Protein 9CSK (pdb70)

Secondary structure (DSSP, 8-state):
-HHHHHHHHHHHHTPPPTTHHHHT-SS--HHHHHHHHHHHHHHHHHHT--TTHHHHHHHHHHHHHTTS---GGGHHHHHHHHHHHHHHHH-SSPPPHHHHHHTTTTSS-HHHHHHHHHHHHHHTTT--S---HHHHHHHHHHHS---HHHHHHHHHHHHHHHHHHHHSTHHHHS-HHHHHHHHHHHHHHHHHHH-TTS-GGGTTHHHHHHHHHT--HHHHHHHHHHHHHHHH-/--PEEEEEEE---EEEEE-TTT--EEEEEEEEEE-BTTBS-HHHHHHHHHHHHGGGG--TTB--EEEEEEEEE-SSEEEEEEEEE--SEEHHHHHHHSPSS-S-HHHHHHHHHHHHHHHHHHHHTT---S---TTTEEE-TTS-EEE-S-S-HHHHH-----TT--HHHHHTS---TTHHHHHHHHHHHHHHHSS-S---SSHHHHHHHHHHHH-PPPTTTS-SS-SS-GGGS---PPPPHHHHSTT--HHHHHHHHHHS-SSTTTSPPHHHHHTSTT-/----S---SHHHHHHHHHHHHHTPPPTTHHHHT-SS--HHHHHHHHHHHHHHHHHTT--TTHHHHHHHHHHHHHHHS---GGGHHHHHHHHHHHHHHHH-SSPPPHHHHHHTTTTSS-HHHHHHHHHHHHHHTTT--S---HHHHHHHHHHHS---HHHHHHHHHHHHHHHHHHHTSTHHHHS-HHHHHHHHHHHHHHHHHHH-TTS-GGGTTHHHHHHHHHT--HHHHHHHHHHHHHHHHH-/---EEEEEEEESSS-EEEEEE-TTT-SEEEEEEEEEE-BTTBS-HHHHHHHHHHHGGGGGT-TTB--EEEEEEEEE-SSEEEEEEEEE--SEEHHHHHHHSPTT-S-HHHHHHHHHHHHHHHHHHHHTT---S---TTTEEE-TTS-EEE-S-S-HHHH-------TT--HHHHHTS---TTHHHHHHHHHHHHHHHSS-S---SSHHHHHHHHHHHH-PPPGGGS-SS-SS-GGGS----PPPHHHH-TTS-HHHHHHHHHHS-SSTTTSPPHHHHHTSTT-

Nearest PDB structures (foldseek):
  6p8h-assembly1_A  TM=9.706E-01  e=4.266E-29  Homo sapiens
  7sj3-assembly1_B  TM=9.692E-01  e=8.372E-20  Homo sapiens
  3g33-assembly1_D  TM=9.583E-01  e=4.468E-19  Homo sapiens
  3g33-assembly1_B  TM=9.575E-01  e=5.381E-19  Homo sapiens
  1g3n-assembly1_C  TM=9.254E-01  e=9.402E-11  Human gammaherpesvirus 8

Structure (mmCIF, N/CA/C/O backbone):
data_9CSK
#
_entry.id   9CSK
#
_cell.length_a   56.511
_cell.length_b   64.289
_cell.length_c   186.208
_cell.angle_alpha   90.00
_cell.angle_beta   91.67
_cell.angle_gamma   90.00
#
_symmetry.space_group_name_H-M   'P 1 21 1'
#
loop_
_entity.id
_entity.type
_entity.pdbx_description
1 polymer 'G1/S-specific cyclin-D1'
2 polymer 'Cyclin-dependent kinase 4'
3 non-polymer Atirmociclib
4 water water
#
loop_
_atom_site.group_PDB
_atom_site.id
_atom_site.type_symbol
_atom_site.label_atom_id
_atom_site.label_alt_id
_atom_site.label_comp_id
_atom_site.label_asym_id
_atom_site.label_entity_id
_atom_site.label_seq_id
_atom_site.pdbx_PDB_ins_code
_atom_site.Cartn_x
_atom_site.Cartn_y
_atom_site.Cartn_z
_atom_site.occupancy
_atom_site.B_iso_or_equiv
_atom_site.auth_seq_id
_atom_site.auth_comp_id
_atom_site.auth_asym_id
_atom_site.auth_atom_id
_atom_site.pdbx_PDB_model_num
ATOM 1 N N . ASP A 1 11 ? -6.550 16.497 10.221 1.00 67.61 25 ASP A N 1
ATOM 2 C CA . ASP A 1 11 ? -6.491 15.361 11.139 1.00 68.23 25 ASP A CA 1
ATOM 3 C C . ASP A 1 11 ? -5.537 15.631 12.305 1.00 68.06 25 ASP A C 1
ATOM 4 O O . ASP A 1 11 ? -4.646 16.470 12.198 1.00 68.34 25 ASP A O 1
ATOM 9 N N . ARG A 1 12 ? -5.738 14.925 13.426 1.00 67.32 26 ARG A N 1
ATOM 10 C CA . ARG A 1 12 ? -4.883 15.001 14.618 1.00 66.81 26 ARG A CA 1
ATOM 11 C C . ARG A 1 12 ? -3.635 14.089 14.448 1.00 64.75 26 ARG A C 1
ATOM 12 O O . ARG A 1 12 ? -2.622 14.307 15.114 1.00 64.64 26 ARG A O 1
ATOM 20 N N . VAL A 1 13 ? -3.710 13.052 13.584 1.00 63.13 27 VAL A N 1
ATOM 21 C CA . VAL A 1 13 ? -2.544 12.211 13.301 1.00 62.17 27 VAL A CA 1
ATOM 22 C C . VAL A 1 13 ? -1.560 13.020 12.440 1.00 61.12 27 VAL A C 1
ATOM 23 O O . VAL A 1 13 ? -0.362 12.967 12.683 1.00 61.29 27 VAL A O 1
ATOM 27 N N . LEU A 1 14 ? -2.069 13.832 11.499 1.00 60.11 28 LEU A N 1
ATOM 28 C CA . LEU A 1 14 ? -1.260 14.692 10.657 1.00 59.90 28 LEU A CA 1
ATOM 29 C C . LEU A 1 14 ? -0.449 15.706 11.480 1.00 59.45 28 LEU A C 1
ATOM 30 O O . LEU A 1 14 ? 0.722 15.929 11.174 1.00 59.35 28 LEU A O 1
ATOM 35 N N . ARG A 1 15 ? -1.033 16.270 12.550 1.00 58.99 29 ARG A N 1
ATOM 36 C CA . ARG A 1 15 ? -0.312 17.204 13.428 1.00 59.07 29 ARG A CA 1
ATOM 37 C C . ARG A 1 15 ? 0.748 16.495 14.281 1.00 57.99 29 ARG A C 1
ATOM 38 O O . ARG A 1 15 ? 1.765 17.105 14.628 1.00 58.22 29 ARG A O 1
ATOM 46 N N . ALA A 1 16 ? 0.550 15.192 14.559 1.00 56.33 30 ALA A N 1
ATOM 47 C CA . ALA A 1 16 ? 1.541 14.386 15.257 1.00 55.24 30 ALA A CA 1
ATOM 48 C C . ALA A 1 16 ? 2.673 13.991 14.299 1.00 52.88 30 ALA A C 1
ATOM 49 O O . ALA A 1 16 ? 3.813 13.913 14.721 1.00 52.80 30 ALA A O 1
ATOM 51 N N . MET A 1 17 ? 2.368 13.751 13.015 1.00 51.41 31 MET A N 1
ATOM 52 C CA . MET A 1 17 ? 3.369 13.446 11.985 1.00 50.44 31 MET A CA 1
ATOM 53 C C . MET A 1 17 ? 4.263 14.656 11.783 1.00 49.61 31 MET A C 1
ATOM 54 O O . MET A 1 17 ? 5.466 14.504 11.710 1.00 49.99 31 MET A O 1
ATOM 59 N N . LEU A 1 18 ? 3.686 15.858 11.718 1.00 49.26 32 LEU A N 1
ATOM 60 C CA . LEU A 1 18 ? 4.462 17.083 11.553 1.00 49.86 32 LEU A CA 1
ATOM 61 C C . LEU A 1 18 ? 5.362 17.375 12.773 1.00 51.61 32 LEU A C 1
ATOM 62 O O . LEU A 1 18 ? 6.434 17.942 12.616 1.00 52.20 32 LEU A O 1
ATOM 67 N N . LYS A 1 19 ? 4.954 16.933 13.963 1.00 52.79 33 LYS A N 1
ATOM 68 C CA . LYS A 1 19 ? 5.706 17.062 15.203 1.00 54.41 33 LYS A CA 1
ATOM 69 C C . LYS A 1 19 ? 6.880 16.070 15.197 1.00 54.91 33 LYS A C 1
ATOM 70 O O . LYS A 1 19 ? 8.016 16.459 15.469 1.00 55.05 33 LYS A O 1
ATOM 76 N N . ALA A 1 20 ? 6.596 14.801 14.835 1.00 54.71 34 ALA A N 1
ATOM 77 C CA . ALA A 1 20 ? 7.558 13.715 14.751 1.00 54.97 34 ALA A CA 1
ATOM 78 C C . ALA A 1 20 ? 8.681 14.012 13.764 1.00 55.92 34 ALA A C 1
ATOM 79 O O . ALA A 1 20 ? 9.829 13.624 14.018 1.00 56.32 34 ALA A O 1
ATOM 81 N N . GLU A 1 21 ? 8.361 14.658 12.624 1.00 55.82 35 GLU A N 1
ATOM 82 C CA . GLU A 1 21 ? 9.407 14.973 11.651 1.00 56.21 35 GLU A CA 1
ATOM 83 C C . GLU A 1 21 ? 10.316 16.121 12.115 1.00 56.75 35 GLU A C 1
ATOM 84 O O . GLU A 1 21 ? 11.461 16.215 11.656 1.00 56.74 35 GLU A O 1
ATOM 90 N N . GLU A 1 22 ? 9.818 16.982 13.019 1.00 56.87 36 GLU A N 1
ATOM 91 C CA . GLU A 1 22 ? 10.623 18.048 13.598 1.00 58.00 36 GLU A CA 1
ATOM 92 C C . GLU A 1 22 ? 11.640 17.462 14.601 1.00 58.54 36 GLU A C 1
ATOM 93 O O . GLU A 1 22 ? 12.691 18.062 14.817 1.00 59.14 36 GLU A O 1
ATOM 99 N N . THR A 1 23 ? 11.326 16.308 15.228 1.00 58.01 37 THR A N 1
ATOM 100 C CA . THR A 1 23 ? 12.245 15.662 16.167 1.00 58.04 37 THR A CA 1
ATOM 101 C C . THR A 1 23 ? 13.269 14.758 15.416 1.00 57.62 37 THR A C 1
ATOM 102 O O . THR A 1 23 ? 14.357 14.520 15.927 1.00 58.36 37 THR A O 1
ATOM 106 N N . CYS A 1 24 ? 12.936 14.285 14.213 1.00 56.29 38 CYS A N 1
ATOM 107 C CA . CYS A 1 24 ? 13.854 13.504 13.382 1.00 55.72 38 CYS A CA 1
ATOM 108 C C . CYS A 1 24 ? 14.529 14.404 12.323 1.00 53.92 38 CYS A C 1
ATOM 109 O O . CYS A 1 24 ? 14.848 13.918 11.247 1.00 53.71 38 CYS A O 1
ATOM 112 N N . ALA A 1 25 ? 14.689 15.695 12.585 1.00 52.83 39 ALA A N 1
ATOM 113 C CA . ALA A 1 25 ? 15.250 16.621 11.600 1.00 52.40 39 ALA A CA 1
ATOM 114 C C . ALA A 1 25 ? 16.778 16.660 11.531 1.00 51.91 39 ALA A C 1
ATOM 115 O O . ALA A 1 25 ? 17.434 16.966 12.524 1.00 52.33 39 ALA A O 1
ATOM 117 N N . PRO A 1 26 ? 17.355 16.443 10.338 1.00 50.68 40 PRO A N 1
ATOM 118 C CA . PRO A 1 26 ? 18.808 16.610 10.185 1.00 50.41 40 PRO A CA 1
ATOM 119 C C . PRO A 1 26 ? 19.210 18.097 10.160 1.00 50.80 40 PRO A C 1
ATOM 120 O O . PRO A 1 26 ? 18.392 18.993 9.966 1.00 51.15 40 PRO A O 1
ATOM 124 N N . SER A 1 27 ? 20.484 18.354 10.350 1.00 50.76 41 SER A N 1
ATOM 125 C CA . SER A 1 27 ? 21.054 19.688 10.356 1.00 51.19 41 SER A CA 1
ATOM 126 C C . SER A 1 27 ? 21.409 20.078 8.924 1.00 51.33 41 SER A C 1
ATOM 127 O O . SER A 1 27 ? 22.101 19.324 8.257 1.00 51.82 41 SER A O 1
ATOM 130 N N . VAL A 1 28 ? 20.966 21.240 8.446 1.00 50.93 42 VAL A N 1
ATOM 131 C CA . VAL A 1 28 ? 21.306 21.686 7.083 1.00 51.00 42 VAL A CA 1
ATOM 132 C C . VAL A 1 28 ? 22.812 22.086 6.905 1.00 50.55 42 VAL A C 1
ATOM 133 O O . VAL A 1 28 ? 23.295 22.245 5.785 1.00 51.04 42 VAL A O 1
ATOM 137 N N . SER A 1 29 ? 23.547 22.206 8.007 1.00 49.15 43 SER A N 1
ATOM 138 C CA . SER A 1 29 ? 24.928 22.619 7.995 1.00 48.25 43 SER A CA 1
ATOM 139 C C . SER A 1 29 ? 25.886 21.526 8.453 1.00 46.43 43 SER A C 1
ATOM 140 O O . SER A 1 29 ? 26.997 21.858 8.871 1.00 46.62 43 SER A O 1
ATOM 143 N N . TYR A 1 30 ? 25.489 20.237 8.389 1.00 44.40 44 TYR A N 1
ATOM 144 C CA . TYR A 1 30 ? 26.367 19.169 8.870 1.00 42.47 44 TYR A CA 1
ATOM 145 C C . TYR A 1 30 ? 27.619 18.987 8.014 1.00 42.03 44 TYR A C 1
ATOM 146 O O . TYR A 1 30 ? 28.636 18.548 8.554 1.00 42.25 44 TYR A O 1
ATOM 155 N N . PHE A 1 31 ? 27.574 19.312 6.704 1.00 40.95 45 PHE A N 1
ATOM 156 C CA . PHE A 1 31 ? 28.786 19.156 5.874 1.00 40.20 45 PHE A CA 1
ATOM 157 C C . PHE A 1 31 ? 29.880 20.135 6.322 1.00 40.58 45 PHE A C 1
ATOM 158 O O . PHE A 1 31 ? 31.046 19.798 6.283 1.00 40.64 45 PHE A O 1
ATOM 166 N N . LYS A 1 32 ? 29.492 21.316 6.811 1.00 41.01 46 LYS A N 1
ATOM 167 C CA . LYS A 1 32 ? 30.398 22.342 7.279 1.00 42.04 46 LYS A CA 1
ATOM 168 C C . LYS A 1 32 ? 30.773 22.187 8.757 1.00 42.75 46 LYS A C 1
ATOM 169 O O . LYS A 1 32 ? 31.940 22.369 9.136 1.00 41.71 46 LYS A O 1
ATOM 175 N N . CYS A 1 33 ? 29.772 21.877 9.600 1.00 43.94 47 CYS A N 1
ATOM 176 C CA . CYS A 1 33 ? 29.954 21.851 11.041 1.00 45.17 47 CYS A CA 1
ATOM 177 C C . CYS A 1 33 ? 30.345 20.530 11.620 1.00 46.05 47 CYS A C 1
ATOM 178 O O . CYS A 1 33 ? 30.995 20.531 12.663 1.00 47.07 47 CYS A O 1
ATOM 181 N N . VAL A 1 34 ? 29.906 19.411 11.031 1.00 45.59 48 VAL A N 1
ATOM 182 C CA . VAL A 1 34 ? 30.172 18.097 11.619 1.00 45.45 48 VAL A CA 1
ATOM 183 C C . VAL A 1 34 ? 31.166 17.292 10.813 1.00 45.91 48 VAL A C 1
ATOM 184 O O . VAL A 1 34 ? 32.151 16.811 11.356 1.00 46.62 48 VAL A O 1
ATOM 188 N N . GLN A 1 35 ? 30.924 17.144 9.518 1.00 46.02 49 GLN A N 1
ATOM 189 C CA . GLN A 1 35 ? 31.773 16.333 8.649 1.00 46.07 49 GLN A CA 1
ATOM 190 C C . GLN A 1 35 ? 33.036 17.015 8.174 1.00 47.52 49 GLN A C 1
ATOM 191 O O . GLN A 1 35 ? 32.975 18.107 7.627 1.00 48.05 49 GLN A O 1
ATOM 197 N N . LYS A 1 36 ? 34.183 16.343 8.347 1.00 48.39 50 LYS A N 1
ATOM 198 C CA . LYS A 1 36 ? 35.496 16.834 7.904 1.00 49.33 50 LYS A CA 1
ATOM 199 C C . LYS A 1 36 ? 35.938 16.178 6.580 1.00 48.82 50 LYS A C 1
ATOM 200 O O . LYS A 1 36 ? 36.782 16.746 5.885 1.00 49.45 50 LYS A O 1
ATOM 206 N N . GLU A 1 37 ? 35.455 14.981 6.276 1.00 47.35 51 GLU A N 1
ATOM 207 C CA . GLU A 1 37 ? 35.902 14.351 5.015 1.00 46.38 51 GLU A CA 1
ATOM 208 C C . GLU A 1 37 ? 34.753 14.097 4.064 1.00 44.81 51 GLU A C 1
ATOM 209 O O . GLU A 1 37 ? 35.004 14.060 2.905 1.00 45.15 51 GLU A O 1
ATOM 215 N N . VAL A 1 38 ? 33.552 13.920 4.580 1.00 43.62 52 VAL A N 1
ATOM 216 C CA . VAL A 1 38 ? 32.381 13.533 3.745 1.00 42.73 52 VAL A CA 1
ATOM 217 C C . VAL A 1 38 ? 31.825 14.742 3.005 1.00 42.41 52 VAL A C 1
ATOM 218 O O . VAL A 1 38 ? 31.550 15.720 3.617 1.00 43.18 52 VAL A O 1
ATOM 222 N N . LEU A 1 39 ? 31.643 14.619 1.711 1.00 41.87 53 LEU A N 1
ATOM 223 C CA . LEU A 1 39 ? 31.137 15.750 0.917 1.00 42.35 53 LEU A CA 1
ATOM 224 C C . LEU A 1 39 ? 29.851 15.342 0.213 1.00 41.45 53 LEU A C 1
ATOM 225 O O . LEU A 1 39 ? 29.615 14.185 0.081 1.00 41.32 53 LEU A O 1
ATOM 230 N N . PRO A 1 40 ? 29.060 16.291 -0.297 1.00 40.79 54 PRO A N 1
ATOM 231 C CA . PRO A 1 40 ? 27.800 15.985 -0.949 1.00 40.88 54 PRO A CA 1
ATOM 232 C C . PRO A 1 40 ? 27.889 15.007 -2.121 1.00 41.57 54 PRO A C 1
ATOM 233 O O . PRO A 1 40 ? 27.014 14.271 -2.291 1.00 41.83 54 PRO A O 1
ATOM 237 N N . SER A 1 41 ? 28.965 15.070 -2.888 1.00 42.09 55 SER A N 1
ATOM 238 C CA . SER A 1 41 ? 29.226 14.203 -4.054 1.00 42.54 55 SER A CA 1
ATOM 239 C C . SER A 1 41 ? 29.320 12.751 -3.614 1.00 43.45 55 SER A C 1
ATOM 240 O O . SER A 1 41 ? 29.044 11.916 -4.418 1.00 44.06 55 SER A O 1
ATOM 243 N N . MET A 1 42 ? 29.928 12.523 -2.458 1.00 42.96 56 MET A N 1
ATOM 244 C CA . MET A 1 42 ? 30.066 11.211 -1.799 1.00 42.57 56 MET A CA 1
ATOM 245 C C . MET A 1 42 ? 28.698 10.693 -1.333 1.00 42.62 56 MET A C 1
ATOM 246 O O . MET A 1 42 ? 28.441 9.533 -1.515 1.00 43.98 56 MET A O 1
ATOM 251 N N . ARG A 1 43 ? 27.875 11.555 -0.751 1.00 40.80 57 ARG A N 1
ATOM 252 C CA . ARG A 1 43 ? 26.501 11.239 -0.308 1.00 40.27 57 ARG A CA 1
ATOM 253 C C . ARG A 1 43 ? 25.673 10.897 -1.543 1.00 41.42 57 ARG A C 1
ATOM 254 O O . ARG A 1 43 ? 24.867 10.009 -1.467 1.00 42.25 57 ARG A O 1
ATOM 262 N N . LYS A 1 44 ? 25.905 11.600 -2.642 1.00 40.78 58 LYS A N 1
ATOM 263 C CA . LYS A 1 44 ? 25.156 11.318 -3.860 1.00 40.08 58 LYS A CA 1
ATOM 264 C C . LYS A 1 44 ? 25.489 9.943 -4.393 1.00 38.14 58 LYS A C 1
ATOM 265 O O . LYS A 1 44 ? 24.599 9.256 -4.864 1.00 37.80 58 LYS A O 1
ATOM 271 N N . ILE A 1 45 ? 26.767 9.559 -4.342 1.00 37.30 59 ILE A N 1
ATOM 272 C CA . ILE A 1 45 ? 27.267 8.269 -4.810 1.00 37.31 59 ILE A CA 1
ATOM 273 C C . ILE A 1 45 ? 26.737 7.159 -3.897 1.00 37.71 59 ILE A C 1
ATOM 274 O O . ILE A 1 45 ? 26.196 6.181 -4.400 1.00 37.81 59 ILE A O 1
ATOM 279 N N . VAL A 1 46 ? 26.817 7.337 -2.575 1.00 37.79 60 VAL A N 1
ATOM 280 C CA . VAL A 1 46 ? 26.265 6.348 -1.650 1.00 38.80 60 VAL A CA 1
ATOM 281 C C . VAL A 1 46 ? 24.721 6.301 -1.746 1.00 38.59 60 VAL A C 1
ATOM 282 O O . VAL A 1 46 ? 24.141 5.220 -1.708 1.00 38.21 60 VAL A O 1
ATOM 286 N N . ALA A 1 47 ? 24.068 7.439 -1.965 1.00 38.79 61 ALA A N 1
ATOM 287 C CA . ALA A 1 47 ? 22.613 7.489 -2.142 1.00 39.83 61 ALA A CA 1
ATOM 288 C C . ALA A 1 47 ? 22.170 6.776 -3.410 1.00 40.66 61 ALA A C 1
ATOM 289 O O . ALA A 1 47 ? 21.164 6.089 -3.396 1.00 40.88 61 ALA A O 1
ATOM 291 N N . THR A 1 48 ? 22.925 6.981 -4.489 1.00 41.05 62 THR A N 1
ATOM 292 C CA . THR A 1 48 ? 22.669 6.329 -5.797 1.00 41.45 62 THR A CA 1
ATOM 293 C C . THR A 1 48 ? 22.852 4.817 -5.643 1.00 40.79 62 THR A C 1
ATOM 294 O O . THR A 1 48 ? 22.031 4.066 -6.187 1.00 40.69 62 THR A O 1
ATOM 298 N N . TRP A 1 49 ? 23.890 4.406 -4.910 1.00 39.78 63 TRP A N 1
ATOM 299 C CA . TRP A 1 49 ? 24.184 2.969 -4.667 1.00 39.21 63 TRP A CA 1
ATOM 300 C C . TRP A 1 49 ? 23.042 2.333 -3.869 1.00 39.52 63 TRP A C 1
ATOM 301 O O . TRP A 1 49 ? 22.631 1.221 -4.221 1.00 39.36 63 TRP A O 1
ATOM 312 N N . MET A 1 50 ? 22.544 3.040 -2.852 1.00 39.82 64 MET A N 1
ATOM 313 C CA . MET A 1 50 ? 21.434 2.537 -2.002 1.00 40.47 64 MET A CA 1
ATOM 314 C C . MET A 1 50 ? 20.176 2.366 -2.859 1.00 40.51 64 MET A C 1
ATOM 315 O O . MET A 1 50 ? 19.505 1.337 -2.721 1.00 39.49 64 MET A O 1
ATOM 320 N N . LEU A 1 51 ? 19.911 3.325 -3.745 1.00 41.75 65 LEU A N 1
ATOM 321 C CA . LEU A 1 51 ? 18.716 3.249 -4.622 1.00 43.41 65 LEU A CA 1
ATOM 322 C C . LEU A 1 51 ? 18.846 2.024 -5.532 1.00 44.90 65 LEU A C 1
ATOM 323 O O . LEU A 1 51 ? 17.850 1.307 -5.689 1.00 45.66 65 LEU A O 1
ATOM 328 N N . GLU A 1 52 ? 20.048 1.784 -6.063 1.00 45.18 66 GLU A N 1
ATOM 329 C CA . GLU A 1 52 ? 20.315 0.627 -6.959 1.00 45.45 66 GLU A CA 1
ATOM 330 C C . GLU A 1 52 ? 20.101 -0.683 -6.192 1.00 45.24 66 GLU A C 1
ATOM 331 O O . GLU A 1 52 ? 19.511 -1.606 -6.767 1.00 45.74 66 GLU A O 1
ATOM 337 N N . VAL A 1 53 ? 20.563 -0.754 -4.943 1.00 44.18 67 VAL A N 1
ATOM 338 C CA . VAL A 1 53 ? 20.384 -1.985 -4.117 1.00 43.76 67 VAL A CA 1
ATOM 339 C C . VAL A 1 53 ? 18.889 -2.216 -3.865 1.00 44.76 67 VAL A C 1
ATOM 340 O O . VAL A 1 53 ? 18.444 -3.364 -3.984 1.00 44.92 67 VAL A O 1
ATOM 344 N N . CYS A 1 54 ? 18.146 -1.154 -3.544 1.00 45.17 68 CYS A N 1
ATOM 345 C CA . CYS A 1 54 ? 16.686 -1.270 -3.282 1.00 46.24 68 CYS A CA 1
ATOM 346 C C . CYS A 1 54 ? 15.949 -1.721 -4.547 1.00 46.99 68 CYS A C 1
ATOM 347 O O . CYS A 1 54 ? 15.095 -2.610 -4.443 1.00 46.84 68 CYS A O 1
ATOM 350 N N . GLU A 1 55 ? 16.286 -1.133 -5.696 1.00 47.99 69 GLU A N 1
ATOM 351 C CA . GLU A 1 55 ? 15.619 -1.478 -6.980 1.00 49.67 69 GLU A CA 1
ATOM 352 C C . GLU A 1 55 ? 15.922 -2.931 -7.361 1.00 50.60 69 GLU A C 1
ATOM 353 O O . GLU A 1 55 ? 14.988 -3.643 -7.763 1.00 51.27 69 GLU A O 1
ATOM 359 N N . GLU A 1 56 ? 17.185 -3.347 -7.237 1.00 50.31 70 GLU A N 1
ATOM 360 C CA . GLU A 1 56 ? 17.615 -4.736 -7.551 1.00 49.82 70 GLU A CA 1
ATOM 361 C C . GLU A 1 56 ? 16.954 -5.739 -6.597 1.00 48.11 70 GLU A C 1
ATOM 362 O O . GLU A 1 56 ? 16.513 -6.793 -7.076 1.00 48.34 70 GLU A O 1
ATOM 368 N N . GLN A 1 57 ? 16.871 -5.398 -5.308 1.00 46.18 71 GLN A N 1
ATOM 369 C CA . GLN A 1 57 ? 16.325 -6.310 -4.266 1.00 44.88 71 GLN A CA 1
ATOM 370 C C . GLN A 1 57 ? 14.797 -6.253 -4.210 1.00 44.56 71 GLN A C 1
ATOM 371 O O . GLN A 1 57 ? 14.215 -7.002 -3.421 1.00 45.24 71 GLN A O 1
ATOM 377 N N . LYS A 1 58 ? 14.186 -5.381 -5.007 1.00 44.14 72 LYS A N 1
ATOM 378 C CA . LYS A 1 58 ? 12.749 -5.224 -5.035 1.00 44.57 72 LYS A CA 1
ATOM 379 C C . LYS A 1 58 ? 12.209 -4.892 -3.649 1.00 44.12 72 LYS A C 1
ATOM 380 O O . LYS A 1 58 ? 11.244 -5.479 -3.172 1.00 45.48 72 LYS A O 1
ATOM 386 N N . CYS A 1 59 ? 12.876 -3.942 -3.008 1.00 42.24 73 CYS A N 1
ATOM 387 C CA . CYS A 1 59 ? 12.565 -3.441 -1.680 1.00 40.66 73 CYS A CA 1
ATOM 388 C C . CYS A 1 59 ? 11.263 -2.669 -1.686 1.00 39.82 73 CYS A C 1
ATOM 389 O O . CYS A 1 59 ? 10.890 -2.102 -2.705 1.00 39.81 73 CYS A O 1
ATOM 392 N N . GLU A 1 60 ? 10.651 -2.510 -0.490 1.00 39.06 74 GLU A N 1
ATOM 393 C CA . GLU A 1 60 ? 9.492 -1.645 -0.246 1.00 38.51 74 GLU A CA 1
ATOM 394 C C . GLU A 1 60 ? 9.968 -0.248 -0.527 1.00 38.51 74 GLU A C 1
ATOM 395 O O . GLU A 1 60 ? 11.067 0.120 -0.073 1.00 38.62 74 GLU A O 1
ATOM 401 N N . GLU A 1 61 ? 9.187 0.497 -1.319 1.00 37.83 75 GLU A N 1
ATOM 402 C CA . GLU A 1 61 ? 9.502 1.839 -1.794 1.00 38.26 75 GLU A CA 1
ATOM 403 C C . GLU A 1 61 ? 9.952 2.811 -0.711 1.00 36.50 75 GLU A C 1
ATOM 404 O O . GLU A 1 61 ? 10.732 3.700 -1.005 1.00 36.66 75 GLU A O 1
ATOM 410 N N . GLU A 1 62 ? 9.515 2.617 0.518 1.00 35.24 76 GLU A N 1
ATOM 411 C CA . GLU A 1 62 ? 9.869 3.503 1.615 1.00 35.89 76 GLU A CA 1
ATOM 412 C C . GLU A 1 62 ? 11.266 3.261 2.201 1.00 35.41 76 GLU A C 1
ATOM 413 O O . GLU A 1 62 ? 11.743 4.120 2.935 1.00 35.66 76 GLU A O 1
ATOM 419 N N . VAL A 1 63 ? 11.880 2.091 1.944 1.00 34.26 77 VAL A N 1
ATOM 420 C CA . VAL A 1 63 ? 13.199 1.741 2.482 1.00 34.16 77 VAL A CA 1
ATOM 421 C C . VAL A 1 63 ? 14.282 2.765 2.130 1.00 33.98 77 VAL A C 1
ATOM 422 O O . VAL A 1 63 ? 15.006 3.211 3.020 1.00 33.88 77 VAL A O 1
ATOM 426 N N . PHE A 1 64 ? 14.385 3.141 0.846 1.00 33.68 78 PHE A N 1
ATOM 427 C CA . PHE A 1 64 ? 15.398 4.098 0.391 1.00 33.48 78 PHE A CA 1
ATOM 428 C C . PHE A 1 64 ? 15.226 5.522 1.032 1.00 33.53 78 PHE A C 1
ATOM 429 O O . PHE A 1 64 ? 16.192 5.977 1.626 1.00 34.08 78 PHE A O 1
ATOM 437 N N . PRO A 1 65 ? 14.063 6.217 0.998 1.00 33.06 79 PRO A N 1
ATOM 438 C CA . PRO A 1 65 ? 13.985 7.526 1.686 1.00 33.64 79 PRO A CA 1
ATOM 439 C C . PRO A 1 65 ? 14.184 7.419 3.210 1.00 34.43 79 PRO A C 1
ATOM 440 O O . PRO A 1 65 ? 14.724 8.345 3.808 1.00 34.72 79 PRO A O 1
ATOM 444 N N . LEU A 1 66 ? 13.783 6.299 3.838 1.00 34.12 80 LEU A N 1
ATOM 445 C CA . LEU A 1 66 ? 13.968 6.128 5.274 1.00 34.69 80 LEU A CA 1
ATOM 446 C C . LEU A 1 66 ? 15.456 5.975 5.587 1.00 35.82 80 LEU A C 1
ATOM 447 O O . LEU A 1 66 ? 15.965 6.656 6.471 1.00 36.65 80 LEU A O 1
ATOM 452 N N . ALA A 1 67 ? 16.150 5.164 4.786 1.00 35.46 81 ALA A N 1
ATOM 453 C CA . ALA A 1 67 ? 17.600 4.927 4.957 1.00 35.57 81 ALA A CA 1
ATOM 454 C C . ALA A 1 67 ? 18.365 6.244 4.776 1.00 35.77 81 ALA A C 1
ATOM 455 O O . ALA A 1 67 ? 19.286 6.490 5.561 1.00 36.63 81 ALA A O 1
ATOM 457 N N . MET A 1 68 ? 17.986 7.057 3.787 1.00 34.98 82 MET A N 1
ATOM 458 C CA . MET A 1 68 ? 18.640 8.375 3.559 1.00 34.84 82 MET A CA 1
ATOM 459 C C . MET A 1 68 ? 18.375 9.284 4.765 1.00 34.96 82 MET A C 1
ATOM 460 O O . MET A 1 68 ? 19.292 10.009 5.173 1.00 34.83 82 MET A O 1
ATOM 465 N N . ASN A 1 69 ? 17.162 9.212 5.317 1.00 34.91 83 ASN A N 1
ATOM 466 C CA . ASN A 1 69 ? 16.753 10.021 6.495 1.00 35.54 83 ASN A CA 1
ATOM 467 C C . ASN A 1 69 ? 17.665 9.659 7.673 1.00 35.68 83 ASN A C 1
ATOM 468 O O . ASN A 1 69 ? 18.133 10.580 8.353 1.00 36.57 83 ASN A O 1
ATOM 473 N N . TYR A 1 70 ? 17.938 8.367 7.869 1.00 34.26 84 TYR A N 1
ATOM 474 C CA . TYR A 1 70 ? 18.833 7.906 8.961 1.00 34.15 84 TYR A CA 1
ATOM 475 C C . TYR A 1 70 ? 20.256 8.423 8.729 1.00 34.80 84 TYR A C 1
ATOM 476 O O . TYR A 1 70 ? 20.901 8.861 9.690 1.00 35.05 84 TYR A O 1
ATOM 485 N N . LEU A 1 71 ? 20.717 8.366 7.477 1.00 34.78 85 LEU A N 1
ATOM 486 C CA . LEU A 1 71 ? 22.097 8.771 7.095 1.00 34.47 85 LEU A CA 1
ATOM 487 C C . LEU A 1 71 ? 22.329 10.261 7.363 1.00 33.97 85 LEU A C 1
ATOM 488 O O . LEU A 1 71 ? 23.357 10.590 7.974 1.00 33.65 85 LEU A O 1
ATOM 493 N N . ASP A 1 72 ? 21.383 11.113 6.966 1.00 34.40 86 ASP A N 1
ATOM 494 C CA . ASP A 1 72 ? 21.518 12.580 7.171 1.00 34.91 86 ASP A CA 1
ATOM 495 C C . ASP A 1 72 ? 21.536 12.888 8.671 1.00 36.71 86 ASP A C 1
ATOM 496 O O . ASP A 1 72 ? 22.373 13.696 9.088 1.00 37.29 86 ASP A O 1
ATOM 501 N N . ARG A 1 73 ? 20.659 12.237 9.439 1.00 36.88 87 ARG A N 1
ATOM 502 C CA . ARG A 1 73 ? 20.574 12.447 10.908 1.00 37.33 87 ARG A CA 1
ATOM 503 C C . ARG A 1 73 ? 21.866 11.993 11.591 1.00 38.22 87 ARG A C 1
ATOM 504 O O . ARG A 1 73 ? 22.335 12.714 12.482 1.00 39.47 87 ARG A O 1
ATOM 512 N N . PHE A 1 74 ? 22.408 10.839 11.195 1.00 37.74 88 PHE A N 1
ATOM 513 C CA . PHE A 1 74 ? 23.678 10.344 11.791 1.00 38.10 88 PHE A CA 1
ATOM 514 C C . PHE A 1 74 ? 24.823 11.300 11.433 1.00 38.34 88 PHE A C 1
ATOM 515 O O . PHE A 1 74 ? 25.632 11.626 12.311 1.00 39.01 88 PHE A O 1
ATOM 523 N N . LEU A 1 75 ? 24.854 11.760 10.181 1.00 37.61 89 LEU A N 1
ATOM 524 C CA . LEU A 1 75 ? 25.906 12.697 9.707 1.00 38.26 89 LEU A CA 1
ATOM 525 C C . LEU A 1 75 ? 25.778 14.029 10.455 1.00 39.12 89 LEU A C 1
ATOM 526 O O . LEU A 1 75 ? 26.763 14.780 10.485 1.00 39.53 89 LEU A O 1
ATOM 531 N N . SER A 1 76 ? 24.583 14.334 10.967 1.00 38.42 90 SER A N 1
ATOM 532 C CA . SER A 1 76 ? 24.363 15.576 11.692 1.00 38.22 90 SER A CA 1
ATOM 533 C C . SER A 1 76 ? 24.884 15.480 13.122 1.00 39.54 90 SER A C 1
ATOM 534 O O . SER A 1 76 ? 24.927 16.493 13.797 1.00 39.91 90 SER A O 1
ATOM 537 N N . LEU A 1 77 ? 25.202 14.279 13.622 1.00 40.56 91 LEU A N 1
ATOM 538 C CA . LEU A 1 77 ? 25.620 14.080 14.999 1.00 42.25 91 LEU A CA 1
ATOM 539 C C . LEU A 1 77 ? 26.993 13.486 15.135 1.00 43.78 91 LEU A C 1
ATOM 540 O O . LEU A 1 77 ? 27.610 13.655 16.180 1.00 44.48 91 LEU A O 1
ATOM 545 N N . GLU A 1 78 ? 27.457 12.732 14.129 1.00 44.60 92 GLU A N 1
ATOM 546 C CA . GLU A 1 78 ? 28.739 12.052 14.199 1.00 45.89 92 GLU A CA 1
ATOM 547 C C . GLU A 1 78 ? 29.609 12.242 12.986 1.00 46.71 92 GLU A C 1
ATOM 548 O O . GLU A 1 78 ? 29.183 11.897 11.874 1.00 45.75 92 GLU A O 1
ATOM 554 N N . PRO A 1 79 ? 30.884 12.651 13.205 1.00 47.72 93 PRO A N 1
ATOM 555 C CA . PRO A 1 79 ? 31.836 12.706 12.082 1.00 48.48 93 PRO A CA 1
ATOM 556 C C . PRO A 1 79 ? 32.134 11.285 11.607 1.00 49.76 93 PRO A C 1
ATOM 557 O O . PRO A 1 79 ? 32.224 10.358 12.410 1.00 50.04 93 PRO A O 1
ATOM 561 N N . VAL A 1 80 ? 32.205 11.105 10.288 1.00 50.54 94 VAL A N 1
ATOM 562 C CA . VAL A 1 80 ? 32.417 9.811 9.645 1.00 51.65 94 VAL A CA 1
ATOM 563 C C . VAL A 1 80 ? 33.552 9.960 8.630 1.00 52.83 94 VAL A C 1
ATOM 564 O O . VAL A 1 80 ? 33.578 10.940 7.881 1.00 53.64 94 VAL A O 1
ATOM 568 N N . LYS A 1 81 ? 34.500 9.016 8.622 1.00 53.01 95 LYS A N 1
ATOM 569 C CA . LYS A 1 81 ? 35.594 8.999 7.651 1.00 53.35 95 LYS A CA 1
ATOM 570 C C . LYS A 1 81 ? 34.974 8.683 6.283 1.00 53.08 95 LYS A C 1
ATOM 571 O O . LYS A 1 81 ? 34.071 7.845 6.222 1.00 53.34 95 LYS A O 1
ATOM 577 N N . LYS A 1 82 ? 35.436 9.319 5.190 1.00 52.43 96 LYS A N 1
ATOM 578 C CA . LYS A 1 82 ? 34.864 9.045 3.872 1.00 52.32 96 LYS A CA 1
ATOM 579 C C . LYS A 1 82 ? 34.972 7.549 3.476 1.00 51.45 96 LYS A C 1
ATOM 580 O O . LYS A 1 82 ? 34.128 7.053 2.726 1.00 51.45 96 LYS A O 1
ATOM 586 N N . SER A 1 83 ? 35.952 6.817 4.042 1.00 50.22 97 SER A N 1
ATOM 587 C CA . SER A 1 83 ? 36.104 5.385 3.808 1.00 49.66 97 SER A CA 1
ATOM 588 C C . SER A 1 83 ? 34.992 4.554 4.479 1.00 48.90 97 SER A C 1
ATOM 589 O O . SER A 1 83 ? 34.728 3.431 4.065 1.00 49.36 97 SER A O 1
ATOM 592 N N . ARG A 1 84 ? 34.316 5.147 5.464 1.00 47.68 98 ARG A N 1
ATOM 593 C CA . ARG A 1 84 ? 33.234 4.441 6.201 1.00 46.41 98 ARG A CA 1
ATOM 594 C C . ARG A 1 84 ? 31.838 4.943 5.806 1.00 43.74 98 ARG A C 1
ATOM 595 O O . ARG A 1 84 ? 30.881 4.559 6.489 1.00 43.42 98 ARG A O 1
ATOM 603 N N . LEU A 1 85 ? 31.720 5.750 4.749 1.00 41.75 99 LEU A N 1
ATOM 604 C CA . LEU A 1 85 ? 30.422 6.277 4.342 1.00 41.34 99 LEU A CA 1
ATOM 605 C C . LEU A 1 85 ? 29.555 5.181 3.725 1.00 41.45 99 LEU A C 1
ATOM 606 O O . LEU A 1 85 ? 28.358 5.107 4.026 1.00 40.90 99 LEU A O 1
ATOM 611 N N . GLN A 1 86 ? 30.176 4.289 2.906 1.00 41.51 100 GLN A N 1
ATOM 612 C CA . GLN A 1 86 ? 29.448 3.174 2.290 1.00 40.77 100 GLN A CA 1
ATOM 613 C C . GLN A 1 86 ? 28.910 2.231 3.351 1.00 39.27 100 GLN A C 1
ATOM 614 O O . GLN A 1 86 ? 27.770 1.811 3.256 1.00 39.23 100 GLN A O 1
ATOM 620 N N . LEU A 1 87 ? 29.707 1.965 4.392 1.00 38.70 101 LEU A N 1
ATOM 621 C CA . LEU A 1 87 ? 29.339 1.136 5.541 1.00 38.63 101 LEU A CA 1
ATOM 622 C C . LEU A 1 87 ? 28.113 1.745 6.233 1.00 37.32 101 LEU A C 1
ATOM 623 O O . LEU A 1 87 ? 27.157 1.019 6.521 1.00 38.49 101 LEU A O 1
ATOM 628 N N . LEU A 1 88 ? 28.105 3.078 6.424 1.00 35.23 102 LEU A N 1
ATOM 629 C CA . LEU A 1 88 ? 26.965 3.815 6.989 1.00 34.39 102 LEU A CA 1
ATOM 630 C C . LEU A 1 88 ? 25.691 3.721 6.106 1.00 34.18 102 LEU A C 1
ATOM 631 O O . LEU A 1 88 ? 24.593 3.575 6.643 1.00 34.28 102 LEU A O 1
ATOM 636 N N . GLY A 1 89 ? 25.845 3.835 4.784 1.00 33.88 103 GLY A N 1
ATOM 637 C CA . GLY A 1 89 ? 24.726 3.719 3.860 1.00 34.35 103 GLY A CA 1
ATOM 638 C C . GLY A 1 89 ? 24.134 2.321 3.914 1.00 35.01 103 GLY A C 1
ATOM 639 O O . GLY A 1 89 ? 22.925 2.156 4.004 1.00 34.98 103 GLY A O 1
ATOM 640 N N . ALA A 1 90 ? 24.999 1.298 3.968 1.00 35.51 104 ALA A N 1
ATOM 641 C CA . ALA A 1 90 ? 24.565 -0.104 4.032 1.00 35.12 104 ALA A CA 1
ATOM 642 C C . ALA A 1 90 ? 23.875 -0.404 5.361 1.00 34.88 104 ALA A C 1
ATOM 643 O O . ALA A 1 90 ? 22.925 -1.166 5.398 1.00 35.12 104 ALA A O 1
ATOM 645 N N . THR A 1 91 ? 24.328 0.212 6.438 1.00 34.87 105 THR A N 1
ATOM 646 C CA . THR A 1 91 ? 23.744 0.046 7.759 1.00 35.47 105 THR A CA 1
ATOM 647 C C . THR A 1 91 ? 22.370 0.732 7.862 1.00 36.35 105 THR A C 1
ATOM 648 O O . THR A 1 91 ? 21.447 0.193 8.486 1.00 36.46 105 THR A O 1
ATOM 652 N N . CYS A 1 92 ? 22.237 1.910 7.223 1.00 35.97 106 CYS A N 1
ATOM 653 C CA . CYS A 1 92 ? 20.993 2.668 7.174 1.00 35.45 106 CYS A CA 1
ATOM 654 C C . CYS A 1 92 ? 19.931 1.871 6.405 1.00 35.67 106 CYS A C 1
ATOM 655 O O . CYS A 1 92 ? 18.770 1.882 6.778 1.00 35.51 106 CYS A O 1
ATOM 658 N N . MET A 1 93 ? 20.324 1.200 5.326 1.00 36.21 107 MET A N 1
ATOM 659 C CA . MET A 1 93 ? 19.412 0.369 4.552 1.00 37.56 107 MET A CA 1
ATOM 660 C C . MET A 1 93 ? 18.984 -0.866 5.334 1.00 37.44 107 MET A C 1
ATOM 661 O O . MET A 1 93 ? 17.844 -1.270 5.245 1.00 37.65 107 MET A O 1
ATOM 666 N N . PHE A 1 94 ? 19.901 -1.438 6.115 1.00 36.80 108 PHE A N 1
ATOM 667 C CA . PHE A 1 94 ? 19.704 -2.592 6.963 1.00 37.02 108 PHE A CA 1
ATOM 668 C C . PHE A 1 94 ? 18.653 -2.301 8.042 1.00 37.76 108 PHE A C 1
ATOM 669 O O . PHE A 1 94 ? 17.737 -3.094 8.211 1.00 38.75 108 PHE A O 1
ATOM 677 N N . VAL A 1 95 ? 18.807 -1.198 8.778 1.00 37.32 109 VAL A N 1
ATOM 678 C CA . VAL A 1 95 ? 17.813 -0.806 9.824 1.00 36.81 109 VAL A CA 1
ATOM 679 C C . VAL A 1 95 ? 16.470 -0.444 9.169 1.00 35.02 109 VAL A C 1
ATOM 680 O O . VAL A 1 95 ? 15.427 -0.821 9.718 1.00 34.70 109 VAL A O 1
ATOM 684 N N . ALA A 1 96 ? 16.509 0.263 8.037 1.00 34.45 110 ALA A N 1
ATOM 685 C CA . ALA A 1 96 ? 15.289 0.681 7.305 1.00 34.67 110 ALA A CA 1
ATOM 686 C C . ALA A 1 96 ? 14.530 -0.553 6.807 1.00 34.47 110 ALA A C 1
ATOM 687 O O . ALA A 1 96 ? 13.296 -0.554 6.870 1.00 33.75 110 ALA A O 1
ATOM 689 N N . SER A 1 97 ? 15.265 -1.557 6.327 1.00 35.38 111 SER A N 1
ATOM 690 C CA . SER A 1 97 ? 14.663 -2.818 5.828 1.00 35.31 111 SER A CA 1
ATOM 691 C C . SER A 1 97 ? 13.939 -3.531 6.975 1.00 35.34 111 SER A C 1
ATOM 692 O O . SER A 1 97 ? 12.827 -4.017 6.754 1.00 36.85 111 SER A O 1
ATOM 695 N N . LYS A 1 98 ? 14.545 -3.561 8.163 1.00 33.92 112 LYS A N 1
ATOM 696 C CA . LYS A 1 98 ? 13.917 -4.228 9.333 1.00 32.92 112 LYS A CA 1
ATOM 697 C C . LYS A 1 98 ? 12.613 -3.513 9.696 1.00 33.12 112 LYS A C 1
ATOM 698 O O . LYS A 1 98 ? 11.625 -4.199 9.979 1.00 32.82 112 LYS A O 1
ATOM 704 N N . MET A 1 99 ? 12.642 -2.180 9.692 1.00 33.78 113 MET A N 1
ATOM 705 C CA . MET A 1 99 ? 11.479 -1.322 10.043 1.00 35.12 113 MET A CA 1
ATOM 706 C C . MET A 1 99 ? 10.335 -1.424 9.027 1.00 35.00 113 MET A C 1
ATOM 707 O O . MET A 1 99 ? 9.181 -1.460 9.472 1.00 35.31 113 MET A O 1
ATOM 712 N N . LYS A 1 100 ? 10.642 -1.466 7.726 1.00 34.14 114 LYS A N 1
ATOM 713 C CA . LYS A 1 100 ? 9.579 -1.432 6.685 1.00 33.80 114 LYS A CA 1
ATOM 714 C C . LYS A 1 100 ? 9.383 -2.740 5.905 1.00 35.16 114 LYS A C 1
ATOM 715 O O . LYS A 1 100 ? 8.520 -2.721 5.021 1.00 35.96 114 LYS A O 1
ATOM 721 N N . GLU A 1 101 ? 10.081 -3.837 6.202 1.00 35.61 115 GLU A N 1
ATOM 722 C CA . GLU A 1 101 ? 9.864 -5.023 5.322 1.00 36.42 115 GLU A CA 1
ATOM 723 C C . GLU A 1 101 ? 9.525 -6.303 6.091 1.00 38.19 115 GLU A C 1
ATOM 724 O O . GLU A 1 101 ? 9.990 -6.455 7.228 1.00 38.50 115 GLU A O 1
ATOM 730 N N . THR A 1 102 ? 8.679 -7.144 5.483 1.00 39.16 116 THR A N 1
ATOM 731 C CA . THR A 1 102 ? 8.294 -8.466 6.043 1.00 40.62 116 THR A CA 1
ATOM 732 C C . THR A 1 102 ? 9.551 -9.337 6.094 1.00 41.28 116 THR A C 1
ATOM 733 O O . THR A 1 102 ? 9.770 -10.005 7.118 1.00 42.03 116 THR A O 1
ATOM 737 N N . ILE A 1 103 ? 10.345 -9.302 5.020 1.00 40.80 117 ILE A N 1
ATOM 738 C CA . ILE A 1 103 ? 11.643 -10.032 4.977 1.00 39.96 117 ILE A CA 1
ATOM 739 C C . ILE A 1 103 ? 12.731 -8.964 4.861 1.00 39.79 117 ILE A C 1
ATOM 740 O O . ILE A 1 103 ? 12.936 -8.449 3.753 1.00 40.89 117 ILE A O 1
ATOM 745 N N . PRO A 1 104 ? 13.422 -8.601 5.958 1.00 38.34 118 PRO A N 1
ATOM 746 C CA . PRO A 1 104 ? 14.471 -7.589 5.910 1.00 37.66 118 PRO A CA 1
ATOM 747 C C . PRO A 1 104 ? 15.717 -8.078 5.158 1.00 37.66 118 PRO A C 1
ATOM 748 O O . PRO A 1 104 ? 15.975 -9.261 5.153 1.00 37.11 118 PRO A O 1
ATOM 752 N N . LEU A 1 105 ? 16.436 -7.149 4.527 1.00 37.77 119 LEU A N 1
ATOM 753 C CA . LEU A 1 105 ? 17.685 -7.492 3.801 1.00 38.61 119 LEU A CA 1
ATOM 754 C C . LEU A 1 105 ? 18.695 -8.022 4.820 1.00 38.58 119 LEU A C 1
ATOM 755 O O . LEU A 1 105 ? 18.803 -7.432 5.903 1.00 38.62 119 LEU A O 1
ATOM 760 N N . THR A 1 106 ? 19.412 -9.089 4.471 1.00 37.85 120 THR A N 1
ATOM 761 C CA . THR A 1 106 ? 20.409 -9.628 5.358 1.00 38.21 120 THR A CA 1
ATOM 762 C C . THR A 1 106 ? 21.694 -8.803 5.242 1.00 38.74 120 THR A C 1
ATOM 763 O O . THR A 1 106 ? 21.939 -8.112 4.238 1.00 38.67 120 THR A O 1
ATOM 767 N N . ALA A 1 107 ? 22.522 -8.872 6.278 1.00 38.51 121 ALA A N 1
ATOM 768 C CA . ALA A 1 107 ? 23.782 -8.161 6.306 1.00 38.43 121 ALA A CA 1
ATOM 769 C C . ALA A 1 107 ? 24.683 -8.593 5.151 1.00 39.03 121 ALA A C 1
ATOM 770 O O . ALA A 1 107 ? 25.314 -7.761 4.507 1.00 38.50 121 ALA A O 1
ATOM 772 N N . GLU A 1 108 ? 24.689 -9.898 4.850 1.00 39.89 122 GLU A N 1
ATOM 773 C CA . GLU A 1 108 ? 25.528 -10.415 3.781 1.00 40.05 122 GLU A CA 1
ATOM 774 C C . GLU A 1 108 ? 24.999 -10.024 2.397 1.00 40.32 122 GLU A C 1
ATOM 775 O O . GLU A 1 108 ? 25.796 -9.745 1.508 1.00 40.13 122 GLU A O 1
ATOM 781 N N . LYS A 1 109 ? 23.674 -9.905 2.235 1.00 40.71 123 LYS A N 1
ATOM 782 C CA . LYS A 1 109 ? 23.106 -9.443 0.975 1.00 40.80 123 LYS A CA 1
ATOM 783 C C . LYS A 1 109 ? 23.534 -7.983 0.723 1.00 40.37 123 LYS A C 1
ATOM 784 O O . LYS A 1 109 ? 23.826 -7.633 -0.408 1.00 41.87 123 LYS A O 1
ATOM 790 N N . LEU A 1 110 ? 23.655 -7.166 1.767 1.00 38.78 124 LEU A N 1
ATOM 791 C CA . LEU A 1 110 ? 24.136 -5.787 1.615 1.00 38.22 124 LEU A CA 1
ATOM 792 C C . LEU A 1 110 ? 25.650 -5.744 1.330 1.00 39.35 124 LEU A C 1
ATOM 793 O O . LEU A 1 110 ? 26.086 -4.940 0.525 1.00 39.51 124 LEU A O 1
ATOM 798 N N . CYS A 1 111 ? 26.439 -6.613 1.968 1.00 40.26 125 CYS A N 1
ATOM 799 C CA . CYS A 1 111 ? 27.887 -6.691 1.744 1.00 41.63 125 CYS A CA 1
ATOM 800 C C . CYS A 1 111 ? 28.217 -7.173 0.340 1.00 42.17 125 CYS A C 1
ATOM 801 O O . CYS A 1 111 ? 29.245 -6.774 -0.200 1.00 43.08 125 CYS A O 1
ATOM 804 N N . ILE A 1 112 ? 27.348 -7.998 -0.266 1.00 41.73 126 ILE A N 1
ATOM 805 C CA . ILE A 1 112 ? 27.495 -8.486 -1.641 1.00 42.14 126 ILE A CA 1
ATOM 806 C C . ILE A 1 112 ? 27.506 -7.289 -2.588 1.00 43.16 126 ILE A C 1
ATOM 807 O O . ILE A 1 112 ? 28.355 -7.216 -3.457 1.00 44.12 126 ILE A O 1
ATOM 812 N N . TYR A 1 113 ? 26.631 -6.315 -2.367 1.00 43.48 127 TYR A N 1
ATOM 813 C CA . TYR A 1 113 ? 26.550 -5.105 -3.170 1.00 44.36 127 TYR A CA 1
ATOM 814 C C . TYR A 1 113 ? 27.757 -4.138 -2.989 1.00 45.12 127 TYR A C 1
ATOM 815 O O . TYR A 1 113 ? 27.943 -3.228 -3.798 1.00 45.54 127 TYR A O 1
ATOM 824 N N . THR A 1 114 ? 28.599 -4.365 -1.982 1.00 45.02 128 THR A N 1
ATOM 825 C CA . THR A 1 114 ? 29.847 -3.617 -1.821 1.00 45.43 128 THR A CA 1
ATOM 826 C C . THR A 1 114 ? 31.038 -4.443 -2.382 1.00 46.36 128 THR A C 1
ATOM 827 O O . THR A 1 114 ? 32.179 -4.109 -2.078 1.00 47.14 128 THR A O 1
ATOM 831 N N . ASP A 1 115 ? 30.774 -5.536 -3.155 1.00 46.19 129 ASP A N 1
ATOM 832 C CA . ASP A 1 115 ? 31.741 -6.515 -3.640 1.00 46.26 129 ASP A CA 1
ATOM 833 C C . ASP A 1 115 ? 32.525 -7.119 -2.477 1.00 46.49 129 ASP A C 1
ATOM 834 O O . ASP A 1 115 ? 33.720 -7.345 -2.578 1.00 46.81 129 ASP A O 1
ATOM 839 N N . ASN A 1 116 ? 31.832 -7.362 -1.362 1.00 46.25 130 ASN A N 1
ATOM 840 C CA . ASN A 1 116 ? 32.374 -7.904 -0.127 1.00 45.83 130 ASN A CA 1
ATOM 841 C C . ASN A 1 116 ? 33.563 -7.117 0.416 1.00 45.37 130 ASN A C 1
ATOM 842 O O . ASN A 1 116 ? 34.385 -7.686 1.110 1.00 45.59 130 ASN A O 1
ATOM 847 N N . SER A 1 117 ? 33.596 -5.795 0.195 1.00 45.23 131 SER A N 1
ATOM 848 C CA . SER A 1 117 ? 34.618 -4.949 0.814 1.00 45.55 131 SER A CA 1
ATOM 849 C C . SER A 1 117 ? 34.274 -4.708 2.283 1.00 46.26 131 SER A C 1
ATOM 850 O O . SER A 1 117 ? 35.180 -4.588 3.109 1.00 47.12 131 SER A O 1
ATOM 853 N N . ILE A 1 118 ? 32.976 -4.683 2.633 1.00 46.31 132 ILE A N 1
ATOM 854 C CA . ILE A 1 118 ? 32.575 -4.620 4.032 1.00 47.01 132 ILE A CA 1
ATOM 855 C C . ILE A 1 118 ? 32.093 -6.031 4.452 1.00 47.02 132 ILE A C 1
ATOM 856 O O . ILE A 1 118 ? 31.642 -6.802 3.596 1.00 46.60 132 ILE A O 1
ATOM 861 N N . ARG A 1 119 ? 32.261 -6.408 5.734 1.00 47.47 133 ARG A N 1
ATOM 862 C CA . ARG A 1 119 ? 31.783 -7.718 6.188 1.00 48.44 133 ARG A CA 1
ATOM 863 C C . ARG A 1 119 ? 30.600 -7.585 7.153 1.00 48.19 133 ARG A C 1
ATOM 864 O O . ARG A 1 119 ? 30.453 -6.535 7.781 1.00 47.82 133 ARG A O 1
ATOM 872 N N . PRO A 1 120 ? 29.726 -8.620 7.269 1.00 48.24 134 PRO A N 1
ATOM 873 C CA . PRO A 1 120 ? 28.563 -8.507 8.174 1.00 48.04 134 PRO A CA 1
ATOM 874 C C . PRO A 1 120 ? 28.860 -8.001 9.577 1.00 48.54 134 PRO A C 1
ATOM 875 O O . PRO A 1 120 ? 28.122 -7.160 10.062 1.00 49.76 134 PRO A O 1
ATOM 879 N N . GLU A 1 121 ? 29.958 -8.438 10.195 1.00 47.72 135 GLU A N 1
ATOM 880 C CA . GLU A 1 121 ? 30.377 -8.019 11.529 1.00 47.50 135 GLU A CA 1
ATOM 881 C C . GLU A 1 121 ? 30.463 -6.495 11.640 1.00 45.72 135 GLU A C 1
ATOM 882 O O . GLU A 1 121 ? 29.930 -5.930 12.589 1.00 45.01 135 GLU A O 1
ATOM 888 N N . GLU A 1 122 ? 31.070 -5.835 10.635 1.00 44.78 136 GLU A N 1
ATOM 889 C CA . GLU A 1 122 ? 31.207 -4.376 10.589 1.00 44.50 136 GLU A CA 1
ATOM 890 C C . GLU A 1 122 ? 29.854 -3.676 10.490 1.00 44.21 136 GLU A C 1
ATOM 891 O O . GLU A 1 122 ? 29.655 -2.581 11.039 1.00 44.40 136 GLU A O 1
ATOM 897 N N . LEU A 1 123 ? 28.941 -4.284 9.739 1.00 43.46 137 LEU A N 1
ATOM 898 C CA . LEU A 1 123 ? 27.606 -3.761 9.577 1.00 43.04 137 LEU A CA 1
ATOM 899 C C . LEU A 1 123 ? 26.821 -3.904 10.903 1.00 42.54 137 LEU A C 1
ATOM 900 O O . LEU A 1 123 ? 26.065 -3.004 11.251 1.00 42.98 137 LEU A O 1
ATOM 905 N N . LEU A 1 124 ? 27.023 -4.993 11.656 1.00 41.81 138 LEU A N 1
ATOM 906 C CA . LEU A 1 124 ? 26.329 -5.175 12.925 1.00 42.38 138 LEU A CA 1
ATOM 907 C C . LEU A 1 124 ? 26.833 -4.208 14.003 1.00 43.56 138 LEU A C 1
ATOM 908 O O . LEU A 1 124 ? 26.033 -3.745 14.830 1.00 44.32 138 LEU A O 1
ATOM 913 N N . GLN A 1 125 ? 28.131 -3.838 13.948 1.00 43.33 139 GLN A N 1
ATOM 914 C CA . GLN A 1 125 ? 28.710 -2.870 14.876 1.00 43.72 139 GLN A CA 1
ATOM 915 C C . GLN A 1 125 ? 28.181 -1.477 14.557 1.00 43.46 139 GLN A C 1
ATOM 916 O O . GLN A 1 125 ? 27.864 -0.724 15.470 1.00 44.32 139 GLN A O 1
ATOM 922 N N . MET A 1 126 ? 28.058 -1.177 13.266 1.00 42.71 140 MET A N 1
ATOM 923 C CA . MET A 1 126 ? 27.505 0.126 12.824 1.00 42.81 140 MET A CA 1
ATOM 924 C C . MET A 1 126 ? 26.047 0.220 13.292 1.00 43.62 140 MET A C 1
ATOM 925 O O . MET A 1 126 ? 25.635 1.319 13.706 1.00 43.89 140 MET A O 1
ATOM 930 N N . GLU A 1 127 ? 25.316 -0.901 13.261 1.00 43.65 141 GLU A N 1
ATOM 931 C CA . GLU A 1 127 ? 23.894 -0.902 13.613 1.00 44.33 141 GLU A CA 1
ATOM 932 C C . GLU A 1 127 ? 23.674 -0.374 15.018 1.00 45.24 141 GLU A C 1
ATOM 933 O O . GLU A 1 127 ? 22.749 0.407 15.234 1.00 45.46 141 GLU A O 1
ATOM 939 N N . LEU A 1 128 ? 24.526 -0.786 15.973 1.00 45.49 142 LEU A N 1
ATOM 940 C CA . LEU A 1 128 ? 24.414 -0.296 17.343 1.00 45.89 142 LEU A CA 1
ATOM 941 C C . LEU A 1 128 ? 24.702 1.185 17.412 1.00 44.76 142 LEU A C 1
ATOM 942 O O . LEU A 1 128 ? 23.962 1.910 18.059 1.00 44.48 142 LEU A O 1
ATOM 947 N N . LEU A 1 129 ? 25.720 1.639 16.689 1.00 43.91 143 LEU A N 1
ATOM 948 C CA . LEU A 1 129 ? 26.103 3.038 16.648 1.00 43.78 143 LEU A CA 1
ATOM 949 C C . LEU A 1 129 ? 24.987 3.905 16.101 1.00 42.60 143 LEU A C 1
ATOM 950 O O . LEU A 1 129 ? 24.604 4.896 16.747 1.00 42.56 143 LEU A O 1
ATOM 955 N N . LEU A 1 130 ? 24.459 3.526 14.911 1.00 41.17 144 LEU A N 1
ATOM 956 C CA . LEU A 1 130 ? 23.368 4.223 14.235 1.00 40.23 144 LEU A CA 1
ATOM 957 C C . LEU A 1 130 ? 22.104 4.279 15.115 1.00 39.06 144 LEU A C 1
ATOM 958 O O . LEU A 1 130 ? 21.638 5.369 15.423 1.00 38.07 144 LEU A O 1
ATOM 963 N N . VAL A 1 131 ? 21.585 3.113 15.547 1.00 38.86 145 VAL A N 1
ATOM 964 C CA . VAL A 1 131 ? 20.377 3.039 16.364 1.00 39.20 145 VAL A CA 1
ATOM 965 C C . VAL A 1 131 ? 20.517 3.873 17.661 1.00 39.45 145 VAL A C 1
ATOM 966 O O . VAL A 1 131 ? 19.601 4.602 18.010 1.00 38.75 145 VAL A O 1
ATOM 970 N N . ASN A 1 132 ? 21.689 3.827 18.323 1.00 40.00 146 ASN A N 1
ATOM 971 C CA . ASN A 1 132 ? 21.939 4.627 19.530 1.00 40.21 146 ASN A CA 1
ATOM 972 C C . ASN A 1 132 ? 22.006 6.125 19.252 1.00 41.20 146 ASN A C 1
ATOM 973 O O . ASN A 1 132 ? 21.339 6.873 19.949 1.00 42.00 146 ASN A O 1
ATOM 978 N N . LYS A 1 133 ? 22.747 6.574 18.223 1.00 41.26 147 LYS A N 1
ATOM 979 C CA . LYS A 1 133 ? 22.801 8.001 17.889 1.00 41.74 147 LYS A CA 1
ATOM 980 C C . LYS A 1 133 ? 21.431 8.542 17.523 1.00 41.33 147 LYS A C 1
ATOM 981 O O . LYS A 1 133 ? 21.151 9.702 17.799 1.00 42.40 147 LYS A O 1
ATOM 987 N N . LEU A 1 134 ? 20.581 7.731 16.890 1.00 40.08 148 LEU A N 1
ATOM 988 C CA . LEU A 1 134 ? 19.225 8.159 16.554 1.00 39.91 148 LEU A CA 1
ATOM 989 C C . LEU A 1 134 ? 18.235 8.019 17.720 1.00 39.30 148 LEU A C 1
ATOM 990 O O . LEU A 1 134 ? 17.060 8.328 17.548 1.00 38.85 148 LEU A O 1
ATOM 995 N N . LYS A 1 135 ? 18.704 7.553 18.888 1.00 39.51 149 LYS A N 1
ATOM 996 C CA . LYS A 1 135 ? 17.951 7.302 20.115 1.00 40.62 149 LYS A CA 1
ATOM 997 C C . LYS A 1 135 ? 16.725 6.420 19.864 1.00 40.61 149 LYS A C 1
ATOM 998 O O . LYS A 1 135 ? 15.670 6.612 20.478 1.00 40.97 149 LYS A O 1
ATOM 1004 N N . TRP A 1 136 ? 16.905 5.427 18.967 1.00 39.62 150 TRP A N 1
ATOM 1005 C CA . TRP A 1 136 ? 15.919 4.459 18.496 1.00 39.06 150 TRP A CA 1
ATOM 1006 C C . TRP A 1 136 ? 14.670 5.122 17.927 1.00 41.20 150 TRP A C 1
ATOM 1007 O O . TRP A 1 136 ? 13.585 4.554 18.030 1.00 42.77 150 TRP A O 1
ATOM 1018 N N . ASN A 1 137 ? 14.810 6.310 17.319 1.00 41.76 151 ASN A N 1
ATOM 1019 C CA . ASN A 1 137 ? 13.695 6.981 16.654 1.00 43.91 151 ASN A CA 1
ATOM 1020 C C . ASN A 1 137 ? 13.761 6.478 15.216 1.00 43.92 151 ASN A C 1
ATOM 1021 O O . ASN A 1 137 ? 14.275 7.158 14.328 1.00 44.06 151 ASN A O 1
ATOM 1026 N N . LEU A 1 138 ? 13.328 5.238 15.009 1.00 43.26 152 LEU A N 1
ATOM 1027 C CA . LEU A 1 138 ? 13.464 4.575 13.724 1.00 42.78 152 LEU A CA 1
ATOM 1028 C C . LEU A 1 138 ? 12.195 4.601 12.885 1.00 43.60 152 LEU A C 1
ATOM 1029 O O . LEU A 1 138 ? 12.269 4.522 11.657 1.00 43.24 152 LEU A O 1
ATOM 1034 N N . ALA A 1 139 ? 11.054 4.728 13.562 1.00 44.65 153 ALA A N 1
ATOM 1035 C CA . ALA A 1 139 ? 9.747 4.836 12.879 1.00 46.32 153 ALA A CA 1
ATOM 1036 C C . ALA A 1 139 ? 9.576 6.298 12.461 1.00 48.19 153 ALA A C 1
ATOM 1037 O O . ALA A 1 139 ? 8.568 6.914 12.842 1.00 48.74 153 ALA A O 1
ATOM 1039 N N . ALA A 1 140 ? 10.561 6.826 11.729 1.00 48.75 154 ALA A N 1
ATOM 1040 C CA . ALA A 1 140 ? 10.553 8.237 11.283 1.00 49.33 154 ALA A CA 1
ATOM 1041 C C . ALA A 1 140 ? 9.571 8.410 10.122 1.00 50.95 154 ALA A C 1
ATOM 1042 O O . ALA A 1 140 ? 9.403 7.456 9.341 1.00 51.08 154 ALA A O 1
ATOM 1044 N N . MET A 1 141 ? 8.944 9.584 10.032 1.00 51.95 155 MET A N 1
ATOM 1045 C CA . MET A 1 141 ? 8.004 9.883 8.921 1.00 52.56 155 MET A CA 1
ATOM 1046 C C . MET A 1 141 ? 8.808 9.978 7.620 1.00 52.96 155 MET A C 1
ATOM 1047 O O . MET A 1 141 ? 9.933 10.508 7.659 1.00 52.87 155 MET A O 1
ATOM 1052 N N . THR A 1 142 ? 8.241 9.486 6.517 1.00 53.02 156 THR A N 1
ATOM 1053 C CA . THR A 1 142 ? 8.913 9.528 5.191 1.00 53.48 156 THR A CA 1
ATOM 1054 C C . THR A 1 142 ? 7.972 10.237 4.216 1.00 52.44 156 THR A C 1
ATOM 1055 O O . THR A 1 142 ? 6.753 10.208 4.463 1.00 52.20 156 THR A O 1
ATOM 1059 N N . PRO A 1 143 ? 8.455 10.876 3.130 1.00 51.66 157 PRO A N 1
ATOM 1060 C CA . PRO A 1 143 ? 7.558 11.577 2.207 1.00 51.12 157 PRO A CA 1
ATOM 1061 C C . PRO A 1 143 ? 6.377 10.711 1.744 1.00 50.68 157 PRO A C 1
ATOM 1062 O O . PRO A 1 143 ? 5.295 11.238 1.559 1.00 50.87 157 PRO A O 1
ATOM 1066 N N . HIS A 1 144 ? 6.555 9.381 1.690 1.00 50.04 158 HIS A N 1
ATOM 1067 C CA . HIS A 1 144 ? 5.521 8.409 1.316 1.00 49.80 158 HIS A CA 1
ATOM 1068 C C . HIS A 1 144 ? 4.334 8.446 2.257 1.00 49.65 158 HIS A C 1
ATOM 1069 O O . HIS A 1 144 ? 3.209 8.244 1.815 1.00 49.91 158 HIS A O 1
ATOM 1076 N N . ASP A 1 145 ? 4.573 8.691 3.546 1.00 49.43 159 ASP A N 1
ATOM 1077 C CA . ASP A 1 145 ? 3.492 8.795 4.545 1.00 49.97 159 ASP A CA 1
ATOM 1078 C C . ASP A 1 145 ? 2.636 10.043 4.282 1.00 48.70 159 ASP A C 1
ATOM 1079 O O . ASP A 1 145 ? 1.426 10.020 4.471 1.00 49.05 159 ASP A O 1
ATOM 1084 N N . PHE A 1 146 ? 3.283 11.132 3.858 1.00 46.97 160 PHE A N 1
ATOM 1085 C CA . PHE A 1 146 ? 2.638 12.388 3.535 1.00 45.07 160 PHE A CA 1
ATOM 1086 C C . PHE A 1 146 ? 1.922 12.337 2.202 1.00 45.12 160 PHE A C 1
ATOM 1087 O O . PHE A 1 146 ? 0.792 12.781 2.143 1.00 46.18 160 PHE A O 1
ATOM 1095 N N . ILE A 1 147 ? 2.507 11.662 1.212 1.00 44.24 161 ILE A N 1
ATOM 1096 C CA . ILE A 1 147 ? 1.862 11.582 -0.132 1.00 44.12 161 ILE A CA 1
ATOM 1097 C C . ILE A 1 147 ? 0.487 10.925 0.034 1.00 45.52 161 ILE A C 1
ATOM 1098 O O . ILE A 1 147 ? -0.475 11.417 -0.580 1.00 46.31 161 ILE A O 1
ATOM 1103 N N . GLU A 1 148 ? 0.397 9.882 0.864 1.00 45.66 162 GLU A N 1
ATOM 1104 C CA . GLU A 1 148 ? -0.891 9.173 1.093 1.00 46.07 162 GLU A CA 1
ATOM 1105 C C . GLU A 1 148 ? -1.914 10.116 1.738 1.00 45.97 162 GLU A C 1
ATOM 1106 O O . GLU A 1 148 ? -3.075 10.112 1.291 1.00 46.84 162 GLU A O 1
ATOM 1112 N N . HIS A 1 149 ? -1.495 10.909 2.728 1.00 45.21 163 HIS A N 1
ATOM 1113 C CA . HIS A 1 149 ? -2.429 11.854 3.399 1.00 46.05 163 HIS A CA 1
ATOM 1114 C C . HIS A 1 149 ? -2.927 12.908 2.403 1.00 45.10 163 HIS A C 1
ATOM 1115 O O . HIS A 1 149 ? -4.127 13.235 2.443 1.00 45.75 163 HIS A O 1
ATOM 1122 N N . PHE A 1 150 ? -2.027 13.426 1.562 1.00 43.38 164 PHE A N 1
ATOM 1123 C CA . PHE A 1 150 ? -2.378 14.456 0.550 1.00 42.18 164 PHE A CA 1
ATOM 1124 C C . PHE A 1 150 ? -3.348 13.885 -0.492 1.00 42.37 164 PHE A C 1
ATOM 1125 O O . PHE A 1 150 ? -4.314 14.580 -0.853 1.00 42.54 164 PHE A O 1
ATOM 1133 N N . LEU A 1 151 ? -3.110 12.642 -0.922 1.00 42.30 165 LEU A N 1
ATOM 1134 C CA . LEU A 1 151 ? -3.926 11.982 -1.979 1.00 42.91 165 LEU A CA 1
ATOM 1135 C C . LEU A 1 151 ? -5.386 11.815 -1.540 1.00 43.05 165 LEU A C 1
ATOM 1136 O O . LEU A 1 151 ? -6.275 12.075 -2.370 1.00 42.80 165 LEU A O 1
ATOM 1141 N N . SER A 1 152 ? -5.630 11.433 -0.283 1.00 43.45 166 SER A N 1
ATOM 1142 C CA . SER A 1 152 ? -7.030 11.244 0.180 1.00 43.92 166 SER A CA 1
ATOM 1143 C C . SER A 1 152 ? -7.780 12.577 0.082 1.00 44.96 166 SER A C 1
ATOM 1144 O O . SER A 1 152 ? -8.933 12.578 -0.388 1.00 46.19 166 SER A O 1
ATOM 1147 N N . LYS A 1 153 ? -7.122 13.662 0.492 1.00 44.73 167 LYS A N 1
ATOM 1148 C CA . LYS A 1 153 ? -7.680 15.041 0.452 1.00 45.07 167 LYS A CA 1
ATOM 1149 C C . LYS A 1 153 ? -7.892 15.521 -0.991 1.00 45.45 167 LYS A C 1
ATOM 1150 O O . LYS A 1 153 ? -8.829 16.307 -1.213 1.00 44.33 167 LYS A O 1
ATOM 1156 N N . MET A 1 154 ? -7.002 15.130 -1.909 1.00 46.75 168 MET A N 1
ATOM 1157 C CA . MET A 1 154 ? -7.029 15.622 -3.314 1.00 47.61 168 MET A CA 1
ATOM 1158 C C . MET A 1 154 ? -8.270 15.099 -4.045 1.00 48.54 168 MET A C 1
ATOM 1159 O O . MET A 1 154 ? -8.663 13.945 -3.796 1.00 48.85 168 MET A O 1
ATOM 1164 N N . PRO A 1 155 ? -8.896 15.898 -4.937 1.00 48.86 169 PRO A N 1
ATOM 1165 C CA . PRO A 1 155 ? -10.074 15.460 -5.684 1.00 48.96 169 PRO A CA 1
ATOM 1166 C C . PRO A 1 155 ? -9.666 14.736 -6.974 1.00 49.93 169 PRO A C 1
ATOM 1167 O O . PRO A 1 155 ? -9.686 15.356 -8.020 1.00 50.08 169 PRO A O 1
ATOM 1171 N N . GLU A 1 156 ? -9.295 13.457 -6.863 1.00 50.29 170 GLU A N 1
ATOM 1172 C CA . GLU A 1 156 ? -8.885 12.660 -8.050 1.00 50.67 170 GLU A CA 1
ATOM 1173 C C . GLU A 1 156 ? -9.491 11.256 -7.959 1.00 51.65 170 GLU A C 1
ATOM 1174 O O . GLU A 1 156 ? -9.669 10.762 -6.832 1.00 51.74 170 GLU A O 1
ATOM 1180 N N . ALA A 1 157 ? -9.804 10.655 -9.111 1.00 51.82 171 ALA A N 1
ATOM 1181 C CA . ALA A 1 157 ? -10.346 9.278 -9.158 1.00 52.38 171 ALA A CA 1
ATOM 1182 C C . ALA A 1 157 ? -9.221 8.302 -8.796 1.00 53.24 171 ALA A C 1
ATOM 1183 O O . ALA A 1 157 ? -8.057 8.612 -9.108 1.00 53.45 171 ALA A O 1
ATOM 1185 N N . GLU A 1 158 ? -9.554 7.173 -8.163 1.00 53.53 172 GLU A N 1
ATOM 1186 C CA . GLU A 1 158 ? -8.529 6.205 -7.771 1.00 54.33 172 GLU A CA 1
ATOM 1187 C C . GLU A 1 158 ? -7.513 5.923 -8.862 1.00 54.23 172 GLU A C 1
ATOM 1188 O O . GLU A 1 158 ? -6.341 5.767 -8.551 1.00 54.80 172 GLU A O 1
ATOM 1194 N N . GLU A 1 159 ? -7.943 5.909 -10.129 1.00 53.68 173 GLU A N 1
ATOM 1195 C CA . GLU A 1 159 ? -7.062 5.675 -11.269 1.00 54.06 173 GLU A CA 1
ATOM 1196 C C . GLU A 1 159 ? -5.956 6.733 -11.330 1.00 53.73 173 GLU A C 1
ATOM 1197 O O . GLU A 1 159 ? -4.790 6.400 -11.573 1.00 53.86 173 GLU A O 1
ATOM 1203 N N . ASN A 1 160 ? -6.325 8.009 -11.098 1.00 52.92 174 ASN A N 1
ATOM 1204 C CA . ASN A 1 160 ? -5.374 9.105 -11.128 1.00 52.26 174 ASN A CA 1
ATOM 1205 C C . ASN A 1 160 ? -4.484 9.113 -9.921 1.00 51.77 174 ASN A C 1
ATOM 1206 O O . ASN A 1 160 ? -3.320 9.447 -10.051 1.00 52.63 174 ASN A O 1
ATOM 1211 N N . LYS A 1 161 ? -5.001 8.736 -8.757 1.00 50.71 175 LYS A N 1
ATOM 1212 C CA . LYS A 1 161 ? -4.191 8.680 -7.548 1.00 50.47 175 LYS A CA 1
ATOM 1213 C C . LYS A 1 161 ? -3.056 7.671 -7.682 1.00 50.52 175 LYS A C 1
ATOM 1214 O O . LYS A 1 161 ? -1.986 7.916 -7.134 1.00 50.49 175 LYS A O 1
ATOM 1220 N N . GLN A 1 162 ? -3.267 6.552 -8.401 1.00 50.67 176 GLN A N 1
ATOM 1221 C CA . GLN A 1 162 ? -2.213 5.542 -8.550 1.00 51.46 176 GLN A CA 1
ATOM 1222 C C . GLN A 1 162 ? -1.051 6.072 -9.396 1.00 51.01 176 GLN A C 1
ATOM 1223 O O . GLN A 1 162 ? 0.105 5.852 -9.049 1.00 51.24 176 GLN A O 1
ATOM 1229 N N . ILE A 1 163 ? -1.359 6.807 -10.476 1.00 50.23 177 ILE A N 1
ATOM 1230 C CA . ILE A 1 163 ? -0.351 7.418 -11.342 1.00 49.94 177 ILE A CA 1
ATOM 1231 C C . ILE A 1 163 ? 0.368 8.574 -10.605 1.00 49.42 177 ILE A C 1
ATOM 1232 O O . ILE A 1 163 ? 1.592 8.718 -10.725 1.00 49.77 177 ILE A O 1
ATOM 1237 N N . ILE A 1 164 ? -0.384 9.373 -9.812 1.00 48.25 178 ILE A N 1
ATOM 1238 C CA . ILE A 1 164 ? 0.205 10.455 -9.018 1.00 48.07 178 ILE A CA 1
ATOM 1239 C C . ILE A 1 164 ? 1.162 9.850 -7.986 1.00 49.40 178 ILE A C 1
ATOM 1240 O O . ILE A 1 164 ? 2.266 10.341 -7.838 1.00 49.22 178 ILE A O 1
ATOM 1245 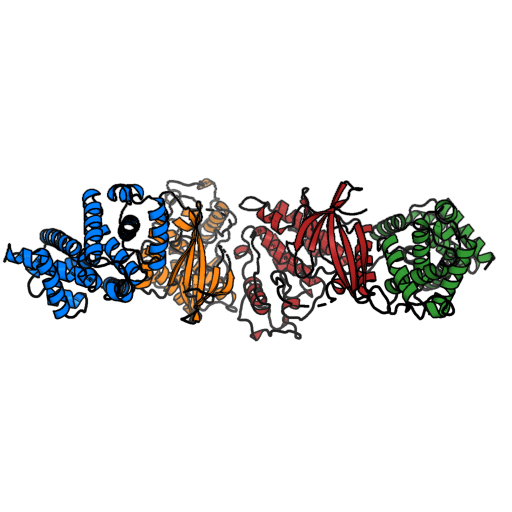N N . ARG A 1 165 ? 0.748 8.753 -7.330 1.00 50.54 179 ARG A N 1
ATOM 1246 C CA . ARG A 1 165 ? 1.547 8.032 -6.338 1.00 51.71 179 ARG A CA 1
ATOM 1247 C C . ARG A 1 165 ? 2.858 7.567 -6.953 1.00 51.29 179 ARG A C 1
ATOM 1248 O O . ARG A 1 165 ? 3.907 7.794 -6.358 1.00 51.64 179 ARG A O 1
ATOM 1256 N N . LYS A 1 166 ? 2.804 6.967 -8.159 1.00 50.57 180 LYS A N 1
ATOM 1257 C CA . LYS A 1 166 ? 3.988 6.484 -8.867 1.00 50.49 180 LYS A CA 1
ATOM 1258 C C . LYS A 1 166 ? 4.989 7.604 -9.157 1.00 49.53 180 LYS A C 1
ATOM 1259 O O . LYS A 1 166 ? 6.122 7.538 -8.686 1.00 50.12 180 LYS A O 1
ATOM 1265 N N . HIS A 1 167 ? 4.536 8.666 -9.838 1.00 48.29 181 HIS A N 1
ATOM 1266 C CA . HIS A 1 167 ? 5.414 9.812 -10.213 1.00 47.58 181 HIS A CA 1
ATOM 1267 C C . HIS A 1 167 ? 5.981 10.533 -8.980 1.00 46.74 181 HIS A C 1
ATOM 1268 O O . HIS A 1 167 ? 7.195 10.802 -8.974 1.00 46.92 181 HIS A O 1
ATOM 1275 N N . ALA A 1 168 ? 5.143 10.821 -7.977 1.00 45.86 182 ALA A N 1
ATOM 1276 C CA . ALA A 1 168 ? 5.586 11.469 -6.742 1.00 45.41 182 ALA A CA 1
ATOM 1277 C C . ALA A 1 168 ? 6.688 10.673 -6.039 1.00 44.66 182 ALA A C 1
ATOM 1278 O O . ALA A 1 168 ? 7.672 11.257 -5.606 1.00 44.32 182 ALA A O 1
ATOM 1280 N N . GLN A 1 169 ? 6.557 9.343 -5.981 1.00 44.35 183 GLN A N 1
ATOM 1281 C CA . GLN A 1 169 ? 7.556 8.491 -5.346 1.00 44.43 183 GLN A CA 1
ATOM 1282 C C . GLN A 1 169 ? 8.877 8.472 -6.094 1.00 44.43 183 GLN A C 1
ATOM 1283 O O . GLN A 1 169 ? 9.934 8.391 -5.459 1.00 44.63 183 GLN A O 1
ATOM 1289 N N . THR A 1 170 ? 8.802 8.564 -7.422 1.00 43.58 184 THR A N 1
ATOM 1290 C CA . THR A 1 170 ? 10.020 8.663 -8.265 1.00 43.27 184 THR A CA 1
ATOM 1291 C C . THR A 1 170 ? 10.725 9.983 -7.937 1.00 43.14 184 THR A C 1
ATOM 1292 O O . THR A 1 170 ? 11.954 9.971 -7.775 1.00 44.44 184 THR A O 1
ATOM 1296 N N . PHE A 1 171 ? 9.948 11.062 -7.798 1.00 41.83 185 PHE A N 1
ATOM 1297 C CA . PHE A 1 171 ? 10.476 12.410 -7.462 1.00 40.79 185 PHE A CA 1
ATOM 1298 C C . PHE A 1 171 ? 11.116 12.388 -6.073 1.00 40.06 185 PHE A C 1
ATOM 1299 O O . PHE A 1 171 ? 12.172 13.008 -5.895 1.00 39.99 185 PHE A O 1
ATOM 1307 N N . VAL A 1 172 ? 10.481 11.694 -5.125 1.00 39.35 186 VAL A N 1
ATOM 1308 C CA . VAL A 1 172 ? 11.006 11.602 -3.731 1.00 39.16 186 VAL A CA 1
ATOM 1309 C C . VAL A 1 172 ? 12.366 10.898 -3.765 1.00 39.87 186 VAL A C 1
ATOM 1310 O O . VAL A 1 172 ? 13.286 11.369 -3.081 1.00 39.77 186 VAL A O 1
ATOM 1314 N N . ALA A 1 173 ? 12.477 9.823 -4.551 1.00 39.99 187 ALA A N 1
ATOM 1315 C CA . ALA A 1 173 ? 13.741 9.062 -4.671 1.00 40.29 187 ALA A CA 1
ATOM 1316 C C . ALA A 1 173 ? 14.817 9.950 -5.297 1.00 41.48 187 ALA A C 1
ATOM 1317 O O . ALA A 1 173 ? 15.949 9.942 -4.800 1.00 41.34 187 ALA A O 1
ATOM 1319 N N . LEU A 1 174 ? 14.449 10.709 -6.330 1.00 42.37 188 LEU A N 1
ATOM 1320 C CA . LEU A 1 174 ? 15.402 11.610 -7.028 1.00 44.16 188 LEU A CA 1
ATOM 1321 C C . LEU A 1 174 ? 15.888 12.689 -6.055 1.00 45.22 188 LEU A C 1
ATOM 1322 O O . LEU A 1 174 ? 17.100 12.934 -5.996 1.00 46.06 188 LEU A O 1
ATOM 1327 N N . CYS A 1 175 ? 14.957 13.247 -5.283 1.00 45.13 189 CYS A N 1
ATOM 1328 C CA . CYS A 1 175 ? 15.212 14.324 -4.292 1.00 45.45 189 CYS A CA 1
ATOM 1329 C C . CYS A 1 175 ? 16.142 13.829 -3.179 1.00 44.00 189 CYS A C 1
ATOM 1330 O O . CYS A 1 175 ? 16.997 14.611 -2.739 1.00 43.78 189 CYS A O 1
ATOM 1333 N N . ALA A 1 176 ? 15.987 12.567 -2.768 1.00 42.64 190 ALA A N 1
ATOM 1334 C CA . ALA A 1 176 ? 16.777 11.964 -1.669 1.00 41.88 190 ALA A CA 1
ATOM 1335 C C . ALA A 1 176 ? 18.275 11.962 -1.997 1.00 42.00 190 ALA A C 1
ATOM 1336 O O . ALA A 1 176 ? 19.079 12.066 -1.061 1.00 41.78 190 ALA A O 1
ATOM 1338 N N . THR A 1 177 ? 18.628 11.742 -3.262 1.00 42.48 191 THR A N 1
ATOM 1339 C CA . THR A 1 177 ? 20.049 11.733 -3.699 1.00 43.07 191 THR A CA 1
ATOM 1340 C C . THR A 1 177 ? 20.683 13.117 -3.495 1.00 44.35 191 THR A C 1
ATOM 1341 O O . THR A 1 177 ? 21.893 13.172 -3.235 1.00 44.61 191 THR A O 1
ATOM 1345 N N . ASP A 1 178 ? 19.911 14.182 -3.716 1.00 44.65 192 ASP A N 1
ATOM 1346 C CA . ASP A 1 178 ? 20.390 15.586 -3.594 1.00 45.73 192 ASP A CA 1
ATOM 1347 C C . ASP A 1 178 ? 20.325 16.106 -2.149 1.00 46.79 192 ASP A C 1
ATOM 1348 O O . ASP A 1 178 ? 19.548 15.560 -1.352 1.00 46.90 192 ASP A O 1
ATOM 1353 N N . VAL A 1 179 ? 21.153 17.115 -1.848 1.00 47.25 193 VAL A N 1
ATOM 1354 C CA . VAL A 1 179 ? 21.220 17.835 -0.573 1.00 48.50 193 VAL A CA 1
ATOM 1355 C C . VAL A 1 179 ? 19.929 18.543 -0.161 1.00 50.15 193 VAL A C 1
ATOM 1356 O O . VAL A 1 179 ? 19.793 18.895 1.008 1.00 51.13 193 VAL A O 1
ATOM 1360 N N . LYS A 1 180 ? 18.974 18.724 -1.086 1.00 50.19 194 LYS A N 1
ATOM 1361 C CA . LYS A 1 180 ? 17.693 19.343 -0.764 1.00 50.50 194 LYS A CA 1
ATOM 1362 C C . LYS A 1 180 ? 16.775 18.430 0.105 1.00 49.86 194 LYS A C 1
ATOM 1363 O O . LYS A 1 180 ? 15.800 18.892 0.693 1.00 50.05 194 LYS A O 1
ATOM 1369 N N . PHE A 1 181 ? 17.095 17.145 0.193 1.00 48.86 195 PHE A N 1
ATOM 1370 C CA . PHE A 1 181 ? 16.403 16.213 1.078 1.00 47.81 195 PHE A CA 1
ATOM 1371 C C . PHE A 1 181 ? 16.763 16.532 2.555 1.00 47.55 195 PHE A C 1
ATOM 1372 O O . PHE A 1 181 ? 15.987 16.214 3.448 1.00 48.54 195 PHE A O 1
ATOM 1380 N N . ILE A 1 182 ? 17.938 17.143 2.809 1.00 46.06 196 ILE A N 1
ATOM 1381 C CA . ILE A 1 182 ? 18.400 17.474 4.152 1.00 45.26 196 ILE A CA 1
ATOM 1382 C C . ILE A 1 182 ? 17.654 18.695 4.705 1.00 44.74 196 ILE A C 1
ATOM 1383 O O . ILE A 1 182 ? 17.206 18.694 5.839 1.00 44.19 196 ILE A O 1
ATOM 1388 N N . SER A 1 183 ? 17.536 19.741 3.907 1.00 45.00 197 SER A N 1
ATOM 1389 C CA . SER A 1 183 ? 16.909 20.993 4.329 1.00 45.36 197 SER A CA 1
ATOM 1390 C C . SER A 1 183 ? 15.381 20.926 4.432 1.00 45.49 197 SER A C 1
ATOM 1391 O O . SER A 1 183 ? 14.806 21.522 5.347 1.00 46.76 197 SER A O 1
ATOM 1394 N N . ASN A 1 184 ? 14.728 20.243 3.488 1.00 43.73 198 ASN A N 1
ATOM 1395 C CA . ASN A 1 184 ? 13.285 20.157 3.495 1.00 42.94 198 ASN A CA 1
ATOM 1396 C C . ASN A 1 184 ? 12.819 18.947 4.268 1.00 42.20 198 ASN A C 1
ATOM 1397 O O . ASN A 1 184 ? 13.219 17.815 3.968 1.00 41.52 198 ASN A O 1
ATOM 1402 N N . PRO A 1 185 ? 11.874 19.165 5.212 1.00 41.65 199 PRO A N 1
ATOM 1403 C CA . PRO A 1 185 ? 11.305 18.031 5.943 1.00 41.40 199 PRO A CA 1
ATOM 1404 C C . PRO A 1 185 ? 10.548 17.073 5.011 1.00 41.77 199 PRO A C 1
ATOM 1405 O O . PRO A 1 185 ? 10.126 17.490 3.926 1.00 42.41 199 PRO A O 1
ATOM 1409 N N . PRO A 1 186 ? 10.347 15.788 5.390 1.00 40.56 200 PRO A N 1
ATOM 1410 C CA . PRO A 1 186 ? 9.639 14.859 4.488 1.00 40.07 200 PRO A CA 1
ATOM 1411 C C . PRO A 1 186 ? 8.262 15.326 3.992 1.00 40.47 200 PRO A C 1
ATOM 1412 O O . PRO A 1 186 ? 7.901 15.018 2.864 1.00 40.91 200 PRO A O 1
ATOM 1416 N N . SER A 1 187 ? 7.507 16.080 4.801 1.00 40.18 201 SER A N 1
ATOM 1417 C CA . SER A 1 187 ? 6.205 16.620 4.381 1.00 40.75 201 SER A CA 1
ATOM 1418 C C . SER A 1 187 ? 6.397 17.568 3.181 1.00 41.69 201 SER A C 1
ATOM 1419 O O . SER A 1 187 ? 5.629 17.523 2.222 1.00 41.43 201 SER A O 1
ATOM 1422 N N . MET A 1 188 ? 7.456 18.392 3.231 1.00 42.41 202 MET A N 1
ATOM 1423 C CA . MET A 1 188 ? 7.810 19.339 2.181 1.00 43.49 202 MET A CA 1
ATOM 1424 C C . MET A 1 188 ? 8.235 18.603 0.917 1.00 42.74 202 MET A C 1
ATOM 1425 O O . MET A 1 188 ? 7.750 18.910 -0.161 1.00 43.23 202 MET A O 1
ATOM 1430 N N . VAL A 1 189 ? 9.117 17.603 1.041 1.00 41.71 203 VAL A N 1
ATOM 1431 C CA . VAL A 1 189 ? 9.579 16.807 -0.104 1.00 40.54 203 VAL A CA 1
ATOM 1432 C C . VAL A 1 189 ? 8.381 16.111 -0.781 1.00 39.81 203 VAL A C 1
ATOM 1433 O O . VAL A 1 189 ? 8.304 16.087 -2.013 1.00 40.02 203 VAL A O 1
ATOM 1437 N N . ALA A 1 190 ? 7.431 15.609 0.030 1.00 38.30 204 ALA A N 1
ATOM 1438 C CA . ALA A 1 190 ? 6.218 14.941 -0.424 1.00 37.31 204 ALA A CA 1
ATOM 1439 C C . ALA A 1 190 ? 5.289 15.903 -1.151 1.00 37.62 204 ALA A C 1
ATOM 1440 O O . ALA A 1 190 ? 4.819 15.569 -2.231 1.00 37.60 204 ALA A O 1
ATOM 1442 N N . ALA A 1 191 ? 5.064 17.118 -0.603 1.00 37.83 205 ALA A N 1
ATOM 1443 C CA . ALA A 1 191 ? 4.184 18.108 -1.228 1.00 37.91 205 ALA A CA 1
ATOM 1444 C C . ALA A 1 191 ? 4.805 18.641 -2.525 1.00 37.93 205 ALA A C 1
ATOM 1445 O O . ALA A 1 191 ? 4.102 18.783 -3.524 1.00 38.35 205 ALA A O 1
ATOM 1447 N N . GLY A 1 192 ? 6.112 18.867 -2.519 1.00 37.01 206 GLY A N 1
ATOM 1448 C CA . GLY A 1 192 ? 6.815 19.323 -3.703 1.00 37.46 206 GLY A CA 1
ATOM 1449 C C . GLY A 1 192 ? 6.780 18.279 -4.805 1.00 38.10 206 GLY A C 1
ATOM 1450 O O . GLY A 1 192 ? 6.613 18.628 -5.971 1.00 39.26 206 GLY A O 1
ATOM 1451 N N . SER A 1 193 ? 6.883 16.986 -4.442 1.00 37.23 207 SER A N 1
ATOM 1452 C CA . SER A 1 193 ? 6.854 15.855 -5.368 1.00 37.54 207 SER A CA 1
ATOM 1453 C C . SER A 1 193 ? 5.436 15.604 -5.912 1.00 37.96 207 SER A C 1
ATOM 1454 O O . SER A 1 193 ? 5.282 15.290 -7.093 1.00 38.19 207 SER A O 1
ATOM 1457 N N . VAL A 1 194 ? 4.407 15.764 -5.078 1.00 37.65 208 VAL A N 1
ATOM 1458 C CA . VAL A 1 194 ? 3.032 15.607 -5.533 1.00 38.53 208 VAL A CA 1
ATOM 1459 C C . VAL A 1 194 ? 2.703 16.728 -6.503 1.00 40.28 208 VAL A C 1
ATOM 1460 O O . VAL A 1 194 ? 2.155 16.449 -7.564 1.00 40.63 208 VAL A O 1
ATOM 1464 N N . VAL A 1 195 ? 3.102 17.981 -6.183 1.00 41.06 209 VAL A N 1
ATOM 1465 C CA . VAL A 1 195 ? 2.866 19.123 -7.069 1.00 41.74 209 VAL A CA 1
ATOM 1466 C C . VAL A 1 195 ? 3.626 18.932 -8.388 1.00 42.54 209 VAL A C 1
ATOM 1467 O O . VAL A 1 195 ? 3.011 19.010 -9.447 1.00 43.20 209 VAL A O 1
ATOM 1471 N N . ALA A 1 196 ? 4.918 18.576 -8.336 1.00 42.27 210 ALA A N 1
ATOM 1472 C CA . ALA A 1 196 ? 5.694 18.317 -9.549 1.00 43.19 210 ALA A CA 1
ATOM 1473 C C . ALA A 1 196 ? 5.048 17.221 -10.412 1.00 44.08 210 ALA A C 1
ATOM 1474 O O . ALA A 1 196 ? 4.964 17.399 -11.630 1.00 45.08 210 ALA A O 1
ATOM 1476 N N . ALA A 1 197 ? 4.558 16.122 -9.778 1.00 43.38 211 ALA A N 1
ATOM 1477 C CA . ALA A 1 197 ? 3.867 15.020 -10.459 1.00 43.79 211 ALA A CA 1
ATOM 1478 C C . ALA A 1 197 ? 2.540 15.437 -11.107 1.00 44.46 211 ALA A C 1
ATOM 1479 O O . ALA A 1 197 ? 2.337 15.130 -12.272 1.00 44.70 211 ALA A O 1
ATOM 1481 N N . VAL A 1 198 ? 1.653 16.147 -10.382 1.00 44.70 212 VAL A N 1
ATOM 1482 C CA . VAL A 1 198 ? 0.375 16.596 -10.912 1.00 45.35 212 VAL A CA 1
ATOM 1483 C C . VAL A 1 198 ? 0.565 17.648 -11.997 1.00 45.92 212 VAL A C 1
ATOM 1484 O O . VAL A 1 198 ? -0.135 17.607 -13.008 1.00 45.71 212 VAL A O 1
ATOM 1488 N N . GLN A 1 199 ? 1.569 18.530 -11.856 1.00 46.60 213 GLN A N 1
ATOM 1489 C CA . GLN A 1 199 ? 1.848 19.516 -12.898 1.00 48.51 213 GLN A CA 1
ATOM 1490 C C . GLN A 1 199 ? 2.232 18.825 -14.210 1.00 49.57 213 GLN A C 1
ATOM 1491 O O . GLN A 1 199 ? 1.670 19.141 -15.255 1.00 49.54 213 GLN A O 1
ATOM 1497 N N . GLY A 1 200 ? 3.101 17.812 -14.116 1.00 50.10 214 GLY A N 1
ATOM 1498 C CA . GLY A 1 200 ? 3.528 17.020 -15.258 1.00 50.63 214 GLY A CA 1
ATOM 1499 C C . GLY A 1 200 ? 2.390 16.252 -15.898 1.00 51.22 214 GLY A C 1
ATOM 1500 O O . GLY A 1 200 ? 2.262 16.237 -17.122 1.00 51.55 214 GLY A O 1
ATOM 1501 N N . LEU A 1 201 ? 1.535 15.637 -15.078 1.00 51.40 215 LEU A N 1
ATOM 1502 C CA . LEU A 1 201 ? 0.403 14.863 -15.572 1.00 51.83 215 LEU A CA 1
ATOM 1503 C C . LEU A 1 201 ? -0.650 15.753 -16.220 1.00 53.02 215 LEU A C 1
ATOM 1504 O O . LEU A 1 201 ? -1.202 15.383 -17.251 1.00 53.38 215 LEU A O 1
ATOM 1509 N N . ASN A 1 202 ? -0.857 16.956 -15.680 1.00 53.55 216 ASN A N 1
ATOM 1510 C CA . ASN A 1 202 ? -1.794 17.903 -16.258 1.00 54.59 216 ASN A CA 1
ATOM 1511 C C . ASN A 1 202 ? -1.246 18.478 -17.573 1.00 56.37 216 ASN A C 1
ATOM 1512 O O . ASN A 1 202 ? -2.025 18.733 -18.488 1.00 57.02 216 ASN A O 1
ATOM 1517 N N . LEU A 1 203 ? 0.078 18.658 -17.696 1.00 56.89 217 LEU A N 1
ATOM 1518 C CA . LEU A 1 203 ? 0.669 19.143 -18.946 1.00 57.86 217 LEU A CA 1
ATOM 1519 C C . LEU A 1 203 ? 0.416 18.115 -20.061 1.00 58.72 217 LEU A C 1
ATOM 1520 O O . LEU A 1 203 ? 0.039 18.500 -21.161 1.00 58.73 217 LEU A O 1
ATOM 1525 N N . ARG A 1 204 ? 0.541 16.812 -19.746 1.00 59.33 218 ARG A N 1
ATOM 1526 C CA . ARG A 1 204 ? 0.298 15.731 -20.703 1.00 60.80 218 ARG A CA 1
ATOM 1527 C C . ARG A 1 204 ? -1.192 15.551 -21.035 1.00 61.42 218 ARG A C 1
ATOM 1528 O O . ARG A 1 204 ? -1.533 15.187 -22.154 1.00 61.07 218 ARG A O 1
ATOM 1536 N N . SER A 1 205 ? -2.072 15.783 -20.055 1.00 62.07 219 SER A N 1
ATOM 1537 C CA . SER A 1 205 ? -3.524 15.673 -20.215 1.00 62.90 219 SER A CA 1
ATOM 1538 C C . SER A 1 205 ? -4.209 16.873 -19.540 1.00 62.59 219 SER A C 1
ATOM 1539 O O . SER A 1 205 ? -4.568 16.784 -18.365 1.00 62.76 219 SER A O 1
ATOM 1542 N N . PRO A 1 206 ? -4.379 18.005 -20.252 1.00 61.82 220 PRO A N 1
ATOM 1543 C CA . PRO A 1 206 ? -4.958 19.208 -19.618 1.00 61.51 220 PRO A CA 1
ATOM 1544 C C . PRO A 1 206 ? -6.363 19.048 -19.013 1.00 61.31 220 PRO A C 1
ATOM 1545 O O . PRO A 1 206 ? -6.698 19.740 -18.052 1.00 61.54 220 PRO A O 1
ATOM 1549 N N . ASN A 1 207 ? -7.166 18.126 -19.544 1.00 60.47 221 ASN A N 1
ATOM 1550 C CA . ASN A 1 207 ? -8.505 17.869 -19.014 1.00 60.15 221 ASN A CA 1
ATOM 1551 C C . ASN A 1 207 ? -8.570 16.874 -17.864 1.00 58.75 221 ASN A C 1
ATOM 1552 O O . ASN A 1 207 ? -9.657 16.573 -17.368 1.00 59.15 221 ASN A O 1
ATOM 1557 N N . ASN A 1 208 ? -7.432 16.324 -17.470 1.00 56.89 222 ASN A N 1
ATOM 1558 C CA . ASN A 1 208 ? -7.375 15.387 -16.369 1.00 55.19 222 ASN A CA 1
ATOM 1559 C C . ASN A 1 208 ? -6.416 15.936 -15.310 1.00 52.74 222 ASN A C 1
ATOM 1560 O O . ASN A 1 208 ? -5.764 16.960 -15.544 1.00 52.56 222 ASN A O 1
ATOM 1565 N N . PHE A 1 209 ? -6.365 15.309 -14.119 1.00 50.69 223 PHE A N 1
ATOM 1566 C CA . PHE A 1 209 ? -5.473 15.747 -13.035 1.00 48.99 223 PHE A CA 1
ATOM 1567 C C . PHE A 1 209 ? -5.745 17.210 -12.670 1.00 49.05 223 PHE A C 1
ATOM 1568 O O . PHE A 1 209 ? -4.812 18.006 -12.558 1.00 49.88 223 PHE A O 1
ATOM 1576 N N . LEU A 1 210 ? -7.044 17.562 -12.544 1.00 47.58 224 LEU A N 1
ATOM 1577 C CA . LEU A 1 210 ? -7.465 18.931 -12.270 1.00 46.60 224 LEU A CA 1
ATOM 1578 C C . LEU A 1 210 ? -7.113 19.427 -10.852 1.00 45.11 224 LEU A C 1
ATOM 1579 O O . LEU A 1 210 ? -7.364 20.592 -10.555 1.00 44.78 224 LEU A O 1
ATOM 1584 N N . SER A 1 211 ? -6.458 18.583 -10.024 1.00 44.18 225 SER A N 1
ATOM 1585 C CA . SER A 1 211 ? -5.928 19.001 -8.727 1.00 44.25 225 SER A CA 1
ATOM 1586 C C . SER A 1 211 ? -4.760 19.980 -8.875 1.00 43.30 225 SER A C 1
ATOM 1587 O O . SER A 1 211 ? -4.343 20.542 -7.872 1.00 43.10 225 SER A O 1
ATOM 1590 N N . TYR A 1 212 ? -4.183 20.131 -10.092 1.00 42.41 226 TYR A N 1
ATOM 1591 C CA . TYR A 1 212 ? -3.051 21.009 -10.373 1.00 41.93 226 TYR A CA 1
ATOM 1592 C C . TYR A 1 212 ? -3.331 22.426 -9.919 1.00 42.02 226 TYR A C 1
ATOM 1593 O O . TYR A 1 212 ? -2.440 23.090 -9.390 1.00 42.98 226 TYR A O 1
ATOM 1602 N N . TYR A 1 213 ? -4.574 22.890 -10.150 1.00 40.54 227 TYR A N 1
ATOM 1603 C CA . TYR A 1 213 ? -4.995 24.248 -9.943 1.00 39.86 227 TYR A CA 1
ATOM 1604 C C . TYR A 1 213 ? -4.736 24.715 -8.542 1.00 40.13 227 TYR A C 1
ATOM 1605 O O . TYR A 1 213 ? -5.404 24.249 -7.640 1.00 40.36 227 TYR A O 1
ATOM 1614 N N . ARG A 1 214 ? -3.714 25.548 -8.355 1.00 39.85 228 ARG A N 1
ATOM 1615 C CA . ARG A 1 214 ? -3.368 26.101 -7.019 1.00 40.52 228 ARG A CA 1
ATOM 1616 C C . ARG A 1 214 ? -3.125 24.973 -6.008 1.00 40.83 228 ARG A C 1
ATOM 1617 O O . ARG A 1 214 ? -3.477 25.157 -4.836 1.00 42.49 228 ARG A O 1
ATOM 1625 N N . LEU A 1 215 ? -2.551 23.854 -6.453 1.00 39.66 229 LEU A N 1
ATOM 1626 C CA . LEU A 1 215 ? -2.218 22.749 -5.560 1.00 39.55 229 LEU A CA 1
ATOM 1627 C C . LEU A 1 215 ? -1.123 23.108 -4.564 1.00 41.18 229 LEU A C 1
ATOM 1628 O O . LEU A 1 215 ? -1.097 22.541 -3.474 1.00 41.53 229 LEU A O 1
ATOM 1633 N N . THR A 1 216 ? -0.230 24.044 -4.911 1.00 41.91 230 THR A N 1
ATOM 1634 C CA . THR A 1 216 ? 0.815 24.471 -3.982 1.00 43.99 230 THR A CA 1
ATOM 1635 C C . THR A 1 216 ? 0.195 25.137 -2.758 1.00 45.11 230 THR A C 1
ATOM 1636 O O . THR A 1 216 ? 0.526 24.779 -1.628 1.00 45.16 230 THR A O 1
ATOM 1640 N N . ARG A 1 217 ? -0.749 26.055 -2.988 1.00 45.30 231 ARG A N 1
ATOM 1641 C CA . ARG A 1 217 ? -1.456 26.743 -1.923 1.00 46.21 231 ARG A CA 1
ATOM 1642 C C . ARG A 1 217 ? -2.302 25.723 -1.150 1.00 46.52 231 ARG A C 1
ATOM 1643 O O . ARG A 1 217 ? -2.269 25.722 0.071 1.00 46.83 231 ARG A O 1
ATOM 1651 N N . PHE A 1 218 ? -2.994 24.817 -1.852 1.00 46.35 232 PHE A N 1
ATOM 1652 C CA . PHE A 1 218 ? -3.785 23.772 -1.204 1.00 47.20 232 PHE A CA 1
ATOM 1653 C C . PHE A 1 218 ? -2.949 22.910 -0.233 1.00 48.44 232 PHE A C 1
ATOM 1654 O O . PHE A 1 218 ? -3.333 22.774 0.920 1.00 49.11 232 PHE A O 1
ATOM 1662 N N . LEU A 1 219 ? -1.827 22.331 -0.695 1.00 48.73 233 LEU A N 1
ATOM 1663 C CA . LEU A 1 219 ? -0.971 21.481 0.128 1.00 49.79 233 LEU A CA 1
ATOM 1664 C C . LEU A 1 219 ? -0.220 22.248 1.232 1.00 51.92 233 LEU A C 1
ATOM 1665 O O . LEU A 1 219 ? 0.131 21.649 2.252 1.00 52.17 233 LEU A O 1
ATOM 1670 N N . SER A 1 220 ? -0.003 23.569 1.046 1.00 52.94 234 SER A N 1
ATOM 1671 C CA . SER A 1 220 ? 0.606 24.438 2.065 1.00 53.89 234 SER A CA 1
ATOM 1672 C C . SER A 1 220 ? -0.369 24.687 3.209 1.00 55.37 234 SER A C 1
ATOM 1673 O O . SER A 1 220 ? 0.071 24.986 4.304 1.00 56.27 234 SER A O 1
ATOM 1676 N N . ARG A 1 221 ? -1.678 24.622 2.966 1.00 55.66 235 ARG A N 1
ATOM 1677 C CA . ARG A 1 221 ? -2.668 24.765 4.026 1.00 56.77 235 ARG A CA 1
ATOM 1678 C C . ARG A 1 221 ? -2.696 23.501 4.892 1.00 57.75 235 ARG A C 1
ATOM 1679 O O . ARG A 1 221 ? -2.891 23.606 6.100 1.00 57.81 235 ARG A O 1
ATOM 1687 N N . VAL A 1 222 ? -2.457 22.309 4.285 1.00 58.40 236 VAL A N 1
ATOM 1688 C CA . VAL A 1 222 ? -2.420 21.008 4.970 1.00 59.47 236 VAL A CA 1
ATOM 1689 C C . VAL A 1 222 ? -1.176 20.919 5.891 1.00 60.99 236 VAL A C 1
ATOM 1690 O O . VAL A 1 222 ? -1.274 20.483 7.032 1.00 61.21 236 VAL A O 1
ATOM 1694 N N . ILE A 1 223 ? -0.021 21.354 5.398 1.00 61.98 237 ILE A N 1
ATOM 1695 C CA . ILE A 1 223 ? 1.234 21.347 6.150 1.00 63.62 237 ILE A CA 1
ATOM 1696 C C . ILE A 1 223 ? 1.394 22.602 7.052 1.00 65.00 237 ILE A C 1
ATOM 1697 O O . ILE A 1 223 ? 2.238 22.609 7.949 1.00 65.91 237 ILE A O 1
ATOM 1702 N N . LYS A 1 224 ? 0.635 23.664 6.778 1.00 65.07 238 LYS A N 1
ATOM 1703 C CA . LYS A 1 224 ? 0.736 24.946 7.462 1.00 65.94 238 LYS A CA 1
ATOM 1704 C C . LYS A 1 224 ? 2.112 25.576 7.197 1.00 67.14 238 LYS A C 1
ATOM 1705 O O . LYS A 1 224 ? 2.732 26.130 8.099 1.00 67.74 238 LYS A O 1
ATOM 1711 N N . CYS A 1 225 ? 2.582 25.485 5.933 1.00 67.33 239 CYS A N 1
ATOM 1712 C CA . CYS A 1 225 ? 3.862 26.054 5.505 1.00 67.73 239 CYS A CA 1
ATOM 1713 C C . CYS A 1 225 ? 3.667 27.291 4.597 1.00 68.87 239 CYS A C 1
ATOM 1714 O O . CYS A 1 225 ? 2.534 27.634 4.250 1.00 69.48 239 CYS A O 1
ATOM 1717 N N . ASP A 1 22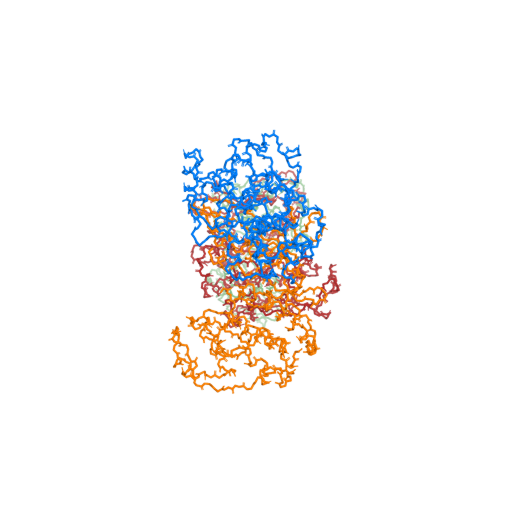6 ? 4.766 27.954 4.207 1.00 68.84 240 ASP A N 1
ATOM 1718 C CA . ASP A 1 226 ? 4.701 29.111 3.328 1.00 69.54 240 ASP A CA 1
ATOM 1719 C C . ASP A 1 226 ? 4.579 28.601 1.901 1.00 69.52 240 ASP A C 1
ATOM 1720 O O . ASP A 1 226 ? 5.424 27.814 1.480 1.00 70.04 240 ASP A O 1
ATOM 1725 N N . PRO A 1 227 ? 3.578 29.057 1.118 1.00 68.85 241 PRO A N 1
ATOM 1726 C CA . PRO A 1 227 ? 3.470 28.598 -0.278 1.00 68.47 241 PRO A CA 1
ATOM 1727 C C . PRO A 1 227 ? 4.705 28.886 -1.120 1.00 68.46 241 PRO A C 1
ATOM 1728 O O . PRO A 1 227 ? 4.990 28.147 -2.064 1.00 68.46 241 PRO A O 1
ATOM 1732 N N . ASP A 1 228 ? 5.455 29.936 -0.761 1.00 68.35 242 ASP A N 1
ATOM 1733 C CA . ASP A 1 228 ? 6.683 30.286 -1.463 1.00 68.74 242 ASP A CA 1
ATOM 1734 C C . ASP A 1 228 ? 7.739 29.209 -1.272 1.00 68.16 242 ASP A C 1
ATOM 1735 O O . ASP A 1 228 ? 8.462 28.881 -2.212 1.00 68.17 242 ASP A O 1
ATOM 1740 N N . CYS A 1 229 ? 7.823 28.640 -0.061 1.00 67.45 243 CYS A N 1
ATOM 1741 C CA . CYS A 1 229 ? 8.796 27.587 0.220 1.00 67.40 243 CYS A CA 1
ATOM 1742 C C . CYS A 1 229 ? 8.446 26.299 -0.502 1.00 64.94 243 CYS A C 1
ATOM 1743 O O . CYS A 1 229 ? 9.337 25.641 -1.051 1.00 64.74 243 CYS A O 1
ATOM 1746 N N . LEU A 1 230 ? 7.149 25.966 -0.552 1.00 63.04 244 LEU A N 1
ATOM 1747 C CA . LEU A 1 230 ? 6.710 24.796 -1.296 1.00 61.65 244 LEU A CA 1
ATOM 1748 C C . LEU A 1 230 ? 6.964 24.988 -2.798 1.00 60.44 244 LEU A C 1
ATOM 1749 O O . LEU A 1 230 ? 7.415 24.056 -3.456 1.00 60.39 244 LEU A O 1
ATOM 1754 N N . ARG A 1 231 ? 6.751 26.207 -3.317 1.00 59.46 245 ARG A N 1
ATOM 1755 C CA . ARG A 1 231 ? 7.012 26.533 -4.719 1.00 59.57 245 ARG A CA 1
ATOM 1756 C C . ARG A 1 231 ? 8.505 26.387 -5.026 1.00 58.16 245 ARG A C 1
ATOM 1757 O O . ARG A 1 231 ? 8.861 25.721 -5.996 1.00 58.11 245 ARG A O 1
ATOM 1765 N N . ALA A 1 232 ? 9.383 26.945 -4.161 1.00 56.84 246 ALA A N 1
ATOM 1766 C CA . ALA A 1 232 ? 10.833 26.812 -4.299 1.00 56.10 246 ALA A CA 1
ATOM 1767 C C . ALA A 1 232 ? 11.230 25.330 -4.277 1.00 55.89 246 ALA A C 1
ATOM 1768 O O . ALA A 1 232 ? 12.037 24.896 -5.099 1.00 55.78 246 ALA A O 1
ATOM 1770 N N . CYS A 1 233 ? 10.615 24.548 -3.375 1.00 55.56 247 CYS A N 1
ATOM 1771 C CA . CYS A 1 233 ? 10.865 23.110 -3.276 1.00 55.62 247 CYS A CA 1
ATOM 1772 C C . CYS A 1 233 ? 10.488 22.412 -4.587 1.00 55.72 247 CYS A C 1
ATOM 1773 O O . CYS A 1 233 ? 11.314 21.710 -5.157 1.00 55.18 247 CYS A O 1
ATOM 1776 N N . GLN A 1 234 ? 9.274 22.671 -5.101 1.00 56.41 248 GLN A N 1
ATOM 1777 C CA . GLN A 1 234 ? 8.777 22.107 -6.354 1.00 57.73 248 GLN A CA 1
ATOM 1778 C C . GLN A 1 234 ? 9.723 22.422 -7.514 1.00 58.46 248 GLN A C 1
ATOM 1779 O O . GLN A 1 234 ? 10.078 21.527 -8.273 1.00 58.42 248 GLN A O 1
ATOM 1785 N N . GLU A 1 235 ? 10.167 23.678 -7.619 1.00 59.26 249 GLU A N 1
ATOM 1786 C CA . GLU A 1 235 ? 11.103 24.091 -8.662 1.00 60.40 249 GLU A CA 1
ATOM 1787 C C . GLU A 1 235 ? 12.439 23.355 -8.540 1.00 60.94 249 GLU A C 1
ATOM 1788 O O . GLU A 1 235 ? 12.949 22.886 -9.557 1.00 61.67 249 GLU A O 1
ATOM 1794 N N . GLN A 1 236 ? 12.962 23.174 -7.303 1.00 60.48 250 GLN A N 1
ATOM 1795 C CA . GLN A 1 236 ? 14.204 22.433 -7.053 1.00 60.71 250 GLN A CA 1
ATOM 1796 C C . GLN A 1 236 ? 14.082 20.987 -7.531 1.00 61.13 250 GLN A C 1
ATOM 1797 O O . GLN A 1 236 ? 15.011 20.455 -8.134 1.00 61.08 250 GLN A O 1
ATOM 1803 N N . ILE A 1 237 ? 12.933 20.354 -7.264 1.00 61.75 251 ILE A N 1
ATOM 1804 C CA . ILE A 1 237 ? 12.658 18.966 -7.644 1.00 62.59 251 ILE A CA 1
ATOM 1805 C C . ILE A 1 237 ? 12.552 18.820 -9.161 1.00 64.11 251 ILE A C 1
ATOM 1806 O O . ILE A 1 237 ? 13.041 17.846 -9.723 1.00 63.80 251 ILE A O 1
ATOM 1811 N N . GLU A 1 238 ? 11.932 19.796 -9.825 1.00 65.84 252 GLU A N 1
ATOM 1812 C CA . GLU A 1 238 ? 11.771 19.778 -11.281 1.00 67.87 252 GLU A CA 1
ATOM 1813 C C . GLU A 1 238 ? 13.102 20.041 -12.006 1.00 69.06 252 GLU A C 1
ATOM 1814 O O . GLU A 1 238 ? 13.375 19.423 -13.033 1.00 69.00 252 GLU A O 1
ATOM 1820 N N . ALA A 1 239 ? 13.947 20.910 -11.443 1.00 69.87 253 ALA A N 1
ATOM 1821 C CA . ALA A 1 239 ? 15.274 21.176 -11.999 1.00 71.26 253 ALA A CA 1
ATOM 1822 C C . ALA A 1 239 ? 16.166 19.930 -11.912 1.00 72.90 253 ALA A C 1
ATOM 1823 O O . ALA A 1 239 ? 17.018 19.717 -12.775 1.00 73.28 253 ALA A O 1
ATOM 1825 N N . LEU A 1 240 ? 15.975 19.117 -10.861 1.00 73.80 254 LEU A N 1
ATOM 1826 C CA . LEU A 1 240 ? 16.707 17.877 -10.625 1.00 75.15 254 LEU A CA 1
ATOM 1827 C C . LEU A 1 240 ? 16.321 16.816 -11.669 1.00 77.13 254 LEU A C 1
ATOM 1828 O O . LEU A 1 240 ? 17.172 16.052 -12.119 1.00 77.55 254 LEU A O 1
ATOM 1833 N N . LEU A 1 241 ? 15.036 16.770 -12.042 1.00 78.25 255 LEU A N 1
ATOM 1834 C CA . LEU A 1 241 ? 14.492 15.832 -13.017 1.00 79.64 255 LEU A CA 1
ATOM 1835 C C . LEU A 1 241 ? 15.124 16.042 -14.393 1.00 81.56 255 LEU A C 1
ATOM 1836 O O . LEU A 1 241 ? 15.387 15.067 -15.101 1.00 82.02 255 LEU A O 1
ATOM 1841 N N . GLU A 1 242 ? 15.394 17.309 -14.758 1.00 82.58 256 GLU A N 1
ATOM 1842 C CA . GLU A 1 242 ? 15.993 17.669 -16.048 1.00 84.22 256 GLU A CA 1
ATOM 1843 C C . GLU A 1 242 ? 17.383 17.070 -16.255 1.00 85.14 256 GLU A C 1
ATOM 1844 O O . GLU A 1 242 ? 17.707 16.631 -17.362 1.00 85.43 256 GLU A O 1
ATOM 1850 N N . SER A 1 243 ? 18.185 17.021 -15.181 1.00 85.33 257 SER A N 1
ATOM 1851 C CA . SER A 1 243 ? 19.531 16.451 -15.213 1.00 85.73 257 SER A CA 1
ATOM 1852 C C . SER A 1 243 ? 19.478 14.916 -15.335 1.00 85.91 257 SER A C 1
ATOM 1853 O O . SER A 1 243 ? 18.551 14.264 -14.841 1.00 85.85 257 SER A O 1
ATOM 1856 N N . SER B 2 4 ? 21.367 11.542 27.237 1.00 87.70 4 SER B N 1
ATOM 1857 C CA . SER B 2 4 ? 22.006 12.023 28.470 1.00 88.28 4 SER B CA 1
ATOM 1858 C C . SER B 2 4 ? 22.687 10.865 29.246 1.00 88.67 4 SER B C 1
ATOM 1859 O O . SER B 2 4 ? 22.496 9.701 28.884 1.00 89.24 4 SER B O 1
ATOM 1862 N N . ARG B 2 5 ? 23.515 11.172 30.276 1.00 88.16 5 ARG B N 1
ATOM 1863 C CA . ARG B 2 5 ? 24.158 10.129 31.092 1.00 87.94 5 ARG B CA 1
ATOM 1864 C C . ARG B 2 5 ? 23.644 10.232 32.519 1.00 87.58 5 ARG B C 1
ATOM 1865 O O . ARG B 2 5 ? 24.344 10.691 33.428 1.00 88.04 5 ARG B O 1
ATOM 1873 N N . TYR B 2 6 ? 22.389 9.821 32.676 1.00 86.61 6 TYR B N 1
ATOM 1874 C CA . TYR B 2 6 ? 21.584 9.830 33.894 1.00 86.32 6 TYR B CA 1
ATOM 1875 C C . TYR B 2 6 ? 22.315 9.152 35.029 1.00 87.06 6 TYR B C 1
ATOM 1876 O O . TYR B 2 6 ? 22.774 8.018 34.881 1.00 87.18 6 TYR B O 1
ATOM 1885 N N . GLU B 2 7 ? 22.459 9.869 36.150 1.00 87.30 7 GLU B N 1
ATOM 1886 C CA . GLU B 2 7 ? 23.131 9.362 37.343 1.00 87.73 7 GLU B CA 1
ATOM 1887 C C . GLU B 2 7 ? 22.066 8.778 38.255 1.00 87.35 7 GLU B C 1
ATOM 1888 O O . GLU B 2 7 ? 21.048 9.418 38.481 1.00 87.23 7 GLU B O 1
ATOM 1894 N N . PRO B 2 8 ? 22.255 7.542 38.741 1.00 87.12 8 PRO B N 1
ATOM 1895 C CA . PRO B 2 8 ? 21.220 6.919 39.575 1.00 86.93 8 PRO B CA 1
ATOM 1896 C C . PRO B 2 8 ? 21.079 7.574 40.938 1.00 86.53 8 PRO B C 1
ATOM 1897 O O . PRO B 2 8 ? 22.036 8.131 41.472 1.00 86.80 8 PRO B O 1
ATOM 1901 N N . VAL B 2 9 ? 19.873 7.523 41.483 1.00 85.84 9 VAL B N 1
ATOM 1902 C CA . VAL B 2 9 ? 19.554 8.110 42.774 1.00 85.70 9 VAL B CA 1
ATOM 1903 C C . VAL B 2 9 ? 19.130 6.992 43.726 1.00 85.58 9 VAL B C 1
ATOM 1904 O O . VAL B 2 9 ? 19.686 6.860 44.815 1.00 85.64 9 VAL B O 1
ATOM 1908 N N . ALA B 2 10 ? 18.157 6.185 43.301 1.00 85.19 10 ALA B N 1
ATOM 1909 C CA . ALA B 2 10 ? 17.665 5.072 44.143 1.00 85.32 10 ALA B CA 1
ATOM 1910 C C . ALA B 2 10 ? 17.179 3.929 43.251 1.00 85.56 10 ALA B C 1
ATOM 1911 O O . ALA B 2 10 ? 17.333 4.028 42.025 1.00 85.51 10 ALA B O 1
ATOM 1913 N N . GLU B 2 11 ? 16.612 2.888 43.863 1.00 85.87 11 GLU B N 1
ATOM 1914 C CA . GLU B 2 11 ? 16.071 1.724 43.117 1.00 86.54 11 GLU B CA 1
ATOM 1915 C C . GLU B 2 11 ? 14.543 1.755 43.233 1.00 87.24 11 GLU B C 1
ATOM 1916 O O . GLU B 2 11 ? 14.046 1.693 44.366 1.00 87.09 11 GLU B O 1
ATOM 1922 N N . ILE B 2 12 ? 13.834 1.875 42.107 1.00 88.05 12 ILE B N 1
ATOM 1923 C CA . ILE B 2 12 ? 12.341 1.924 42.135 1.00 89.26 12 ILE B CA 1
ATOM 1924 C C . ILE B 2 12 ? 11.771 0.589 42.622 1.00 90.59 12 ILE B C 1
ATOM 1925 O O . ILE B 2 12 ? 10.850 0.617 43.455 1.00 91.19 12 ILE B O 1
ATOM 1930 N N . GLY B 2 13 ? 12.325 -0.531 42.150 1.00 90.99 13 GLY B N 1
ATOM 1931 C CA . GLY B 2 13 ? 11.829 -1.854 42.571 1.00 91.89 13 GLY B CA 1
ATOM 1932 C C . GLY B 2 13 ? 11.880 -2.875 41.448 1.00 92.39 13 GLY B C 1
ATOM 1933 O O . GLY B 2 13 ? 12.304 -2.513 40.337 1.00 92.10 13 GLY B O 1
ATOM 1934 N N . VAL B 2 14 ? 11.456 -4.109 41.739 1.00 92.73 14 VAL B N 1
ATOM 1935 C CA . VAL B 2 14 ? 11.462 -5.224 40.747 1.00 93.27 14 VAL B CA 1
ATOM 1936 C C . VAL B 2 14 ? 10.027 -5.735 40.583 1.00 93.46 14 VAL B C 1
ATOM 1937 O O . VAL B 2 14 ? 9.472 -6.194 41.598 1.00 93.50 14 VAL B O 1
ATOM 1939 N N . GLY B 2 18 ? 13.147 -6.188 34.735 1.00 77.89 18 GLY B N 1
ATOM 1940 C CA . GLY B 2 18 ? 13.325 -6.859 36.038 1.00 78.32 18 GLY B CA 1
ATOM 1941 C C . GLY B 2 18 ? 13.577 -5.859 37.152 1.00 78.33 18 GLY B C 1
ATOM 1942 O O . GLY B 2 18 ? 12.739 -5.775 38.063 1.00 78.90 18 GLY B O 1
ATOM 1943 N N . THR B 2 19 ? 14.688 -5.121 37.075 1.00 77.17 19 THR B N 1
ATOM 1944 C CA . THR B 2 19 ? 15.030 -4.104 38.105 1.00 76.25 19 THR B CA 1
ATOM 1945 C C . THR B 2 19 ? 14.931 -2.707 37.486 1.00 74.19 19 THR B C 1
ATOM 1946 O O . THR B 2 19 ? 15.567 -2.476 36.446 1.00 74.59 19 THR B O 1
ATOM 1950 N N . VAL B 2 20 ? 14.182 -1.811 38.133 1.00 72.13 20 VAL B N 1
ATOM 1951 C CA . VAL B 2 20 ? 13.980 -0.416 37.644 1.00 70.82 20 VAL B CA 1
ATOM 1952 C C . VAL B 2 20 ? 14.668 0.537 38.625 1.00 69.90 20 VAL B C 1
ATOM 1953 O O . VAL B 2 20 ? 14.437 0.397 39.833 1.00 69.65 20 VAL B O 1
ATOM 1957 N N . TYR B 2 21 ? 15.472 1.473 38.115 1.00 69.26 21 TYR B N 1
ATOM 1958 C CA . TYR B 2 21 ? 16.187 2.432 38.994 1.00 69.19 21 TYR B CA 1
ATOM 1959 C C . TYR B 2 21 ? 15.689 3.857 38.744 1.00 68.15 21 TYR B C 1
ATOM 1960 O O . TYR B 2 21 ? 15.144 4.124 37.668 1.00 68.05 21 TYR B O 1
ATOM 1969 N N . LYS B 2 22 ? 15.842 4.724 39.746 1.00 67.51 22 LYS B N 1
ATOM 1970 C CA . LYS B 2 22 ? 15.469 6.155 39.629 1.00 67.63 22 LYS B CA 1
ATOM 1971 C C . LYS B 2 22 ? 16.757 6.943 39.389 1.00 68.79 22 LYS B C 1
ATOM 1972 O O . LYS B 2 22 ? 17.748 6.682 40.086 1.00 68.77 22 LYS B O 1
ATOM 1978 N N . ALA B 2 23 ? 16.740 7.896 38.465 1.00 69.62 23 ALA B N 1
ATOM 1979 C CA . ALA B 2 23 ? 17.946 8.681 38.154 1.00 70.78 23 ALA B CA 1
ATOM 1980 C C . ALA B 2 23 ? 17.561 10.121 37.853 1.00 72.41 23 ALA B C 1
ATOM 1981 O O . ALA B 2 23 ? 16.442 10.351 37.491 1.00 72.19 23 ALA B O 1
ATOM 1983 N N . ARG B 2 24 ? 18.496 11.047 37.994 1.00 74.11 24 ARG B N 1
ATOM 1984 C CA . ARG B 2 24 ? 18.198 12.469 37.724 1.00 76.47 24 ARG B CA 1
ATOM 1985 C C . ARG B 2 24 ? 18.767 12.813 36.357 1.00 78.55 24 ARG B C 1
ATOM 1986 O O . ARG B 2 24 ? 19.910 12.455 36.130 1.00 78.77 24 ARG B O 1
ATOM 1994 N N . ASP B 2 25 ? 17.979 13.458 35.489 1.00 79.98 25 ASP B N 1
ATOM 1995 C CA . ASP B 2 25 ? 18.476 13.842 34.142 1.00 81.81 25 ASP B CA 1
ATOM 1996 C C . ASP B 2 25 ? 19.491 14.957 34.364 1.00 83.68 25 ASP B C 1
ATOM 1997 O O . ASP B 2 25 ? 19.086 16.026 34.788 1.00 83.67 25 ASP B O 1
ATOM 2002 N N . PRO B 2 26 ? 20.753 14.785 33.934 1.00 85.14 26 PRO B N 1
ATOM 2003 C CA . PRO B 2 26 ? 21.822 15.721 34.246 1.00 86.32 26 PRO B CA 1
ATOM 2004 C C . PRO B 2 26 ? 21.530 17.117 33.705 1.00 87.92 26 PRO B C 1
ATOM 2005 O O . PRO B 2 26 ? 21.929 18.058 34.337 1.00 88.28 26 PRO B O 1
ATOM 2009 N N . HIS B 2 27 ? 20.911 17.225 32.535 1.00 88.42 27 HIS B N 1
ATOM 2010 C CA . HIS B 2 27 ? 20.620 18.607 32.088 1.00 89.17 27 HIS B CA 1
ATOM 2011 C C . HIS B 2 27 ? 19.255 19.095 32.585 1.00 88.50 27 HIS B C 1
ATOM 2012 O O . HIS B 2 27 ? 19.224 20.087 33.319 1.00 88.71 27 HIS B O 1
ATOM 2019 N N . SER B 2 28 ? 18.183 18.383 32.265 1.00 87.55 28 SER B N 1
ATOM 2020 C CA . SER B 2 28 ? 16.827 18.808 32.692 1.00 87.17 28 SER B CA 1
ATOM 2021 C C . SER B 2 28 ? 16.698 18.839 34.222 1.00 86.60 28 SER B C 1
ATOM 2022 O O . SER B 2 28 ? 16.028 19.729 34.739 1.00 86.83 28 SER B O 1
ATOM 2025 N N . GLY B 2 29 ? 17.277 17.863 34.921 1.00 85.47 29 GLY B N 1
ATOM 2026 C CA . GLY B 2 29 ? 17.185 17.786 36.390 1.00 84.58 29 GLY B CA 1
ATOM 2027 C C . GLY B 2 29 ? 15.972 17.002 36.850 1.00 83.57 29 GLY B C 1
ATOM 2028 O O . GLY B 2 29 ? 15.842 16.804 38.053 1.00 83.80 29 GLY B O 1
ATOM 2029 N N . HIS B 2 30 ? 15.126 16.580 35.908 1.00 82.15 30 HIS B N 1
ATOM 2030 C CA . HIS B 2 30 ? 13.899 15.780 36.126 1.00 81.09 30 HIS B CA 1
ATOM 2031 C C . HIS B 2 30 ? 14.306 14.352 36.459 1.00 78.13 30 HIS B C 1
ATOM 2032 O O . HIS B 2 30 ? 15.317 13.925 35.935 1.00 78.15 30 HIS B O 1
ATOM 2039 N N . PHE B 2 31 ? 13.538 13.657 37.293 1.00 75.42 31 PHE B N 1
ATOM 2040 C CA . PHE B 2 31 ? 13.847 12.238 37.592 1.00 73.19 31 PHE B CA 1
ATOM 2041 C C . PHE B 2 31 ? 13.335 11.367 36.450 1.00 70.38 31 PHE B C 1
ATOM 2042 O O . PHE B 2 31 ? 12.419 11.783 35.751 1.00 69.96 31 PHE B O 1
ATOM 2050 N N . VAL B 2 32 ? 13.972 10.210 36.256 1.00 68.00 32 VAL B N 1
ATOM 2051 C CA . VAL B 2 32 ? 13.582 9.252 35.181 1.00 65.85 32 VAL B CA 1
ATOM 2052 C C . VAL B 2 32 ? 13.629 7.833 35.754 1.00 63.79 32 VAL B C 1
ATOM 2053 O O . VAL B 2 32 ? 14.221 7.648 36.829 1.00 63.21 32 VAL B O 1
ATOM 2057 N N . ALA B 2 33 ? 13.004 6.880 35.060 1.00 62.24 33 ALA B N 1
ATOM 2058 C CA . ALA B 2 33 ? 13.011 5.464 35.487 1.00 60.87 33 ALA B CA 1
ATOM 2059 C C . ALA B 2 33 ? 13.772 4.658 34.432 1.00 59.70 33 ALA B C 1
ATOM 2060 O O . ALA B 2 33 ? 13.410 4.753 33.250 1.00 59.39 33 ALA B O 1
ATOM 2062 N N . LEU B 2 34 ? 14.772 3.879 34.853 1.00 58.89 34 LEU B N 1
ATOM 2063 C CA . LEU B 2 34 ? 15.589 3.095 33.891 1.00 58.81 34 LEU B CA 1
ATOM 2064 C C . LEU B 2 34 ? 15.205 1.618 33.974 1.00 59.44 34 LEU B C 1
ATOM 2065 O O . LEU B 2 34 ? 15.261 1.051 35.073 1.00 59.02 34 LEU B O 1
ATOM 2070 N N . LYS B 2 35 ? 14.835 1.036 32.834 1.00 60.13 35 LYS B N 1
ATOM 2071 C CA . LYS B 2 35 ? 14.491 -0.404 32.746 1.00 60.57 35 LYS B CA 1
ATOM 2072 C C . LYS B 2 35 ? 15.476 -1.037 31.761 1.00 61.13 35 LYS B C 1
ATOM 2073 O O . LYS B 2 35 ? 15.605 -0.517 30.642 1.00 61.08 35 LYS B O 1
ATOM 2075 N N . SER B 2 36 ? 16.134 -2.122 32.164 1.00 61.37 36 SER B N 1
ATOM 2076 C CA . SER B 2 36 ? 17.119 -2.777 31.268 1.00 61.85 36 SER B CA 1
ATOM 2077 C C . SER B 2 36 ? 16.597 -4.148 30.838 1.00 61.50 36 SER B C 1
ATOM 2078 O O . SER B 2 36 ? 16.157 -4.918 31.706 1.00 61.73 36 SER B O 1
ATOM 2081 N N . VAL B 2 37 ? 16.653 -4.425 29.537 1.00 60.94 37 VAL B N 1
ATOM 2082 C CA . VAL B 2 37 ? 16.185 -5.734 29.001 1.00 60.97 37 VAL B CA 1
ATOM 2083 C C . VAL B 2 37 ? 17.350 -6.386 28.256 1.00 60.82 37 VAL B C 1
ATOM 2084 O O . VAL B 2 37 ? 18.227 -5.654 27.766 1.00 60.58 37 VAL B O 1
ATOM 2088 N N . ARG B 2 38 ? 17.379 -7.718 28.242 1.00 60.46 38 ARG B N 1
ATOM 2089 C CA . ARG B 2 38 ? 18.454 -8.458 27.540 1.00 60.00 38 ARG B CA 1
ATOM 2090 C C . ARG B 2 38 ? 17.843 -9.140 26.317 1.00 59.43 38 ARG B C 1
ATOM 2091 O O . ARG B 2 38 ? 16.856 -9.874 26.478 1.00 59.46 38 ARG B O 1
ATOM 2099 N N . VAL B 2 39 ? 18.431 -8.900 25.146 1.00 58.90 39 VAL B N 1
ATOM 2100 C CA . VAL B 2 39 ? 17.941 -9.511 23.879 1.00 58.77 39 VAL B CA 1
ATOM 2101 C C . VAL B 2 39 ? 19.111 -10.271 23.254 1.00 59.50 39 VAL B C 1
ATOM 2102 O O . VAL B 2 39 ? 20.265 -9.916 23.543 1.00 58.87 39 VAL B O 1
ATOM 2106 N N . PRO B 2 40 ? 18.862 -11.349 22.483 1.00 60.23 40 PRO B N 1
ATOM 2107 C CA . PRO B 2 40 ? 19.937 -12.123 21.871 1.00 60.42 40 PRO B CA 1
ATOM 2108 C C . PRO B 2 40 ? 20.660 -11.353 20.758 1.00 60.70 40 PRO B C 1
ATOM 2109 O O . PRO B 2 40 ? 20.035 -10.564 20.081 1.00 60.78 40 PRO B O 1
ATOM 2113 N N . ASN B 2 41 ? 21.963 -11.600 20.626 1.00 60.57 41 ASN B N 1
ATOM 2114 C CA . ASN B 2 41 ? 22.812 -10.988 19.571 1.00 60.85 41 ASN B CA 1
ATOM 2115 C C . ASN B 2 41 ? 23.026 -12.050 18.490 1.00 61.12 41 ASN B C 1
ATOM 2116 O O . ASN B 2 41 ? 23.912 -12.898 18.665 1.00 62.46 41 ASN B O 1
ATOM 2121 N N . GLY B 2 42 ? 22.190 -12.034 17.453 1.00 59.94 42 GLY B N 1
ATOM 2122 C CA . GLY B 2 42 ? 22.248 -13.026 16.364 1.00 59.39 42 GLY B CA 1
ATOM 2123 C C . GLY B 2 42 ? 23.171 -12.628 15.228 1.00 58.54 42 GLY B C 1
ATOM 2124 O O . GLY B 2 42 ? 23.862 -11.604 15.346 1.00 58.25 42 GLY B O 1
ATOM 2125 N N . GLU B 2 43 ? 23.173 -13.440 14.164 1.00 58.00 43 GLU B N 1
ATOM 2126 C CA . GLU B 2 43 ? 23.960 -13.203 12.924 1.00 57.69 43 GLU B CA 1
ATOM 2127 C C . GLU B 2 43 ? 23.466 -11.915 12.255 1.00 56.50 43 GLU B C 1
ATOM 2128 O O . GLU B 2 43 ? 24.278 -11.246 11.598 1.00 56.34 43 GLU B O 1
ATOM 2134 N N . GLU B 2 44 ? 22.180 -11.597 12.430 1.00 30.00 44 GLU B N 1
ATOM 2135 C CA . GLU B 2 44 ? 21.561 -10.394 11.814 1.00 30.00 44 GLU B CA 1
ATOM 2136 C C . GLU B 2 44 ? 21.562 -9.228 12.807 1.00 30.00 44 GLU B C 1
ATOM 2137 O O . GLU B 2 44 ? 20.773 -8.296 12.599 1.00 30.00 44 GLU B O 1
ATOM 2143 N N . GLY B 2 45 ? 22.481 -9.261 13.778 1.00 30.00 48 GLY B N 1
ATOM 2144 C CA . GLY B 2 45 ? 22.657 -8.217 14.808 1.00 30.00 48 GLY B CA 1
ATOM 2145 C C . GLY B 2 45 ? 21.457 -8.053 15.722 1.00 30.00 48 GLY B C 1
ATOM 2146 O O . GLY B 2 45 ? 21.000 -9.062 16.279 1.00 30.00 48 GLY B O 1
ATOM 2147 N N . LEU B 2 46 ? 20.967 -6.819 15.866 1.00 54.07 49 LEU B N 1
ATOM 2148 C CA . LEU B 2 46 ? 19.809 -6.546 16.754 1.00 54.25 49 LEU B CA 1
ATOM 2149 C C . LEU B 2 46 ? 18.622 -7.367 16.255 1.00 54.07 49 LEU B C 1
ATOM 2150 O O . LEU B 2 46 ? 18.386 -7.373 15.039 1.00 54.24 49 LEU B O 1
ATOM 2155 N N . PRO B 2 47 ? 17.841 -8.016 17.144 1.00 52.99 50 PRO B N 1
ATOM 2156 C CA . PRO B 2 47 ? 16.692 -8.804 16.716 1.00 52.27 50 PRO B CA 1
ATOM 2157 C C . PRO B 2 47 ? 15.708 -7.855 16.022 1.00 51.66 50 PRO B C 1
ATOM 2158 O O . PRO B 2 47 ? 15.474 -6.781 16.528 1.00 52.24 50 PRO B O 1
ATOM 2162 N N . ILE B 2 48 ? 15.106 -8.312 14.922 1.00 50.42 51 ILE B N 1
ATOM 2163 C CA . ILE B 2 48 ? 14.175 -7.461 14.124 1.00 49.37 51 ILE B CA 1
ATOM 2164 C C . ILE B 2 48 ? 12.988 -7.040 14.996 1.00 48.39 51 ILE B C 1
ATOM 2165 O O . ILE B 2 48 ? 12.598 -5.869 14.915 1.00 48.18 51 ILE B O 1
ATOM 2170 N N . SER B 2 49 ? 12.474 -7.944 15.831 1.00 47.86 52 SER B N 1
ATOM 2171 C CA . SER B 2 49 ? 11.341 -7.619 16.732 1.00 47.75 52 SER B CA 1
ATOM 2172 C C . SER B 2 49 ? 11.752 -6.513 17.711 1.00 47.32 52 SER B C 1
ATOM 2173 O O . SER B 2 49 ? 10.926 -5.625 17.958 1.00 46.73 52 SER B O 1
ATOM 2176 N N . THR B 2 50 ? 12.979 -6.572 18.241 1.00 47.38 53 THR B N 1
ATOM 2177 C CA . THR B 2 50 ? 13.472 -5.539 19.194 1.00 47.98 53 THR B CA 1
ATOM 2178 C C . THR B 2 50 ? 13.569 -4.173 18.503 1.00 47.22 53 THR B C 1
ATOM 2179 O O . THR B 2 50 ? 13.055 -3.197 19.071 1.00 47.45 53 THR B O 1
ATOM 2183 N N . VAL B 2 51 ? 14.150 -4.123 17.301 1.00 45.80 54 VAL B N 1
ATOM 2184 C CA . VAL B 2 51 ? 14.233 -2.887 16.549 1.00 45.65 54 VAL B CA 1
ATOM 2185 C C . VAL B 2 51 ? 12.838 -2.290 16.276 1.00 46.03 54 VAL B C 1
ATOM 2186 O O . VAL B 2 51 ? 12.639 -1.135 16.631 1.00 46.63 54 VAL B O 1
ATOM 2190 N N . ARG B 2 52 ? 11.910 -3.096 15.743 1.00 45.58 55 ARG B N 1
ATOM 2191 C CA . ARG B 2 52 ? 10.518 -2.670 15.412 1.00 45.14 55 ARG B CA 1
ATOM 2192 C C . ARG B 2 52 ? 9.691 -2.291 16.648 1.00 45.76 55 ARG B C 1
ATOM 2193 O O . ARG B 2 52 ? 9.060 -1.226 16.617 1.00 46.07 55 ARG B O 1
ATOM 2201 N N . GLU B 2 53 ? 9.734 -3.107 17.706 1.00 45.97 56 GLU B N 1
ATOM 2202 C CA . GLU B 2 53 ? 8.933 -2.888 18.912 1.00 46.45 56 GLU B CA 1
ATOM 2203 C C . GLU B 2 53 ? 9.329 -1.627 19.668 1.00 45.93 56 GLU B C 1
ATOM 2204 O O . GLU B 2 53 ? 8.440 -0.877 20.086 1.00 46.03 56 GLU B O 1
ATOM 2210 N N . VAL B 2 54 ? 10.628 -1.439 19.913 1.00 44.97 57 VAL B N 1
ATOM 2211 C CA . VAL B 2 54 ? 11.112 -0.224 20.637 1.00 44.61 57 VAL B CA 1
ATOM 2212 C C . VAL B 2 54 ? 10.848 1.028 19.792 1.00 44.03 57 VAL B C 1
ATOM 2213 O O . VAL B 2 54 ? 10.418 2.037 20.361 1.00 44.09 57 VAL B O 1
ATOM 2217 N N . ALA B 2 55 ? 11.097 0.952 18.484 1.00 43.54 58 ALA B N 1
ATOM 2218 C CA . ALA B 2 55 ? 10.879 2.100 17.573 1.00 43.57 58 ALA B CA 1
ATOM 2219 C C . ALA B 2 55 ? 9.398 2.495 17.587 1.00 42.86 58 ALA B C 1
ATOM 2220 O O . ALA B 2 55 ? 9.110 3.696 17.650 1.00 42.60 58 ALA B O 1
ATOM 2222 N N . LEU B 2 56 ? 8.503 1.507 17.549 1.00 42.46 59 LEU B N 1
ATOM 2223 C CA . LEU B 2 56 ? 7.037 1.763 17.570 1.00 42.80 59 LEU B CA 1
ATOM 2224 C C . LEU B 2 56 ? 6.633 2.429 18.892 1.00 41.82 59 LEU B C 1
ATOM 2225 O O . LEU B 2 56 ? 5.671 3.209 18.874 1.00 41.05 59 LEU B O 1
ATOM 2230 N N . LEU B 2 57 ? 7.275 2.049 20.002 1.00 41.73 60 LEU B N 1
ATOM 2231 C CA . LEU B 2 57 ? 7.014 2.680 21.324 1.00 42.47 60 LEU B CA 1
ATOM 2232 C C . LEU B 2 57 ? 7.410 4.159 21.248 1.00 43.01 60 LEU B C 1
ATOM 2233 O O . LEU B 2 57 ? 6.671 4.998 21.782 1.00 43.21 60 LEU B O 1
ATOM 2238 N N . ARG B 2 58 ? 8.540 4.444 20.594 1.00 43.63 61 ARG B N 1
ATOM 2239 C CA . ARG B 2 58 ? 9.074 5.820 20.392 1.00 44.15 61 ARG B CA 1
ATOM 2240 C C . ARG B 2 58 ? 8.095 6.620 19.527 1.00 46.02 61 ARG B C 1
ATOM 2241 O O . ARG B 2 58 ? 7.900 7.812 19.802 1.00 46.86 61 ARG B O 1
ATOM 2249 N N . ARG B 2 59 ? 7.471 5.955 18.551 1.00 46.58 62 ARG B N 1
ATOM 2250 C CA . ARG B 2 59 ? 6.482 6.556 17.616 1.00 47.34 62 ARG B CA 1
ATOM 2251 C C . ARG B 2 59 ? 5.279 7.100 18.400 1.00 48.32 62 ARG B C 1
ATOM 2252 O O . ARG B 2 59 ? 4.793 8.180 18.036 1.00 48.90 62 ARG B O 1
ATOM 2260 N N . LEU B 2 60 ? 4.869 6.408 19.471 1.00 48.71 63 LEU B N 1
ATOM 2261 C CA . LEU B 2 60 ? 3.710 6.775 20.336 1.00 49.97 63 LEU B CA 1
ATOM 2262 C C . LEU B 2 60 ? 3.895 8.135 21.024 1.00 52.12 63 LEU B C 1
ATOM 2263 O O . LEU B 2 60 ? 2.874 8.760 21.333 1.00 52.64 63 LEU B O 1
ATOM 2268 N N . GLU B 2 61 ? 5.137 8.567 21.277 1.00 53.51 64 GLU B N 1
ATOM 2269 C CA . GLU B 2 61 ? 5.446 9.857 21.962 1.00 55.50 64 GLU B CA 1
ATOM 2270 C C . GLU B 2 61 ? 4.927 11.074 21.177 1.00 55.37 64 GLU B C 1
ATOM 2271 O O . GLU B 2 61 ? 4.692 12.108 21.814 1.00 55.62 64 GLU B O 1
ATOM 2277 N N . ALA B 2 62 ? 4.839 10.987 19.848 1.00 55.01 65 ALA B N 1
ATOM 2278 C CA . ALA B 2 62 ? 4.345 12.094 18.998 1.00 55.09 65 ALA B CA 1
ATOM 2279 C C . ALA B 2 62 ? 2.901 12.451 19.378 1.00 55.17 65 ALA B C 1
ATOM 2280 O O . ALA B 2 62 ? 2.582 13.649 19.393 1.00 55.62 65 ALA B O 1
ATOM 2282 N N . PHE B 2 63 ? 2.086 11.440 19.684 1.00 54.49 66 PHE B N 1
ATOM 2283 C CA . PHE B 2 63 ? 0.660 11.636 20.055 1.00 54.35 66 PHE B CA 1
ATOM 2284 C C . PHE B 2 63 ? 0.554 12.438 21.355 1.00 54.94 66 PHE B C 1
ATOM 2285 O O . PHE B 2 63 ? -0.490 13.076 21.565 1.00 56.03 66 PHE B O 1
ATOM 2293 N N . GLU B 2 64 ? 1.568 12.328 22.219 1.00 53.91 67 GLU B N 1
ATOM 2294 C CA . GLU B 2 64 ? 1.626 13.043 23.524 1.00 53.47 67 GLU B CA 1
ATOM 2295 C C . GLU B 2 64 ? 0.405 12.688 24.378 1.00 53.12 67 GLU B C 1
ATOM 2296 O O . GLU B 2 64 ? -0.158 13.599 25.004 1.00 53.68 67 GLU B O 1
ATOM 2302 N N . HIS B 2 65 ? 0.009 11.413 24.387 1.00 52.43 68 HIS B N 1
ATOM 2303 C CA . HIS B 2 65 ? -1.169 10.988 25.186 1.00 52.12 68 HIS B CA 1
ATOM 2304 C C . HIS B 2 65 ? -0.873 11.201 26.675 1.00 51.78 68 HIS B C 1
ATOM 2305 O O . HIS B 2 65 ? 0.210 10.798 27.130 1.00 51.91 68 HIS B O 1
ATOM 2312 N N . PRO B 2 66 ? -1.799 11.815 27.442 1.00 51.00 69 PRO B N 1
ATOM 2313 C CA . PRO B 2 66 ? -1.603 12.078 28.871 1.00 50.85 69 PRO B CA 1
ATOM 2314 C C . PRO B 2 66 ? -1.666 10.850 29.792 1.00 51.06 69 PRO B C 1
ATOM 2315 O O . PRO B 2 66 ? -1.140 10.917 30.879 1.00 51.12 69 PRO B O 1
ATOM 2319 N N . ASN B 2 67 ? -2.327 9.782 29.343 1.00 51.03 70 ASN B N 1
ATOM 2320 C CA . ASN B 2 67 ? -2.547 8.572 30.182 1.00 51.50 70 ASN B CA 1
ATOM 2321 C C . ASN B 2 67 ? -1.466 7.502 29.976 1.00 52.01 70 ASN B C 1
ATOM 2322 O O . ASN B 2 67 ? -1.606 6.425 30.573 1.00 52.37 70 ASN B O 1
ATOM 2327 N N . VAL B 2 68 ? -0.435 7.774 29.173 1.00 52.19 71 VAL B N 1
ATOM 2328 C CA . VAL B 2 68 ? 0.646 6.761 28.972 1.00 52.39 71 VAL B CA 1
ATOM 2329 C C . VAL B 2 68 ? 1.987 7.332 29.449 1.00 52.72 71 VAL B C 1
ATOM 2330 O O . VAL B 2 68 ? 2.154 8.562 29.418 1.00 52.90 71 VAL B O 1
ATOM 2334 N N . VAL B 2 69 ? 2.870 6.455 29.933 1.00 52.50 72 VAL B N 1
ATOM 2335 C CA . VAL B 2 69 ? 4.238 6.836 30.392 1.00 52.65 72 VAL B CA 1
ATOM 2336 C C . VAL B 2 69 ? 5.046 7.203 29.144 1.00 52.67 72 VAL B C 1
ATOM 2337 O O . VAL B 2 69 ? 4.853 6.540 28.114 1.00 52.32 72 VAL B O 1
ATOM 2341 N N . ARG B 2 70 ? 5.942 8.187 29.249 1.00 53.16 73 ARG B N 1
ATOM 2342 C CA . ARG B 2 70 ? 6.740 8.641 28.078 1.00 53.89 73 ARG B CA 1
ATOM 2343 C C . ARG B 2 70 ? 8.159 8.049 28.090 1.00 53.41 73 ARG B C 1
ATOM 2344 O O . ARG B 2 70 ? 8.872 8.232 29.089 1.00 53.61 73 ARG B O 1
ATOM 2352 N N . LEU B 2 71 ? 8.529 7.377 26.993 1.00 52.33 74 LEU B N 1
ATOM 2353 C CA . LEU B 2 71 ? 9.837 6.799 26.740 1.00 52.18 74 LEU B CA 1
ATOM 2354 C C . LEU B 2 71 ? 10.660 7.893 26.100 1.00 52.53 74 LEU B C 1
ATOM 2355 O O . LEU B 2 71 ? 10.472 8.190 24.924 1.00 52.99 74 LEU B O 1
ATOM 2360 N N . MET B 2 72 ? 11.543 8.514 26.883 1.00 52.33 75 MET B N 1
ATOM 2361 C CA . MET B 2 72 ? 12.318 9.679 26.382 1.00 52.69 75 MET B CA 1
ATOM 2362 C C . MET B 2 72 ? 13.699 9.286 25.846 1.00 52.64 75 MET B C 1
ATOM 2363 O O . MET B 2 72 ? 14.258 10.082 25.081 1.00 53.34 75 MET B O 1
ATOM 2368 N N . ASP B 2 73 ? 14.260 8.156 26.278 1.00 51.65 76 ASP B N 1
ATOM 2369 C CA . ASP B 2 73 ? 15.597 7.779 25.751 1.00 51.79 76 ASP B CA 1
ATOM 2370 C C . ASP B 2 73 ? 15.752 6.256 25.710 1.00 51.08 76 ASP B C 1
ATOM 2371 O O . ASP B 2 73 ? 15.155 5.581 26.557 1.00 50.69 76 ASP B O 1
ATOM 2376 N N . VAL B 2 74 ? 16.472 5.747 24.707 1.00 50.61 77 VAL B N 1
ATOM 2377 C CA . VAL B 2 74 ? 16.768 4.288 24.580 1.00 50.94 77 VAL B CA 1
ATOM 2378 C C . VAL B 2 74 ? 18.250 4.144 24.219 1.00 52.24 77 VAL B C 1
ATOM 2379 O O . VAL B 2 74 ? 18.708 4.886 23.337 1.00 52.38 77 VAL B O 1
ATOM 2383 N N . CYS B 2 75 ? 18.974 3.234 24.872 1.00 53.31 78 CYS B N 1
ATOM 2384 C CA . CYS B 2 75 ? 20.399 3.034 24.505 1.00 55.67 78 CYS B CA 1
ATOM 2385 C C . CYS B 2 75 ? 20.793 1.558 24.623 1.00 57.48 78 CYS B C 1
ATOM 2386 O O . CYS B 2 75 ? 20.432 0.928 25.628 1.00 57.57 78 CYS B O 1
ATOM 2389 N N . ALA B 2 76 ? 21.528 1.046 23.633 1.00 58.82 79 ALA B N 1
ATOM 2390 C CA . ALA B 2 76 ? 22.077 -0.327 23.690 1.00 61.11 79 ALA B CA 1
ATOM 2391 C C . ALA B 2 76 ? 23.423 -0.203 24.409 1.00 64.57 79 ALA B C 1
ATOM 2392 O O . ALA B 2 76 ? 24.465 -0.245 23.738 1.00 64.72 79 ALA B O 1
ATOM 2394 N N . THR B 2 77 ? 23.369 -0.074 25.737 1.00 67.15 80 THR B N 1
ATOM 2395 C CA . THR B 2 77 ? 24.542 0.170 26.617 1.00 69.66 80 THR B CA 1
ATOM 2396 C C . THR B 2 77 ? 25.562 -0.971 26.555 1.00 71.65 80 THR B C 1
ATOM 2397 O O . THR B 2 77 ? 26.762 -0.665 26.495 1.00 71.75 80 THR B O 1
ATOM 2401 N N . SER B 2 78 ? 25.113 -2.226 26.540 1.00 73.41 81 SER B N 1
ATOM 2402 C CA . SER B 2 78 ? 26.088 -3.348 26.524 1.00 75.60 81 SER B CA 1
ATOM 2403 C C . SER B 2 78 ? 25.924 -4.217 25.274 1.00 77.49 81 SER B C 1
ATOM 2404 O O . SER B 2 78 ? 24.848 -4.177 24.655 1.00 77.38 81 SER B O 1
ATOM 2407 N N . ARG B 2 79 ? 26.990 -4.942 24.923 1.00 78.81 82 ARG B N 1
ATOM 2408 C CA . ARG B 2 79 ? 27.021 -5.853 23.797 1.00 80.53 82 ARG B CA 1
ATOM 2409 C C . ARG B 2 79 ? 28.110 -6.899 24.026 1.00 81.76 82 ARG B C 1
ATOM 2410 O O . ARG B 2 79 ? 29.250 -6.566 24.360 1.00 82.26 82 ARG B O 1
ATOM 2418 N N . THR B 2 80 ? 27.720 -8.168 23.902 1.00 81.80 83 THR B N 1
ATOM 2419 C CA . THR B 2 80 ? 28.569 -9.361 23.932 1.00 82.09 83 THR B CA 1
ATOM 2420 C C . THR B 2 80 ? 28.198 -10.191 22.659 1.00 82.50 83 THR B C 1
ATOM 2421 O O . THR B 2 80 ? 27.323 -9.762 21.892 1.00 82.79 83 THR B O 1
ATOM 2425 N N . ASP B 2 81 ? 28.842 -11.354 22.420 1.00 82.10 84 ASP B N 1
ATOM 2426 C CA . ASP B 2 81 ? 28.512 -12.166 21.247 1.00 82.11 84 ASP B CA 1
ATOM 2427 C C . ASP B 2 81 ? 27.135 -12.849 21.360 1.00 81.06 84 ASP B C 1
ATOM 2428 O O . ASP B 2 81 ? 26.491 -13.108 20.343 1.00 81.04 84 ASP B O 1
ATOM 2433 N N . ARG B 2 82 ? 26.688 -13.074 22.601 1.00 80.05 85 ARG B N 1
ATOM 2434 C CA . ARG B 2 82 ? 25.412 -13.789 22.886 1.00 79.34 85 ARG B CA 1
ATOM 2435 C C . ARG B 2 82 ? 24.286 -12.856 23.362 1.00 76.89 85 ARG B C 1
ATOM 2436 O O . ARG B 2 82 ? 23.131 -13.317 23.383 1.00 77.10 85 ARG B O 1
ATOM 2444 N N . GLU B 2 83 ? 24.591 -11.606 23.724 1.00 74.31 86 GLU B N 1
ATOM 2445 C CA . GLU B 2 83 ? 23.575 -10.701 24.253 1.00 72.38 86 GLU B CA 1
ATOM 2446 C C . GLU B 2 83 ? 23.809 -9.210 24.067 1.00 70.20 86 GLU B C 1
ATOM 2447 O O . GLU B 2 83 ? 24.942 -8.747 24.091 1.00 70.38 86 GLU B O 1
ATOM 2453 N N . ILE B 2 84 ? 22.704 -8.477 23.915 1.00 67.97 87 ILE B N 1
ATOM 2454 C CA . ILE B 2 84 ? 22.730 -6.991 23.792 1.00 65.87 87 ILE B CA 1
ATOM 2455 C C . ILE B 2 84 ? 21.847 -6.438 24.913 1.00 63.60 87 ILE B C 1
ATOM 2456 O O . ILE B 2 84 ? 20.698 -6.894 25.028 1.00 63.15 87 ILE B O 1
ATOM 2461 N N . LYS B 2 85 ? 22.368 -5.499 25.703 1.00 61.87 88 LYS B N 1
ATOM 2462 C CA . LYS B 2 85 ? 21.570 -4.916 26.810 1.00 60.67 88 LYS B CA 1
ATOM 2463 C C . LYS B 2 85 ? 20.993 -3.582 26.339 1.00 58.93 88 LYS B C 1
ATOM 2464 O O . LYS B 2 85 ? 21.778 -2.707 25.942 1.00 59.25 88 LYS B O 1
ATOM 2470 N N . VAL B 2 86 ? 19.668 -3.442 26.410 1.00 56.94 89 VAL B N 1
ATOM 2471 C CA . VAL B 2 86 ? 18.977 -2.195 25.972 1.00 55.26 89 VAL B CA 1
ATOM 2472 C C . VAL B 2 86 ? 18.431 -1.493 27.217 1.00 53.79 89 VAL B C 1
ATOM 2473 O O . VAL B 2 86 ? 17.707 -2.139 27.988 1.00 53.68 89 VAL B O 1
ATOM 2477 N N . THR B 2 87 ? 18.760 -0.211 27.378 1.00 52.18 90 THR B N 1
ATOM 2478 C CA . THR B 2 87 ? 18.282 0.578 28.540 1.00 51.54 90 THR B CA 1
ATOM 2479 C C . THR B 2 87 ? 17.188 1.532 28.061 1.00 50.16 90 THR B C 1
ATOM 2480 O O . THR B 2 87 ? 17.451 2.303 27.127 1.00 49.70 90 THR B O 1
ATOM 2484 N N . LEU B 2 88 ? 16.020 1.482 28.704 1.00 49.13 91 LEU B N 1
ATOM 2485 C CA . LEU B 2 88 ? 14.877 2.349 28.322 1.00 48.42 91 LEU B CA 1
ATOM 2486 C C . LEU B 2 88 ? 14.727 3.439 29.383 1.00 47.52 91 LEU B C 1
ATOM 2487 O O . LEU B 2 88 ? 14.649 3.096 30.567 1.00 47.52 91 LEU B O 1
ATOM 2492 N N . VAL B 2 89 ? 14.687 4.704 28.957 1.00 47.15 92 VAL B N 1
ATOM 2493 C CA . VAL B 2 89 ? 14.544 5.848 29.905 1.00 47.41 92 VAL B CA 1
ATOM 2494 C C . VAL B 2 89 ? 13.117 6.393 29.805 1.00 47.50 92 VAL B C 1
ATOM 2495 O O . VAL B 2 89 ? 12.727 6.826 28.711 1.00 47.53 92 VAL B O 1
ATOM 2499 N N . PHE B 2 90 ? 12.393 6.387 30.926 1.00 47.25 93 PHE B N 1
ATOM 2500 C CA . PHE B 2 90 ? 10.986 6.857 30.985 1.00 47.15 93 PHE B CA 1
ATOM 2501 C C . PHE B 2 90 ? 10.875 7.979 32.017 1.00 49.72 93 PHE B C 1
ATOM 2502 O O . PHE B 2 90 ? 11.592 7.928 33.026 1.00 50.06 93 PHE B O 1
ATOM 2510 N N . GLU B 2 91 ? 9.976 8.940 31.784 1.00 51.23 94 GLU B N 1
ATOM 2511 C CA . GLU B 2 91 ? 9.763 10.029 32.772 1.00 52.92 94 GLU B CA 1
ATOM 2512 C C . GLU B 2 91 ? 9.270 9.368 34.061 1.00 53.97 94 GLU B C 1
ATOM 2513 O O . GLU B 2 91 ? 8.379 8.507 33.975 1.00 53.81 94 GLU B O 1
ATOM 2519 N N . HIS B 2 92 ? 9.811 9.783 35.209 1.00 54.65 95 HIS B N 1
ATOM 2520 C CA . HIS B 2 92 ? 9.456 9.160 36.511 1.00 55.27 95 HIS B CA 1
ATOM 2521 C C . HIS B 2 92 ? 8.039 9.513 36.975 1.00 56.27 95 HIS B C 1
ATOM 2522 O O . HIS B 2 92 ? 7.627 10.677 36.824 1.00 56.25 95 HIS B O 1
ATOM 2529 N N . VAL B 2 93 ? 7.343 8.515 37.527 1.00 57.09 96 VAL B N 1
ATOM 2530 C CA . VAL B 2 93 ? 5.989 8.670 38.136 1.00 58.39 96 VAL B CA 1
ATOM 2531 C C . VAL B 2 93 ? 6.168 8.287 39.608 1.00 60.09 96 VAL B C 1
ATOM 2532 O O . VAL B 2 93 ? 6.623 7.169 39.866 1.00 59.67 96 VAL B O 1
ATOM 2536 N N . ASP B 2 94 ? 5.770 9.162 40.531 1.00 61.82 97 ASP B N 1
ATOM 2537 C CA . ASP B 2 94 ? 6.051 8.947 41.978 1.00 64.14 97 ASP B CA 1
ATOM 2538 C C . ASP B 2 94 ? 5.406 7.690 42.576 1.00 65.15 97 ASP B C 1
ATOM 2539 O O . ASP B 2 94 ? 6.043 7.098 43.464 1.00 65.41 97 ASP B O 1
ATOM 2544 N N . GLN B 2 95 ? 4.189 7.320 42.178 1.00 65.33 98 GLN B N 1
ATOM 2545 C CA . GLN B 2 95 ? 3.573 6.136 42.837 1.00 65.92 98 GLN B CA 1
ATOM 2546 C C . GLN B 2 95 ? 2.811 5.252 41.846 1.00 65.46 98 GLN B C 1
ATOM 2547 O O . GLN B 2 95 ? 2.599 5.677 40.706 1.00 65.90 98 GLN B O 1
ATOM 2553 N N . ASP B 2 96 ? 2.492 4.029 42.275 1.00 64.80 99 ASP B N 1
ATOM 2554 C CA . ASP B 2 96 ? 1.702 3.060 41.471 1.00 64.90 99 ASP B CA 1
ATOM 2555 C C . ASP B 2 96 ? 0.297 2.963 42.078 1.00 64.23 99 ASP B C 1
ATOM 2556 O O . ASP B 2 96 ? 0.123 3.385 43.234 1.00 64.27 99 ASP B O 1
ATOM 2561 N N . LEU B 2 97 ? -0.675 2.474 41.306 1.00 63.51 100 LEU B N 1
ATOM 2562 C CA . LEU B 2 97 ? -2.083 2.375 41.776 1.00 63.67 100 LEU B CA 1
ATOM 2563 C C . LEU B 2 97 ? -2.172 1.635 43.117 1.00 63.68 100 LEU B C 1
ATOM 2564 O O . LEU B 2 97 ? -2.883 2.140 44.002 1.00 63.40 100 LEU B O 1
ATOM 2569 N N . ARG B 2 98 ? -1.470 0.506 43.268 1.00 63.94 101 ARG B N 1
ATOM 2570 C CA . ARG B 2 98 ? -1.554 -0.265 44.505 1.00 64.36 101 ARG B CA 1
ATOM 2571 C C . ARG B 2 98 ? -1.206 0.610 45.701 1.00 64.48 101 ARG B C 1
ATOM 2572 O O . ARG B 2 98 ? -1.942 0.598 46.678 1.00 64.55 101 ARG B O 1
ATOM 2580 N N . THR B 2 99 ? -0.095 1.345 45.605 1.00 64.47 102 THR B N 1
ATOM 2581 C CA . THR B 2 99 ? 0.341 2.256 46.696 1.00 64.79 102 THR B CA 1
ATOM 2582 C C . THR B 2 99 ? -0.758 3.296 46.933 1.00 65.43 102 THR B C 1
ATOM 2583 O O . THR B 2 99 ? -1.089 3.553 48.106 1.00 65.74 102 THR B O 1
ATOM 2587 N N . TYR B 2 100 ? -1.323 3.834 45.849 1.00 65.75 103 TYR B N 1
ATOM 2588 C CA . TYR B 2 100 ? -2.387 4.869 45.929 1.00 66.93 103 TYR B CA 1
ATOM 2589 C C . TYR B 2 100 ? -3.619 4.296 46.641 1.00 67.33 103 TYR B C 1
ATOM 2590 O O . TYR B 2 100 ? -4.176 4.985 47.517 1.00 67.63 103 TYR B O 1
ATOM 2599 N N . LEU B 2 101 ? -4.016 3.069 46.290 1.00 66.99 104 LEU B N 1
ATOM 2600 C CA . LEU B 2 101 ? -5.196 2.420 46.925 1.00 67.23 104 LEU B CA 1
ATOM 2601 C C . LEU B 2 101 ? -4.926 2.146 48.411 1.00 68.40 104 LEU B C 1
ATOM 2602 O O . LEU B 2 101 ? -5.810 2.445 49.236 1.00 68.89 104 LEU B O 1
ATOM 2607 N N . ASP B 2 102 ? -3.734 1.631 48.728 1.00 68.92 105 ASP B N 1
ATOM 2608 C CA . ASP B 2 102 ? -3.348 1.274 50.122 1.00 69.52 105 ASP B CA 1
ATOM 2609 C C . ASP B 2 102 ? -3.289 2.518 51.017 1.00 70.20 105 ASP B C 1
ATOM 2610 O O . ASP B 2 102 ? -3.789 2.447 52.155 1.00 70.32 105 ASP B O 1
ATOM 2615 N N . LYS B 2 103 ? -2.730 3.615 50.508 1.00 71.12 106 LYS B N 1
ATOM 2616 C CA . LYS B 2 103 ? -2.563 4.861 51.303 1.00 73.10 106 LYS B CA 1
ATOM 2617 C C . LYS B 2 103 ? -3.917 5.442 51.728 1.00 74.77 106 LYS B C 1
ATOM 2618 O O . LYS B 2 103 ? -4.008 5.904 52.878 1.00 74.97 106 LYS B O 1
ATOM 2624 N N . ALA B 2 104 ? -4.933 5.371 50.864 1.00 75.88 107 ALA B N 1
ATOM 2625 C CA . ALA B 2 104 ? -6.239 6.003 51.165 1.00 77.64 107 ALA B CA 1
ATOM 2626 C C . ALA B 2 104 ? -6.829 5.464 52.474 1.00 79.43 107 ALA B C 1
ATOM 2627 O O . ALA B 2 104 ? -6.955 4.235 52.625 1.00 79.64 107 ALA B O 1
ATOM 2629 N N . PRO B 2 105 ? -7.255 6.356 53.395 1.00 80.25 108 PRO B N 1
ATOM 2630 C CA . PRO B 2 105 ? -7.845 5.960 54.675 1.00 80.96 108 PRO B CA 1
ATOM 2631 C C . PRO B 2 105 ? -9.297 5.491 54.512 1.00 81.84 108 PRO B C 1
ATOM 2632 O O . PRO B 2 105 ? -9.903 5.816 53.513 1.00 81.96 108 PRO B O 1
ATOM 2636 N N . PRO B 2 106 ? -9.863 4.747 55.489 1.00 82.35 109 PRO B N 1
ATOM 2637 C CA . PRO B 2 106 ? -11.244 4.256 55.410 1.00 82.79 109 PRO B CA 1
ATOM 2638 C C . PRO B 2 106 ? -12.278 5.396 55.401 1.00 83.34 109 PRO B C 1
ATOM 2639 O O . PRO B 2 106 ? -11.991 6.414 56.004 1.00 83.48 109 PRO B O 1
ATOM 2643 N N . PRO B 2 107 ? -13.475 5.285 54.767 1.00 83.34 110 PRO B N 1
ATOM 2644 C CA . PRO B 2 107 ? -14.014 4.046 54.159 1.00 83.48 110 PRO B CA 1
ATOM 2645 C C . PRO B 2 107 ? -13.340 3.519 52.882 1.00 83.63 110 PRO B C 1
ATOM 2646 O O . PRO B 2 107 ? -13.179 2.321 52.750 1.00 84.31 110 PRO B O 1
ATOM 2650 N N . GLY B 2 108 ? -12.969 4.433 51.986 1.00 82.67 111 GLY B N 1
ATOM 2651 C CA . GLY B 2 108 ? -12.306 4.057 50.726 1.00 82.31 111 GLY B CA 1
ATOM 2652 C C . GLY B 2 108 ? -12.237 5.239 49.783 1.00 81.43 111 GLY B C 1
ATOM 2653 O O . GLY B 2 108 ? -12.616 6.347 50.203 1.00 81.66 111 GLY B O 1
ATOM 2654 N N . LEU B 2 109 ? -11.781 5.005 48.551 1.00 80.07 112 LEU B N 1
ATOM 2655 C CA . LEU B 2 109 ? -11.701 6.091 47.543 1.00 79.05 112 LEU B CA 1
ATOM 2656 C C . LEU B 2 109 ? -13.121 6.552 47.214 1.00 77.85 112 LEU B C 1
ATOM 2657 O O . LEU B 2 109 ? -14.005 5.689 47.076 1.00 77.95 112 LEU B O 1
ATOM 2662 N N . PRO B 2 110 ? -13.368 7.867 47.047 1.00 76.51 113 PRO B N 1
ATOM 2663 C CA . PRO B 2 110 ? -14.695 8.366 46.670 1.00 75.75 113 PRO B CA 1
ATOM 2664 C C . PRO B 2 110 ? -15.122 7.809 45.303 1.00 75.72 113 PRO B C 1
ATOM 2665 O O . PRO B 2 110 ? -14.264 7.557 44.476 1.00 75.94 113 PRO B O 1
ATOM 2669 N N . ALA B 2 111 ? -16.433 7.661 45.091 1.00 75.05 114 ALA B N 1
ATOM 2670 C CA . ALA B 2 111 ? -16.967 7.097 43.829 1.00 74.80 114 ALA B CA 1
ATOM 2671 C C . ALA B 2 111 ? -16.540 7.974 42.646 1.00 74.03 114 ALA B C 1
ATOM 2672 O O . ALA B 2 111 ? -16.155 7.408 41.605 1.00 74.08 114 ALA B O 1
ATOM 2674 N N . GLU B 2 112 ? -16.580 9.299 42.813 1.00 73.32 115 GLU B N 1
ATOM 2675 C CA . GLU B 2 112 ? -16.167 10.231 41.729 1.00 73.20 115 GLU B CA 1
ATOM 2676 C C . GLU B 2 112 ? -14.701 9.976 41.347 1.00 72.33 115 GLU B C 1
ATOM 2677 O O . GLU B 2 112 ? -14.404 9.933 40.138 1.00 72.43 115 GLU B O 1
ATOM 2683 N N . THR B 2 113 ? -13.838 9.775 42.350 1.00 71.33 116 THR B N 1
ATOM 2684 C CA . THR B 2 113 ? -12.411 9.529 42.169 1.00 70.85 116 THR B CA 1
ATOM 2685 C C . THR B 2 113 ? -12.211 8.244 41.368 1.00 70.14 116 THR B C 1
ATOM 2686 O O . THR B 2 113 ? -11.417 8.222 40.427 1.00 70.04 116 THR B O 1
ATOM 2690 N N . ILE B 2 114 ? -12.963 7.191 41.721 1.00 69.42 117 ILE B N 1
ATOM 2691 C CA . ILE B 2 114 ? -12.922 5.905 41.037 1.00 69.43 117 ILE B CA 1
ATOM 2692 C C . ILE B 2 114 ? -13.325 6.061 39.569 1.00 69.51 117 ILE B C 1
ATOM 2693 O O . ILE B 2 114 ? -12.629 5.552 38.698 1.00 69.96 117 ILE B O 1
ATOM 2698 N N . LYS B 2 115 ? -14.420 6.789 39.287 1.00 68.78 118 LYS B N 1
ATOM 2699 C CA . LYS B 2 115 ? -14.880 6.999 37.915 1.00 68.54 118 LYS B CA 1
ATOM 2700 C C . LYS B 2 115 ? -13.854 7.770 37.070 1.00 68.01 118 LYS B C 1
ATOM 2701 O O . LYS B 2 115 ? -13.671 7.459 35.890 1.00 68.40 118 LYS B O 1
ATOM 2707 N N . ASP B 2 116 ? -13.201 8.779 37.670 1.00 66.71 119 ASP B N 1
ATOM 2708 C CA . ASP B 2 116 ? -12.187 9.587 36.994 1.00 66.03 119 ASP B CA 1
ATOM 2709 C C . ASP B 2 116 ? -10.946 8.724 36.708 1.00 64.14 119 ASP B C 1
ATOM 2710 O O . ASP B 2 116 ? -10.382 8.799 35.621 1.00 64.38 119 ASP B O 1
ATOM 2715 N N . LEU B 2 117 ? -10.547 7.900 37.682 1.00 62.35 120 LEU B N 1
ATOM 2716 C CA . LEU B 2 117 ? -9.386 6.988 37.491 1.00 61.66 120 LEU B CA 1
ATOM 2717 C C . LEU B 2 117 ? -9.716 5.987 36.377 1.00 60.99 120 LEU B C 1
ATOM 2718 O O . LEU B 2 117 ? -8.844 5.751 35.521 1.00 61.03 120 LEU B O 1
ATOM 2723 N N . MET B 2 118 ? -10.943 5.455 36.374 1.00 60.29 121 MET B N 1
ATOM 2724 C CA . MET B 2 118 ? -11.389 4.513 35.358 1.00 60.15 121 MET B CA 1
ATOM 2725 C C . MET B 2 118 ? -11.447 5.147 33.970 1.00 60.07 121 MET B C 1
ATOM 2726 O O . MET B 2 118 ? -11.062 4.511 32.990 1.00 60.38 121 MET B O 1
ATOM 2731 N N . ARG B 2 119 ? -11.900 6.400 33.880 1.00 59.36 122 ARG B N 1
ATOM 2732 C CA . ARG B 2 119 ? -11.958 7.111 32.605 1.00 58.98 122 ARG B CA 1
ATOM 2733 C C . ARG B 2 119 ? -10.559 7.299 32.043 1.00 58.36 122 ARG B C 1
ATOM 2734 O O . ARG B 2 119 ? -10.349 7.052 30.860 1.00 58.50 122 ARG B O 1
ATOM 2742 N N . GLN B 2 120 ? -9.594 7.710 32.892 1.00 57.85 123 GLN B N 1
ATOM 2743 C CA . GLN B 2 120 ? -8.200 7.903 32.485 1.00 57.78 123 GLN B CA 1
ATOM 2744 C C . GLN B 2 120 ? -7.545 6.579 32.097 1.00 57.88 123 GLN B C 1
ATOM 2745 O O . GLN B 2 120 ? -6.860 6.501 31.080 1.00 58.27 123 GLN B O 1
ATOM 2751 N N . PHE B 2 121 ? -7.788 5.524 32.876 1.00 57.62 124 PHE B N 1
ATOM 2752 C CA . PHE B 2 121 ? -7.280 4.178 32.603 1.00 58.01 124 PHE B CA 1
ATOM 2753 C C . PHE B 2 121 ? -7.782 3.711 31.227 1.00 57.39 124 PHE B C 1
ATOM 2754 O O . PHE B 2 121 ? -6.985 3.303 30.395 1.00 57.59 124 PHE B O 1
ATOM 2762 N N . LEU B 2 122 ? -9.078 3.865 30.968 1.00 56.87 125 LEU B N 1
ATOM 2763 C CA . LEU B 2 122 ? -9.690 3.472 29.709 1.00 57.21 125 LEU B CA 1
ATOM 2764 C C . LEU B 2 122 ? -9.271 4.358 28.529 1.00 56.92 125 LEU B C 1
ATOM 2765 O O . LEU B 2 122 ? -9.171 3.858 27.408 1.00 57.46 125 LEU B O 1
ATOM 2770 N N . ARG B 2 123 ? -8.993 5.653 28.768 1.00 55.64 126 ARG B N 1
ATOM 2771 C CA . ARG B 2 123 ? -8.501 6.531 27.710 1.00 54.68 126 ARG B CA 1
ATOM 2772 C C . ARG B 2 123 ? -7.107 6.083 27.272 1.00 53.78 126 ARG B C 1
ATOM 2773 O O . ARG B 2 123 ? -6.829 6.031 26.073 1.00 54.39 126 ARG B O 1
ATOM 2781 N N . GLY B 2 124 ? -6.257 5.737 28.240 1.00 52.33 127 GLY B N 1
ATOM 2782 C CA . GLY B 2 124 ? -4.918 5.247 27.964 1.00 51.74 127 GLY B CA 1
ATOM 2783 C C . GLY B 2 124 ? -4.931 3.874 27.332 1.00 51.34 127 GLY B C 1
ATOM 2784 O O . GLY B 2 124 ? -4.176 3.631 26.394 1.00 51.18 127 GLY B O 1
ATOM 2785 N N . LEU B 2 125 ? -5.794 3.001 27.821 1.00 51.43 128 LEU B N 1
ATOM 2786 C CA . LEU B 2 125 ? -5.891 1.639 27.254 1.00 52.53 128 LEU B CA 1
ATOM 2787 C C . LEU B 2 125 ? -6.426 1.663 25.824 1.00 53.35 128 LEU B C 1
ATOM 2788 O O . LEU B 2 125 ? -6.067 0.796 25.068 1.00 53.82 128 LEU B O 1
ATOM 2793 N N . ASP B 2 126 ? -7.374 2.538 25.522 1.00 53.24 129 ASP B N 1
ATOM 2794 C CA . ASP B 2 126 ? -7.923 2.613 24.147 1.00 53.71 129 ASP B CA 1
ATOM 2795 C C . ASP B 2 126 ? -6.847 3.081 23.173 1.00 53.91 129 ASP B C 1
ATOM 2796 O O . ASP B 2 126 ? -6.777 2.534 22.100 1.00 54.24 129 ASP B O 1
ATOM 2801 N N . PHE B 2 127 ? -6.030 4.042 23.580 1.00 53.80 130 PHE B N 1
ATOM 2802 C CA . PHE B 2 127 ? -4.935 4.565 22.733 1.00 53.50 130 PHE B CA 1
ATOM 2803 C C . PHE B 2 127 ? -3.967 3.434 22.399 1.00 53.36 130 PHE B C 1
ATOM 2804 O O . PHE B 2 127 ? -3.572 3.322 21.265 1.00 53.06 130 PHE B O 1
ATOM 2812 N N . LEU B 2 128 ? -3.626 2.603 23.373 1.00 53.58 131 LEU B N 1
ATOM 2813 C CA . LEU B 2 128 ? -2.730 1.457 23.110 1.00 54.34 131 LEU B CA 1
ATOM 2814 C C . LEU B 2 128 ? -3.429 0.503 22.160 1.00 55.46 131 LEU B C 1
ATOM 2815 O O . LEU B 2 128 ? -2.786 0.008 21.270 1.00 55.67 131 LEU B O 1
ATOM 2820 N N . HIS B 2 129 ? -4.716 0.273 22.381 1.00 56.03 132 HIS B N 1
ATOM 2821 C CA . HIS B 2 129 ? -5.535 -0.659 21.568 1.00 56.90 132 HIS B CA 1
ATOM 2822 C C . HIS B 2 129 ? -5.592 -0.160 20.130 1.00 57.45 132 HIS B C 1
ATOM 2823 O O . HIS B 2 129 ? -5.542 -0.977 19.237 1.00 57.86 132 HIS B O 1
ATOM 2830 N N . ALA B 2 130 ? -5.724 1.147 19.957 1.00 57.55 133 ALA B N 1
ATOM 2831 C CA . ALA B 2 130 ? -5.760 1.814 18.639 1.00 58.09 133 ALA B CA 1
ATOM 2832 C C . ALA B 2 130 ? -4.423 1.700 17.909 1.00 58.51 133 ALA B C 1
ATOM 2833 O O . ALA B 2 130 ? -4.423 1.767 16.709 1.00 59.16 133 ALA B O 1
ATOM 2835 N N . ASN B 2 131 ? -3.319 1.643 18.638 1.00 58.24 134 ASN B N 1
ATOM 2836 C CA . ASN B 2 131 ? -1.961 1.618 18.024 1.00 58.23 134 ASN B CA 1
ATOM 2837 C C . ASN B 2 131 ? -1.410 0.188 17.985 1.00 59.25 134 ASN B C 1
ATOM 2838 O O . ASN B 2 131 ? -0.186 0.020 18.075 1.00 59.61 134 ASN B O 1
ATOM 2843 N N . CYS B 2 132 ? -2.313 -0.788 17.908 1.00 59.93 135 CYS B N 1
ATOM 2844 C CA . CYS B 2 132 ? -2.042 -2.224 17.799 1.00 61.01 135 CYS B CA 1
ATOM 2845 C C . CYS B 2 132 ? -1.246 -2.816 18.954 1.00 61.21 135 CYS B C 1
ATOM 2846 O O . CYS B 2 132 ? -0.633 -3.876 18.810 1.00 61.25 135 CYS B O 1
ATOM 2849 N N . ILE B 2 133 ? -1.344 -2.190 20.125 1.00 61.20 136 ILE B N 1
ATOM 2850 C CA . ILE B 2 133 ? -0.685 -2.690 21.317 1.00 61.56 136 ILE B CA 1
ATOM 2851 C C . ILE B 2 133 ? -1.705 -3.248 22.298 1.00 61.44 136 ILE B C 1
ATOM 2852 O O . ILE B 2 133 ? -2.731 -2.631 22.570 1.00 61.66 136 ILE B O 1
ATOM 2857 N N . VAL B 2 134 ? -1.373 -4.426 22.830 1.00 61.02 137 VAL B N 1
ATOM 2858 C CA . VAL B 2 134 ? -2.153 -5.129 23.890 1.00 60.55 137 VAL B CA 1
ATOM 2859 C C . VAL B 2 134 ? -1.182 -5.241 25.066 1.00 59.69 137 VAL B C 1
ATOM 2860 O O . VAL B 2 134 ? -0.106 -5.827 24.865 1.00 59.41 137 VAL B O 1
ATOM 2864 N N . HIS B 2 135 ? -1.528 -4.676 26.226 1.00 58.78 138 HIS B N 1
ATOM 2865 C CA . HIS B 2 135 ? -0.585 -4.684 27.376 1.00 58.03 138 HIS B CA 1
ATOM 2866 C C . HIS B 2 135 ? -0.268 -6.128 27.780 1.00 58.93 138 HIS B C 1
ATOM 2867 O O . HIS B 2 135 ? 0.926 -6.422 27.995 1.00 58.83 138 HIS B O 1
ATOM 2874 N N . ARG B 2 136 ? -1.317 -6.914 28.031 1.00 59.96 139 ARG B N 1
ATOM 2875 C CA . ARG B 2 136 ? -1.267 -8.374 28.318 1.00 61.63 139 ARG B CA 1
ATOM 2876 C C . ARG B 2 136 ? -0.898 -8.657 29.776 1.00 61.95 139 ARG B C 1
ATOM 2877 O O . ARG B 2 136 ? -0.990 -9.826 30.181 1.00 62.32 139 ARG B O 1
ATOM 2885 N N . ASP B 2 137 ? -0.492 -7.633 30.528 1.00 61.48 140 ASP B N 1
ATOM 2886 C CA . ASP B 2 137 ? -0.124 -7.836 31.953 1.00 61.21 140 ASP B CA 1
ATOM 2887 C C . ASP B 2 137 ? -0.608 -6.640 32.772 1.00 60.08 140 ASP B C 1
ATOM 2888 O O . ASP B 2 137 ? 0.156 -6.175 33.628 1.00 60.66 140 ASP B O 1
ATOM 2893 N N . LEU B 2 138 ? -1.816 -6.152 32.492 1.00 58.35 141 LEU B N 1
ATOM 2894 C CA . LEU B 2 138 ? -2.338 -4.971 33.223 1.00 57.65 141 LEU B CA 1
ATOM 2895 C C . LEU B 2 138 ? -2.448 -5.333 34.707 1.00 56.69 141 LEU B C 1
ATOM 2896 O O . LEU B 2 138 ? -3.045 -6.375 35.016 1.00 56.67 141 LEU B O 1
ATOM 2901 N N . LYS B 2 139 ? -1.922 -4.467 35.577 1.00 55.89 142 LYS B N 1
ATOM 2902 C CA . LYS B 2 139 ? -1.934 -4.679 37.047 1.00 55.57 142 LYS B CA 1
ATOM 2903 C C . LYS B 2 139 ? -1.849 -3.320 37.743 1.00 55.38 142 LYS B C 1
ATOM 2904 O O . LYS B 2 139 ? -1.479 -2.347 37.083 1.00 54.94 142 LYS B O 1
ATOM 2910 N N . PRO B 2 140 ? -2.184 -3.215 39.046 1.00 56.08 143 PRO B N 1
ATOM 2911 C CA . PRO B 2 140 ? -2.074 -1.953 39.782 1.00 56.57 143 PRO B CA 1
ATOM 2912 C C . PRO B 2 140 ? -0.617 -1.465 39.825 1.00 57.39 143 PRO B C 1
ATOM 2913 O O . PRO B 2 140 ? -0.410 -0.276 39.789 1.00 58.03 143 PRO B O 1
ATOM 2917 N N . GLU B 2 141 ? 0.340 -2.391 39.942 1.00 57.36 144 GLU B N 1
ATOM 2918 C CA . GLU B 2 141 ? 1.785 -2.046 39.983 1.00 57.88 144 GLU B CA 1
ATOM 2919 C C . GLU B 2 141 ? 2.195 -1.352 38.679 1.00 57.98 144 GLU B C 1
ATOM 2920 O O . GLU B 2 141 ? 2.945 -0.365 38.761 1.00 58.29 144 GLU B O 1
ATOM 2926 N N . ASN B 2 142 ? 1.713 -1.833 37.527 1.00 56.91 145 ASN B N 1
ATOM 2927 C CA . ASN B 2 142 ? 2.082 -1.205 36.227 1.00 55.95 145 ASN B CA 1
ATOM 2928 C C . ASN B 2 142 ? 1.164 -0.019 35.902 1.00 55.00 145 ASN B C 1
ATOM 2929 O O . ASN B 2 142 ? 1.447 0.674 34.916 1.00 55.53 145 ASN B O 1
ATOM 2934 N N . ILE B 2 143 ? 0.099 0.199 36.677 1.00 53.59 146 ILE B N 1
ATOM 2935 C CA . ILE B 2 143 ? -0.750 1.400 36.423 1.00 53.53 146 ILE B CA 1
ATOM 2936 C C . ILE B 2 143 ? -0.207 2.501 37.335 1.00 54.82 146 ILE B C 1
ATOM 2937 O O . ILE B 2 143 ? -0.528 2.487 38.529 1.00 55.85 146 ILE B O 1
ATOM 2942 N N . LEU B 2 144 ? 0.598 3.404 36.778 1.00 54.83 147 LEU B N 1
ATOM 2943 C CA . LEU B 2 144 ? 1.253 4.470 37.580 1.00 55.77 147 LEU B CA 1
ATOM 2944 C C . LEU B 2 144 ? 0.314 5.654 37.814 1.00 56.46 147 LEU B C 1
ATOM 2945 O O . LEU B 2 144 ? -0.571 5.885 36.980 1.00 56.62 147 LEU B O 1
ATOM 2950 N N . VAL B 2 145 ? 0.482 6.323 38.956 1.00 57.40 148 VAL B N 1
ATOM 2951 C CA . VAL B 2 145 ? -0.334 7.519 39.312 1.00 59.10 148 VAL B CA 1
ATOM 2952 C C . VAL B 2 145 ? 0.624 8.667 39.640 1.00 61.08 148 VAL B C 1
ATOM 2953 O O . VAL B 2 145 ? 1.507 8.479 40.491 1.00 61.07 148 VAL B O 1
ATOM 2957 N N . THR B 2 146 ? 0.420 9.812 38.993 1.00 62.32 149 THR B N 1
ATOM 2958 C CA . THR B 2 146 ? 1.238 11.039 39.205 1.00 63.78 149 THR B CA 1
ATOM 2959 C C . THR B 2 146 ? 0.806 11.761 40.487 1.00 65.65 149 THR B C 1
ATOM 2960 O O . THR B 2 146 ? -0.230 11.384 41.066 1.00 66.47 149 THR B O 1
ATOM 2964 N N . SER B 2 147 ? 1.579 12.774 40.897 1.00 66.39 150 SER B N 1
ATOM 2965 C CA . SER B 2 147 ? 1.291 13.588 42.109 1.00 67.10 150 SER B CA 1
ATOM 2966 C C . SER B 2 147 ? -0.061 14.296 41.946 1.00 67.79 150 SER B C 1
ATOM 2967 O O . SER B 2 147 ? -0.827 14.339 42.926 1.00 68.44 150 SER B O 1
ATOM 2970 N N . GLY B 2 148 ? -0.355 14.774 40.729 1.00 67.47 151 GLY B N 1
ATOM 2971 C CA . GLY B 2 148 ? -1.612 15.466 40.371 1.00 67.73 151 GLY B CA 1
ATOM 2972 C C . GLY B 2 148 ? -2.823 14.543 40.289 1.00 67.64 151 GLY B C 1
ATOM 2973 O O . GLY B 2 148 ? -3.948 15.070 40.197 1.00 67.91 151 GLY B O 1
ATOM 2974 N N . GLY B 2 149 ? -2.613 13.221 40.287 1.00 66.94 152 GLY B N 1
ATOM 2975 C CA . GLY B 2 149 ? -3.706 12.233 40.208 1.00 66.47 152 GLY B CA 1
ATOM 2976 C C . GLY B 2 149 ? -3.891 11.690 38.804 1.00 65.50 152 GLY B C 1
ATOM 2977 O O . GLY B 2 149 ? -4.782 10.841 38.616 1.00 65.59 152 GLY B O 1
ATOM 2978 N N . THR B 2 150 ? -3.084 12.163 37.850 1.00 64.16 153 THR B N 1
ATOM 2979 C CA . THR B 2 150 ? -3.159 11.653 36.455 1.00 63.11 153 THR B CA 1
ATOM 2980 C C . THR B 2 150 ? -2.710 10.188 36.456 1.00 61.58 153 THR B C 1
ATOM 2981 O O . THR B 2 150 ? -1.699 9.888 37.119 1.00 61.89 153 THR B O 1
ATOM 2985 N N . VAL B 2 151 ? -3.402 9.328 35.704 1.00 59.82 154 VAL B N 1
ATOM 2986 C CA . VAL B 2 151 ? -3.038 7.880 35.642 1.00 58.65 154 VAL B CA 1
ATOM 2987 C C . VAL B 2 151 ? -2.287 7.641 34.329 1.00 58.19 154 VAL B C 1
ATOM 2988 O O . VAL B 2 151 ? -2.813 8.029 33.270 1.00 58.63 154 VAL B O 1
ATOM 2992 N N . LYS B 2 152 ? -1.097 7.033 34.400 1.00 56.78 155 LYS B N 1
ATOM 2993 C CA . LYS B 2 152 ? -0.290 6.752 33.181 1.00 55.62 155 LYS B CA 1
ATOM 2994 C C . LYS B 2 152 ? 0.063 5.260 33.112 1.00 55.54 155 LYS B C 1
ATOM 2995 O O . LYS B 2 152 ? 0.641 4.748 34.086 1.00 56.37 155 LYS B O 1
ATOM 3001 N N . LEU B 2 153 ? -0.267 4.598 32.001 1.00 54.94 156 LEU B N 1
ATOM 3002 C CA . LEU B 2 153 ? 0.027 3.148 31.838 1.00 54.90 156 LEU B CA 1
ATOM 3003 C C . LEU B 2 153 ? 1.514 2.965 31.515 1.00 54.14 156 LEU B C 1
ATOM 3004 O O . LEU B 2 153 ? 2.057 3.787 30.765 1.00 52.85 156 LEU B O 1
ATOM 3009 N N . ALA B 2 154 ? 2.120 1.890 32.029 1.00 54.82 157 ALA B N 1
ATOM 3010 C CA . ALA B 2 154 ? 3.562 1.618 31.829 1.00 55.74 157 ALA B CA 1
ATOM 3011 C C . ALA B 2 154 ? 3.811 0.122 31.602 1.00 57.01 157 ALA B C 1
ATOM 3012 O O . ALA B 2 154 ? 2.882 -0.672 31.817 1.00 57.75 157 ALA B O 1
ATOM 3014 N N . ASP B 2 155 ? 5.031 -0.220 31.172 1.00 57.20 158 ASP B N 1
ATOM 3015 C CA . ASP B 2 155 ? 5.480 -1.619 30.934 1.00 58.48 158 ASP B CA 1
ATOM 3016 C C . ASP B 2 155 ? 4.626 -2.353 29.892 1.00 58.56 158 ASP B C 1
ATOM 3017 O O . ASP B 2 155 ? 4.148 -3.455 30.206 1.00 59.04 158 ASP B O 1
ATOM 3022 N N . PHE B 2 156 ? 4.430 -1.757 28.712 1.00 58.12 159 PHE B N 1
ATOM 3023 C CA . PHE B 2 156 ? 3.646 -2.404 27.627 1.00 58.14 159 PHE B CA 1
ATOM 3024 C C . PHE B 2 156 ? 4.417 -2.351 26.300 1.00 60.26 159 PHE B C 1
ATOM 3025 O O . PHE B 2 156 ? 5.335 -1.529 26.174 1.00 60.65 159 PHE B O 1
ATOM 3033 N N . GLY B 2 157 ? 4.071 -3.243 25.364 1.00 61.57 160 GLY B N 1
ATOM 3034 C CA . GLY B 2 157 ? 4.656 -3.284 24.007 1.00 64.00 160 GLY B CA 1
ATOM 3035 C C . GLY B 2 157 ? 6.042 -3.906 23.932 1.00 66.47 160 GLY B C 1
ATOM 3036 O O . GLY B 2 157 ? 6.655 -3.824 22.852 1.00 66.68 160 GLY B O 1
ATOM 3037 N N . LEU B 2 158 ? 6.518 -4.518 25.019 1.00 68.36 161 LEU B N 1
ATOM 3038 C CA . LEU B 2 158 ? 7.878 -5.128 25.051 1.00 70.67 161 LEU B CA 1
ATOM 3039 C C . LEU B 2 158 ? 7.789 -6.657 25.152 1.00 72.74 161 LEU B C 1
ATOM 3040 O O . LEU B 2 158 ? 8.804 -7.276 25.525 1.00 72.97 161 LEU B O 1
ATOM 3045 N N . ALA B 2 159 ? 6.650 -7.245 24.777 1.00 73.89 162 ALA B N 1
ATOM 3046 C CA . ALA B 2 159 ? 6.442 -8.706 24.932 1.00 75.31 162 ALA B CA 1
ATOM 3047 C C . ALA B 2 159 ? 7.481 -9.521 24.149 1.00 77.03 162 ALA B C 1
ATOM 3048 O O . ALA B 2 159 ? 8.019 -10.480 24.732 1.00 77.40 162 ALA B O 1
ATOM 3050 N N . ARG B 2 160 ? 7.751 -9.160 22.893 1.00 78.04 163 ARG B N 1
ATOM 3051 C CA . ARG B 2 160 ? 8.730 -9.927 22.073 1.00 79.64 163 ARG B CA 1
ATOM 3052 C C . ARG B 2 160 ? 10.106 -9.926 22.751 1.00 81.87 163 ARG B C 1
ATOM 3053 O O . ARG B 2 160 ? 10.633 -11.024 23.006 1.00 82.40 163 ARG B O 1
ATOM 3061 N N . ILE B 2 161 ? 10.632 -8.743 23.081 1.00 82.97 164 ILE B N 1
ATOM 3062 C CA . ILE B 2 161 ? 11.976 -8.639 23.726 1.00 84.26 164 ILE B CA 1
ATOM 3063 C C . ILE B 2 161 ? 11.939 -9.217 25.148 1.00 85.41 164 ILE B C 1
ATOM 3064 O O . ILE B 2 161 ? 12.900 -9.917 25.512 1.00 85.66 164 ILE B O 1
ATOM 3069 N N . TYR B 2 162 ? 10.864 -8.975 25.904 1.00 85.97 165 TYR B N 1
ATOM 3070 C CA . TYR B 2 162 ? 10.779 -9.487 27.298 1.00 87.08 165 TYR B CA 1
ATOM 3071 C C . TYR B 2 162 ? 10.769 -11.019 27.313 1.00 88.20 165 TYR B C 1
ATOM 3072 O O . TYR B 2 162 ? 11.315 -11.610 28.259 1.00 88.54 165 TYR B O 1
ATOM 3081 N N . SER B 2 163 ? 10.108 -11.631 26.330 1.00 88.74 166 SER B N 1
ATOM 3082 C CA . SER B 2 163 ? 10.051 -13.113 26.253 1.00 89.83 166 SER B CA 1
ATOM 3083 C C . SER B 2 163 ? 11.472 -13.685 26.241 1.00 90.81 166 SER B C 1
ATOM 3084 O O . SER B 2 163 ? 11.804 -14.466 27.152 1.00 91.09 166 SER B O 1
ATOM 3087 N N . TYR B 2 164 ? 12.284 -13.288 25.257 1.00 91.02 167 TYR B N 1
ATOM 3088 C CA . TYR B 2 164 ? 13.662 -13.832 25.139 1.00 91.83 167 TYR B CA 1
ATOM 3089 C C . TYR B 2 164 ? 14.655 -12.859 25.783 1.00 92.25 167 TYR B C 1
ATOM 3090 O O . TYR B 2 164 ? 15.239 -13.250 26.812 1.00 92.36 167 TYR B O 1
ATOM 3099 N N . VAL B 2 172 ? 6.185 -17.140 39.825 1.00 80.64 175 VAL B N 1
ATOM 3100 C CA . VAL B 2 172 ? 7.045 -16.025 39.413 1.00 81.02 175 VAL B CA 1
ATOM 3101 C C . VAL B 2 172 ? 6.255 -14.702 39.353 1.00 80.90 175 VAL B C 1
ATOM 3102 O O . VAL B 2 172 ? 6.717 -13.680 39.876 1.00 81.01 175 VAL B O 1
ATOM 3106 N N . VAL B 2 173 ? 5.056 -14.734 38.735 1.00 80.20 176 VAL B N 1
ATOM 3107 C CA . VAL B 2 173 ? 4.188 -13.566 38.559 1.00 79.83 176 VAL B CA 1
ATOM 3108 C C . VAL B 2 173 ? 2.738 -13.904 38.918 1.00 78.85 176 VAL B C 1
ATOM 3109 O O . VAL B 2 173 ? 2.333 -15.067 38.810 1.00 79.05 176 VAL B O 1
ATOM 3113 N N . THR B 2 174 ? 1.946 -12.890 39.332 1.00 77.59 177 THR B N 1
ATOM 3114 C CA . THR B 2 174 ? 0.550 -13.120 39.718 1.00 76.67 177 THR B CA 1
ATOM 3115 C C . THR B 2 174 ? -0.397 -13.349 38.548 1.00 75.13 177 THR B C 1
ATOM 3116 O O . THR B 2 174 ? -0.359 -12.611 37.565 1.00 75.12 177 THR B O 1
ATOM 3120 N N . LEU B 2 175 ? -1.275 -14.356 38.682 1.00 73.59 178 LEU B N 1
ATOM 3121 C CA . LEU B 2 175 ? -2.327 -14.669 37.707 1.00 72.31 178 LEU B CA 1
ATOM 3122 C C . LEU B 2 175 ? -3.660 -14.002 38.076 1.00 70.87 178 LEU B C 1
ATOM 3123 O O . LEU B 2 175 ? -4.672 -14.391 37.521 1.00 70.63 178 LEU B O 1
ATOM 3128 N N . TRP B 2 176 ? -3.673 -13.026 39.000 1.00 69.93 179 TRP B N 1
ATOM 3129 C CA . TRP B 2 176 ? -4.888 -12.395 39.516 1.00 69.57 179 TRP B CA 1
ATOM 3130 C C . TRP B 2 176 ? -5.688 -11.595 38.511 1.00 69.20 179 TRP B C 1
ATOM 3131 O O . TRP B 2 176 ? -6.885 -11.412 38.705 1.00 69.27 179 TRP B O 1
ATOM 3142 N N . TYR B 2 177 ? -5.034 -11.111 37.446 1.00 68.72 180 TYR B N 1
ATOM 3143 C CA . TYR B 2 177 ? -5.652 -10.246 36.429 1.00 68.47 180 TYR B CA 1
ATOM 3144 C C . TYR B 2 177 ? -5.715 -10.864 35.031 1.00 68.85 180 TYR B C 1
ATOM 3145 O O . TYR B 2 177 ? -6.193 -10.212 34.108 1.00 68.67 180 TYR B O 1
ATOM 3154 N N . ARG B 2 178 ? -5.247 -12.113 34.880 1.00 69.60 181 ARG B N 1
ATOM 3155 C CA . ARG B 2 178 ? -5.222 -12.840 33.617 1.00 71.03 181 ARG B CA 1
ATOM 3156 C C . ARG B 2 178 ? -6.622 -13.227 33.152 1.00 72.45 181 ARG B C 1
ATOM 3157 O O . ARG B 2 178 ? -7.432 -13.710 33.941 1.00 72.50 181 ARG B O 1
ATOM 3165 N N . ALA B 2 179 ? -6.906 -12.991 31.874 1.00 73.60 182 ALA B N 1
ATOM 3166 C CA . ALA B 2 179 ? -8.191 -13.310 31.265 1.00 75.40 182 ALA B CA 1
ATOM 3167 C C . ALA B 2 179 ? -8.365 -14.827 31.174 1.00 77.13 182 ALA B C 1
ATOM 3168 O O . ALA B 2 179 ? -7.387 -15.548 30.983 1.00 77.21 182 ALA B O 1
ATOM 3170 N N . PRO B 2 180 ? -9.599 -15.336 31.294 1.00 78.38 183 PRO B N 1
ATOM 3171 C CA . PRO B 2 180 ? -9.797 -16.793 31.237 1.00 79.69 183 PRO B CA 1
ATOM 3172 C C . PRO B 2 180 ? -9.219 -17.499 30.011 1.00 81.21 183 PRO B C 1
ATOM 3173 O O . PRO B 2 180 ? -8.858 -18.662 30.122 1.00 81.44 183 PRO B O 1
ATOM 3177 N N . GLU B 2 181 ? -9.118 -16.811 28.860 1.00 82.12 184 GLU B N 1
ATOM 3178 C CA . GLU B 2 181 ? -8.567 -17.399 27.631 1.00 83.33 184 GLU B CA 1
ATOM 3179 C C . GLU B 2 181 ? -7.088 -17.694 27.777 1.00 84.52 184 GLU B C 1
ATOM 3180 O O . GLU B 2 181 ? -6.639 -18.714 27.272 1.00 84.80 184 GLU B O 1
ATOM 3186 N N . VAL B 2 182 ? -6.321 -16.798 28.423 1.00 85.06 185 VAL B N 1
ATOM 3187 C CA . VAL B 2 182 ? -4.879 -17.030 28.600 1.00 86.04 185 VAL B CA 1
ATOM 3188 C C . VAL B 2 182 ? -4.632 -18.141 29.653 1.00 87.31 185 VAL B C 1
ATOM 3189 O O . VAL B 2 182 ? -3.673 -18.907 29.529 1.00 87.40 185 VAL B O 1
ATOM 3193 N N . LEU B 2 183 ? -5.535 -18.267 30.643 1.00 88.03 186 LEU B N 1
ATOM 3194 C CA . LEU B 2 183 ? -5.469 -19.313 31.659 1.00 89.20 186 LEU B CA 1
ATOM 3195 C C . LEU B 2 183 ? -5.828 -20.666 31.021 1.00 90.79 186 LEU B C 1
ATOM 3196 O O . LEU B 2 183 ? -5.207 -21.686 31.313 1.00 90.97 186 LEU B O 1
ATOM 3201 N N . LEU B 2 184 ? -6.823 -20.669 30.136 1.00 91.66 187 LEU B N 1
ATOM 3202 C CA . LEU B 2 184 ? -7.228 -21.868 29.417 1.00 93.07 187 LEU B CA 1
ATOM 3203 C C . LEU B 2 184 ? -6.276 -22.183 28.222 1.00 94.02 187 LEU B C 1
ATOM 3204 O O . LEU B 2 184 ? -6.357 -23.278 27.661 1.00 94.17 187 LEU B O 1
ATOM 3209 N N . GLN B 2 185 ? -5.356 -21.243 27.873 1.00 94.40 188 GLN B N 1
ATOM 3210 C CA . GLN B 2 185 ? -4.399 -21.320 26.764 1.00 95.22 188 GLN B CA 1
ATOM 3211 C C . GLN B 2 185 ? -5.130 -21.463 25.431 1.00 95.76 188 GLN B C 1
ATOM 3212 O O . GLN B 2 185 ? -4.718 -22.239 24.571 1.00 95.99 188 GLN B O 1
ATOM 3218 N N . SER B 2 186 ? -6.237 -20.725 25.282 1.00 95.84 189 SER B N 1
ATOM 3219 C CA . SER B 2 186 ? -7.077 -20.771 24.099 1.00 96.29 189 SER B CA 1
ATOM 3220 C C . SER B 2 186 ? -6.683 -19.698 23.050 1.00 96.47 189 SER B C 1
ATOM 3221 O O . SER B 2 186 ? -5.997 -20.040 22.086 1.00 96.82 189 SER B O 1
ATOM 3224 N N . THR B 2 187 ? -7.087 -18.421 23.222 1.00 96.09 190 THR B N 1
ATOM 3225 C CA . THR B 2 187 ? -6.761 -17.386 22.242 1.00 96.30 190 THR B CA 1
ATOM 3226 C C . THR B 2 187 ? -6.276 -16.100 22.892 1.00 95.91 190 THR B C 1
ATOM 3227 O O . THR B 2 187 ? -7.034 -15.462 23.624 1.00 96.18 190 THR B O 1
ATOM 3231 N N . TYR B 2 188 ? -5.014 -15.732 22.653 1.00 95.00 191 TYR B N 1
ATOM 3232 C CA . TYR B 2 188 ? -4.530 -14.420 23.154 1.00 94.67 191 TYR B CA 1
ATOM 3233 C C . TYR B 2 188 ? -5.288 -13.370 22.338 1.00 93.30 191 TYR B C 1
ATOM 3234 O O . TYR B 2 188 ? -5.435 -13.583 21.120 1.00 93.62 191 TYR B O 1
ATOM 3243 N N . ALA B 2 189 ? -5.733 -12.275 22.960 1.00 91.32 192 ALA B N 1
ATOM 3244 C CA . ALA B 2 189 ? -6.517 -11.274 22.198 1.00 89.34 192 ALA B CA 1
ATOM 3245 C C . ALA B 2 189 ? -6.465 -9.895 22.861 1.00 86.57 192 ALA B C 1
ATOM 3246 O O . ALA B 2 189 ? -5.953 -9.785 23.979 1.00 86.65 192 ALA B O 1
ATOM 3248 N N . THR B 2 190 ? -6.989 -8.886 22.158 1.00 84.06 193 THR B N 1
ATOM 3249 C CA . THR B 2 190 ? -7.067 -7.481 22.641 1.00 81.89 193 THR B CA 1
ATOM 3250 C C . THR B 2 190 ? -7.961 -7.402 23.883 1.00 79.18 193 THR B C 1
ATOM 3251 O O . THR B 2 190 ? -7.595 -6.669 24.813 1.00 78.78 193 THR B O 1
ATOM 3255 N N . PRO B 2 191 ? -9.085 -8.152 23.968 1.00 77.47 194 PRO B N 1
ATOM 3256 C CA . PRO B 2 191 ? -9.983 -8.131 25.139 1.00 76.11 194 PRO B CA 1
ATOM 3257 C C . PRO B 2 191 ? -9.407 -8.598 26.488 1.00 74.07 194 PRO B C 1
ATOM 3258 O O . PRO B 2 191 ? -10.027 -8.311 27.490 1.00 74.52 194 PRO B O 1
ATOM 3262 N N . VAL B 2 192 ? -8.249 -9.272 26.503 1.00 71.74 195 VAL B N 1
ATOM 3263 C CA . VAL B 2 192 ? -7.630 -9.751 27.779 1.00 69.95 195 VAL B CA 1
ATOM 3264 C C . VAL B 2 192 ? -7.363 -8.556 28.714 1.00 68.54 195 VAL B C 1
ATOM 3265 O O . VAL B 2 192 ? -7.598 -8.715 29.921 1.00 68.62 195 VAL B O 1
ATOM 3269 N N . ASP B 2 193 ? -6.936 -7.402 28.185 1.00 66.96 196 ASP B N 1
ATOM 3270 C CA . ASP B 2 193 ? -6.689 -6.184 29.001 1.00 65.38 196 ASP B CA 1
ATOM 3271 C C . ASP B 2 193 ? -8.003 -5.742 29.652 1.00 64.11 196 ASP B C 1
ATOM 3272 O O . ASP B 2 193 ? -7.966 -5.354 30.828 1.00 64.00 196 ASP B O 1
ATOM 3277 N N . MET B 2 194 ? -9.115 -5.830 28.915 1.00 63.20 197 MET B N 1
ATOM 3278 C CA . MET B 2 194 ? -10.447 -5.411 29.431 1.00 63.44 197 MET B CA 1
ATOM 3279 C C . MET B 2 194 ? -10.823 -6.266 30.646 1.00 63.49 197 MET B C 1
ATOM 3280 O O . MET B 2 194 ? -11.370 -5.703 31.612 1.00 63.66 197 MET B O 1
ATOM 3285 N N . TRP B 2 195 ? -10.516 -7.566 30.611 1.00 62.85 198 TRP B N 1
ATOM 3286 C CA . TRP B 2 195 ? -10.810 -8.449 31.770 1.00 62.87 198 TRP B CA 1
ATOM 3287 C C . TRP B 2 195 ? -10.017 -7.951 32.983 1.00 62.26 198 TRP B C 1
ATOM 3288 O O . TRP B 2 195 ? -10.602 -7.863 34.072 1.00 63.02 198 TRP B O 1
ATOM 3299 N N . SER B 2 196 ? -8.751 -7.576 32.768 1.00 60.96 199 SER B N 1
ATOM 3300 C CA . SER B 2 196 ? -7.862 -7.038 33.831 1.00 60.86 199 SER B CA 1
ATOM 3301 C C . SER B 2 196 ? -8.445 -5.727 34.369 1.00 60.25 199 SER B C 1
ATOM 3302 O O . SER B 2 196 ? -8.346 -5.496 35.582 1.00 59.79 199 SER B O 1
ATOM 3305 N N . VAL B 2 197 ? -9.027 -4.908 33.488 1.00 60.01 200 VAL B N 1
ATOM 3306 C CA . VAL B 2 197 ? -9.665 -3.621 33.893 1.00 60.31 200 VAL B CA 1
ATOM 3307 C C . VAL B 2 197 ? -10.815 -3.937 34.857 1.00 60.76 200 VAL B C 1
ATOM 3308 O O . VAL B 2 197 ? -10.941 -3.226 35.869 1.00 61.21 200 VAL B O 1
ATOM 3312 N N . GLY B 2 198 ? -11.597 -4.984 34.570 1.00 60.11 201 GLY B N 1
ATOM 3313 C CA . GLY B 2 198 ? -12.701 -5.372 35.468 1.00 59.64 201 GLY B CA 1
ATOM 3314 C C . GLY B 2 198 ? -12.158 -5.762 36.830 1.00 59.01 201 GLY B C 1
ATOM 3315 O O . GLY B 2 198 ? -12.704 -5.289 37.838 1.00 59.09 201 GLY B O 1
ATOM 3316 N N . CYS B 2 199 ? -11.079 -6.549 36.851 1.00 58.22 202 CYS B N 1
ATOM 3317 C CA . CYS B 2 199 ? -10.421 -6.924 38.102 1.00 58.11 202 CYS B CA 1
ATOM 3318 C C . CYS B 2 199 ? -9.933 -5.686 38.872 1.00 57.78 202 CYS B C 1
ATOM 3319 O O . CYS B 2 199 ? -10.096 -5.637 40.088 1.00 58.16 202 CYS B O 1
ATOM 3322 N N . ILE B 2 200 ? -9.329 -4.700 38.178 1.00 57.11 203 ILE B N 1
ATOM 3323 C CA . ILE B 2 200 ? -8.818 -3.457 38.785 1.00 56.76 203 ILE B CA 1
ATOM 3324 C C . ILE B 2 200 ? -9.978 -2.592 39.277 1.00 56.46 203 ILE B C 1
ATOM 3325 O O . ILE B 2 200 ? -9.901 -2.048 40.376 1.00 56.69 203 ILE B O 1
ATOM 3330 N N . PHE B 2 201 ? -11.033 -2.462 38.461 1.00 55.54 204 PHE B N 1
ATOM 3331 C CA . PHE B 2 201 ? -12.231 -1.689 38.763 1.00 56.04 204 PHE B CA 1
ATOM 3332 C C . PHE B 2 201 ? -12.856 -2.151 40.091 1.00 56.53 204 PHE B C 1
ATOM 3333 O O . PHE B 2 201 ? -13.047 -1.332 40.994 1.00 56.85 204 PHE B O 1
ATOM 3341 N N . ALA B 2 202 ? -13.116 -3.470 40.230 1.00 56.19 205 ALA B N 1
ATOM 3342 C CA . ALA B 2 202 ? -13.685 -4.061 41.437 1.00 56.29 205 ALA B CA 1
ATOM 3343 C C . ALA B 2 202 ? -12.751 -3.830 42.631 1.00 56.49 205 ALA B C 1
ATOM 3344 O O . ALA B 2 202 ? -13.217 -3.455 43.702 1.00 56.75 205 ALA B O 1
ATOM 3346 N N . GLU B 2 203 ? -11.438 -3.993 42.424 1.00 56.10 206 GLU B N 1
ATOM 3347 C CA . GLU B 2 203 ? -10.402 -3.796 43.441 1.00 56.17 206 GLU B CA 1
ATOM 3348 C C . GLU B 2 203 ? -10.365 -2.371 43.992 1.00 56.53 206 GLU B C 1
ATOM 3349 O O . GLU B 2 203 ? -9.877 -2.169 45.098 1.00 56.29 206 GLU B O 1
ATOM 3355 N N . MET B 2 204 ? -10.880 -1.389 43.238 1.00 57.19 207 MET B N 1
ATOM 3356 C CA . MET B 2 204 ? -10.922 -0.011 43.721 1.00 58.87 207 MET B CA 1
ATOM 3357 C C . MET B 2 204 ? -11.980 0.152 44.815 1.00 60.56 207 MET B C 1
ATOM 3358 O O . MET B 2 204 ? -11.823 1.011 45.678 1.00 60.75 207 MET B O 1
ATOM 3363 N N . PHE B 2 205 ? -13.107 -0.545 44.651 1.00 61.58 208 PHE B N 1
ATOM 3364 C CA . PHE B 2 205 ? -14.215 -0.532 45.644 1.00 62.92 208 PHE B CA 1
ATOM 3365 C C . PHE B 2 205 ? -13.874 -1.313 46.921 1.00 63.40 208 PHE B C 1
ATOM 3366 O O . PHE B 2 205 ? -14.106 -0.785 48.020 1.00 63.69 208 PHE B O 1
ATOM 3374 N N . ARG B 2 206 ? -13.403 -2.556 46.774 1.00 63.53 209 ARG B N 1
ATOM 3375 C CA . ARG B 2 206 ? -13.112 -3.434 47.942 1.00 63.99 209 ARG B CA 1
ATOM 3376 C C . ARG B 2 206 ? -11.688 -3.260 48.489 1.00 65.43 209 ARG B C 1
ATOM 3377 O O . ARG B 2 206 ? -11.410 -3.837 49.554 1.00 66.02 209 ARG B O 1
ATOM 3385 N N . ARG B 2 207 ? -10.807 -2.573 47.760 1.00 66.17 210 ARG B N 1
ATOM 3386 C CA . ARG B 2 207 ? -9.404 -2.355 48.211 1.00 67.32 210 ARG B CA 1
ATOM 3387 C C . ARG B 2 207 ? -8.693 -3.693 48.467 1.00 67.17 210 ARG B C 1
ATOM 3388 O O . ARG B 2 207 ? -7.942 -3.782 49.454 1.00 67.14 210 ARG B O 1
ATOM 3396 N N . LYS B 2 208 ? -8.932 -4.691 47.611 1.00 66.78 211 LYS B N 1
ATOM 3397 C CA . LYS B 2 208 ? -8.300 -6.029 47.726 1.00 66.61 211 LYS B CA 1
ATOM 3398 C C . LYS B 2 208 ? -8.419 -6.686 46.352 1.00 65.49 211 LYS B C 1
ATOM 3399 O O . LYS B 2 208 ? -9.430 -6.432 45.686 1.00 65.32 211 LYS B O 1
ATOM 3405 N N . PRO B 2 209 ? -7.498 -7.570 45.921 1.00 65.00 212 PRO B N 1
ATOM 3406 C CA . PRO B 2 209 ? -7.633 -8.201 44.610 1.00 65.06 212 PRO B CA 1
ATOM 3407 C C . PRO B 2 209 ? -8.935 -9.016 44.591 1.00 65.82 212 PRO B C 1
ATOM 3408 O O . PRO B 2 209 ? -9.201 -9.706 45.550 1.00 66.08 212 PRO B O 1
ATOM 3412 N N . LEU B 2 210 ? -9.714 -8.891 43.514 1.00 66.24 213 LEU B N 1
ATOM 3413 C CA . LEU B 2 210 ? -11.003 -9.620 43.389 1.00 67.82 213 LEU B CA 1
ATOM 3414 C C . LEU B 2 210 ? -10.760 -11.131 43.332 1.00 70.19 213 LEU B C 1
ATOM 3415 O O . LEU B 2 210 ? -11.448 -11.862 44.060 1.00 70.59 213 LEU B O 1
ATOM 3420 N N . PHE B 2 211 ? -9.786 -11.574 42.535 1.00 71.96 214 PHE B N 1
ATOM 3421 C CA . PHE B 2 211 ? -9.512 -13.030 42.417 1.00 74.00 214 PHE B CA 1
ATOM 3422 C C . PHE B 2 211 ? -8.049 -13.318 42.756 1.00 75.58 214 PHE B C 1
ATOM 3423 O O . PHE B 2 211 ? -7.162 -12.751 42.099 1.00 75.83 214 PHE B O 1
ATOM 3431 N N . CYS B 2 212 ? -7.813 -14.195 43.732 1.00 76.71 215 CYS B N 1
ATOM 3432 C CA . CYS B 2 212 ? -6.422 -14.583 44.074 1.00 78.43 215 CYS B CA 1
ATOM 3433 C C . CYS B 2 212 ? -6.280 -16.085 43.822 1.00 80.41 215 CYS B C 1
ATOM 3434 O O . CYS B 2 212 ? -6.896 -16.866 44.563 1.00 80.59 215 CYS B O 1
ATOM 3437 N N . GLY B 2 213 ? -5.486 -16.456 42.818 1.00 81.92 216 GLY B N 1
ATOM 3438 C CA . GLY B 2 213 ? -5.291 -17.873 42.461 1.00 83.97 216 GLY B CA 1
ATOM 3439 C C . GLY B 2 213 ? -3.820 -18.232 42.423 1.00 86.16 216 GLY B C 1
ATOM 3440 O O . GLY B 2 213 ? -3.049 -17.481 41.801 1.00 86.34 216 GLY B O 1
ATOM 3441 N N . ASN B 2 214 ? -3.446 -19.347 43.052 1.00 87.61 217 ASN B N 1
ATOM 3442 C CA . ASN B 2 214 ? -2.043 -19.761 43.047 1.00 89.31 217 ASN B CA 1
ATOM 3443 C C . ASN B 2 214 ? -1.690 -20.568 41.782 1.00 90.71 217 ASN B C 1
ATOM 3444 O O . ASN B 2 214 ? -0.555 -20.504 41.301 1.00 90.97 217 ASN B O 1
ATOM 3449 N N . SER B 2 215 ? -2.663 -21.325 41.251 1.00 91.30 218 SER B N 1
ATOM 3450 C CA . SER B 2 215 ? -2.485 -22.120 40.040 1.00 92.40 218 SER B CA 1
ATOM 3451 C C . SER B 2 215 ? -3.324 -21.542 38.885 1.00 93.05 218 SER B C 1
ATOM 3452 O O . SER B 2 215 ? -4.262 -20.776 39.118 1.00 93.38 218 SER B O 1
ATOM 3455 N N . GLU B 2 216 ? -3.008 -21.937 37.644 1.00 92.93 219 GLU B N 1
ATOM 3456 C CA . GLU B 2 216 ? -3.754 -21.534 36.456 1.00 93.15 219 GLU B CA 1
ATOM 3457 C C . GLU B 2 216 ? -5.194 -22.108 36.475 1.00 93.33 219 GLU B C 1
ATOM 3458 O O . GLU B 2 216 ? -6.095 -21.496 35.915 1.00 93.55 219 GLU B O 1
ATOM 3464 N N . ALA B 2 217 ? -5.405 -23.267 37.126 1.00 93.12 220 ALA B N 1
ATOM 3465 C CA . ALA B 2 217 ? -6.708 -23.920 37.302 1.00 93.62 220 ALA B CA 1
ATOM 3466 C C . ALA B 2 217 ? -7.421 -23.384 38.561 1.00 93.53 220 ALA B C 1
ATOM 3467 O O . ALA B 2 217 ? -8.650 -23.324 38.598 1.00 93.61 220 ALA B O 1
ATOM 3469 N N . ASP B 2 218 ? -6.653 -23.008 39.591 1.00 93.16 221 ASP B N 1
ATOM 3470 C CA . ASP B 2 218 ? -7.211 -22.438 40.812 1.00 93.26 221 ASP B CA 1
ATOM 3471 C C . ASP B 2 218 ? -7.759 -21.036 40.528 1.00 92.86 221 ASP B C 1
ATOM 3472 O O . ASP B 2 218 ? -8.804 -20.674 41.074 1.00 92.98 221 ASP B O 1
ATOM 3477 N N . GLN B 2 219 ? -7.066 -20.260 39.662 1.00 92.16 222 GLN B N 1
ATOM 3478 C CA . GLN B 2 219 ? -7.498 -18.930 39.251 1.00 92.09 222 GLN B CA 1
ATOM 3479 C C . GLN B 2 219 ? -8.830 -19.029 38.496 1.00 91.97 222 GLN B C 1
ATOM 3480 O O . GLN B 2 219 ? -9.743 -18.243 38.751 1.00 92.01 222 GLN B O 1
ATOM 3486 N N . LEU B 2 220 ? -8.954 -20.025 37.609 1.00 91.60 223 LEU B N 1
ATOM 3487 C CA . LEU B 2 220 ? -10.181 -20.232 36.855 1.00 91.79 223 LEU B CA 1
ATOM 3488 C C . LEU B 2 220 ? -11.323 -20.598 37.778 1.00 91.97 223 LEU B C 1
ATOM 3489 O O . LEU B 2 220 ? -12.380 -19.991 37.681 1.00 92.10 223 LEU B O 1
ATOM 3494 N N . GLY B 2 221 ? -11.072 -21.495 38.731 1.00 91.85 224 GLY B N 1
ATOM 3495 C CA . GLY B 2 221 ? -12.060 -21.897 39.727 1.00 92.16 224 GLY B CA 1
ATOM 3496 C C . GLY B 2 221 ? -12.568 -20.723 40.544 1.00 92.23 224 GLY B C 1
ATOM 3497 O O . GLY B 2 221 ? -13.767 -20.626 40.811 1.00 92.25 224 GLY B O 1
ATOM 3498 N N . LYS B 2 222 ? -11.646 -19.793 40.892 1.00 92.12 225 LYS B N 1
ATOM 3499 C CA . LYS B 2 222 ? -11.912 -18.551 41.627 1.00 92.50 225 LYS B CA 1
ATOM 3500 C C . LYS B 2 222 ? -12.810 -17.614 40.805 1.00 93.03 225 LYS B C 1
ATOM 3501 O O . LYS B 2 222 ? -13.691 -16.961 41.360 1.00 93.09 225 LYS B O 1
ATOM 3507 N N . ILE B 2 223 ? -12.568 -17.548 39.487 1.00 93.27 226 ILE B N 1
ATOM 3508 C CA . ILE B 2 223 ? -13.328 -16.742 38.539 1.00 94.02 226 ILE B CA 1
ATOM 3509 C C . ILE B 2 223 ? -14.762 -17.291 38.435 1.00 95.14 226 ILE B C 1
ATOM 3510 O O . ILE B 2 223 ? -15.721 -16.527 38.517 1.00 95.12 226 ILE B O 1
ATOM 3515 N N . PHE B 2 224 ? -14.906 -18.620 38.312 1.00 96.03 227 PHE B N 1
ATOM 3516 C CA . PHE B 2 224 ? -16.224 -19.247 38.202 1.00 97.38 227 PHE B CA 1
ATOM 3517 C C . PHE B 2 224 ? -17.044 -19.185 39.483 1.00 98.25 227 PHE B C 1
ATOM 3518 O O . PHE B 2 224 ? -18.251 -19.383 39.420 1.00 98.39 227 PHE B O 1
ATOM 3526 N N . ASP B 2 225 ? -16.420 -18.903 40.631 1.00 98.75 228 ASP B N 1
ATOM 3527 C CA . ASP B 2 225 ? -17.156 -18.756 41.886 1.00 99.85 228 ASP B CA 1
ATOM 3528 C C . ASP B 2 225 ? -18.032 -17.484 41.859 1.00 100.75 228 ASP B C 1
ATOM 3529 O O . ASP B 2 225 ? -19.106 -17.473 42.462 1.00 100.84 228 ASP B O 1
ATOM 3534 N N . LEU B 2 226 ? -17.589 -16.426 41.145 1.00 101.28 229 LEU B N 1
ATOM 3535 C CA . LEU B 2 226 ? -18.308 -15.152 41.011 1.00 102.20 229 LEU B CA 1
ATOM 3536 C C . LEU B 2 226 ? -19.137 -15.146 39.716 1.00 102.91 229 LEU B C 1
ATOM 3537 O O . LEU B 2 226 ? -20.323 -14.826 39.731 1.00 102.73 229 LEU B O 1
ATOM 3542 N N . ILE B 2 227 ? -18.497 -15.465 38.594 1.00 103.70 230 ILE B N 1
ATOM 3543 C CA . ILE B 2 227 ? -19.099 -15.359 37.278 1.00 105.07 230 ILE B CA 1
ATOM 3544 C C . ILE B 2 227 ? -19.962 -16.568 36.861 1.00 106.27 230 ILE B C 1
ATOM 3545 O O . ILE B 2 227 ? -20.759 -16.453 35.929 1.00 106.38 230 ILE B O 1
ATOM 3550 N N . GLY B 2 228 ? -19.849 -17.652 37.633 1.00 106.98 231 GLY B N 1
ATOM 3551 C CA . GLY B 2 228 ? -20.585 -18.903 37.377 1.00 108.05 231 GLY B CA 1
ATOM 3552 C C . GLY B 2 228 ? -19.808 -19.800 36.435 1.00 109.05 231 GLY B C 1
ATOM 3553 O O . GLY B 2 228 ? -18.702 -19.404 36.026 1.00 109.03 231 GLY B O 1
ATOM 3554 N N . LEU B 2 229 ? -20.364 -20.965 36.098 1.00 109.78 232 LEU B N 1
ATOM 3555 C CA . LEU B 2 229 ? -19.666 -21.898 35.176 1.00 111.09 232 LEU B CA 1
ATOM 3556 C C . LEU B 2 229 ? -20.200 -21.659 33.761 1.00 112.35 232 LEU B C 1
ATOM 3557 O O . LEU B 2 229 ? -21.422 -21.774 33.562 1.00 112.41 232 LEU B O 1
ATOM 3562 N N . PRO B 2 230 ? -19.335 -21.340 32.775 1.00 113.14 233 PRO B N 1
ATOM 3563 C CA . PRO B 2 230 ? -19.780 -21.071 31.409 1.00 113.97 233 PRO B CA 1
ATOM 3564 C C . PRO B 2 230 ? -20.409 -22.296 30.733 1.00 115.37 233 PRO B C 1
ATOM 3565 O O . PRO B 2 230 ? -19.984 -23.404 31.001 1.00 115.58 233 PRO B O 1
ATOM 3569 N N . PRO B 2 231 ? -21.420 -22.103 29.858 1.00 116.12 234 PRO B N 1
ATOM 3570 C CA . PRO B 2 231 ? -22.064 -23.202 29.132 1.00 116.82 234 PRO B CA 1
ATOM 3571 C C . PRO B 2 231 ? -21.138 -23.767 28.044 1.00 117.93 234 PRO B C 1
ATOM 3572 O O . PRO B 2 231 ? -20.221 -23.085 27.627 1.00 118.04 234 PRO B O 1
ATOM 3576 N N . GLU B 2 232 ? -21.451 -24.969 27.555 1.00 118.59 235 GLU B N 1
ATOM 3577 C CA . GLU B 2 232 ? -20.606 -25.677 26.555 1.00 119.66 235 GLU B CA 1
ATOM 3578 C C . GLU B 2 232 ? -20.446 -24.826 25.287 1.00 120.25 235 GLU B C 1
ATOM 3579 O O . GLU B 2 232 ? -19.322 -24.789 24.752 1.00 120.21 235 GLU B O 1
ATOM 3581 N N . ASP B 2 233 ? -21.506 -24.143 24.846 1.00 120.54 236 ASP B N 1
ATOM 3582 C CA . ASP B 2 233 ? -21.417 -23.280 23.638 1.00 121.32 236 ASP B CA 1
ATOM 3583 C C . ASP B 2 233 ? -20.383 -22.175 23.886 1.00 121.68 236 ASP B C 1
ATOM 3584 O O . ASP B 2 233 ? -19.574 -21.911 22.978 1.00 121.73 236 ASP B O 1
ATOM 3589 N N . ASP B 2 234 ? -20.394 -21.587 25.087 1.00 121.78 237 ASP B N 1
ATOM 3590 C CA . ASP B 2 234 ? -19.454 -20.501 25.482 1.00 122.31 237 ASP B CA 1
ATOM 3591 C C . ASP B 2 234 ? -18.004 -21.003 25.531 1.00 122.67 237 ASP B C 1
ATOM 3592 O O . ASP B 2 234 ? -17.094 -20.180 25.331 1.00 122.54 237 ASP B O 1
ATOM 3597 N N . TRP B 2 235 ? -17.817 -22.302 25.772 1.00 122.98 238 TRP B N 1
ATOM 3598 C CA . TRP B 2 235 ? -16.459 -22.896 25.895 1.00 123.77 238 TRP B CA 1
ATOM 3599 C C . TRP B 2 235 ? -15.692 -22.760 24.574 1.00 124.06 238 TRP B C 1
ATOM 3600 O O . TRP B 2 235 ? -16.289 -23.011 23.510 1.00 124.08 238 TRP B O 1
ATOM 3611 N N . PRO B 2 236 ? -14.382 -22.428 24.611 1.00 124.14 239 PRO B N 1
ATOM 3612 C CA . PRO B 2 236 ? -13.571 -22.253 23.400 1.00 124.37 239 PRO B CA 1
ATOM 3613 C C . PRO B 2 236 ? -13.287 -23.571 22.665 1.00 124.87 239 PRO B C 1
ATOM 3614 O O . PRO B 2 236 ? -13.356 -24.611 23.283 1.00 124.96 239 PRO B O 1
ATOM 3618 N N . ARG B 2 237 ? -12.984 -23.481 21.366 1.00 125.11 240 ARG B N 1
ATOM 3619 C CA . ARG B 2 237 ? -12.726 -24.679 20.522 1.00 125.76 240 ARG B CA 1
ATOM 3620 C C . ARG B 2 237 ? -11.516 -25.459 21.049 1.00 125.70 240 ARG B C 1
ATOM 3621 O O . ARG B 2 237 ? -11.621 -26.694 21.150 1.00 125.83 240 ARG B O 1
ATOM 3623 N N . ASP B 2 238 ? -10.428 -24.773 21.413 1.00 125.33 241 ASP B N 1
ATOM 3624 C CA . ASP B 2 238 ? -9.234 -25.487 21.941 1.00 125.56 241 ASP B CA 1
ATOM 3625 C C . ASP B 2 238 ? -9.070 -25.136 23.421 1.00 125.80 241 ASP B C 1
ATOM 3626 O O . ASP B 2 238 ? -8.886 -23.944 23.724 1.00 125.87 241 ASP B O 1
ATOM 3631 N N . VAL B 2 239 ? -9.131 -26.138 24.303 1.00 125.77 242 VAL B N 1
ATOM 3632 C CA . VAL B 2 239 ? -9.005 -25.877 25.768 1.00 126.12 242 VAL B CA 1
ATOM 3633 C C . VAL B 2 239 ? -7.921 -26.773 26.375 1.00 126.13 242 VAL B C 1
ATOM 3634 O O . VAL B 2 239 ? -7.991 -28.004 26.194 1.00 126.23 242 VAL B O 1
ATOM 3638 N N . SER B 2 240 ? -6.976 -26.159 27.089 1.00 125.75 243 SER B N 1
ATOM 3639 C CA . SER B 2 240 ? -5.914 -26.903 27.809 1.00 125.79 243 SER B CA 1
ATOM 3640 C C . SER B 2 240 ? -6.575 -27.742 28.909 1.00 125.63 243 SER B C 1
ATOM 3641 O O . SER B 2 240 ? -6.178 -28.911 29.091 1.00 125.64 243 SER B O 1
ATOM 3644 N N . LEU B 2 241 ? -7.573 -27.159 29.582 1.00 125.29 244 LEU B N 1
ATOM 3645 C CA . LEU B 2 241 ? -8.309 -27.828 30.689 1.00 125.39 244 LEU B CA 1
ATOM 3646 C C . LEU B 2 241 ? -9.783 -27.992 30.298 1.00 125.07 244 LEU B C 1
ATOM 3647 O O . LEU B 2 241 ? -10.393 -26.999 29.866 1.00 125.15 244 LEU B O 1
ATOM 3652 N N . PRO B 2 242 ? -10.379 -29.198 30.439 1.00 124.62 245 PRO B N 1
ATOM 3653 C CA . PRO B 2 242 ? -11.787 -29.441 30.090 1.00 124.26 245 PRO B CA 1
ATOM 3654 C C . PRO B 2 242 ? -12.790 -28.806 31.068 1.00 123.69 245 PRO B C 1
ATOM 3655 O O . PRO B 2 242 ? -12.425 -28.555 32.199 1.00 123.82 245 PRO B O 1
ATOM 3659 N N . ARG B 2 243 ? -14.015 -28.553 30.596 1.00 122.89 246 ARG B N 1
ATOM 3660 C CA . ARG B 2 243 ? -15.096 -27.952 31.427 1.00 122.61 246 ARG B CA 1
ATOM 3661 C C . ARG B 2 243 ? -15.444 -28.895 32.586 1.00 122.34 246 ARG B C 1
ATOM 3662 O O . ARG B 2 243 ? -15.632 -28.398 33.712 1.00 122.46 246 ARG B O 1
ATOM 3670 N N . GLY B 2 244 ? -15.509 -30.202 32.316 1.00 121.77 247 GLY B N 1
ATOM 3671 C CA . GLY B 2 244 ? -15.817 -31.203 33.331 1.00 121.56 247 GLY B CA 1
ATOM 3672 C C . GLY B 2 244 ? -14.890 -31.183 34.533 1.00 121.07 247 GLY B C 1
ATOM 3673 O O . GLY B 2 244 ? -15.240 -31.715 35.589 1.00 121.11 247 GLY B O 1
ATOM 3674 N N . ALA B 2 245 ? -13.701 -30.560 34.391 1.00 120.44 248 ALA B N 1
ATOM 3675 C CA . ALA B 2 245 ? -12.729 -30.425 35.480 1.00 120.32 248 ALA B CA 1
ATOM 3676 C C . ALA B 2 245 ? -13.184 -29.432 36.566 1.00 119.97 248 ALA B C 1
ATOM 3677 O O . ALA B 2 245 ? -12.678 -29.478 37.685 1.00 120.15 248 ALA B O 1
ATOM 3679 N N . PHE B 2 246 ? -14.134 -28.544 36.240 1.00 119.31 249 PHE B N 1
ATOM 3680 C CA . PHE B 2 246 ? -14.653 -27.540 37.161 1.00 119.11 249 PHE B CA 1
ATOM 3681 C C . PHE B 2 246 ? -16.064 -27.909 37.650 1.00 118.47 249 PHE B C 1
ATOM 3682 O O . PHE B 2 246 ? -16.881 -28.429 36.884 1.00 118.46 249 PHE B O 1
ATOM 3690 N N . PRO B 2 247 ? -16.353 -27.686 38.943 1.00 117.72 250 PRO B N 1
ATOM 3691 C CA . PRO B 2 247 ? -17.680 -28.050 39.469 1.00 117.13 250 PRO B CA 1
ATOM 3692 C C . PRO B 2 247 ? -18.792 -27.113 38.995 1.00 116.45 250 PRO B C 1
ATOM 3693 O O . PRO B 2 247 ? -18.521 -25.966 38.634 1.00 116.55 250 PRO B O 1
ATOM 3697 N N . PRO B 2 248 ? -20.050 -27.597 38.934 1.00 115.53 251 PRO B N 1
ATOM 3698 C CA . PRO B 2 248 ? -21.141 -26.728 38.457 1.00 114.80 251 PRO B CA 1
ATOM 3699 C C . PRO B 2 248 ? -21.464 -25.580 39.414 1.00 113.73 251 PRO B C 1
ATOM 3700 O O . PRO B 2 248 ? -22.212 -25.755 40.379 1.00 113.96 251 PRO B O 1
ATOM 3704 N N . ARG B 2 249 ? -20.889 -24.397 39.135 1.00 112.27 252 ARG B N 1
ATOM 3705 C CA . ARG B 2 249 ? -21.081 -23.208 39.953 1.00 111.31 252 ARG B CA 1
ATOM 3706 C C . ARG B 2 249 ? -22.021 -22.204 39.293 1.00 109.84 252 ARG B C 1
ATOM 3707 O O . ARG B 2 249 ? -21.945 -21.988 38.089 1.00 109.99 252 ARG B O 1
ATOM 3715 N N . GLY B 2 250 ? -22.917 -21.622 40.078 1.00 108.25 253 GLY B N 1
ATOM 3716 C CA . GLY B 2 250 ? -23.873 -20.646 39.570 1.00 107.16 253 GLY B CA 1
ATOM 3717 C C . GLY B 2 250 ? -23.358 -19.224 39.653 1.00 105.59 253 GLY B C 1
ATOM 3718 O O . GLY B 2 250 ? -22.414 -18.947 40.399 1.00 105.81 253 GLY B O 1
ATOM 3719 N N . PRO B 2 251 ? -23.958 -18.287 38.896 1.00 103.90 254 PRO B N 1
ATOM 3720 C CA . PRO B 2 251 ? -23.489 -16.895 38.957 1.00 102.53 254 PRO B CA 1
ATOM 3721 C C . PRO B 2 251 ? -23.817 -16.247 40.300 1.00 100.48 254 PRO B C 1
ATOM 3722 O O . PRO B 2 251 ? -24.950 -16.325 40.784 1.00 100.53 254 PRO B O 1
ATOM 3726 N N . ARG B 2 252 ? -22.821 -15.565 40.862 1.00 98.35 255 ARG B N 1
ATOM 3727 C CA . ARG B 2 252 ? -22.976 -14.876 42.166 1.00 96.80 255 ARG B CA 1
ATOM 3728 C C . ARG B 2 252 ? -23.117 -13.376 41.904 1.00 95.08 255 ARG B C 1
ATOM 3729 O O . ARG B 2 252 ? -22.381 -12.856 41.047 1.00 95.24 255 ARG B O 1
ATOM 3737 N N . PRO B 2 253 ? -24.021 -12.660 42.605 1.00 93.42 256 PRO B N 1
ATOM 3738 C CA . PRO B 2 253 ? -24.200 -11.228 42.382 1.00 92.27 256 PRO B CA 1
ATOM 3739 C C . PRO B 2 253 ? -22.897 -10.473 42.682 1.00 91.01 256 PRO B C 1
ATOM 3740 O O . PRO B 2 253 ? -22.242 -10.786 43.654 1.00 90.97 256 PRO B O 1
ATOM 3744 N N . VAL B 2 254 ? -22.585 -9.484 41.842 1.00 89.78 257 VAL B N 1
ATOM 3745 C CA . VAL B 2 254 ? -21.344 -8.661 41.945 1.00 88.97 257 VAL B CA 1
ATOM 3746 C C . VAL B 2 254 ? -21.342 -7.899 43.273 1.00 87.71 257 VAL B C 1
ATOM 3747 O O . VAL B 2 254 ? -20.277 -7.836 43.912 1.00 88.02 257 VAL B O 1
ATOM 3751 N N . GLN B 2 255 ? -22.510 -7.416 43.703 1.00 86.20 258 GLN B N 1
ATOM 3752 C CA . GLN B 2 255 ? -22.651 -6.621 44.955 1.00 85.24 258 GLN B CA 1
ATOM 3753 C C . GLN B 2 255 ? -22.205 -7.429 46.183 1.00 83.68 258 GLN B C 1
ATOM 3754 O O . GLN B 2 255 ? -21.715 -6.807 47.138 1.00 83.85 258 GLN B O 1
ATOM 3760 N N . SER B 2 256 ? -22.444 -8.742 46.199 1.00 82.24 259 SER B N 1
ATOM 3761 C CA . SER B 2 256 ? -22.054 -9.573 47.367 1.00 81.78 259 SER B CA 1
ATOM 3762 C C . SER B 2 256 ? -20.538 -9.509 47.584 1.00 80.51 259 SER B C 1
ATOM 3763 O O . SER B 2 256 ? -20.119 -9.361 48.744 1.00 80.45 259 SER B O 1
ATOM 3766 N N . VAL B 2 257 ? -19.749 -9.594 46.509 1.00 79.39 260 VAL B N 1
ATOM 3767 C CA . VAL B 2 257 ? -18.262 -9.565 46.649 1.00 78.79 260 VAL B CA 1
ATOM 3768 C C . VAL B 2 257 ? -17.702 -8.150 46.448 1.00 77.90 260 VAL B C 1
ATOM 3769 O O . VAL B 2 257 ? -16.568 -7.915 46.893 1.00 77.89 260 VAL B O 1
ATOM 3773 N N . VAL B 2 258 ? -18.437 -7.250 45.788 1.00 77.16 261 VAL B N 1
ATOM 3774 C CA . VAL B 2 258 ? -17.893 -5.871 45.596 1.00 76.89 261 VAL B CA 1
ATOM 3775 C C . VAL B 2 258 ? -18.784 -4.866 46.329 1.00 77.30 261 VAL B C 1
ATOM 3776 O O . VAL B 2 258 ? -19.934 -4.677 45.909 1.00 77.17 261 VAL B O 1
ATOM 3780 N N . PRO B 2 259 ? -18.279 -4.182 47.377 1.00 77.81 262 PRO B N 1
ATOM 3781 C CA . PRO B 2 259 ? -19.070 -3.217 48.145 1.00 78.61 262 PRO B CA 1
ATOM 3782 C C . PRO B 2 259 ? -19.190 -1.791 47.584 1.00 80.11 262 PRO B C 1
ATOM 3783 O O . PRO B 2 259 ? -18.358 -1.385 46.802 1.00 79.89 262 PRO B O 1
ATOM 3787 N N . GLU B 2 260 ? -20.246 -1.092 48.009 1.00 81.19 263 GLU B N 1
ATOM 3788 C CA . GLU B 2 260 ? -20.521 0.330 47.675 1.00 82.30 263 GLU B CA 1
ATOM 3789 C C . GLU B 2 260 ? -20.501 0.584 46.165 1.00 82.70 263 GLU B C 1
ATOM 3790 O O . GLU B 2 260 ? -20.056 1.671 45.771 1.00 82.94 263 GLU B O 1
ATOM 3796 N N . MET B 2 261 ? -20.973 -0.365 45.356 1.00 82.88 264 MET B N 1
ATOM 3797 C CA . MET B 2 261 ? -21.007 -0.126 43.888 1.00 83.61 264 MET B CA 1
ATOM 3798 C C . MET B 2 261 ? -22.457 -0.027 43.406 1.00 84.75 264 MET B C 1
ATOM 3799 O O . MET B 2 261 ? -23.236 -0.957 43.682 1.00 85.51 264 MET B O 1
ATOM 3804 N N . GLU B 2 262 ? -22.779 1.049 42.679 1.00 84.78 265 GLU B N 1
ATOM 3805 C CA . GLU B 2 262 ? -24.146 1.277 42.137 1.00 85.19 265 GLU B CA 1
ATOM 3806 C C . GLU B 2 262 ? -24.448 0.229 41.062 1.00 84.99 265 GLU B C 1
ATOM 3807 O O . GLU B 2 262 ? -23.508 -0.206 40.374 1.00 85.37 265 GLU B O 1
ATOM 3813 N N . GLU B 2 263 ? -25.730 -0.064 40.847 1.00 84.22 266 GLU B N 1
ATOM 3814 C CA . GLU B 2 263 ? -26.136 -1.173 39.944 1.00 83.75 266 GLU B CA 1
ATOM 3815 C C . GLU B 2 263 ? -25.534 -0.959 38.554 1.00 82.42 266 GLU B C 1
ATOM 3816 O O . GLU B 2 263 ? -25.094 -1.955 37.953 1.00 82.78 266 GLU B O 1
ATOM 3822 N N . SER B 2 264 ? -25.486 0.284 38.077 1.00 80.70 267 SER B N 1
ATOM 3823 C CA . SER B 2 264 ? -24.914 0.536 36.752 1.00 79.79 267 SER B CA 1
ATOM 3824 C C . SER B 2 264 ? -23.396 0.263 36.691 1.00 78.94 267 SER B C 1
ATOM 3825 O O . SER B 2 264 ? -22.886 -0.125 35.641 1.00 78.68 267 SER B O 1
ATOM 3828 N N . GLY B 2 265 ? -22.710 0.418 37.821 1.00 78.23 268 GLY B N 1
ATOM 3829 C CA . GLY B 2 265 ? -21.288 0.123 37.933 1.00 77.83 268 GLY B CA 1
ATOM 3830 C C . GLY B 2 265 ? -21.057 -1.371 37.884 1.00 77.28 268 GLY B C 1
ATOM 3831 O O . GLY B 2 265 ? -20.148 -1.830 37.200 1.00 77.24 268 GLY B O 1
ATOM 3832 N N . ALA B 2 266 ? -21.912 -2.145 38.576 1.00 76.91 269 ALA B N 1
ATOM 3833 C CA . ALA B 2 266 ? -21.862 -3.614 38.592 1.00 77.01 269 ALA B CA 1
ATOM 3834 C C . ALA B 2 266 ? -22.198 -4.197 37.215 1.00 77.12 269 ALA B C 1
ATOM 3835 O O . ALA B 2 266 ? -21.675 -5.246 36.847 1.00 76.94 269 ALA B O 1
ATOM 3837 N N . GLN B 2 267 ? -23.077 -3.502 36.486 1.00 77.36 270 GLN B N 1
ATOM 3838 C CA . GLN B 2 267 ? -23.431 -3.885 35.094 1.00 78.27 270 GLN B CA 1
ATOM 3839 C C . GLN B 2 267 ? -22.204 -3.678 34.190 1.00 77.78 270 GLN B C 1
ATOM 3840 O O . GLN B 2 267 ? -21.902 -4.582 33.396 1.00 77.84 270 GLN B O 1
ATOM 3846 N N . LEU B 2 268 ? -21.501 -2.550 34.352 1.00 77.26 271 LEU B N 1
ATOM 3847 C CA . LEU B 2 268 ? -20.296 -2.260 33.584 1.00 77.52 271 LEU B CA 1
ATOM 3848 C C . LEU B 2 268 ? -19.208 -3.279 33.955 1.00 77.44 271 LEU B C 1
ATOM 3849 O O . LEU B 2 268 ? -18.539 -3.806 33.064 1.00 77.69 271 LEU B O 1
ATOM 3854 N N . LEU B 2 269 ? -19.077 -3.603 35.256 1.00 76.70 272 LEU B N 1
ATOM 3855 C CA . LEU B 2 269 ? -18.114 -4.580 35.756 1.00 76.51 272 LEU B CA 1
ATOM 3856 C C . LEU B 2 269 ? -18.342 -5.939 35.110 1.00 76.42 272 LEU B C 1
ATOM 3857 O O . LEU B 2 269 ? -17.390 -6.577 34.691 1.00 76.40 272 LEU B O 1
ATOM 3862 N N . LEU B 2 270 ? -19.600 -6.357 34.989 1.00 76.25 273 LEU B N 1
ATOM 3863 C CA . LEU B 2 270 ? -19.948 -7.627 34.366 1.00 76.61 273 LEU B CA 1
ATOM 3864 C C . LEU B 2 270 ? -19.705 -7.640 32.868 1.00 76.78 273 LEU B C 1
ATOM 3865 O O . LEU B 2 270 ? -19.422 -8.697 32.311 1.00 77.06 273 LEU B O 1
ATOM 3870 N N . GLU B 2 271 ? -19.810 -6.482 32.210 1.00 76.45 274 GLU B N 1
ATOM 3871 C CA . GLU B 2 271 ? -19.504 -6.383 30.787 1.00 76.39 274 GLU B CA 1
ATOM 3872 C C . GLU B 2 271 ? -17.990 -6.551 30.559 1.00 75.69 274 GLU B C 1
ATOM 3873 O O . GLU B 2 271 ? -17.603 -7.064 29.519 1.00 75.98 274 GLU B O 1
ATOM 3879 N N . MET B 2 272 ? -17.139 -6.146 31.533 1.00 74.60 275 MET B N 1
ATOM 3880 C CA . MET B 2 272 ? -15.678 -6.310 31.475 1.00 73.92 275 MET B CA 1
ATOM 3881 C C . MET B 2 272 ? -15.306 -7.734 31.887 1.00 74.56 275 MET B C 1
ATOM 3882 O O . MET B 2 272 ? -14.444 -8.351 31.281 1.00 74.07 275 MET B O 1
ATOM 3887 N N . LEU B 2 273 ? -15.960 -8.251 32.927 1.00 75.74 276 LEU B N 1
ATOM 3888 C CA . LEU B 2 273 ? -15.729 -9.594 33.424 1.00 77.51 276 LEU B CA 1
ATOM 3889 C C . LEU B 2 273 ? -16.673 -10.586 32.733 1.00 79.63 276 LEU B C 1
ATOM 3890 O O . LEU B 2 273 ? -17.473 -11.249 33.385 1.00 79.59 276 LEU B O 1
ATOM 3895 N N . THR B 2 274 ? -16.586 -10.664 31.397 1.00 81.24 277 THR B N 1
ATOM 3896 C CA . THR B 2 274 ? -17.369 -11.582 30.575 1.00 83.25 277 THR B CA 1
ATOM 3897 C C . THR B 2 274 ? -16.417 -12.672 30.076 1.00 84.98 277 THR B C 1
ATOM 3898 O O . THR B 2 274 ? -15.349 -12.354 29.550 1.00 85.19 277 THR B O 1
ATOM 3902 N N . PHE B 2 275 ? -16.778 -13.949 30.280 1.00 8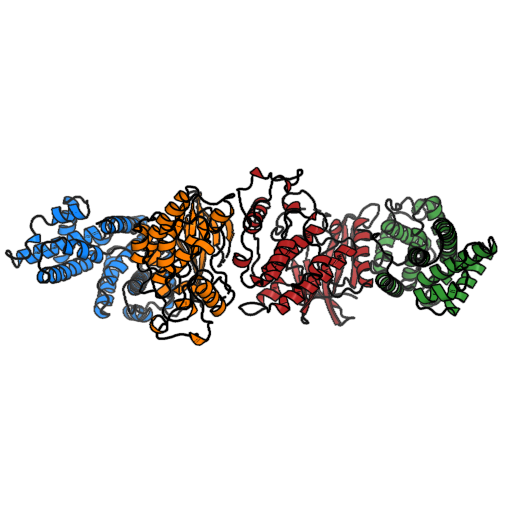5.96 278 PHE B N 1
ATOM 3903 C CA . PHE B 2 275 ? -15.952 -15.089 29.888 1.00 87.39 278 PHE B CA 1
ATOM 3904 C C . PHE B 2 275 ? -15.533 -15.087 28.400 1.00 88.28 278 PHE B C 1
ATOM 3905 O O . PHE B 2 275 ? -14.348 -15.246 28.096 1.00 88.49 278 PHE B O 1
ATOM 3913 N N . ASN B 2 276 ? -16.501 -14.905 27.485 1.00 88.50 279 ASN B N 1
ATOM 3914 C CA . ASN B 2 276 ? -16.270 -14.878 26.040 1.00 88.90 279 ASN B CA 1
ATOM 3915 C C . ASN B 2 276 ? -15.688 -13.528 25.647 1.00 88.67 279 ASN B C 1
ATOM 3916 O O . ASN B 2 276 ? -16.351 -12.507 25.804 1.00 88.97 279 ASN B O 1
ATOM 3921 N N . PRO B 2 277 ? -14.462 -13.503 25.104 1.00 88.11 280 PRO B N 1
ATOM 3922 C CA . PRO B 2 277 ? -13.854 -12.216 24.730 1.00 88.09 280 PRO B CA 1
ATOM 3923 C C . PRO B 2 277 ? -14.543 -11.487 23.579 1.00 88.53 280 PRO B C 1
ATOM 3924 O O . PRO B 2 277 ? -14.413 -10.266 23.464 1.00 88.76 280 PRO B O 1
ATOM 3928 N N . HIS B 2 278 ? -15.289 -12.220 22.749 1.00 88.40 281 HIS B N 1
ATOM 3929 C CA . HIS B 2 278 ? -16.018 -11.627 21.629 1.00 88.99 281 HIS B CA 1
ATOM 3930 C C . HIS B 2 278 ? -17.212 -10.790 22.121 1.00 88.12 281 HIS B C 1
ATOM 3931 O O . HIS B 2 278 ? -17.559 -9.781 21.498 1.00 88.40 281 HIS B O 1
ATOM 3938 N N . LYS B 2 279 ? -17.817 -11.197 23.255 1.00 86.72 282 LYS B N 1
ATOM 3939 C CA . LYS B 2 279 ? -18.938 -10.491 23.872 1.00 85.94 282 LYS B CA 1
ATOM 3940 C C . LYS B 2 279 ? -18.475 -9.386 24.859 1.00 84.12 282 LYS B C 1
ATOM 3941 O O . LYS B 2 279 ? -19.265 -8.510 25.214 1.00 84.46 282 LYS B O 1
ATOM 3947 N N . ARG B 2 280 ? -17.222 -9.447 25.316 1.00 82.17 283 ARG B N 1
ATOM 3948 C CA . ARG B 2 280 ? -16.646 -8.515 26.283 1.00 80.79 283 ARG B CA 1
ATOM 3949 C C . ARG B 2 280 ? -16.578 -7.080 25.783 1.00 79.67 283 ARG B C 1
ATOM 3950 O O . ARG B 2 280 ? -16.218 -6.839 24.631 1.00 79.91 283 ARG B O 1
ATOM 3958 N N . ILE B 2 281 ? -16.882 -6.128 26.671 1.00 78.23 284 ILE B N 1
ATOM 3959 C CA . ILE B 2 281 ? -16.863 -4.713 26.347 1.00 77.45 284 ILE B CA 1
ATOM 3960 C C . ILE B 2 281 ? -15.452 -4.228 26.000 1.00 76.94 284 ILE B C 1
ATOM 3961 O O . ILE B 2 281 ? -14.471 -4.678 26.593 1.00 77.40 284 ILE B O 1
ATOM 3966 N N . SER B 2 282 ? -15.347 -3.358 25.001 1.00 75.85 285 SER B N 1
ATOM 3967 C CA . SER B 2 282 ? -14.068 -2.790 24.601 1.00 75.50 285 SER B CA 1
ATOM 3968 C C . SER B 2 282 ? -13.766 -1.573 25.499 1.00 75.22 285 SER B C 1
ATOM 3969 O O . SER B 2 282 ? -14.627 -1.156 26.281 1.00 75.43 285 SER B O 1
ATOM 3972 N N . ALA B 2 283 ? -12.556 -1.015 25.410 1.00 74.66 286 ALA B N 1
ATOM 3973 C CA . ALA B 2 283 ? -12.197 0.158 26.209 1.00 74.88 286 ALA B CA 1
ATOM 3974 C C . ALA B 2 283 ? -13.001 1.375 25.772 1.00 74.85 286 ALA B C 1
ATOM 3975 O O . ALA B 2 283 ? -13.421 2.165 26.611 1.00 74.68 286 ALA B O 1
ATOM 3977 N N . PHE B 2 284 ? -13.239 1.506 24.460 1.00 75.00 287 PHE B N 1
ATOM 3978 C CA . PHE B 2 284 ? -14.008 2.605 23.894 1.00 75.49 287 PHE B CA 1
ATOM 3979 C C . PHE B 2 284 ? -15.478 2.507 24.283 1.00 75.55 287 PHE B C 1
ATOM 3980 O O . PHE B 2 284 ? -16.078 3.533 24.585 1.00 75.65 287 PHE B O 1
ATOM 3988 N N . ARG B 2 285 ? -16.061 1.291 24.277 1.00 75.56 288 ARG B N 1
ATOM 3989 C CA . ARG B 2 285 ? -17.470 1.098 24.659 1.00 76.43 288 ARG B CA 1
ATOM 3990 C C . ARG B 2 285 ? -17.645 1.348 26.159 1.00 76.31 288 ARG B C 1
ATOM 3991 O O . ARG B 2 285 ? -18.645 1.939 26.565 1.00 76.42 288 ARG B O 1
ATOM 3999 N N . ALA B 2 286 ? -16.672 0.910 26.981 1.00 75.89 289 ALA B N 1
ATOM 4000 C CA . ALA B 2 286 ? -16.724 1.127 28.431 1.00 76.00 289 ALA B CA 1
ATOM 4001 C C . ALA B 2 286 ? -16.649 2.614 28.792 1.00 75.69 289 ALA B C 1
ATOM 4002 O O . ALA B 2 286 ? -17.239 3.030 29.786 1.00 75.80 289 ALA B O 1
ATOM 4004 N N . LEU B 2 287 ? -15.963 3.415 27.969 1.00 75.30 290 LEU B N 1
ATOM 4005 C CA . LEU B 2 287 ? -15.869 4.861 28.152 1.00 75.45 290 LEU B CA 1
ATOM 4006 C C . LEU B 2 287 ? -17.209 5.539 27.898 1.00 76.22 290 LEU B C 1
ATOM 4007 O O . LEU B 2 287 ? -17.494 6.558 28.519 1.00 76.42 290 LEU B O 1
ATOM 4012 N N . GLN B 2 288 ? -18.019 4.982 26.974 1.00 76.61 291 GLN B N 1
ATOM 4013 C CA . GLN B 2 288 ? -19.354 5.457 26.632 1.00 77.67 291 GLN B CA 1
ATOM 4014 C C . GLN B 2 288 ? -20.426 4.977 27.629 1.00 78.07 291 GLN B C 1
ATOM 4015 O O . GLN B 2 288 ? -21.582 5.351 27.468 1.00 78.36 291 GLN B O 1
ATOM 4021 N N . HIS B 2 289 ? -20.081 4.116 28.603 1.00 77.89 292 HIS B N 1
ATOM 4022 C CA . HIS B 2 289 ? -21.053 3.592 29.561 1.00 78.07 292 HIS B CA 1
ATOM 4023 C C . HIS B 2 289 ? -21.653 4.703 30.414 1.00 77.89 292 HIS B C 1
ATOM 4024 O O . HIS B 2 289 ? -20.970 5.684 30.722 1.00 78.00 292 HIS B O 1
ATOM 4031 N N . SER B 2 290 ? -22.935 4.551 30.788 1.00 77.42 293 SER B N 1
ATOM 4032 C CA . SER B 2 290 ? -23.648 5.542 31.587 1.00 77.06 293 SER B CA 1
ATOM 4033 C C . SER B 2 290 ? -23.009 5.766 32.952 1.00 75.90 293 SER B C 1
ATOM 4034 O O . SER B 2 290 ? -22.976 6.899 33.424 1.00 75.70 293 SER B O 1
ATOM 4037 N N . TYR B 2 291 ? -22.449 4.714 33.557 1.00 75.17 294 TYR B N 1
ATOM 4038 C CA . TYR B 2 291 ? -21.763 4.848 34.845 1.00 75.23 294 TYR B CA 1
ATOM 4039 C C . TYR B 2 291 ? -20.571 5.822 34.746 1.00 74.55 294 TYR B C 1
ATOM 4040 O O . TYR B 2 291 ? -20.300 6.567 35.690 1.00 74.51 294 TYR B O 1
ATOM 4049 N N . LEU B 2 292 ? -19.877 5.819 33.600 1.00 73.84 295 LEU B N 1
ATOM 4050 C CA . LEU B 2 292 ? -18.739 6.708 33.383 1.00 73.65 295 LEU B CA 1
ATOM 4051 C C . LEU B 2 292 ? -19.115 7.944 32.580 1.00 73.99 295 LEU B C 1
ATOM 4052 O O . LEU B 2 292 ? -18.415 8.948 32.669 1.00 73.99 295 LEU B O 1
ATOM 4057 N N . ALA C 1 2 ? 29.461 -10.287 76.393 1.00 67.04 16 ALA C N 1
ATOM 4058 C CA . ALA C 1 2 ? 28.105 -10.490 76.910 1.00 67.84 16 ALA C CA 1
ATOM 4059 C C . ALA C 1 2 ? 28.051 -11.687 77.845 1.00 68.73 16 ALA C C 1
ATOM 4060 O O . ALA C 1 2 ? 27.787 -12.798 77.392 1.00 68.81 16 ALA C O 1
ATOM 4062 N N . TYR C 1 3 ? 28.320 -11.472 79.141 1.00 69.45 17 TYR C N 1
ATOM 4063 C CA . TYR C 1 3 ? 28.353 -12.548 80.134 1.00 71.02 17 TYR C CA 1
ATOM 4064 C C . TYR C 1 3 ? 27.018 -13.243 80.330 1.00 73.99 17 TYR C C 1
ATOM 4065 O O . TYR C 1 3 ? 26.001 -12.591 80.549 1.00 74.19 17 TYR C O 1
ATOM 4074 N N . PRO C 1 4 ? 27.013 -14.585 80.276 1.00 76.21 18 PRO C N 1
ATOM 4075 C CA . PRO C 1 4 ? 25.758 -15.312 80.468 1.00 78.07 18 PRO C CA 1
ATOM 4076 C C . PRO C 1 4 ? 25.376 -15.491 81.944 1.00 80.62 18 PRO C C 1
ATOM 4077 O O . PRO C 1 4 ? 26.124 -16.061 82.738 1.00 80.66 18 PRO C O 1
ATOM 4081 N N . ASP C 1 5 ? 24.202 -14.978 82.309 1.00 82.55 19 ASP C N 1
ATOM 4082 C CA . ASP C 1 5 ? 23.651 -15.077 83.667 1.00 84.81 19 ASP C CA 1
ATOM 4083 C C . ASP C 1 5 ? 22.108 -15.128 83.605 1.00 86.71 19 ASP C C 1
ATOM 4084 O O . ASP C 1 5 ? 21.437 -14.578 84.481 1.00 86.73 19 ASP C O 1
ATOM 4086 N N . ALA C 1 6 ? 21.558 -15.773 82.546 1.00 87.91 20 ALA C N 1
ATOM 4087 C CA . ALA C 1 6 ? 20.124 -15.902 82.302 1.00 89.38 20 ALA C CA 1
ATOM 4088 C C . ALA C 1 6 ? 19.728 -17.367 82.374 1.00 90.53 20 ALA C C 1
ATOM 4089 O O . ALA C 1 6 ? 20.006 -18.109 81.429 1.00 90.97 20 ALA C O 1
ATOM 4091 N N . ASN C 1 7 ? 19.062 -17.778 83.484 1.00 90.74 21 ASN C N 1
ATOM 4092 C CA . ASN C 1 7 ? 18.603 -19.150 83.786 1.00 91.23 21 ASN C CA 1
ATOM 4093 C C . ASN C 1 7 ? 19.534 -20.253 83.233 1.00 90.92 21 ASN C C 1
ATOM 4094 O O . ASN C 1 7 ? 19.198 -20.939 82.265 1.00 90.96 21 ASN C O 1
ATOM 4099 N N . LEU C 1 8 ? 20.717 -20.391 83.857 1.00 90.32 22 LEU C N 1
ATOM 4100 C CA . LEU C 1 8 ? 21.746 -21.378 83.503 1.00 90.17 22 LEU C CA 1
ATOM 4101 C C . LEU C 1 8 ? 21.516 -22.752 84.197 1.00 89.63 22 LEU C C 1
ATOM 4102 O O . LEU C 1 8 ? 22.410 -23.598 84.198 1.00 89.69 22 LEU C O 1
ATOM 4107 N N . LEU C 1 9 ? 20.331 -22.915 84.795 1.00 88.84 23 LEU C N 1
ATOM 4108 C CA . LEU C 1 9 ? 19.986 -24.154 85.542 1.00 88.28 23 LEU C CA 1
ATOM 4109 C C . LEU C 1 9 ? 19.006 -25.020 84.742 1.00 87.27 23 LEU C C 1
ATOM 4110 O O . LEU C 1 9 ? 17.790 -24.754 84.784 1.00 87.33 23 LEU C O 1
ATOM 4115 N N . ASN C 1 10 ? 19.559 -26.007 84.035 1.00 86.12 24 ASN C N 1
ATOM 4116 C CA . ASN C 1 10 ? 18.859 -26.994 83.200 1.00 85.54 24 ASN C CA 1
ATOM 4117 C C . ASN C 1 10 ? 19.814 -28.209 82.933 1.00 83.73 24 ASN C C 1
ATOM 4118 O O . ASN C 1 10 ? 21.019 -28.118 83.203 1.00 83.99 24 ASN C O 1
ATOM 4123 N N . ASP C 1 11 ? 19.286 -29.341 82.429 1.00 81.48 25 ASP C N 1
ATOM 4124 C CA . ASP C 1 11 ? 20.114 -30.524 82.218 1.00 79.73 25 ASP C CA 1
ATOM 4125 C C . ASP C 1 11 ? 20.934 -30.497 80.927 1.00 77.69 25 ASP C C 1
ATOM 4126 O O . ASP C 1 11 ? 22.062 -30.979 80.960 1.00 77.57 25 ASP C O 1
ATOM 4131 N N . ARG C 1 12 ? 20.430 -29.909 79.821 1.00 76.03 26 ARG C N 1
ATOM 4132 C CA . ARG C 1 12 ? 21.233 -29.837 78.593 1.00 74.62 26 ARG C CA 1
ATOM 4133 C C . ARG C 1 12 ? 22.449 -28.887 78.752 1.00 71.56 26 ARG C C 1
ATOM 4134 O O . ARG C 1 12 ? 23.485 -2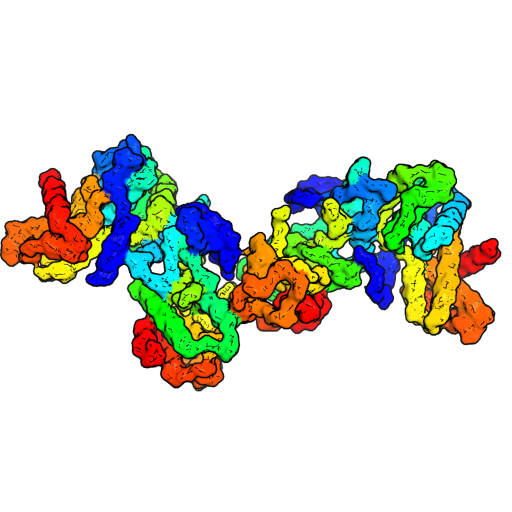9.104 78.125 1.00 71.35 26 ARG C O 1
ATOM 4142 N N . VAL C 1 13 ? 22.326 -27.859 79.606 1.00 69.02 27 VAL C N 1
ATOM 4143 C CA . VAL C 1 13 ? 23.454 -26.979 79.906 1.00 67.03 27 VAL C CA 1
ATOM 4144 C C . VAL C 1 13 ? 24.451 -27.729 80.800 1.00 64.66 27 VAL C C 1
ATOM 4145 O O . VAL C 1 13 ? 25.652 -27.626 80.578 1.00 64.78 27 VAL C O 1
ATOM 4149 N N . LEU C 1 14 ? 23.956 -28.551 81.743 1.00 62.49 28 LEU C N 1
ATOM 4150 C CA . LEU C 1 14 ? 24.794 -29.364 82.616 1.00 60.64 28 LEU C CA 1
ATOM 4151 C C . LEU C 1 14 ? 25.629 -30.357 81.821 1.00 58.50 28 LEU C C 1
ATOM 4152 O O . LEU C 1 14 ? 26.792 -30.559 82.146 1.00 57.99 28 LEU C O 1
ATOM 4157 N N . ARG C 1 15 ? 25.061 -30.921 80.740 1.00 57.55 29 ARG C N 1
ATOM 4158 C CA . ARG C 1 15 ? 25.767 -31.846 79.844 1.00 57.53 29 ARG C CA 1
ATOM 4159 C C . ARG C 1 15 ? 26.907 -31.108 79.132 1.00 55.94 29 ARG C C 1
ATOM 4160 O O . ARG C 1 15 ? 27.976 -31.677 78.921 1.00 56.29 29 ARG C O 1
ATOM 4168 N N . ALA C 1 16 ? 26.665 -29.852 78.741 1.00 54.22 30 ALA C N 1
ATOM 4169 C CA . ALA C 1 16 ? 27.640 -29.005 78.071 1.00 52.72 30 ALA C CA 1
ATOM 4170 C C . ALA C 1 16 ? 28.738 -28.574 79.040 1.00 50.94 30 ALA C C 1
ATOM 4171 O O . ALA C 1 16 ? 29.880 -28.483 78.626 1.00 51.28 30 ALA C O 1
ATOM 4173 N N . MET C 1 17 ? 28.410 -28.348 80.316 1.00 48.88 31 MET C N 1
ATOM 4174 C CA . MET C 1 17 ? 29.380 -28.000 81.344 1.00 47.37 31 MET C CA 1
ATOM 4175 C C . MET C 1 17 ? 30.312 -29.177 81.572 1.00 46.36 31 MET C C 1
ATOM 4176 O O . MET C 1 17 ? 31.514 -28.985 81.662 1.00 46.36 31 MET C O 1
ATOM 4181 N N . LEU C 1 18 ? 29.771 -30.395 81.645 1.00 45.97 32 LEU C N 1
ATOM 4182 C CA . LEU C 1 18 ? 30.584 -31.586 81.844 1.00 46.18 32 LEU C CA 1
ATOM 4183 C C . LEU C 1 18 ? 31.504 -31.868 80.640 1.00 46.61 32 LEU C C 1
ATOM 4184 O O . LEU C 1 18 ? 32.600 -32.384 80.818 1.00 46.19 32 LEU C O 1
ATOM 4189 N N . LYS C 1 19 ? 31.076 -31.476 79.429 1.00 47.00 33 LYS C N 1
ATOM 4190 C CA . LYS C 1 19 ? 31.837 -31.594 78.176 1.00 47.47 33 LYS C CA 1
ATOM 4191 C C . LYS C 1 19 ? 32.974 -30.567 78.197 1.00 46.70 33 LYS C C 1
ATOM 4192 O O . LYS C 1 19 ? 34.111 -30.919 77.935 1.00 46.88 33 LYS C O 1
ATOM 4198 N N . ALA C 1 20 ? 32.660 -29.299 78.535 1.00 45.70 34 ALA C N 1
ATOM 4199 C CA . ALA C 1 20 ? 33.588 -28.179 78.597 1.00 45.39 34 ALA C CA 1
ATOM 4200 C C . ALA C 1 20 ? 34.706 -28.413 79.583 1.00 45.76 34 ALA C C 1
ATOM 4201 O O . ALA C 1 20 ? 35.831 -27.999 79.313 1.00 45.77 34 ALA C O 1
ATOM 4203 N N . GLU C 1 21 ? 34.414 -29.045 80.739 1.00 45.85 35 GLU C N 1
ATOM 4204 C CA . GLU C 1 21 ? 35.473 -29.304 81.719 1.00 45.99 35 GLU C CA 1
ATOM 4205 C C . GLU C 1 21 ? 36.405 -30.429 81.275 1.00 47.39 35 GLU C C 1
ATOM 4206 O O . GLU C 1 21 ? 37.543 -30.469 81.726 1.00 47.84 35 GLU C O 1
ATOM 4212 N N . GLU C 1 22 ? 35.940 -31.326 80.400 1.00 48.37 36 GLU C N 1
ATOM 4213 C CA . GLU C 1 22 ? 36.776 -32.381 79.830 1.00 50.33 36 GLU C CA 1
ATOM 4214 C C . GLU C 1 22 ? 37.751 -31.794 78.797 1.00 50.96 36 GLU C C 1
ATOM 4215 O O . GLU C 1 22 ? 38.814 -32.373 78.583 1.00 51.98 36 GLU C O 1
ATOM 4221 N N . THR C 1 23 ? 37.389 -30.673 78.134 1.00 50.37 37 THR C N 1
ATOM 4222 C CA . THR C 1 23 ? 38.277 -30.023 77.163 1.00 50.27 37 THR C CA 1
ATOM 4223 C C . THR C 1 23 ? 39.275 -29.071 77.865 1.00 49.89 37 THR C C 1
ATOM 4224 O O . THR C 1 23 ? 40.332 -28.793 77.321 1.00 51.12 37 THR C O 1
ATOM 4228 N N . CYS C 1 24 ? 38.943 -28.568 79.051 1.00 48.57 38 CYS C N 1
ATOM 4229 C CA . CYS C 1 24 ? 39.829 -27.717 79.841 1.00 47.62 38 CYS C CA 1
ATOM 4230 C C . CYS C 1 24 ? 40.547 -28.561 80.914 1.00 45.37 38 CYS C C 1
ATOM 4231 O O . CYS C 1 24 ? 40.845 -28.030 81.971 1.00 45.48 38 CYS C O 1
ATOM 4234 N N . ALA C 1 25 ? 40.757 -29.858 80.694 1.00 43.51 39 ALA C N 1
ATOM 4235 C CA . ALA C 1 25 ? 41.331 -30.722 81.714 1.00 42.74 39 ALA C CA 1
ATOM 4236 C C . ALA C 1 25 ? 42.847 -30.713 81.762 1.00 42.36 39 ALA C C 1
ATOM 4237 O O . ALA C 1 25 ? 43.510 -31.038 80.763 1.00 42.53 39 ALA C O 1
ATOM 4239 N N . PRO C 1 26 ? 43.410 -30.441 82.956 1.00 40.97 40 PRO C N 1
ATOM 4240 C CA . PRO C 1 26 ? 44.865 -30.549 83.108 1.00 40.97 40 PRO C CA 1
ATOM 4241 C C . PRO C 1 26 ? 45.310 -32.021 83.149 1.00 42.46 40 PRO C C 1
ATOM 4242 O O . PRO C 1 26 ? 44.519 -32.943 83.359 1.00 42.78 40 PRO C O 1
ATOM 4246 N N . SER C 1 27 ? 46.594 -32.235 82.961 1.00 43.26 41 SER C N 1
ATOM 4247 C CA . SER C 1 27 ? 47.210 -33.548 82.977 1.00 43.63 41 SER C CA 1
ATOM 4248 C C . SER C 1 27 ? 47.578 -33.889 84.420 1.00 43.12 41 SER C C 1
ATOM 4249 O O . SER C 1 27 ? 48.239 -33.097 85.061 1.00 43.16 41 SER C O 1
ATOM 4252 N N . VAL C 1 28 ? 47.180 -35.046 84.938 1.00 43.15 42 VAL C N 1
ATOM 4253 C CA . VAL C 1 28 ? 47.539 -35.443 86.315 1.00 43.40 42 VAL C CA 1
ATOM 4254 C C . VAL C 1 28 ? 49.059 -35.779 86.485 1.00 42.67 42 VAL C C 1
ATOM 4255 O O . VAL C 1 28 ? 49.560 -35.878 87.608 1.00 42.44 42 VAL C O 1
ATOM 4259 N N . SER C 1 29 ? 49.787 -35.924 85.366 1.00 41.56 43 SER C N 1
ATOM 4260 C CA . SER C 1 29 ? 51.182 -36.282 85.365 1.00 41.19 43 SER C CA 1
ATOM 4261 C C . SER C 1 29 ? 52.100 -35.157 84.901 1.00 39.95 43 SER C C 1
ATOM 4262 O O . SER C 1 29 ? 53.224 -35.454 84.514 1.00 39.82 43 SER C O 1
ATOM 4265 N N . TYR C 1 30 ? 51.654 -33.878 84.933 1.00 39.04 44 TYR C N 1
ATOM 4266 C CA . TYR C 1 30 ? 52.495 -32.783 84.469 1.00 37.81 44 TYR C CA 1
ATOM 4267 C C . TYR C 1 30 ? 53.721 -32.544 85.343 1.00 37.28 44 TYR C C 1
ATOM 4268 O O . TYR C 1 30 ? 54.714 -32.071 84.806 1.00 37.62 44 TYR C O 1
ATOM 4277 N N . PHE C 1 31 ? 53.677 -32.842 86.656 1.00 37.02 45 PHE C N 1
ATOM 4278 C CA . PHE C 1 31 ? 54.865 -32.630 87.493 1.00 37.79 45 PHE C CA 1
ATOM 4279 C C . PHE C 1 31 ? 55.996 -33.567 87.077 1.00 39.85 45 PHE C C 1
ATOM 4280 O O . PHE C 1 31 ? 57.153 -33.183 87.137 1.00 39.97 45 PHE C O 1
ATOM 4288 N N . LYS C 1 32 ? 55.663 -34.768 86.596 1.00 41.33 46 LYS C N 1
ATOM 4289 C CA . LYS C 1 32 ? 56.628 -35.768 86.158 1.00 43.16 46 LYS C CA 1
ATOM 4290 C C . LYS C 1 32 ? 57.007 -35.617 84.684 1.00 44.27 46 LYS C C 1
ATOM 4291 O O . LYS C 1 32 ? 58.168 -35.734 84.324 1.00 44.90 46 LYS C O 1
ATOM 4297 N N . CYS C 1 33 ? 56.014 -35.372 83.821 1.00 44.63 47 CYS C N 1
ATOM 4298 C CA . CYS C 1 33 ? 56.214 -35.356 82.379 1.00 44.50 47 CYS C CA 1
ATOM 4299 C C . CYS C 1 33 ? 56.556 -34.028 81.789 1.00 44.25 47 CYS C C 1
ATOM 4300 O O . CYS C 1 33 ? 57.237 -34.013 80.761 1.00 45.71 47 CYS C O 1
ATOM 4303 N N . VAL C 1 34 ? 56.062 -32.919 82.355 1.00 42.54 48 VAL C N 1
ATOM 4304 C CA . VAL C 1 34 ? 56.284 -31.610 81.756 1.00 41.59 48 VAL C CA 1
ATOM 4305 C C . VAL C 1 34 ? 57.243 -30.757 82.568 1.00 42.25 48 VAL C C 1
ATOM 4306 O O . VAL C 1 34 ? 58.220 -30.250 82.032 1.00 42.77 48 VAL C O 1
ATOM 4310 N N . GLN C 1 35 ? 56.978 -30.601 83.858 1.00 42.55 49 GLN C N 1
ATOM 4311 C CA . GLN C 1 35 ? 57.780 -29.739 84.719 1.00 43.47 49 GLN C CA 1
ATOM 4312 C C . GLN C 1 35 ? 59.064 -30.355 85.221 1.00 44.88 49 GLN C C 1
ATOM 4313 O O . GLN C 1 35 ? 59.037 -31.434 85.787 1.00 44.84 49 GLN C O 1
ATOM 4319 N N . LYS C 1 36 ? 60.187 -29.634 85.048 1.00 46.01 50 LYS C N 1
ATOM 4320 C CA . LYS C 1 36 ? 61.510 -30.064 85.509 1.00 47.33 50 LYS C CA 1
ATOM 4321 C C . LYS C 1 36 ? 61.913 -29.365 86.818 1.00 47.14 50 LYS C C 1
ATOM 4322 O O . LYS C 1 36 ? 62.748 -29.894 87.530 1.00 48.62 50 LYS C O 1
ATOM 4328 N N . GLU C 1 37 ? 61.425 -28.155 87.062 1.00 45.56 51 GLU C N 1
ATOM 4329 C CA . GLU C 1 37 ? 61.813 -27.431 88.294 1.00 44.61 51 GLU C CA 1
ATOM 4330 C C . GLU C 1 37 ? 60.640 -27.154 89.228 1.00 43.45 51 GLU C C 1
ATOM 4331 O O . GLU C 1 37 ? 60.902 -26.828 90.351 1.00 43.71 51 GLU C O 1
ATOM 4337 N N . VAL C 1 38 ? 59.403 -27.269 88.757 1.00 41.82 52 VAL C N 1
ATOM 4338 C CA . VAL C 1 38 ? 58.215 -26.910 89.583 1.00 40.93 52 VAL C CA 1
ATOM 4339 C C . VAL C 1 38 ? 57.696 -28.131 90.340 1.00 40.54 52 VAL C C 1
ATOM 4340 O O . VAL C 1 38 ? 57.444 -29.137 89.765 1.00 40.86 52 VAL C O 1
ATOM 4344 N N . LEU C 1 39 ? 57.532 -27.987 91.631 1.00 40.06 53 LEU C N 1
ATOM 4345 C CA . LEU C 1 39 ? 57.102 -29.108 92.479 1.00 40.09 53 LEU C CA 1
ATOM 4346 C C . LEU C 1 39 ? 55.773 -28.777 93.119 1.00 39.04 53 LEU C C 1
ATOM 4347 O O . LEU C 1 39 ? 55.437 -27.635 93.175 1.00 39.62 53 LEU C O 1
ATOM 4352 N N . PRO C 1 40 ? 55.033 -29.763 93.647 1.00 38.03 54 PRO C N 1
ATOM 4353 C CA . PRO C 1 40 ? 53.767 -29.514 94.303 1.00 37.12 54 PRO C CA 1
ATOM 4354 C C . PRO C 1 40 ? 53.883 -28.539 95.474 1.00 36.72 54 PRO C C 1
ATOM 4355 O O . PRO C 1 40 ? 53.012 -27.810 95.656 1.00 37.94 54 PRO C O 1
ATOM 4359 N N . SER C 1 41 ? 54.969 -28.567 96.223 1.00 35.60 55 SER C N 1
ATOM 4360 C CA . SER C 1 41 ? 55.174 -27.628 97.339 1.00 35.67 55 SER C CA 1
ATOM 4361 C C . SER C 1 41 ? 55.201 -26.190 96.831 1.00 36.07 55 SER C C 1
ATOM 4362 O O . SER C 1 41 ? 54.862 -25.342 97.591 1.00 36.26 55 SER C O 1
ATOM 4365 N N . MET C 1 42 ? 55.813 -25.958 95.679 1.00 35.53 56 MET C N 1
ATOM 4366 C CA . MET C 1 42 ? 55.857 -24.648 95.005 1.00 35.59 56 MET C CA 1
ATOM 4367 C C . MET C 1 42 ? 54.456 -24.242 94.533 1.00 36.07 56 MET C C 1
ATOM 4368 O O . MET C 1 42 ? 54.107 -23.083 94.679 1.00 36.78 56 MET C O 1
ATOM 4373 N N . ARG C 1 43 ? 53.687 -25.191 94.008 1.00 35.09 57 ARG C N 1
ATOM 4374 C CA . ARG C 1 43 ? 52.302 -24.938 93.555 1.00 34.60 57 ARG C CA 1
ATOM 4375 C C . ARG C 1 43 ? 51.461 -24.490 94.746 1.00 34.92 57 ARG C C 1
ATOM 4376 O O . ARG C 1 43 ? 50.705 -23.601 94.577 1.00 34.91 57 ARG C O 1
ATOM 4384 N N . LYS C 1 44 ? 51.643 -25.100 95.904 1.00 35.25 58 LYS C N 1
ATOM 4385 C CA . LYS C 1 44 ? 50.884 -24.791 97.136 1.00 35.60 58 LYS C CA 1
ATOM 4386 C C . LYS C 1 44 ? 51.185 -23.393 97.658 1.00 35.63 58 LYS C C 1
ATOM 4387 O O . LYS C 1 44 ? 50.327 -22.818 98.258 1.00 36.37 58 LYS C O 1
ATOM 4393 N N . ILE C 1 45 ? 52.457 -22.993 97.600 1.00 35.04 59 ILE C N 1
ATOM 4394 C CA . ILE C 1 45 ? 52.886 -21.643 98.068 1.00 35.30 59 ILE C CA 1
ATOM 4395 C C . ILE C 1 45 ? 52.300 -20.572 97.143 1.00 35.47 59 ILE C C 1
ATOM 4396 O O . ILE C 1 45 ? 51.781 -19.574 97.656 1.00 36.31 59 ILE C O 1
ATOM 4401 N N . VAL C 1 46 ? 52.383 -20.792 95.831 1.00 34.68 60 VAL C N 1
ATOM 4402 C CA . VAL C 1 46 ? 51.833 -19.826 94.836 1.00 35.01 60 VAL C CA 1
ATOM 4403 C C . VAL C 1 46 ? 50.305 -19.798 94.955 1.00 34.94 60 VAL C C 1
ATOM 4404 O O . VAL C 1 46 ? 49.737 -18.701 94.905 1.00 36.14 60 VAL C O 1
ATOM 4408 N N . ALA C 1 47 ? 49.686 -20.970 95.130 1.00 33.52 61 ALA C N 1
ATOM 4409 C CA . ALA C 1 47 ? 48.216 -21.093 95.255 1.00 33.30 61 ALA C CA 1
ATOM 4410 C C . ALA C 1 47 ? 47.735 -20.361 96.510 1.00 33.55 61 ALA C C 1
ATOM 4411 O O . ALA C 1 47 ? 46.709 -19.675 96.430 1.00 33.49 61 ALA C O 1
ATOM 4413 N N . THR C 1 48 ? 48.455 -20.519 97.623 1.00 33.99 62 THR C N 1
ATOM 4414 C CA . THR C 1 48 ? 48.100 -19.837 98.895 1.00 34.94 62 THR C CA 1
ATOM 4415 C C . THR C 1 48 ? 48.259 -18.321 98.724 1.00 34.02 62 THR C C 1
ATOM 4416 O O . THR C 1 48 ? 47.481 -17.577 99.332 1.00 34.61 62 THR C O 1
ATOM 4420 N N . TRP C 1 49 ? 49.299 -17.898 98.001 1.00 32.58 63 TRP C N 1
ATOM 4421 C CA . TRP C 1 49 ? 49.539 -16.458 97.724 1.00 31.75 63 TRP C CA 1
ATOM 4422 C C . TRP C 1 49 ? 48.398 -15.911 96.862 1.00 31.76 63 TRP C C 1
ATOM 4423 O O . TRP C 1 49 ? 47.923 -14.805 97.145 1.00 32.20 63 TRP C O 1
ATOM 4434 N N . MET C 1 50 ? 47.969 -16.688 95.867 1.00 31.22 64 MET C N 1
ATOM 4435 C CA . MET C 1 50 ? 46.865 -16.286 94.957 1.00 31.22 64 MET C CA 1
ATOM 4436 C C . MET C 1 50 ? 45.577 -16.126 95.770 1.00 32.25 64 MET C C 1
ATOM 4437 O O . MET C 1 50 ? 44.842 -15.169 95.518 1.00 32.20 64 MET C O 1
ATOM 4442 N N . LEU C 1 51 ? 45.336 -17.034 96.717 1.00 33.15 65 LEU C N 1
ATOM 4443 C CA . LEU C 1 51 ? 44.133 -16.972 97.587 1.00 34.57 65 LEU C CA 1
ATOM 4444 C C . LEU C 1 51 ? 44.186 -15.711 98.459 1.00 36.15 65 LEU C C 1
ATOM 4445 O O . LEU C 1 51 ? 43.158 -15.032 98.566 1.00 36.32 65 LEU C O 1
ATOM 4450 N N . GLU C 1 52 ? 45.360 -15.402 99.017 1.00 37.30 66 GLU C N 1
ATOM 4451 C CA . GLU C 1 52 ? 45.557 -14.216 99.893 1.00 38.30 66 GLU C CA 1
ATOM 4452 C C . GLU C 1 52 ? 45.304 -12.929 99.099 1.00 39.05 66 GLU C C 1
ATOM 4453 O O . GLU C 1 52 ? 44.643 -12.034 99.640 1.00 40.16 66 GLU C O 1
ATOM 4459 N N . VAL C 1 53 ? 45.795 -12.863 97.859 1.00 38.44 67 VAL C N 1
ATOM 4460 C CA . VAL C 1 53 ? 45.581 -11.699 96.987 1.00 38.21 67 VAL C CA 1
ATOM 4461 C C . VAL C 1 53 ? 44.080 -11.528 96.686 1.00 39.05 67 VAL C C 1
ATOM 4462 O O . VAL C 1 53 ? 43.574 -10.420 96.765 1.00 39.14 67 VAL C O 1
ATOM 4466 N N . CYS C 1 54 ? 43.373 -12.621 96.370 1.00 39.67 68 CYS C N 1
ATOM 4467 C CA . CYS C 1 54 ? 41.931 -12.577 96.099 1.00 41.13 68 CYS C CA 1
ATOM 4468 C C . CYS C 1 54 ? 41.138 -12.135 97.322 1.00 42.92 68 CYS C C 1
ATOM 4469 O O . CYS C 1 54 ? 40.175 -11.384 97.199 1.00 43.14 68 CYS C O 1
ATOM 4472 N N . GLU C 1 55 ? 41.520 -12.629 98.496 1.00 43.87 69 GLU C N 1
ATOM 4473 C CA . GLU C 1 55 ? 40.834 -12.315 99.737 1.00 44.69 69 GLU C CA 1
ATOM 4474 C C . GLU C 1 55 ? 41.058 -10.891 100.157 1.00 45.74 69 GLU C C 1
ATOM 4475 O O . GLU C 1 55 ? 40.117 -10.251 100.598 1.00 47.07 69 GLU C O 1
ATOM 4481 N N . GLU C 1 56 ? 42.280 -10.382 100.014 1.00 45.48 70 GLU C N 1
ATOM 4482 C CA . GLU C 1 56 ? 42.574 -9.003 100.369 1.00 45.95 70 GLU C CA 1
ATOM 4483 C C . GLU C 1 56 ? 41.928 -8.043 99.371 1.00 45.03 70 GLU C C 1
ATOM 4484 O O . GLU C 1 56 ? 41.362 -7.022 99.765 1.00 45.49 70 GLU C O 1
ATOM 4490 N N . GLN C 1 57 ? 41.970 -8.386 98.088 1.00 43.66 71 GLN C N 1
ATOM 4491 C CA . GLN C 1 57 ? 41.370 -7.539 97.057 1.00 42.76 71 GLN C CA 1
ATOM 4492 C C . GLN C 1 57 ? 39.858 -7.625 96.960 1.00 42.69 71 GLN C C 1
ATOM 4493 O O . GLN C 1 57 ? 39.271 -6.922 96.147 1.00 42.97 71 GLN C O 1
ATOM 4499 N N . LYS C 1 58 ? 39.235 -8.480 97.765 1.00 42.32 72 LYS C N 1
ATOM 4500 C CA . LYS C 1 58 ? 37.805 -8.684 97.795 1.00 43.19 72 LYS C CA 1
ATOM 4501 C C . LYS C 1 58 ? 37.274 -9.072 96.424 1.00 43.82 72 LYS C C 1
ATOM 4502 O O . LYS C 1 58 ? 36.266 -8.555 95.954 1.00 44.64 72 LYS C O 1
ATOM 4508 N N . CYS C 1 59 ? 37.995 -9.991 95.790 1.00 43.17 73 CYS C N 1
ATOM 4509 C CA . CYS C 1 59 ? 37.713 -10.536 94.470 1.00 42.17 73 CYS C CA 1
ATOM 4510 C C . CYS C 1 59 ? 36.447 -11.333 94.480 1.00 40.91 73 CYS C C 1
ATOM 4511 O O . CYS C 1 59 ? 36.084 -11.874 95.520 1.00 41.70 73 CYS C O 1
ATOM 4514 N N . GLU C 1 60 ? 35.850 -11.549 93.282 1.00 39.32 74 GLU C N 1
ATOM 4515 C CA . GLU C 1 60 ? 34.735 -12.471 93.059 1.00 38.47 74 GLU C CA 1
ATOM 4516 C C . GLU C 1 60 ? 35.279 -13.839 93.390 1.00 37.85 74 GLU C C 1
ATOM 4517 O O . GLU C 1 60 ? 36.391 -14.178 92.943 1.00 38.04 74 GLU C O 1
ATOM 4523 N N . GLU C 1 61 ? 34.541 -14.588 94.217 1.00 37.04 75 GLU C N 1
ATOM 4524 C CA . GLU C 1 61 ? 34.929 -15.889 94.744 1.00 36.79 75 GLU C CA 1
ATOM 4525 C C . GLU C 1 61 ? 35.429 -16.881 93.694 1.00 35.99 75 GLU C C 1
ATOM 4526 O O . GLU C 1 61 ? 36.252 -17.722 94.015 1.00 35.58 75 GLU C O 1
ATOM 4532 N N . GLU C 1 62 ? 34.985 -16.750 92.450 1.00 35.85 76 GLU C N 1
ATOM 4533 C CA . GLU C 1 62 ? 35.371 -17.644 91.378 1.00 36.69 76 GLU C CA 1
ATOM 4534 C C . GLU C 1 62 ? 36.736 -17.359 90.778 1.00 36.00 76 GLU C C 1
ATOM 4535 O O . GLU C 1 62 ? 37.250 -18.220 90.063 1.00 35.91 76 GLU C O 1
ATOM 4541 N N . VAL C 1 63 ? 37.308 -16.150 91.011 1.00 35.20 77 VAL C N 1
ATOM 4542 C CA . VAL C 1 63 ? 38.611 -15.768 90.440 1.00 34.72 77 VAL C CA 1
ATOM 4543 C C . VAL C 1 63 ? 39.740 -16.744 90.822 1.00 34.39 77 VAL C C 1
ATOM 4544 O O . VAL C 1 63 ? 40.488 -17.174 89.955 1.00 33.98 77 VAL C O 1
ATOM 4548 N N . PHE C 1 64 ? 39.845 -17.105 92.112 1.00 34.43 78 PHE C N 1
ATOM 4549 C CA . PHE C 1 64 ? 40.891 -17.997 92.599 1.00 34.22 78 PHE C CA 1
ATOM 4550 C C . PHE C 1 64 ? 40.791 -19.420 91.984 1.00 34.94 78 PHE C C 1
ATOM 4551 O O . PHE C 1 64 ? 41.784 -19.846 91.406 1.00 35.13 78 PHE C O 1
ATOM 4559 N N . PRO C 1 65 ? 39.656 -20.171 92.033 1.00 34.96 79 PRO C N 1
ATOM 4560 C CA . PRO C 1 65 ? 39.639 -21.501 91.381 1.00 33.98 79 PRO C CA 1
ATOM 4561 C C . PRO C 1 65 ? 39.825 -21.422 89.858 1.00 33.11 79 PRO C C 1
ATOM 4562 O O . PRO C 1 65 ? 40.403 -22.331 89.278 1.00 34.13 79 PRO C O 1
ATOM 4566 N N . LEU C 1 66 ? 39.393 -20.330 89.211 1.00 31.70 80 LEU C N 1
ATOM 4567 C CA . LEU C 1 66 ? 39.579 -20.174 87.762 1.00 31.41 80 LEU C CA 1
ATOM 4568 C C . LEU C 1 66 ? 41.056 -19.966 87.447 1.00 31.28 80 LEU C C 1
ATOM 4569 O O . LEU C 1 66 ? 41.603 -20.647 86.578 1.00 32.67 80 LEU C O 1
ATOM 4574 N N . ALA C 1 67 ? 41.732 -19.099 88.218 1.00 29.44 81 ALA C N 1
ATOM 4575 C CA . ALA C 1 67 ? 43.150 -18.882 88.076 1.00 28.23 81 ALA C CA 1
ATOM 4576 C C . ALA C 1 67 ? 43.958 -20.175 88.312 1.00 28.87 81 ALA C C 1
ATOM 4577 O O . ALA C 1 67 ? 44.948 -20.384 87.628 1.00 29.59 81 ALA C O 1
ATOM 4579 N N . MET C 1 68 ? 43.551 -21.040 89.244 1.00 28.51 82 MET C N 1
ATOM 4580 C CA . MET C 1 68 ? 44.265 -22.313 89.476 1.00 29.10 82 MET C CA 1
ATOM 4581 C C . MET C 1 68 ? 44.052 -23.297 88.307 1.00 29.73 82 MET C C 1
ATOM 4582 O O . MET C 1 68 ? 44.957 -24.045 87.961 1.00 29.21 82 MET C O 1
ATOM 4587 N N . ASN C 1 69 ? 42.862 -23.254 87.684 1.00 30.07 83 ASN C N 1
ATOM 4588 C CA . ASN C 1 69 ? 42.506 -23.996 86.492 1.00 31.27 83 ASN C CA 1
ATOM 4589 C C . ASN C 1 69 ? 43.474 -23.606 85.355 1.00 31.65 83 ASN C C 1
ATOM 4590 O O . ASN C 1 69 ? 44.044 -24.467 84.726 1.00 32.00 83 ASN C O 1
ATOM 4595 N N . TYR C 1 70 ? 43.648 -22.300 85.147 1.00 31.91 84 TYR C N 1
ATOM 4596 C CA . TYR C 1 70 ? 44.557 -21.776 84.096 1.00 30.90 84 TYR C CA 1
ATOM 4597 C C . TYR C 1 70 ? 45.996 -22.214 84.385 1.00 30.72 84 TYR C C 1
ATOM 4598 O O . TYR C 1 70 ? 46.696 -22.623 83.453 1.00 31.25 84 TYR C O 1
ATOM 4607 N N . LEU C 1 71 ? 46.409 -22.134 85.651 1.00 29.91 85 LEU C N 1
ATOM 4608 C CA . LEU C 1 71 ? 47.793 -22.494 86.057 1.00 29.87 85 LEU C CA 1
ATOM 4609 C C . LEU C 1 71 ? 48.066 -23.980 85.807 1.00 30.45 85 LEU C C 1
ATOM 4610 O O . LEU C 1 71 ? 49.118 -24.285 85.232 1.00 30.17 85 LEU C O 1
ATOM 4615 N N . ASP C 1 72 ? 47.127 -24.852 86.186 1.00 30.68 86 ASP C N 1
ATOM 4616 C CA . ASP C 1 72 ? 47.288 -26.320 86.009 1.00 30.88 86 ASP C CA 1
ATOM 4617 C C . ASP C 1 72 ? 47.353 -26.666 84.518 1.00 31.06 86 ASP C C 1
ATOM 4618 O O . ASP C 1 72 ? 48.210 -27.474 84.145 1.00 32.32 86 ASP C O 1
ATOM 4623 N N . ARG C 1 73 ? 46.488 -26.055 83.707 1.00 30.02 87 ARG C N 1
ATOM 4624 C CA . ARG C 1 73 ? 46.459 -26.303 82.242 1.00 30.75 87 ARG C CA 1
ATOM 4625 C C . ARG C 1 73 ? 47.753 -25.816 81.576 1.00 31.73 87 ARG C C 1
ATOM 4626 O O . ARG C 1 73 ? 48.262 -26.535 80.709 1.00 32.37 87 ARG C O 1
ATOM 4634 N N . PHE C 1 74 ? 48.256 -24.640 81.964 1.00 31.35 88 PHE C N 1
ATOM 4635 C CA . PHE C 1 74 ? 49.510 -24.097 81.376 1.00 30.85 88 PHE C CA 1
ATOM 4636 C C . PHE C 1 74 ? 50.698 -24.998 81.731 1.00 31.29 88 PHE C C 1
ATOM 4637 O O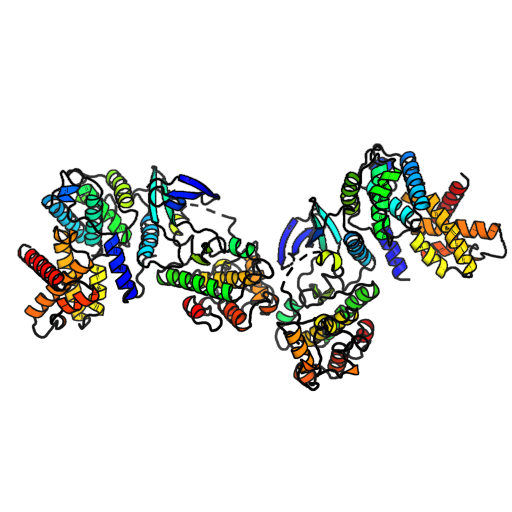 . PHE C 1 74 ? 51.514 -25.284 80.851 1.00 31.66 88 PHE C O 1
ATOM 4645 N N . LEU C 1 75 ? 50.745 -25.481 82.976 1.00 31.04 89 LEU C N 1
ATOM 4646 C CA . LEU C 1 75 ? 51.831 -26.379 83.464 1.00 31.70 89 LEU C CA 1
ATOM 4647 C C . LEU C 1 75 ? 51.811 -27.710 82.699 1.00 32.71 89 LEU C C 1
ATOM 4648 O O . LEU C 1 75 ? 52.867 -28.342 82.602 1.00 31.27 89 LEU C O 1
ATOM 4653 N N . SER C 1 76 ? 50.623 -28.170 82.306 1.00 33.72 90 SER C N 1
ATOM 4654 C CA . SER C 1 76 ? 50.443 -29.398 81.495 1.00 34.33 90 SER C CA 1
ATOM 4655 C C . SER C 1 76 ? 51.069 -29.234 80.104 1.00 36.21 90 SER C C 1
ATOM 4656 O O . SER C 1 76 ? 51.443 -30.258 79.526 1.00 37.47 90 SER C O 1
ATOM 4659 N N . LEU C 1 77 ? 51.080 -28.016 79.547 1.00 36.91 91 LEU C N 1
ATOM 4660 C CA . LEU C 1 77 ? 51.589 -27.799 78.162 1.00 38.24 91 LEU C CA 1
ATOM 4661 C C . LEU C 1 77 ? 52.963 -27.113 78.080 1.00 40.80 91 LEU C C 1
ATOM 4662 O O . LEU C 1 77 ? 53.595 -27.241 77.024 1.00 41.79 91 LEU C O 1
ATOM 4667 N N . GLU C 1 78 ? 53.409 -26.407 79.120 1.00 41.59 92 GLU C N 1
ATOM 4668 C CA . GLU C 1 78 ? 54.662 -25.682 79.048 1.00 42.65 92 GLU C CA 1
ATOM 4669 C C . GLU C 1 78 ? 55.527 -25.817 80.272 1.00 43.04 92 GLU C C 1
ATOM 4670 O O . GLU C 1 78 ? 55.080 -25.471 81.372 1.00 42.90 92 GLU C O 1
ATOM 4676 N N . PRO C 1 79 ? 56.822 -26.183 80.075 1.00 42.89 93 PRO C N 1
ATOM 4677 C CA . PRO C 1 79 ? 57.764 -26.181 81.208 1.00 42.26 93 PRO C CA 1
ATOM 4678 C C . PRO C 1 79 ? 58.006 -24.732 81.648 1.00 41.87 93 PRO C C 1
ATOM 4679 O O . PRO C 1 79 ? 58.071 -23.819 80.828 1.00 41.71 93 PRO C O 1
ATOM 4683 N N . VAL C 1 80 ? 58.033 -24.518 82.963 1.00 41.12 94 VAL C N 1
ATOM 4684 C CA . VAL C 1 80 ? 58.186 -23.211 83.588 1.00 40.20 94 VAL C CA 1
ATOM 4685 C C . VAL C 1 80 ? 59.324 -23.312 84.624 1.00 40.58 94 VAL C C 1
ATOM 4686 O O . VAL C 1 80 ? 59.373 -24.267 85.404 1.00 39.70 94 VAL C O 1
ATOM 4690 N N . LYS C 1 81 ? 60.235 -22.333 84.613 1.00 40.95 95 LYS C N 1
ATOM 4691 C CA . LYS C 1 81 ? 61.318 -22.241 85.581 1.00 41.86 95 LYS C CA 1
ATOM 4692 C C . LYS C 1 81 ? 60.682 -21.913 86.935 1.00 43.02 95 LYS C C 1
ATOM 4693 O O . LYS C 1 81 ? 59.742 -21.112 86.971 1.00 43.51 95 LYS C O 1
ATOM 4699 N N . LYS C 1 82 ? 61.167 -22.506 88.049 1.00 43.01 96 LYS C N 1
ATOM 4700 C CA . LYS C 1 82 ? 60.563 -22.223 89.356 1.00 43.74 96 LYS C CA 1
ATOM 4701 C C . LYS C 1 82 ? 60.592 -20.730 89.711 1.00 44.53 96 LYS C C 1
ATOM 4702 O O . LYS C 1 82 ? 59.705 -20.269 90.423 1.00 44.97 96 LYS C O 1
ATOM 4708 N N . SER C 1 83 ? 61.531 -19.960 89.131 1.00 44.67 97 SER C N 1
ATOM 4709 C CA . SER C 1 83 ? 61.616 -18.506 89.337 1.00 45.44 97 SER C CA 1
ATOM 4710 C C . SER C 1 83 ? 60.467 -17.754 88.650 1.00 45.96 97 SER C C 1
ATOM 4711 O O . SER C 1 83 ? 60.142 -16.637 89.051 1.00 46.87 97 SER C O 1
ATOM 4714 N N . ARG C 1 84 ? 59.836 -18.364 87.638 1.00 45.00 98 ARG C N 1
ATOM 4715 C CA . ARG C 1 84 ? 58.729 -17.768 86.905 1.00 44.36 98 ARG C CA 1
ATOM 4716 C C . ARG C 1 84 ? 57.354 -18.301 87.299 1.00 42.74 98 ARG C C 1
ATOM 4717 O O . ARG C 1 84 ? 56.380 -17.971 86.634 1.00 42.43 98 ARG C O 1
ATOM 4725 N N . LEU C 1 85 ? 57.257 -19.108 88.381 1.00 41.41 99 LEU C N 1
ATOM 4726 C CA . LEU C 1 85 ? 55.980 -19.682 88.806 1.00 39.45 99 LEU C CA 1
ATOM 4727 C C . LEU C 1 85 ? 55.072 -18.613 89.399 1.00 39.26 99 LEU C C 1
ATOM 4728 O O . LEU C 1 85 ? 53.861 -18.589 89.106 1.00 38.54 99 LEU C O 1
ATOM 4733 N N . GLN C 1 86 ? 55.662 -17.682 90.188 1.00 38.89 100 GLN C N 1
ATOM 4734 C CA . GLN C 1 86 ? 54.868 -16.589 90.780 1.00 38.58 100 GLN C CA 1
ATOM 4735 C C . GLN C 1 86 ? 54.297 -15.684 89.693 1.00 37.35 100 GLN C C 1
ATOM 4736 O O . GLN C 1 86 ? 53.141 -15.310 89.768 1.00 37.64 100 GLN C O 1
ATOM 4742 N N . LEU C 1 87 ? 55.086 -15.400 88.654 1.00 35.90 101 LEU C N 1
ATOM 4743 C CA . LEU C 1 87 ? 54.692 -14.612 87.494 1.00 34.96 101 LEU C CA 1
ATOM 4744 C C . LEU C 1 87 ? 53.496 -15.279 86.811 1.00 34.26 101 LEU C C 1
ATOM 4745 O O . LEU C 1 87 ? 52.526 -14.596 86.488 1.00 34.73 101 LEU C O 1
ATOM 4750 N N . LEU C 1 88 ? 53.537 -16.617 86.662 1.00 33.35 102 LEU C N 1
ATOM 4751 C CA . LEU C 1 88 ? 52.449 -17.416 86.098 1.00 33.37 102 LEU C CA 1
ATOM 4752 C C . LEU C 1 88 ? 51.169 -17.357 86.948 1.00 34.09 102 LEU C C 1
ATOM 4753 O O . LEU C 1 88 ? 50.062 -17.254 86.397 1.00 34.57 102 LEU C O 1
ATOM 4758 N N . GLY C 1 89 ? 51.315 -17.451 88.267 1.00 33.52 103 GLY C N 1
ATOM 4759 C CA . GLY C 1 89 ? 50.191 -17.346 89.184 1.00 33.17 103 GLY C CA 1
ATOM 4760 C C . GLY C 1 89 ? 49.549 -15.970 89.097 1.00 33.53 103 GLY C C 1
ATOM 4761 O O . GLY C 1 89 ? 48.328 -15.844 88.991 1.00 33.93 103 GLY C O 1
ATOM 4762 N N . ALA C 1 90 ? 50.369 -14.923 89.052 1.00 33.15 104 ALA C N 1
ATOM 4763 C CA . ALA C 1 90 ? 49.885 -13.549 88.936 1.00 32.63 104 ALA C CA 1
ATOM 4764 C C . ALA C 1 90 ? 49.165 -13.319 87.609 1.00 32.68 104 ALA C C 1
ATOM 4765 O O . ALA C 1 90 ? 48.137 -12.651 87.563 1.00 33.87 104 ALA C O 1
ATOM 4767 N N . THR C 1 91 ? 49.687 -13.889 86.536 1.00 31.34 105 THR C N 1
ATOM 4768 C CA . THR C 1 91 ? 49.101 -13.763 85.213 1.00 29.93 105 THR C CA 1
ATOM 4769 C C . THR C 1 91 ? 47.765 -14.491 85.122 1.00 30.20 105 THR C C 1
ATOM 4770 O O . THR C 1 91 ? 46.832 -13.984 84.484 1.00 31.07 105 THR C O 1
ATOM 4774 N N . CYS C 1 92 ? 47.685 -15.673 85.740 1.00 29.05 106 CYS C N 1
ATOM 4775 C CA . CYS C 1 92 ? 46.436 -16.482 85.727 1.00 28.65 106 CYS C CA 1
ATOM 4776 C C . CYS C 1 92 ? 45.325 -15.704 86.438 1.00 29.05 106 CYS C C 1
ATOM 4777 O O . CYS C 1 92 ? 44.180 -15.729 85.955 1.00 29.64 106 CYS C O 1
ATOM 4780 N N . MET C 1 93 ? 45.663 -15.061 87.558 1.00 29.08 107 MET C N 1
ATOM 4781 C CA . MET C 1 93 ? 44.706 -14.227 88.331 1.00 30.17 107 MET C CA 1
ATOM 4782 C C . MET C 1 93 ? 44.289 -13.022 87.481 1.00 30.29 107 MET C C 1
ATOM 4783 O O . MET C 1 93 ? 43.112 -12.629 87.546 1.00 30.16 107 MET C O 1
ATOM 4788 N N . PHE C 1 94 ? 45.243 -12.468 86.726 1.00 30.02 108 PHE C N 1
ATOM 4789 C CA . PHE C 1 94 ? 45.030 -11.281 85.858 1.00 29.63 108 PHE C CA 1
ATOM 4790 C C . PHE C 1 94 ? 43.979 -11.597 84.787 1.00 30.43 108 PHE C C 1
ATOM 4791 O O . PHE C 1 94 ? 43.104 -10.749 84.540 1.00 32.07 108 PHE C O 1
ATOM 4799 N N . VAL C 1 95 ? 44.058 -12.788 84.187 1.00 29.76 109 VAL C N 1
ATOM 4800 C CA . VAL C 1 95 ? 43.099 -13.205 83.161 1.00 30.22 109 VAL C CA 1
ATOM 4801 C C . VAL C 1 95 ? 41.782 -13.657 83.760 1.00 29.78 109 VAL C C 1
ATOM 4802 O O . VAL C 1 95 ? 40.732 -13.336 83.220 1.00 29.86 109 VAL C O 1
ATOM 4806 N N . ALA C 1 96 ? 41.831 -14.364 84.895 1.00 29.90 110 ALA C N 1
ATOM 4807 C CA . ALA C 1 96 ? 40.641 -14.828 85.610 1.00 30.48 110 ALA C CA 1
ATOM 4808 C C . ALA C 1 96 ? 39.793 -13.622 86.099 1.00 30.96 110 ALA C C 1
ATOM 4809 O O . ALA C 1 96 ? 38.562 -13.671 86.052 1.00 30.79 110 ALA C O 1
ATOM 4811 N N . SER C 1 97 ? 40.469 -12.528 86.514 1.00 31.19 111 SER C N 1
ATOM 4812 C CA . SER C 1 97 ? 39.867 -11.261 86.956 1.00 31.88 111 SER C CA 1
ATOM 4813 C C . SER C 1 97 ? 39.165 -10.546 85.771 1.00 31.64 111 SER C C 1
ATOM 4814 O O . SER C 1 97 ? 38.047 -10.063 85.909 1.00 32.63 111 SER C O 1
ATOM 4817 N N . LYS C 1 98 ? 39.805 -10.509 84.605 1.00 30.58 112 LYS C N 1
ATOM 4818 C CA . LYS C 1 98 ? 39.218 -9.936 83.396 1.00 30.34 112 LYS C CA 1
ATOM 4819 C C . LYS C 1 98 ? 37.955 -10.696 83.016 1.00 30.49 112 LYS C C 1
ATOM 4820 O O . LYS C 1 98 ? 36.967 -10.086 82.678 1.00 29.38 112 LYS C O 1
ATOM 4826 N N . MET C 1 99 ? 37.979 -12.037 83.128 1.00 31.79 113 MET C N 1
ATOM 4827 C CA . MET C 1 99 ? 36.830 -12.897 82.828 1.00 32.32 113 MET C CA 1
ATOM 4828 C C . MET C 1 99 ? 35.677 -12.839 83.813 1.00 32.04 113 MET C C 1
ATOM 4829 O O . MET C 1 99 ? 34.507 -12.992 83.414 1.00 32.37 113 MET C O 1
ATOM 4834 N N . LYS C 1 100 ? 35.962 -12.711 85.094 1.00 31.43 114 LYS C N 1
ATOM 4835 C CA . LYS C 1 100 ? 34.894 -12.772 86.115 1.00 31.59 114 LYS C CA 1
ATOM 4836 C C . LYS C 1 100 ? 34.613 -11.458 86.835 1.00 32.74 114 LYS C C 1
ATOM 4837 O O . LYS C 1 100 ? 33.698 -11.453 87.570 1.00 34.11 114 LYS C O 1
ATOM 4843 N N . GLU C 1 101 ? 35.320 -10.378 86.578 1.00 33.11 115 GLU C N 1
ATOM 4844 C CA . GLU C 1 101 ? 35.087 -9.186 87.424 1.00 32.98 115 GLU C CA 1
ATOM 4845 C C . GLU C 1 101 ? 34.727 -7.927 86.647 1.00 33.06 115 GLU C C 1
ATOM 4846 O O . GLU C 1 101 ? 35.164 -7.778 85.547 1.00 32.16 115 GLU C O 1
ATOM 4852 N N . THR C 1 102 ? 33.854 -7.116 87.241 1.00 34.37 116 THR C N 1
ATOM 4853 C CA . THR C 1 102 ? 33.419 -5.802 86.719 1.00 35.47 116 THR C CA 1
ATOM 4854 C C . THR C 1 102 ? 34.642 -4.898 86.714 1.00 36.67 116 THR C C 1
ATOM 4855 O O . THR C 1 102 ? 34.861 -4.249 85.736 1.00 38.14 116 THR C O 1
ATOM 4859 N N . ILE C 1 103 ? 35.409 -4.938 87.792 1.00 36.13 117 ILE C N 1
ATOM 4860 C CA . ILE C 1 103 ? 36.666 -4.166 87.882 1.00 35.42 117 ILE C CA 1
ATOM 4861 C C . ILE C 1 103 ? 37.784 -5.184 87.997 1.00 35.18 117 ILE C C 1
ATOM 4862 O O . ILE C 1 103 ? 38.019 -5.654 89.060 1.00 35.57 117 ILE C O 1
ATOM 4867 N N . PRO C 1 104 ? 38.485 -5.505 86.910 1.00 34.76 118 PRO C N 1
ATOM 4868 C CA . PRO C 1 104 ? 39.571 -6.443 86.956 1.00 34.89 118 PRO C CA 1
ATOM 4869 C C . PRO C 1 104 ? 40.790 -5.897 87.694 1.00 35.34 118 PRO C C 1
ATOM 4870 O O . PRO C 1 104 ? 40.967 -4.754 87.778 1.00 35.23 118 PRO C O 1
ATOM 4874 N N . LEU C 1 105 ? 41.581 -6.786 88.247 1.00 35.82 119 LEU C N 1
ATOM 4875 C CA . LEU C 1 105 ? 42.811 -6.377 88.940 1.00 36.06 119 LEU C CA 1
ATOM 4876 C C . LEU C 1 105 ? 43.756 -5.782 87.913 1.00 36.66 119 LEU C C 1
ATOM 4877 O O . LEU C 1 105 ? 43.853 -6.301 86.831 1.00 37.75 119 LEU C O 1
ATOM 4882 N N . THR C 1 106 ? 44.409 -4.704 88.284 1.00 35.89 120 THR C N 1
ATOM 4883 C CA . THR C 1 106 ? 45.387 -4.123 87.396 1.00 35.94 120 THR C CA 1
ATOM 4884 C C . THR C 1 106 ? 46.703 -4.881 87.521 1.00 36.07 120 THR C C 1
ATOM 4885 O O . THR C 1 106 ? 46.961 -5.542 88.542 1.00 36.30 120 THR C O 1
ATOM 4889 N N . ALA C 1 107 ? 47.532 -4.814 86.475 1.00 35.49 121 ALA C N 1
ATOM 4890 C CA . ALA C 1 107 ? 48.817 -5.488 86.469 1.00 36.46 121 ALA C CA 1
ATOM 4891 C C . ALA C 1 107 ? 49.706 -4.991 87.612 1.00 38.00 121 ALA C C 1
ATOM 4892 O O . ALA C 1 107 ? 50.359 -5.790 88.272 1.00 38.16 121 ALA C O 1
ATOM 4894 N N . GLU C 1 108 ? 49.665 -3.672 87.897 1.00 39.29 122 GLU C N 1
ATOM 4895 C CA . GLU C 1 108 ? 50.488 -3.118 88.960 1.00 40.21 122 GLU C CA 1
ATOM 4896 C C . GLU C 1 108 ? 49.976 -3.507 90.343 1.00 40.46 122 GLU C C 1
ATOM 4897 O O . GLU C 1 108 ? 50.796 -3.732 91.246 1.00 41.53 122 GLU C O 1
ATOM 4903 N N . LYS C 1 109 ? 48.649 -3.665 90.504 1.00 39.25 123 LYS C N 1
ATOM 4904 C CA A LYS C 1 109 ? 48.108 -4.124 91.777 0.50 39.10 123 LYS C CA 1
ATOM 4905 C CA B LYS C 1 109 ? 48.122 -4.120 91.789 0.50 39.02 123 LYS C CA 1
ATOM 4906 C C . LYS C 1 109 ? 48.570 -5.556 92.054 1.00 38.64 123 LYS C C 1
ATOM 4907 O O . LYS C 1 109 ? 48.829 -5.892 93.201 1.00 39.91 123 LYS C O 1
ATOM 4918 N N . LEU C 1 110 ? 48.737 -6.386 91.005 1.00 36.21 124 LEU C N 1
ATOM 4919 C CA . LEU C 1 110 ? 49.214 -7.753 91.197 1.00 34.46 124 LEU C CA 1
ATOM 4920 C C . LEU C 1 110 ? 50.724 -7.747 91.495 1.00 34.56 124 LEU C C 1
ATOM 4921 O O . LEU C 1 110 ? 51.175 -8.538 92.308 1.00 34.43 124 LEU C O 1
ATOM 4926 N N . CYS C 1 111 ? 51.496 -6.862 90.844 1.00 35.12 125 CYS C N 1
ATOM 4927 C CA . CYS C 1 111 ? 52.941 -6.749 91.078 1.00 36.26 125 CYS C CA 1
ATOM 4928 C C . CYS C 1 111 ? 53.248 -6.254 92.476 1.00 36.78 125 CYS C C 1
ATOM 4929 O O . CYS C 1 111 ? 54.279 -6.627 93.018 1.00 37.34 125 CYS C O 1
ATOM 4932 N N . ILE C 1 112 ? 52.348 -5.439 93.073 1.00 36.56 126 ILE C N 1
ATOM 4933 C CA . ILE C 1 112 ? 52.464 -4.938 94.444 1.00 36.65 126 ILE C CA 1
ATOM 4934 C C . ILE C 1 112 ? 52.498 -6.120 95.400 1.00 37.56 126 ILE C C 1
ATOM 4935 O O . ILE C 1 112 ? 53.350 -6.164 96.278 1.00 38.56 126 ILE C O 1
ATOM 4940 N N . TYR C 1 113 ? 51.639 -7.115 95.181 1.00 37.63 127 TYR C N 1
ATOM 4941 C CA . TYR C 1 113 ? 51.588 -8.313 95.999 1.00 38.65 127 TYR C CA 1
ATOM 4942 C C . TYR C 1 113 ? 52.816 -9.246 95.842 1.00 38.41 127 TYR C C 1
ATOM 4943 O O . TYR C 1 113 ? 53.013 -10.132 96.662 1.00 38.99 127 TYR C O 1
ATOM 4952 N N . THR C 1 114 ? 53.664 -9.014 94.839 1.00 38.03 128 THR C N 1
ATOM 4953 C CA . THR C 1 114 ? 54.926 -9.736 94.695 1.00 38.30 128 THR C CA 1
ATOM 4954 C C . THR C 1 114 ? 56.091 -8.895 95.265 1.00 38.97 128 THR C C 1
ATOM 4955 O O . THR C 1 114 ? 57.250 -9.215 94.972 1.00 39.39 128 THR C O 1
ATOM 4959 N N . ASP C 1 115 ? 55.793 -7.809 96.031 1.00 38.68 129 ASP C N 1
ATOM 4960 C CA . ASP C 1 115 ? 56.750 -6.819 96.517 1.00 38.44 129 ASP C CA 1
ATOM 4961 C C . ASP C 1 115 ? 57.521 -6.210 95.357 1.00 37.47 129 ASP C C 1
ATOM 4962 O O . ASP C 1 115 ? 58.711 -5.960 95.476 1.00 37.76 129 ASP C O 1
ATOM 4967 N N . ASN C 1 116 ? 56.837 -5.989 94.231 1.00 37.15 130 ASN C N 1
ATOM 4968 C CA . ASN C 1 116 ? 57.379 -5.441 92.993 1.00 38.52 130 ASN C CA 1
ATOM 4969 C C . ASN C 1 116 ? 58.581 -6.208 92.451 1.00 40.91 130 ASN C C 1
ATOM 4970 O O . ASN C 1 116 ? 59.400 -5.618 91.747 1.00 41.93 130 ASN C O 1
ATOM 4975 N N . SER C 1 117 ? 58.648 -7.529 92.705 1.00 41.48 131 SER C N 1
ATOM 4976 C CA . SER C 1 117 ? 59.701 -8.355 92.110 1.00 42.80 131 SER C CA 1
ATOM 4977 C C . SER C 1 117 ? 59.387 -8.643 90.643 1.00 43.39 131 SER C C 1
ATOM 4978 O O . SER C 1 117 ? 60.307 -8.774 89.841 1.00 43.79 131 SER C O 1
ATOM 4981 N N . ILE C 1 118 ? 58.099 -8.672 90.268 1.00 43.67 132 ILE C N 1
ATOM 4982 C CA . ILE C 1 118 ? 57.721 -8.756 88.864 1.00 44.13 132 ILE C CA 1
ATOM 4983 C C . ILE C 1 118 ? 57.203 -7.361 88.428 1.00 44.65 132 ILE C C 1
ATOM 4984 O O . ILE C 1 118 ? 56.725 -6.587 89.272 1.00 44.52 132 ILE C O 1
ATOM 4989 N N . ARG C 1 119 ? 57.373 -6.996 87.146 1.00 44.96 133 ARG C N 1
ATOM 4990 C CA . ARG C 1 119 ? 56.863 -5.699 86.671 1.00 45.55 133 ARG C CA 1
ATOM 4991 C C . ARG C 1 119 ? 55.690 -5.879 85.692 1.00 45.12 133 ARG C C 1
ATOM 4992 O O . ARG C 1 119 ? 55.567 -6.947 85.091 1.00 44.78 133 ARG C O 1
ATOM 5000 N N . PRO C 1 120 ? 54.791 -4.875 85.546 1.00 44.75 134 PRO C N 1
ATOM 5001 C CA . PRO C 1 120 ? 53.639 -5.046 84.642 1.00 44.61 134 PRO C CA 1
ATOM 5002 C C . PRO C 1 120 ? 53.962 -5.571 83.256 1.00 44.91 134 PRO C C 1
ATOM 5003 O O . PRO C 1 120 ? 53.258 -6.444 82.786 1.00 45.77 134 PRO C O 1
ATOM 5007 N N . GLU C 1 121 ? 55.044 -5.109 82.638 1.00 44.62 135 GLU C N 1
ATOM 5008 C CA . GLU C 1 121 ? 55.486 -5.542 81.313 1.00 44.66 135 GLU C CA 1
ATOM 5009 C C . GLU C 1 121 ? 55.629 -7.062 81.231 1.00 42.53 135 GLU C C 1
ATOM 5010 O O . GLU C 1 121 ? 55.122 -7.662 80.298 1.00 42.36 135 GLU C O 1
ATOM 5016 N N . GLU C 1 122 ? 56.262 -7.685 82.238 1.00 40.99 136 GLU C N 1
ATOM 5017 C CA . GLU C 1 122 ? 56.439 -9.136 82.315 1.00 40.27 136 GLU C CA 1
ATOM 5018 C C . GLU C 1 122 ? 55.110 -9.877 82.425 1.00 39.92 136 GLU C C 1
ATOM 5019 O O . GLU C 1 122 ? 54.965 -10.990 81.904 1.00 40.38 136 GLU C O 1
ATOM 5025 N N . LEU C 1 123 ? 54.163 -9.289 83.159 1.00 39.09 137 LEU C N 1
ATOM 5026 C CA . LEU C 1 123 ? 52.844 -9.839 83.325 1.00 38.83 137 LEU C CA 1
ATOM 5027 C C . LEU C 1 123 ? 52.074 -9.760 81.997 1.00 37.85 137 LEU C C 1
ATOM 5028 O O . LEU C 1 123 ? 51.360 -10.698 81.661 1.00 37.92 137 LEU C O 1
ATOM 5033 N N . LEU C 1 124 ? 52.237 -8.685 81.235 1.00 37.90 138 LEU C N 1
ATOM 5034 C CA . LEU C 1 124 ? 51.541 -8.547 79.954 1.00 39.29 138 LEU C CA 1
ATOM 5035 C C . LEU C 1 124 ? 52.089 -9.516 78.896 1.00 40.10 138 LEU C C 1
ATOM 5036 O O . LEU C 1 124 ? 51.308 -10.031 78.091 1.00 40.61 138 LEU C O 1
ATOM 5041 N N . GLN C 1 125 ? 53.389 -9.838 78.965 1.00 39.77 139 GLN C N 1
ATOM 5042 C CA . GLN C 1 125 ? 54.013 -10.805 78.067 1.00 40.78 139 GLN C CA 1
ATOM 5043 C C . GLN C 1 125 ? 53.553 -12.213 78.414 1.00 40.18 139 GLN C C 1
ATOM 5044 O O . GLN C 1 125 ? 53.271 -12.995 77.514 1.00 40.24 139 GLN C O 1
ATOM 5050 N N . MET C 1 126 ? 53.428 -12.490 79.710 1.00 39.21 140 MET C N 1
ATOM 5051 C CA . MET C 1 126 ? 52.923 -13.803 80.179 1.00 38.52 140 MET C CA 1
ATOM 5052 C C . MET C 1 126 ? 51.470 -13.963 79.708 1.00 37.37 140 MET C C 1
ATOM 5053 O O . MET C 1 126 ? 51.100 -15.087 79.328 1.00 37.02 140 MET C O 1
ATOM 5058 N N . GLU C 1 127 ? 50.696 -12.870 79.704 1.00 37.02 141 GLU C N 1
ATOM 5059 C CA . GLU C 1 127 ? 49.276 -12.936 79.354 1.00 36.95 141 GLU C CA 1
ATOM 5060 C C . GLU C 1 127 ? 49.092 -13.491 77.964 1.00 37.93 141 GLU C C 1
ATOM 5061 O O . GLU C 1 127 ? 48.219 -14.313 77.768 1.00 38.07 141 GLU C O 1
ATOM 5067 N N . LEU C 1 128 ? 49.927 -13.059 77.000 1.00 38.93 142 LEU C N 1
ATOM 5068 C CA . LEU C 1 128 ? 49.848 -13.570 75.642 1.00 39.96 142 LEU C CA 1
ATOM 5069 C C . LEU C 1 128 ? 50.197 -15.026 75.601 1.00 39.35 142 LEU C C 1
ATOM 5070 O O . LEU C 1 128 ? 49.480 -15.780 74.960 1.00 40.28 142 LEU C O 1
ATOM 5075 N N . LEU C 1 129 ? 51.239 -15.438 76.333 1.00 38.12 143 LEU C N 1
ATOM 5076 C CA . LEU C 1 129 ? 51.671 -16.825 76.413 1.00 37.61 143 LEU C CA 1
ATOM 5077 C C . LEU C 1 129 ? 50.584 -17.723 76.965 1.00 35.31 143 LEU C C 1
ATOM 5078 O O . LEU C 1 129 ? 50.240 -18.724 76.327 1.00 35.04 143 LEU C O 1
ATOM 5083 N N . LEU C 1 130 ? 50.039 -17.358 78.146 1.00 34.28 144 LEU C N 1
ATOM 5084 C CA . LEU C 1 130 ? 48.979 -18.081 78.834 1.00 33.51 144 LEU C CA 1
ATOM 5085 C C . LEU C 1 130 ? 47.717 -18.195 77.950 1.00 33.18 144 LEU C C 1
ATOM 5086 O O . LEU C 1 130 ? 47.288 -19.311 77.662 1.00 32.93 144 LEU C O 1
ATOM 5091 N N . VAL C 1 131 ? 47.158 -17.063 77.497 1.00 32.73 145 VAL C N 1
ATOM 5092 C CA . VAL C 1 131 ? 45.946 -17.055 76.688 1.00 33.99 145 VAL C CA 1
ATOM 5093 C C . VAL C 1 131 ? 46.123 -17.884 75.400 1.00 34.49 145 VAL C C 1
ATOM 5094 O O . VAL C 1 131 ? 45.234 -18.652 75.066 1.00 34.71 145 VAL C O 1
ATOM 5098 N N . ASN C 1 132 ? 47.301 -17.802 74.736 1.00 34.41 146 ASN C N 1
ATOM 5099 C CA . ASN C 1 132 ? 47.594 -18.615 73.544 1.00 34.16 146 ASN C CA 1
ATOM 5100 C C . ASN C 1 132 ? 47.712 -20.114 73.848 1.00 34.39 146 ASN C C 1
ATOM 5101 O O . ASN C 1 132 ? 47.077 -20.904 73.168 1.00 34.57 146 ASN C O 1
ATOM 5106 N N . LYS C 1 133 ? 48.460 -20.510 74.887 1.00 34.57 147 LYS C N 1
ATOM 5107 C CA . LYS C 1 133 ? 48.564 -21.931 75.246 1.00 35.35 147 LYS C CA 1
ATOM 5108 C C . LYS C 1 133 ? 47.215 -22.521 75.611 1.00 35.43 147 LYS C C 1
ATOM 5109 O O . LYS C 1 133 ? 46.985 -23.695 75.365 1.00 36.76 147 LYS C O 1
ATOM 5115 N N . LEU C 1 134 ? 46.330 -21.732 76.220 1.00 34.65 148 LEU C N 1
ATOM 5116 C CA . LEU C 1 134 ? 44.980 -22.200 76.562 1.00 33.90 148 LEU C CA 1
ATOM 5117 C C . LEU C 1 134 ? 43.995 -22.113 75.382 1.00 33.85 148 LEU C C 1
ATOM 5118 O O . LEU C 1 134 ? 42.846 -22.477 75.542 1.00 33.45 148 LEU C O 1
ATOM 5123 N N . LYS C 1 135 ? 44.506 -21.657 74.233 1.00 34.79 149 LYS C N 1
ATOM 5124 C CA . LYS C 1 135 ? 43.741 -21.535 72.962 1.00 36.27 149 LYS C CA 1
ATOM 5125 C C . LYS C 1 135 ? 42.532 -20.626 73.192 1.00 36.69 149 LYS C C 1
ATOM 5126 O O . LYS C 1 135 ? 41.481 -20.866 72.571 1.00 36.50 149 LYS C O 1
ATOM 5132 N N . TRP C 1 136 ? 42.702 -19.632 74.068 1.00 36.66 150 TRP C N 1
ATOM 5133 C CA . TRP C 1 136 ? 41.655 -18.642 74.438 1.00 37.19 150 TRP C CA 1
ATOM 5134 C C . TRP C 1 136 ? 40.420 -19.323 75.045 1.00 36.86 150 TRP C C 1
ATOM 5135 O O . TRP C 1 136 ? 39.307 -18.816 74.820 1.00 37.12 150 TRP C O 1
ATOM 5146 N N . ASN C 1 137 ? 40.607 -20.423 75.788 1.00 36.15 151 ASN C N 1
ATOM 5147 C CA . ASN C 1 137 ? 39.493 -21.117 76.492 1.00 36.54 151 ASN C CA 1
ATOM 5148 C C . ASN C 1 137 ? 39.407 -20.566 77.921 1.00 35.75 151 ASN C C 1
ATOM 5149 O O . ASN C 1 137 ? 39.536 -21.355 78.871 1.00 35.37 151 ASN C O 1
ATOM 5154 N N . LEU C 1 138 ? 39.221 -19.251 78.041 1.00 34.81 152 LEU C N 1
ATOM 5155 C CA . LEU C 1 138 ? 39.151 -18.508 79.322 1.00 34.05 152 LEU C CA 1
ATOM 5156 C C . LEU C 1 138 ? 37.897 -18.875 80.121 1.00 34.18 152 LEU C C 1
ATOM 5157 O O . LEU C 1 138 ? 37.988 -18.910 81.359 1.00 33.34 152 LEU C O 1
ATOM 5162 N N . ALA C 1 139 ? 36.765 -19.110 79.450 1.00 34.86 153 ALA C N 1
ATOM 5163 C CA . ALA C 1 139 ? 35.534 -19.360 80.241 1.00 35.62 153 ALA C CA 1
ATOM 5164 C C . ALA C 1 139 ? 35.430 -20.839 80.633 1.00 37.18 153 ALA C C 1
ATOM 5165 O O . ALA C 1 139 ? 34.492 -21.510 80.167 1.00 36.48 153 ALA C O 1
ATOM 5167 N N . ALA C 1 140 ? 36.353 -21.304 81.481 1.00 38.63 154 ALA C N 1
ATOM 5168 C CA . ALA C 1 140 ? 36.396 -22.703 81.961 1.00 40.06 154 ALA C CA 1
ATOM 5169 C C . ALA C 1 140 ? 35.406 -22.881 83.113 1.00 41.81 154 ALA C C 1
ATOM 5170 O O . ALA C 1 140 ? 35.185 -21.910 83.860 1.00 41.06 154 ALA C O 1
ATOM 5172 N N . MET C 1 141 ? 34.830 -24.078 83.234 1.00 44.28 155 MET C N 1
ATOM 5173 C CA . MET C 1 141 ? 33.888 -24.379 84.342 1.00 46.53 155 MET C CA 1
ATOM 5174 C C . MET C 1 141 ? 34.673 -24.348 85.656 1.00 47.99 155 MET C C 1
ATOM 5175 O O . MET C 1 141 ? 35.831 -24.801 85.663 1.00 48.46 155 MET C O 1
ATOM 5180 N N . THR C 1 142 ? 34.057 -23.831 86.719 1.00 48.63 156 THR C N 1
ATOM 5181 C CA . THR C 1 142 ? 34.703 -23.759 88.055 1.00 49.38 156 THR C CA 1
ATOM 5182 C C . THR C 1 142 ? 33.788 -24.481 89.045 1.00 49.06 156 THR C C 1
ATOM 5183 O O . THR C 1 142 ? 32.570 -24.500 88.795 1.00 48.88 156 THR C O 1
ATOM 5187 N N . PRO C 1 143 ? 34.293 -25.086 90.141 1.00 48.62 157 PRO C N 1
ATOM 5188 C CA . PRO C 1 143 ? 33.418 -25.792 91.086 1.00 47.82 157 PRO C CA 1
ATOM 5189 C C . PRO C 1 143 ? 32.216 -24.950 91.529 1.00 46.94 157 PRO C C 1
ATOM 5190 O O . PRO C 1 143 ? 31.143 -25.503 91.726 1.00 46.96 157 PRO C O 1
ATOM 5194 N N . HIS C 1 144 ? 32.400 -23.627 91.575 1.00 45.82 158 HIS C N 1
ATOM 5195 C CA . HIS C 1 144 ? 31.324 -22.675 91.962 1.00 45.05 158 HIS C CA 1
ATOM 5196 C C . HIS C 1 144 ? 30.128 -22.810 91.013 1.00 45.14 158 HIS C C 1
ATOM 5197 O O . HIS C 1 144 ? 28.991 -22.708 91.490 1.00 45.88 158 HIS C O 1
ATOM 5204 N N . ASP C 1 145 ? 30.386 -23.002 89.717 1.00 44.54 159 ASP C N 1
ATOM 5205 C CA . ASP C 1 145 ? 29.292 -23.149 88.721 1.00 44.52 159 ASP C CA 1
ATOM 5206 C C . ASP C 1 145 ? 28.476 -24.403 89.054 1.00 43.52 159 ASP C C 1
ATOM 5207 O O . ASP C 1 145 ? 27.238 -24.333 89.015 1.00 43.57 159 ASP C O 1
ATOM 5212 N N . PHE C 1 146 ? 29.169 -25.500 89.369 1.00 41.97 160 PHE C N 1
ATOM 5213 C CA . PHE C 1 146 ? 28.541 -26.799 89.722 1.00 40.68 160 PHE C CA 1
ATOM 5214 C C . PHE C 1 146 ? 27.786 -26.704 91.052 1.00 40.47 160 PHE C C 1
ATOM 5215 O O . PHE C 1 146 ? 26.683 -27.253 91.145 1.00 40.42 160 PHE C O 1
ATOM 5223 N N . ILE C 1 147 ? 28.342 -25.975 92.021 1.00 40.33 161 ILE C N 1
ATOM 5224 C CA . ILE C 1 147 ? 27.709 -25.845 93.367 1.00 40.59 161 ILE C CA 1
ATOM 5225 C C . ILE C 1 147 ? 26.319 -25.217 93.219 1.00 40.97 161 ILE C C 1
ATOM 5226 O O . ILE C 1 147 ? 25.398 -25.681 93.896 1.00 41.46 161 ILE C O 1
ATOM 5231 N N . GLU C 1 148 ? 26.178 -24.207 92.362 1.00 41.17 162 GLU C N 1
ATOM 5232 C CA . GLU C 1 148 ? 24.857 -23.557 92.155 1.00 42.28 162 GLU C CA 1
ATOM 5233 C C . GLU C 1 148 ? 23.875 -24.571 91.559 1.00 43.30 162 GLU C C 1
ATOM 5234 O O . GLU C 1 148 ? 22.721 -24.606 92.007 1.00 43.12 162 GLU C O 1
ATOM 5240 N N . HIS C 1 149 ? 24.333 -25.368 90.594 1.00 44.24 163 HIS C N 1
ATOM 5241 C CA . HIS C 1 149 ? 23.467 -26.387 89.948 1.00 45.66 163 HIS C CA 1
ATOM 5242 C C . HIS C 1 149 ? 23.018 -27.434 90.976 1.00 45.11 163 HIS C C 1
ATOM 5243 O O . HIS C 1 149 ? 21.835 -27.812 90.947 1.00 45.59 163 HIS C O 1
ATOM 5250 N N . PHE C 1 150 ? 23.932 -27.886 91.840 1.00 43.55 164 PHE C N 1
ATOM 5251 C CA . PHE C 1 150 ? 23.607 -28.896 92.880 1.00 43.03 164 PHE C CA 1
ATOM 5252 C C . PHE C 1 150 ? 22.603 -28.326 93.888 1.00 44.11 164 PHE C C 1
ATOM 5253 O O . PHE C 1 150 ? 21.651 -29.031 94.244 1.00 44.39 164 PHE C O 1
ATOM 5261 N N . LEU C 1 151 ? 22.798 -27.069 94.292 1.00 44.47 165 LEU C N 1
ATOM 5262 C CA . LEU C 1 151 ? 21.942 -26.407 95.315 1.00 44.45 165 LEU C CA 1
ATOM 5263 C C . LEU C 1 151 ? 20.494 -26.289 94.831 1.00 44.33 165 LEU C C 1
ATOM 5264 O O . LEU C 1 151 ? 19.595 -26.502 95.653 1.00 44.46 165 LEU C O 1
ATOM 5269 N N . SER C 1 152 ? 20.281 -25.977 93.552 1.00 44.12 166 SER C N 1
ATOM 5270 C CA . SER C 1 152 ? 18.900 -25.848 93.019 1.00 44.22 166 SER C CA 1
ATOM 5271 C C . SER C 1 152 ? 18.179 -27.197 93.133 1.00 44.41 166 SER C C 1
ATOM 5272 O O . SER C 1 152 ? 16.992 -27.204 93.489 1.00 45.09 166 SER C O 1
ATOM 5275 N N . LYS C 1 153 ? 18.885 -28.284 92.817 1.00 43.87 167 LYS C N 1
ATOM 5276 C CA . LYS C 1 153 ? 18.363 -29.674 92.898 1.00 43.73 167 LYS C CA 1
ATOM 5277 C C . LYS C 1 153 ? 18.123 -30.108 94.351 1.00 44.29 167 LYS C C 1
ATOM 5278 O O . LYS C 1 153 ? 17.101 -30.763 94.603 1.00 44.18 167 LYS C O 1
ATOM 5284 N N . MET C 1 154 ? 19.025 -29.732 95.262 1.00 44.31 168 MET C N 1
ATOM 5285 C CA . MET C 1 154 ? 18.985 -30.157 96.691 1.00 44.55 168 MET C CA 1
ATOM 5286 C C . MET C 1 154 ? 17.757 -29.626 97.439 1.00 45.85 168 MET C C 1
ATOM 5287 O O . MET C 1 154 ? 17.393 -28.457 97.246 1.00 45.92 168 MET C O 1
ATOM 5292 N N . PRO C 1 155 ? 17.159 -30.434 98.343 1.00 47.09 169 PRO C N 1
ATOM 5293 C CA . PRO C 1 155 ? 15.978 -30.037 99.109 1.00 47.45 169 PRO C CA 1
ATOM 5294 C C . PRO C 1 155 ? 16.354 -29.277 100.387 1.00 48.73 169 PRO C C 1
ATOM 5295 O O . PRO C 1 155 ? 16.309 -29.856 101.451 1.00 49.15 169 PRO C O 1
ATOM 5299 N N . GLU C 1 156 ? 16.727 -28.007 100.239 1.00 48.94 170 GLU C N 1
ATOM 5300 C CA . GLU C 1 156 ? 17.100 -27.161 101.400 1.00 49.35 170 GLU C CA 1
ATOM 5301 C C . GLU C 1 156 ? 16.436 -25.793 101.235 1.00 50.31 170 GLU C C 1
ATOM 5302 O O . GLU C 1 156 ? 16.308 -25.338 100.090 1.00 50.42 170 GLU C O 1
ATOM 5308 N N . ALA C 1 157 ? 16.038 -25.173 102.345 1.00 50.99 171 ALA C N 1
ATOM 5309 C CA . ALA C 1 157 ? 15.460 -23.833 102.298 1.00 51.95 171 ALA C CA 1
ATOM 5310 C C . ALA C 1 157 ? 16.578 -22.850 101.898 1.00 53.32 171 ALA C C 1
ATOM 5311 O O . ALA C 1 157 ? 17.767 -23.175 102.029 1.00 53.06 171 ALA C O 1
ATOM 5313 N N . GLU C 1 158 ? 16.212 -21.640 101.423 1.00 54.25 172 GLU C N 1
ATOM 5314 C CA . GLU C 1 158 ? 17.213 -20.651 101.009 1.00 54.95 172 GLU C CA 1
ATOM 5315 C C . GLU C 1 158 ? 18.213 -20.322 102.100 1.00 54.85 172 GLU C C 1
ATOM 5316 O O . GLU C 1 158 ? 19.380 -20.125 101.796 1.00 55.15 172 GLU C O 1
ATOM 5322 N N . GLU C 1 159 ? 17.778 -20.309 103.362 1.00 54.64 173 GLU C N 1
ATOM 5323 C CA . GLU C 1 159 ? 18.643 -20.032 104.510 1.00 54.72 173 GLU C CA 1
ATOM 5324 C C . GLU C 1 159 ? 19.784 -21.046 104.584 1.00 52.77 173 GLU C C 1
ATOM 5325 O O . GLU C 1 159 ? 20.939 -20.667 104.811 1.00 52.47 173 GLU C O 1
ATOM 5331 N N . ASN C 1 160 ? 19.453 -22.336 104.381 1.00 51.23 174 ASN C N 1
ATOM 5332 C CA . ASN C 1 160 ? 20.439 -23.409 104.430 1.00 50.02 174 ASN C CA 1
ATOM 5333 C C . ASN C 1 160 ? 21.330 -23.414 103.222 1.00 49.49 174 ASN C C 1
ATOM 5334 O O . ASN C 1 160 ? 22.509 -23.695 103.364 1.00 49.78 174 ASN C O 1
ATOM 5339 N N . LYS C 1 161 ? 20.798 -23.083 102.043 1.00 48.50 175 LYS C N 1
ATOM 5340 C CA . LYS C 1 161 ? 21.603 -23.021 100.833 1.00 48.21 175 LYS C CA 1
ATOM 5341 C C . LYS C 1 161 ? 22.704 -21.978 100.944 1.00 48.55 175 LYS C C 1
ATOM 5342 O O . LYS C 1 161 ? 23.774 -22.199 100.397 1.00 48.83 175 LYS C O 1
ATOM 5348 N N . GLN C 1 162 ? 22.461 -20.842 101.638 1.00 48.73 176 GLN C N 1
ATOM 5349 C CA . GLN C 1 162 ? 23.489 -19.808 101.768 1.00 49.40 176 GLN C CA 1
ATOM 5350 C C . GLN C 1 162 ? 24.661 -20.278 102.622 1.00 48.48 176 GLN C C 1
ATOM 5351 O O . GLN C 1 162 ? 25.810 -20.041 102.266 1.00 49.24 176 GLN C O 1
ATOM 5357 N N . ILE C 1 163 ? 24.361 -20.914 103.755 1.00 47.43 177 ILE C N 1
ATOM 5358 C CA . ILE C 1 163 ? 25.425 -21.460 104.648 1.00 47.09 177 ILE C CA 1
ATOM 5359 C C . ILE C 1 163 ? 26.174 -22.579 103.911 1.00 46.03 177 ILE C C 1
ATOM 5360 O O . ILE C 1 163 ? 27.407 -22.618 103.995 1.00 45.86 177 ILE C O 1
ATOM 5365 N N . ILE C 1 164 ? 25.444 -23.433 103.190 1.00 44.87 178 ILE C N 1
ATOM 5366 C CA . ILE C 1 164 ? 26.066 -24.560 102.437 1.00 44.77 178 ILE C CA 1
ATOM 5367 C C . ILE C 1 164 ? 27.000 -23.978 101.376 1.00 45.52 178 ILE C C 1
ATOM 5368 O O . ILE C 1 164 ? 28.115 -24.497 101.222 1.00 45.02 178 ILE C O 1
ATOM 5373 N N . ARG C 1 165 ? 26.543 -22.928 100.695 1.00 46.17 179 ARG C N 1
ATOM 5374 C CA . ARG C 1 165 ? 27.337 -22.258 99.636 1.00 46.97 179 ARG C CA 1
ATOM 5375 C C . ARG C 1 165 ? 28.642 -21.730 100.242 1.00 47.15 179 ARG C C 1
ATOM 5376 O O . ARG C 1 165 ? 29.703 -21.973 99.650 1.00 47.63 179 ARG C O 1
ATOM 5384 N N . LYS C 1 166 ? 28.557 -21.081 101.405 1.00 46.90 180 LYS C N 1
ATOM 5385 C CA . LYS C 1 166 ? 29.749 -20.487 102.061 1.00 47.64 180 LYS C CA 1
ATOM 5386 C C . LYS C 1 166 ? 30.743 -21.589 102.443 1.00 47.67 180 LYS C C 1
ATOM 5387 O O . LYS C 1 166 ? 31.932 -21.443 102.114 1.00 48.47 180 LYS C O 1
ATOM 5393 N N . HIS C 1 167 ? 30.256 -22.671 103.055 1.00 46.09 181 HIS C N 1
ATOM 5394 C CA . HIS C 1 167 ? 31.136 -23.794 103.476 1.00 44.92 181 HIS C CA 1
ATOM 5395 C C . HIS C 1 167 ? 31.746 -24.497 102.259 1.00 43.24 181 HIS C C 1
ATOM 5396 O O . HIS C 1 167 ? 32.956 -24.763 102.285 1.00 43.42 181 HIS C O 1
ATOM 5403 N N . ALA C 1 168 ? 30.930 -24.773 101.240 1.00 41.18 182 ALA C N 1
ATOM 5404 C CA . ALA C 1 168 ? 31.400 -25.493 100.036 1.00 39.93 182 ALA C CA 1
ATOM 5405 C C . ALA C 1 168 ? 32.498 -24.686 99.337 1.00 40.26 182 ALA C C 1
ATOM 5406 O O . ALA C 1 168 ? 33.506 -25.288 98.952 1.00 40.48 182 ALA C O 1
ATOM 5408 N N . GLN C 1 169 ? 32.322 -23.367 99.228 1.00 40.22 183 GLN C N 1
ATOM 5409 C CA . GLN C 1 169 ? 33.330 -22.495 98.568 1.00 40.29 183 GLN C CA 1
ATOM 5410 C C . GLN C 1 169 ? 34.645 -22.531 99.353 1.00 40.32 183 GLN C C 1
ATOM 5411 O O . GLN C 1 169 ? 35.704 -22.441 98.719 1.00 40.47 183 GLN C O 1
ATOM 5417 N N . THR C 1 170 ? 34.567 -22.577 100.685 1.00 39.57 184 THR C N 1
ATOM 5418 C CA . THR C 1 170 ? 35.784 -22.649 101.534 1.00 38.95 184 THR C CA 1
ATOM 5419 C C . THR C 1 170 ? 36.521 -23.958 101.233 1.00 39.25 184 THR C C 1
ATOM 5420 O O . THR C 1 170 ? 37.756 -23.924 101.124 1.00 39.49 184 THR C O 1
ATOM 5424 N N . PHE C 1 171 ? 35.772 -25.055 101.089 1.00 38.16 185 PHE C N 1
ATOM 5425 C CA . PHE C 1 171 ? 36.348 -26.384 100.764 1.00 37.14 185 PHE C CA 1
ATOM 5426 C C . PHE C 1 171 ? 36.996 -26.321 99.380 1.00 36.25 185 PHE C C 1
ATOM 5427 O O . PHE C 1 171 ? 38.087 -26.884 99.209 1.00 35.16 185 PHE C O 1
ATOM 5435 N N . VAL C 1 172 ? 36.336 -25.640 98.439 1.00 36.17 186 VAL C N 1
ATOM 5436 C CA . VAL C 1 172 ? 36.852 -25.502 97.046 1.00 36.12 186 VAL C CA 1
ATOM 5437 C C . VAL C 1 172 ? 38.178 -24.736 97.070 1.00 37.94 186 VAL C C 1
ATOM 5438 O O . VAL C 1 172 ? 39.114 -25.176 96.393 1.00 39.11 186 VAL C O 1
ATOM 5442 N N . ALA C 1 173 ? 38.252 -23.654 97.850 1.00 38.13 187 ALA C N 1
ATOM 5443 C CA . ALA C 1 173 ? 39.485 -22.840 97.942 1.00 38.94 187 ALA C CA 1
ATOM 5444 C C . ALA C 1 173 ? 40.612 -23.686 98.539 1.00 39.81 187 ALA C C 1
ATOM 5445 O O . ALA C 1 173 ? 41.731 -23.638 98.017 1.00 40.09 187 ALA C O 1
ATOM 5447 N N . LEU C 1 174 ? 40.297 -24.447 99.586 1.00 40.30 188 LEU C N 1
ATOM 5448 C CA . LEU C 1 174 ? 41.283 -25.324 100.264 1.00 41.25 188 LEU C CA 1
ATOM 5449 C C . LEU C 1 174 ? 41.745 -26.402 99.280 1.00 41.14 188 LEU C C 1
ATOM 5450 O O . LEU C 1 174 ? 42.952 -26.667 99.210 1.00 41.34 188 LEU C O 1
ATOM 5455 N N . CYS C 1 175 ? 40.799 -26.957 98.525 1.00 40.69 189 CYS C N 1
ATOM 5456 C CA . CYS C 1 175 ? 41.061 -28.027 97.530 1.00 41.11 189 CYS C CA 1
ATOM 5457 C C . CYS C 1 175 ? 41.971 -27.506 96.412 1.00 40.22 189 CYS C C 1
ATOM 5458 O O . CYS C 1 175 ? 42.868 -28.247 95.989 1.00 40.38 189 CYS C O 1
ATOM 5461 N N . ALA C 1 176 ? 41.774 -26.252 96.001 1.00 39.28 190 ALA C N 1
ATOM 5462 C CA . ALA C 1 176 ? 42.532 -25.616 94.895 1.00 39.00 190 ALA C CA 1
ATOM 5463 C C . ALA C 1 176 ? 44.036 -25.519 95.191 1.00 38.17 190 ALA C C 1
ATOM 5464 O O . ALA C 1 176 ? 44.813 -25.502 94.230 1.00 38.01 190 ALA C O 1
ATOM 5466 N N . THR C 1 177 ? 44.418 -25.383 96.461 1.00 37.71 191 THR C N 1
ATOM 5467 C CA . THR C 1 177 ? 45.843 -25.246 96.858 1.00 38.26 191 THR C CA 1
ATOM 5468 C C . THR C 1 177 ? 46.515 -26.622 96.927 1.00 39.11 191 THR C C 1
ATOM 5469 O O . THR C 1 177 ? 47.706 -26.668 97.262 1.00 39.69 191 THR C O 1
ATOM 5473 N N . ASP C 1 178 ? 45.768 -27.692 96.651 1.00 39.02 192 ASP C N 1
ATOM 5474 C CA . ASP C 1 178 ? 46.284 -29.035 96.743 1.00 39.81 192 ASP C CA 1
ATOM 5475 C C . ASP C 1 178 ? 46.248 -29.743 95.365 1.00 41.69 192 ASP C C 1
ATOM 5476 O O . ASP C 1 178 ? 45.416 -29.412 94.512 1.00 41.65 192 ASP C O 1
ATOM 5481 N N . VAL C 1 179 ? 47.128 -30.736 95.165 1.00 42.78 193 VAL C N 1
ATOM 5482 C CA . VAL C 1 179 ? 47.235 -31.479 93.912 1.00 44.06 193 VAL C CA 1
ATOM 5483 C C . VAL C 1 179 ? 45.974 -32.242 93.508 1.00 45.78 193 VAL C C 1
ATOM 5484 O O . VAL C 1 179 ? 45.869 -32.611 92.345 1.00 46.94 193 VAL C O 1
ATOM 5488 N N . LYS C 1 180 ? 45.025 -32.414 94.429 1.00 45.52 194 LYS C N 1
ATOM 5489 C CA . LYS C 1 180 ? 43.747 -33.105 94.107 1.00 45.51 194 LYS C CA 1
ATOM 5490 C C . LYS C 1 180 ? 42.965 -32.283 93.073 1.00 44.61 194 LYS C C 1
ATOM 5491 O O . LYS C 1 180 ? 42.195 -32.881 92.309 1.00 44.76 194 LYS C O 1
ATOM 5497 N N . PHE C 1 181 ? 43.096 -30.955 93.120 1.00 43.53 195 PHE C N 1
ATOM 5498 C CA . PHE C 1 181 ? 42.388 -30.061 92.206 1.00 42.60 195 PHE C CA 1
ATOM 5499 C C . PHE C 1 181 ? 42.746 -30.406 90.739 1.00 41.66 195 PHE C C 1
ATOM 5500 O O . PHE C 1 181 ? 41.946 -30.140 89.841 1.00 41.62 195 PHE C O 1
ATOM 5508 N N . ILE C 1 182 ? 43.949 -30.985 90.499 1.00 40.60 196 ILE C N 1
ATOM 5509 C CA . ILE C 1 182 ? 44.428 -31.351 89.170 1.00 39.88 196 ILE C CA 1
ATOM 5510 C C . ILE C 1 182 ? 43.725 -32.603 88.657 1.00 40.45 196 ILE C C 1
ATOM 5511 O O . ILE C 1 182 ? 43.268 -32.640 87.519 1.00 40.61 196 ILE C O 1
ATOM 5516 N N . SER C 1 183 ? 43.651 -33.637 89.496 1.00 41.10 197 SER C N 1
ATOM 5517 C CA . SER C 1 183 ? 43.077 -34.937 89.124 1.00 41.86 197 SER C CA 1
ATOM 5518 C C . SER C 1 183 ? 41.553 -34.954 89.059 1.00 41.88 197 SER C C 1
ATOM 5519 O O . SER C 1 183 ? 40.988 -35.618 88.186 1.00 42.49 197 SER C O 1
ATOM 5522 N N . ASN C 1 184 ? 40.885 -34.264 89.991 1.00 41.03 198 ASN C N 1
ATOM 5523 C CA . ASN C 1 184 ? 39.427 -34.231 89.998 1.00 40.33 198 ASN C CA 1
ATOM 5524 C C . ASN C 1 184 ? 38.913 -33.061 89.191 1.00 38.68 198 ASN C C 1
ATOM 5525 O O . ASN C 1 184 ? 39.275 -31.919 89.459 1.00 38.35 198 ASN C O 1
ATOM 5530 N N . PRO C 1 185 ? 37.983 -33.317 88.273 1.00 37.59 199 PRO C N 1
ATOM 5531 C CA . PRO C 1 185 ? 37.383 -32.209 87.521 1.00 36.94 199 PRO C CA 1
ATOM 5532 C C . PRO C 1 185 ? 36.605 -31.248 88.433 1.00 36.77 199 PRO C C 1
ATOM 5533 O O . PRO C 1 185 ? 36.197 -31.649 89.524 1.00 38.05 199 PRO C O 1
ATOM 5537 N N . PRO C 1 186 ? 36.371 -29.984 88.028 1.00 35.26 200 PRO C N 1
ATOM 5538 C CA . PRO C 1 186 ? 35.620 -29.054 88.900 1.00 34.71 200 PRO C CA 1
ATOM 5539 C C . PRO C 1 186 ? 34.262 -29.555 89.408 1.00 35.24 200 PRO C C 1
ATOM 5540 O O . PRO C 1 186 ? 33.889 -29.240 90.535 1.00 35.23 200 PRO C O 1
ATOM 55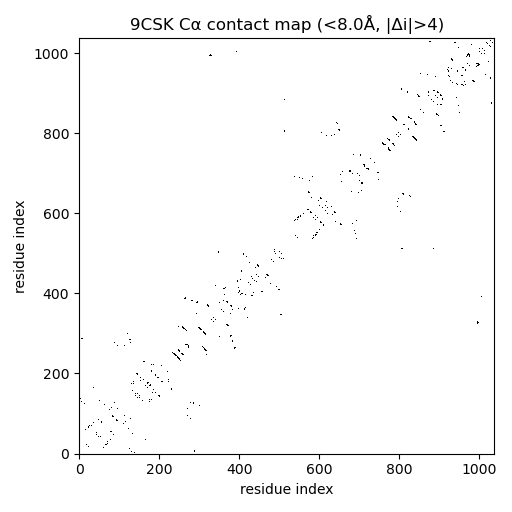44 N N . SER C 1 187 ? 33.531 -30.344 88.613 1.00 35.36 201 SER C N 1
ATOM 5545 C CA . SER C 1 187 ? 32.245 -30.912 89.040 1.00 35.25 201 SER C CA 1
ATOM 5546 C C . SER C 1 187 ? 32.458 -31.826 90.268 1.00 35.87 201 SER C C 1
ATOM 5547 O O . SER C 1 187 ? 31.685 -31.766 91.230 1.00 35.42 201 SER C O 1
ATOM 5550 N N . MET C 1 188 ? 33.538 -32.635 90.233 1.00 35.83 202 MET C N 1
ATOM 5551 C CA . MET C 1 188 ? 33.924 -33.543 91.310 1.00 36.50 202 MET C CA 1
ATOM 5552 C C . MET C 1 188 ? 34.332 -32.768 92.562 1.00 36.49 202 MET C C 1
ATOM 5553 O O . MET C 1 188 ? 33.855 -33.072 93.649 1.00 36.58 202 MET C O 1
ATOM 5558 N N . VAL C 1 189 ? 35.192 -31.743 92.417 1.00 36.13 203 VAL C N 1
ATOM 5559 C CA . VAL C 1 189 ? 35.611 -30.896 93.542 1.00 35.97 203 VAL C CA 1
ATOM 5560 C C . VAL C 1 189 ? 34.398 -30.234 94.195 1.00 36.14 203 VAL C C 1
ATOM 5561 O O . VAL C 1 189 ? 34.315 -30.204 95.420 1.00 36.34 203 VAL C O 1
ATOM 5565 N N . ALA C 1 190 ? 33.431 -29.778 93.370 1.00 36.15 204 ALA C N 1
ATOM 5566 C CA . ALA C 1 190 ? 32.191 -29.127 93.812 1.00 36.57 204 ALA C CA 1
ATOM 5567 C C . ALA C 1 190 ? 31.289 -30.106 94.563 1.00 37.58 204 ALA C C 1
ATOM 5568 O O . ALA C 1 190 ? 30.803 -29.761 95.639 1.00 38.23 204 ALA C O 1
ATOM 5570 N N . ALA C 1 191 ? 31.099 -31.336 94.036 1.00 37.30 205 ALA C N 1
ATOM 5571 C CA . ALA C 1 191 ? 30.257 -32.335 94.686 1.00 37.63 205 ALA C CA 1
ATOM 5572 C C . ALA C 1 191 ? 30.882 -32.817 95.999 1.00 38.42 205 ALA C C 1
ATOM 5573 O O . ALA C 1 191 ? 30.184 -32.955 97.005 1.00 38.25 205 ALA C O 1
ATOM 5575 N N . GLY C 1 192 ? 32.198 -33.007 96.000 1.00 38.42 206 GLY C N 1
ATOM 5576 C CA . GLY C 1 192 ? 32.906 -33.417 97.204 1.00 38.62 206 GLY C CA 1
ATOM 5577 C C . GLY C 1 192 ? 32.838 -32.351 98.275 1.00 38.89 206 GLY C C 1
ATOM 5578 O O . GLY C 1 192 ? 32.680 -32.675 99.443 1.00 39.67 206 GLY C O 1
ATOM 5579 N N . SER C 1 193 ? 32.901 -31.075 97.881 1.00 38.41 207 SER C N 1
ATOM 5580 C CA . SER C 1 193 ? 32.839 -29.919 98.778 1.00 38.75 207 SER C CA 1
ATOM 5581 C C . SER C 1 193 ? 31.424 -29.704 99.325 1.00 38.98 207 SER C C 1
ATOM 5582 O O . SER C 1 193 ? 31.267 -29.390 100.504 1.00 39.56 207 SER C O 1
ATOM 5585 N N . VAL C 1 194 ? 30.391 -29.892 98.487 1.00 38.18 208 VAL C N 1
ATOM 5586 C CA . VAL C 1 194 ? 29.012 -29.782 98.947 1.00 37.27 208 VAL C CA 1
ATOM 5587 C C . VAL C 1 194 ? 28.723 -30.899 99.952 1.00 37.99 208 VAL C C 1
ATOM 5588 O O . VAL C 1 194 ? 28.178 -30.617 101.013 1.00 38.55 208 VAL C O 1
ATOM 5592 N N . VAL C 1 195 ? 29.146 -32.146 99.650 1.00 38.00 209 VAL C N 1
ATOM 5593 C CA . VAL C 1 195 ? 28.948 -33.273 100.560 1.00 38.73 209 VAL C CA 1
ATOM 5594 C C . VAL C 1 195 ? 29.701 -33.037 101.875 1.00 40.03 209 VAL C C 1
ATOM 5595 O O . VAL C 1 195 ? 29.093 -33.121 102.940 1.00 40.67 209 VAL C O 1
ATOM 5599 N N . ALA C 1 196 ? 30.981 -32.643 101.814 1.00 39.93 210 ALA C N 1
ATOM 5600 C CA . ALA C 1 196 ? 31.752 -32.337 103.027 1.00 39.99 210 ALA C CA 1
ATOM 5601 C C . ALA C 1 196 ? 31.071 -31.248 103.875 1.00 39.90 210 ALA C C 1
ATOM 5602 O O . ALA C 1 196 ? 30.991 -31.404 105.101 1.00 39.90 210 ALA C O 1
ATOM 5604 N N . ALA C 1 197 ? 30.546 -30.179 103.213 1.00 39.68 211 ALA C N 1
ATOM 5605 C CA . ALA C 1 197 ? 29.819 -29.081 103.869 1.00 39.92 211 ALA C CA 1
ATOM 5606 C C . ALA C 1 197 ? 28.513 -29.528 104.541 1.00 41.26 211 ALA C C 1
ATOM 5607 O O . ALA C 1 197 ? 28.306 -29.201 105.705 1.00 41.21 211 ALA C O 1
ATOM 5609 N N . VAL C 1 198 ? 27.641 -30.285 103.825 1.00 41.99 212 VAL C N 1
ATOM 5610 C CA . VAL C 1 198 ? 26.376 -30.757 104.364 1.00 42.64 212 VAL C CA 1
ATOM 5611 C C . VAL C 1 198 ? 26.598 -31.779 105.473 1.00 44.42 212 VAL C C 1
ATOM 5612 O O . VAL C 1 198 ? 25.894 -31.749 106.480 1.00 44.59 212 VAL C O 1
ATOM 5616 N N . GLN C 1 199 ? 27.625 -32.630 105.348 1.00 45.58 213 GLN C N 1
ATOM 5617 C CA . GLN C 1 199 ? 27.941 -33.591 106.407 1.00 46.98 213 GLN C CA 1
ATOM 5618 C C . GLN C 1 199 ? 28.293 -32.868 107.709 1.00 47.69 213 GLN C C 1
ATOM 5619 O O . GLN C 1 199 ? 27.731 -33.188 108.751 1.00 48.33 213 GLN C O 1
ATOM 5625 N N . GLY C 1 200 ? 29.125 -31.831 107.602 1.00 47.57 214 GLY C N 1
ATOM 5626 C CA . GLY C 1 200 ? 29.519 -31.007 108.734 1.00 47.81 214 GLY C CA 1
ATOM 5627 C C . GLY C 1 200 ? 28.355 -30.260 109.356 1.00 48.73 214 GLY C C 1
ATOM 5628 O O . GLY C 1 200 ? 28.217 -30.220 110.582 1.00 49.18 214 GLY C O 1
ATOM 5629 N N . LEU C 1 201 ? 27.485 -29.685 108.519 1.00 48.58 215 LEU C N 1
ATOM 5630 C CA . LEU C 1 201 ? 26.335 -28.940 109.001 1.00 48.83 215 LEU C CA 1
ATOM 5631 C C . LEU C 1 201 ? 25.301 -29.859 109.658 1.00 50.37 215 LEU C C 1
ATOM 5632 O O . LEU C 1 201 ? 24.720 -29.499 110.678 1.00 50.66 215 LEU C O 1
ATOM 5637 N N . ASN C 1 202 ? 25.138 -31.076 109.134 1.00 51.13 216 ASN C N 1
ATOM 5638 C CA . ASN C 1 202 ? 24.225 -32.050 109.722 1.00 51.73 216 ASN C CA 1
ATOM 5639 C C . ASN C 1 202 ? 24.787 -32.594 111.036 1.00 53.12 216 ASN C C 1
ATOM 5640 O O . ASN C 1 202 ? 24.015 -32.864 111.941 1.00 53.48 216 ASN C O 1
ATOM 5645 N N . LEU C 1 203 ? 26.117 -32.730 111.167 1.00 53.86 217 LEU C N 1
ATOM 5646 C CA . LEU C 1 203 ? 26.717 -33.174 112.434 1.00 55.38 217 LEU C CA 1
ATOM 5647 C C . LEU C 1 203 ? 26.411 -32.144 113.536 1.00 56.23 217 LEU C C 1
ATOM 5648 O O . LEU C 1 203 ? 26.047 -32.513 114.647 1.00 56.29 217 LEU C O 1
ATOM 5653 N N . ARG C 1 204 ? 26.536 -30.859 113.192 1.00 56.79 218 ARG C N 1
ATOM 5654 C CA . ARG C 1 204 ? 26.235 -29.736 114.122 1.00 57.57 218 ARG C CA 1
ATOM 5655 C C . ARG C 1 204 ? 24.743 -29.699 114.480 1.00 57.29 218 ARG C C 1
ATOM 5656 O O . ARG C 1 204 ? 24.433 -29.495 115.662 1.00 57.62 218 ARG C O 1
ATOM 5664 N N . SER C 1 205 ? 23.867 -29.909 113.493 1.00 56.68 219 SER C N 1
ATOM 5665 C CA . SER C 1 205 ? 22.413 -29.846 113.665 1.00 56.61 219 SER C CA 1
ATOM 5666 C C . SER C 1 205 ? 21.770 -31.064 112.990 1.00 56.40 219 SER C C 1
ATOM 5667 O O . SER C 1 205 ? 21.408 -30.988 111.814 1.00 56.66 219 SER C O 1
ATOM 5670 N N . PRO C 1 206 ? 21.627 -32.200 113.707 1.00 55.82 220 PRO C N 1
ATOM 5671 C CA . PRO C 1 206 ? 21.080 -33.417 113.081 1.00 55.35 220 PRO C CA 1
ATOM 5672 C C . PRO C 1 206 ? 19.676 -33.297 112.479 1.00 55.07 220 PRO C C 1
ATOM 5673 O O . PRO C 1 206 ? 19.357 -34.006 111.526 1.00 54.90 220 PRO C O 1
ATOM 5677 N N . ASN C 1 207 ? 18.857 -32.383 112.995 1.00 54.94 221 ASN C N 1
ATOM 5678 C CA . ASN C 1 207 ? 17.509 -32.153 112.466 1.00 55.11 221 ASN C CA 1
ATOM 5679 C C . ASN C 1 207 ? 17.420 -31.185 111.306 1.00 54.17 221 ASN C C 1
ATOM 5680 O O . ASN C 1 207 ? 16.328 -30.938 110.804 1.00 54.47 221 ASN C O 1
ATOM 5685 N N . ASN C 1 208 ? 18.543 -30.608 110.904 1.00 53.08 222 ASN C N 1
ATOM 5686 C CA . ASN C 1 208 ? 18.580 -29.680 109.794 1.00 52.50 222 ASN C CA 1
ATOM 5687 C C . ASN C 1 208 ? 19.552 -30.215 108.738 1.00 50.67 222 ASN C C 1
ATOM 5688 O O . ASN C 1 208 ? 20.224 -31.222 108.985 1.00 51.06 222 ASN C O 1
ATOM 5693 N N . PHE C 1 209 ? 19.597 -29.591 107.537 1.00 48.30 223 PHE C N 1
ATOM 5694 C CA . PHE C 1 209 ? 20.499 -30.022 106.461 1.00 46.33 223 PHE C CA 1
ATOM 5695 C C . PHE C 1 209 ? 20.270 -31.504 106.116 1.00 44.52 223 PHE C C 1
ATOM 5696 O O . PHE C 1 209 ? 21.213 -32.285 106.024 1.00 43.80 223 PHE C O 1
ATOM 5704 N N . LEU C 1 210 ? 18.976 -31.888 105.986 1.00 43.32 224 LEU C N 1
ATOM 5705 C CA . LEU C 1 210 ? 18.577 -33.258 105.723 1.00 41.71 224 LEU C CA 1
ATOM 5706 C C . LEU C 1 210 ? 18.941 -33.756 104.327 1.00 41.05 224 LEU C C 1
ATOM 5707 O O . LEU C 1 210 ? 18.706 -34.932 104.061 1.00 41.41 224 LEU C O 1
ATOM 5712 N N . SER C 1 211 ? 19.582 -32.923 103.483 1.00 40.17 225 SER C N 1
ATOM 5713 C CA . SER C 1 211 ? 20.138 -33.341 102.188 1.00 40.29 225 SER C CA 1
ATOM 5714 C C . SER C 1 211 ? 21.316 -34.311 102.368 1.00 38.33 225 SER C C 1
ATOM 5715 O O . SER C 1 211 ? 21.744 -34.871 101.379 1.00 37.98 225 SER C O 1
ATOM 5718 N N . TYR C 1 212 ? 21.894 -34.436 103.579 1.00 37.08 226 TYR C N 1
ATOM 5719 C CA . TYR C 1 212 ? 23.040 -35.293 103.870 1.00 36.81 226 TYR C CA 1
ATOM 5720 C C . TYR C 1 212 ? 22.761 -36.741 103.432 1.00 37.21 226 TYR C C 1
ATOM 5721 O O . TYR C 1 212 ? 23.658 -37.421 102.913 1.00 37.79 226 TYR C O 1
ATOM 5730 N N . TYR C 1 213 ? 21.518 -37.198 103.663 1.00 35.81 227 TYR C N 1
ATOM 5731 C CA . TYR C 1 213 ? 21.081 -38.555 103.448 1.00 35.46 227 TYR C CA 1
ATOM 5732 C C . TYR C 1 213 ? 21.320 -39.018 102.045 1.00 37.01 227 TYR C C 1
ATOM 5733 O O . TYR C 1 213 ? 20.681 -38.547 101.140 1.00 37.19 227 TYR C O 1
ATOM 5742 N N . ARG C 1 214 ? 22.296 -39.909 101.852 1.00 37.87 228 ARG C N 1
ATOM 5743 C CA . ARG C 1 214 ? 22.703 -40.425 100.540 1.00 37.56 228 ARG C CA 1
ATOM 5744 C C . ARG C 1 214 ? 23.064 -39.335 99.533 1.00 37.46 228 ARG C C 1
ATOM 5745 O O . ARG C 1 214 ? 22.928 -39.564 98.344 1.00 37.87 228 ARG C O 1
ATOM 5753 N N . LEU C 1 215 ? 23.566 -38.175 99.988 1.00 37.06 229 LEU C N 1
ATOM 5754 C CA . LEU C 1 215 ? 23.923 -37.071 99.086 1.00 37.28 229 LEU C CA 1
ATOM 5755 C C . LEU C 1 215 ? 25.034 -37.412 98.114 1.00 38.36 229 LEU C C 1
ATOM 5756 O O . LEU C 1 215 ? 25.056 -36.869 97.018 1.00 39.03 229 LEU C O 1
ATOM 5761 N N . THR C 1 216 ? 25.945 -38.315 98.483 1.00 39.04 230 THR C N 1
ATOM 5762 C CA . THR C 1 216 ? 27.016 -38.729 97.569 1.00 39.89 230 THR C CA 1
ATOM 5763 C C . THR C 1 216 ? 26.429 -39.430 96.356 1.00 40.60 230 THR C C 1
ATOM 5764 O O . THR C 1 216 ? 26.765 -39.071 95.230 1.00 41.20 230 THR C O 1
ATOM 5768 N N . ARG C 1 217 ? 25.503 -40.383 96.589 1.00 40.27 231 ARG C N 1
ATOM 5769 C CA . ARG C 1 217 ? 24.831 -41.100 95.519 1.00 40.23 231 ARG C CA 1
ATOM 5770 C C . ARG C 1 217 ? 23.976 -40.100 94.711 1.00 38.98 231 ARG C C 1
ATOM 5771 O O . ARG C 1 217 ? 24.042 -40.110 93.494 1.00 39.38 231 ARG C O 1
ATOM 5779 N N . PHE C 1 218 ? 23.239 -39.214 95.377 1.00 37.49 232 PHE C N 1
ATOM 5780 C CA . PHE C 1 218 ? 22.433 -38.200 94.708 1.00 37.15 232 PHE C CA 1
ATOM 5781 C C . PHE C 1 218 ? 23.263 -37.336 93.736 1.00 38.48 232 PHE C C 1
ATOM 5782 O O . PHE C 1 218 ? 22.886 -37.236 92.572 1.00 38.95 232 PHE C O 1
ATOM 5790 N N . LEU C 1 219 ? 24.369 -36.714 94.209 1.00 38.49 233 LEU C N 1
ATOM 5791 C CA . LEU C 1 219 ? 25.198 -35.854 93.380 1.00 39.95 233 LEU C CA 1
ATOM 5792 C C . LEU C 1 219 ? 25.982 -36.613 92.294 1.00 42.95 233 LEU C C 1
ATOM 5793 O O . LEU C 1 219 ? 26.320 -36.032 91.257 1.00 43.57 233 LEU C O 1
ATOM 5798 N N . SER C 1 220 ? 26.255 -37.906 92.531 1.00 44.13 234 SER C N 1
ATOM 5799 C CA . SER C 1 220 ? 26.911 -38.783 91.568 1.00 45.45 234 SER C CA 1
ATOM 5800 C C . SER C 1 220 ? 25.992 -39.023 90.385 1.00 47.12 234 SER C C 1
ATOM 5801 O O . SER C 1 220 ? 26.495 -39.207 89.288 1.00 47.75 234 SER C O 1
ATOM 5804 N N . ARG C 1 221 ? 24.660 -39.066 90.597 1.00 47.56 235 ARG C N 1
ATOM 5805 C CA . ARG C 1 221 ? 23.689 -39.261 89.523 1.00 48.63 235 ARG C CA 1
ATOM 5806 C C . ARG C 1 221 ? 23.611 -38.033 88.623 1.00 49.16 235 ARG C C 1
ATOM 5807 O O . ARG C 1 221 ? 23.429 -38.195 87.409 1.00 50.01 235 ARG C O 1
ATOM 5815 N N . VAL C 1 222 ? 23.796 -36.816 89.203 1.00 48.36 236 VAL C N 1
ATOM 5816 C CA . VAL C 1 222 ? 23.780 -35.544 88.487 1.00 48.94 236 VAL C CA 1
ATOM 5817 C C . VAL C 1 222 ? 25.030 -35.441 87.567 1.00 51.14 236 VAL C C 1
ATOM 5818 O O . VAL C 1 222 ? 24.930 -35.042 86.411 1.00 51.76 236 VAL C O 1
ATOM 5822 N N . ILE C 1 223 ? 26.195 -35.831 88.079 1.00 51.98 237 ILE C N 1
ATOM 5823 C CA . ILE C 1 223 ? 27.457 -35.796 87.343 1.00 53.24 237 ILE C CA 1
ATOM 5824 C C . ILE C 1 223 ? 27.680 -37.063 86.478 1.00 54.18 237 ILE C C 1
ATOM 5825 O O . ILE C 1 223 ? 28.555 -37.069 85.598 1.00 54.51 237 ILE C O 1
ATOM 5830 N N . LYS C 1 224 ? 26.946 -38.146 86.775 1.00 54.29 238 LYS C N 1
ATOM 5831 C CA . LYS C 1 224 ? 27.100 -39.456 86.147 1.00 54.67 238 LYS C CA 1
ATOM 5832 C C . LYS C 1 224 ? 28.495 -40.022 86.461 1.00 54.15 238 LYS C C 1
ATOM 5833 O O . LYS C 1 224 ? 29.167 -40.571 85.591 1.00 55.55 238 LYS C O 1
ATOM 5839 N N . CYS C 1 225 ? 28.932 -39.871 87.723 1.00 52.13 239 CYS C N 1
ATOM 5840 C CA . CYS C 1 225 ? 30.213 -40.401 88.178 1.00 50.95 239 CYS C CA 1
ATOM 5841 C C . CYS C 1 225 ? 30.031 -41.615 89.125 1.00 51.53 239 CYS C C 1
ATOM 5842 O O . CYS C 1 225 ? 28.915 -41.968 89.494 1.00 50.94 239 CYS C O 1
ATOM 5845 N N . ASP C 1 226 ? 31.136 -42.245 89.520 1.00 52.38 240 ASP C N 1
ATOM 5846 C CA . ASP C 1 226 ? 31.107 -43.389 90.416 1.00 52.86 240 ASP C CA 1
ATOM 5847 C C . ASP C 1 226 ? 30.977 -42.846 91.831 1.00 52.07 240 ASP C C 1
ATOM 5848 O O . ASP C 1 226 ? 31.803 -42.029 92.223 1.00 51.73 240 ASP C O 1
ATOM 5853 N N . PRO C 1 227 ? 29.997 -43.318 92.628 1.00 51.89 241 PRO C N 1
ATOM 5854 C CA . PRO C 1 227 ? 29.874 -42.840 94.015 1.00 51.90 241 PRO C CA 1
ATOM 5855 C C . PRO C 1 227 ? 31.125 -43.069 94.846 1.00 53.09 241 PRO C C 1
ATOM 5856 O O . PRO C 1 227 ? 31.389 -42.304 95.773 1.00 53.28 241 PRO C O 1
ATOM 5860 N N . ASP C 1 228 ? 31.911 -44.100 94.514 1.00 53.83 242 ASP C N 1
ATOM 5861 C CA . ASP C 1 228 ? 33.160 -44.396 95.208 1.00 54.65 242 ASP C CA 1
ATOM 5862 C C . ASP C 1 228 ? 34.172 -43.286 94.995 1.00 54.30 242 ASP C C 1
ATOM 5863 O O . ASP C 1 228 ? 34.881 -42.918 95.930 1.00 54.35 242 ASP C O 1
ATOM 5868 N N . CYS C 1 229 ? 34.236 -42.741 93.776 1.00 53.77 243 CYS C N 1
ATOM 5869 C CA . CYS C 1 229 ? 35.177 -41.669 93.470 1.00 53.19 243 CYS C CA 1
ATOM 5870 C C . CYS C 1 229 ? 34.775 -40.381 94.165 1.00 51.19 243 CYS C C 1
ATOM 5871 O O . CYS C 1 229 ? 35.641 -39.686 94.697 1.00 51.50 243 CYS C O 1
ATOM 5874 N N . LEU C 1 230 ? 33.466 -40.087 94.211 1.00 49.05 244 LEU C N 1
ATOM 5875 C CA . LEU C 1 230 ? 32.988 -38.920 94.935 1.00 48.14 244 LEU C CA 1
ATOM 5876 C C . LEU C 1 230 ? 33.253 -39.069 96.433 1.00 47.89 244 LEU C C 1
ATOM 5877 O O . LEU C 1 230 ? 33.687 -38.112 97.065 1.00 47.93 244 LEU C O 1
ATOM 5882 N N . ARG C 1 231 ? 33.072 -40.274 96.984 1.00 47.75 245 ARG C N 1
ATOM 5883 C CA . ARG C 1 231 ? 33.345 -40.555 98.392 1.00 48.48 245 ARG C CA 1
ATOM 5884 C C . ARG C 1 231 ? 34.840 -40.377 98.696 1.00 48.39 245 ARG C C 1
ATOM 5885 O O . ARG C 1 231 ? 35.186 -39.687 99.653 1.00 48.81 245 ARG C O 1
ATOM 5893 N N . ALA C 1 232 ? 35.728 -40.918 97.835 1.00 47.77 246 ALA C N 1
ATOM 5894 C CA . ALA C 1 232 ? 37.178 -40.744 97.977 1.00 47.61 246 ALA C CA 1
ATOM 5895 C C . ALA C 1 232 ? 37.536 -39.250 97.909 1.00 47.21 246 ALA C C 1
ATOM 5896 O O . ALA C 1 232 ? 38.337 -38.771 98.711 1.00 47.67 246 ALA C O 1
ATOM 5898 N N . CYS C 1 233 ? 36.895 -38.509 96.996 1.00 46.25 247 CYS C N 1
ATOM 5899 C CA . CYS C 1 233 ? 37.101 -37.071 96.856 1.00 45.93 247 CYS C CA 1
ATOM 5900 C C . CYS C 1 233 ? 36.703 -36.354 98.150 1.00 46.55 247 CYS C C 1
ATOM 5901 O O . CYS C 1 233 ? 37.509 -35.608 98.700 1.00 46.45 247 CYS C O 1
ATOM 5904 N N . GLN C 1 234 ? 35.496 -36.643 98.675 1.00 46.73 248 GLN C N 1
ATOM 5905 C CA . GLN C 1 234 ? 34.982 -36.062 99.914 1.00 47.14 248 GLN C CA 1
ATOM 5906 C C . GLN C 1 234 ? 35.945 -36.321 101.077 1.00 47.49 248 GLN C C 1
ATOM 5907 O O . GLN C 1 234 ? 36.273 -35.398 101.815 1.00 47.42 248 GLN C O 1
ATOM 5913 N N . GLU C 1 235 ? 36.426 -37.555 101.213 1.00 48.01 249 GLU C N 1
ATOM 5914 C CA . GLU C 1 235 ? 37.373 -37.907 102.263 1.00 49.03 249 GLU C CA 1
ATOM 5915 C C . GLU C 1 235 ? 38.691 -37.123 102.122 1.00 49.82 249 GLU C C 1
ATOM 5916 O O . GLU C 1 235 ? 39.194 -36.610 103.126 1.00 49.89 249 GLU C O 1
ATOM 5922 N N . GLN C 1 236 ? 39.203 -36.958 100.879 1.00 50.12 250 GLN C N 1
ATOM 5923 C CA . GLN C 1 236 ? 40.423 -36.185 100.610 1.00 50.78 250 GLN C CA 1
ATOM 5924 C C . GLN C 1 236 ? 40.245 -34.726 101.042 1.00 51.41 250 GLN C C 1
ATOM 5925 O O . GLN C 1 236 ? 41.141 -34.146 101.641 1.00 51.70 250 GLN C O 1
ATOM 5931 N N . ILE C 1 237 ? 39.082 -34.142 100.754 1.00 51.89 251 ILE C N 1
ATOM 5932 C CA . ILE C 1 237 ? 38.759 -32.761 101.098 1.00 53.11 251 ILE C CA 1
ATOM 5933 C C . ILE C 1 237 ? 38.646 -32.578 102.613 1.00 55.63 251 ILE C C 1
ATOM 5934 O O . ILE C 1 237 ? 39.087 -31.557 103.140 1.00 56.33 251 ILE C O 1
ATOM 5939 N N . GLU C 1 238 ? 38.056 -33.566 103.319 1.00 56.64 252 GLU C N 1
ATOM 5940 C CA . GLU C 1 238 ? 37.891 -33.500 104.769 1.00 58.02 252 GLU C CA 1
ATOM 5941 C C . GLU C 1 238 ? 39.229 -33.682 105.493 1.00 59.22 252 GLU C C 1
ATOM 5942 O O . GLU C 1 238 ? 39.478 -33.022 106.497 1.00 59.02 252 GLU C O 1
ATOM 5948 N N . ALA C 1 239 ? 40.110 -34.533 104.953 1.00 60.42 253 ALA C N 1
ATOM 5949 C CA . ALA C 1 239 ? 41.451 -34.732 105.514 1.00 62.09 253 ALA C CA 1
ATOM 5950 C C . ALA C 1 239 ? 42.295 -33.454 105.387 1.00 64.37 253 ALA C C 1
ATOM 5951 O O . ALA C 1 239 ? 43.140 -33.185 106.236 1.00 64.72 253 ALA C O 1
ATOM 5953 N N . LEU C 1 240 ? 42.070 -32.680 104.313 1.00 65.77 254 LEU C N 1
ATOM 5954 C CA . LEU C 1 240 ? 42.754 -31.426 104.036 1.00 67.44 254 LEU C CA 1
ATOM 5955 C C . LEU C 1 240 ? 42.327 -30.349 105.049 1.00 69.41 254 LEU C C 1
ATOM 5956 O O . LEU C 1 240 ? 43.151 -29.540 105.472 1.00 69.77 254 LEU C O 1
ATOM 5961 N N . LEU C 1 241 ? 41.044 -30.339 105.423 1.00 70.53 255 LEU C N 1
ATOM 5962 C CA . LEU C 1 241 ? 40.470 -29.394 106.379 1.00 72.21 255 LEU C CA 1
ATOM 5963 C C . LEU C 1 241 ? 41.118 -29.539 107.762 1.00 74.06 255 LEU C C 1
ATOM 5964 O O . LEU C 1 241 ? 41.337 -28.543 108.447 1.00 74.24 255 LEU C O 1
ATOM 5969 N N . GLU C 1 242 ? 41.445 -30.779 108.157 1.00 75.25 256 GLU C N 1
ATOM 5970 C CA . GLU C 1 242 ? 42.062 -31.086 109.451 1.00 76.65 256 GLU C CA 1
ATOM 5971 C C . GLU C 1 242 ? 43.431 -30.437 109.624 1.00 77.06 256 GLU C C 1
ATOM 5972 O O . GLU C 1 242 ? 43.751 -29.980 110.720 1.00 77.16 256 GLU C O 1
ATOM 5978 N N . SER C 1 243 ? 44.218 -30.373 108.541 1.00 77.08 257 SER C N 1
ATOM 5979 C CA . SER C 1 243 ? 45.543 -29.754 108.554 1.00 77.55 257 SER C CA 1
ATOM 5980 C C . SER C 1 243 ? 45.427 -28.240 108.697 1.00 77.47 257 SER C C 1
ATOM 5981 O O . SER C 1 243 ? 46.163 -27.652 109.481 1.00 77.65 257 SER C O 1
ATOM 5984 N N . SER C 1 244 ? 44.466 -27.628 108.002 1.00 77.15 258 SER C N 1
ATOM 5985 C CA . SER C 1 244 ? 44.209 -26.185 108.066 1.00 77.44 258 SER C CA 1
ATOM 5986 C C . SER C 1 244 ? 43.788 -25.736 109.489 1.00 77.52 258 SER C C 1
ATOM 5987 O O . SER C 1 244 ? 43.319 -26.535 110.307 1.00 77.28 258 SER C O 1
ATOM 5990 N N . SER D 2 4 ? 50.156 -26.031 64.877 1.00 77.01 4 SER D N 1
ATOM 5991 C CA . SER D 2 4 ? 49.088 -26.226 63.860 1.00 77.13 4 SER D CA 1
ATOM 5992 C C . SER D 2 4 ? 49.076 -25.042 62.887 1.00 77.18 4 SER D C 1
ATOM 5993 O O . SER D 2 4 ? 48.043 -24.356 62.812 1.00 77.82 4 SER D O 1
ATOM 5996 N N . ARG D 2 5 ? 50.186 -24.818 62.176 1.00 76.24 5 ARG D N 1
ATOM 5997 C CA . ARG D 2 5 ? 50.287 -23.697 61.201 1.00 75.65 5 ARG D CA 1
ATOM 5998 C C . ARG D 2 5 ? 49.289 -23.929 60.061 1.00 74.50 5 ARG D C 1
ATOM 5999 O O . ARG D 2 5 ? 49.190 -25.076 59.586 1.00 74.68 5 ARG D O 1
ATOM 6007 N N . TYR D 2 6 ? 48.613 -22.864 59.619 1.00 73.24 6 TYR D N 1
ATOM 6008 C CA . TYR D 2 6 ? 47.605 -22.949 58.529 1.00 72.45 6 TYR D CA 1
ATOM 6009 C C . TYR D 2 6 ? 48.176 -22.305 57.262 1.00 73.62 6 TYR D C 1
ATOM 6010 O O . TYR D 2 6 ? 48.770 -21.215 57.357 1.00 73.74 6 TYR D O 1
ATOM 6019 N N . GLU D 2 7 ? 47.968 -22.951 56.111 1.00 74.29 7 GLU D N 1
ATOM 6020 C CA . GLU D 2 7 ? 48.484 -22.453 54.849 1.00 75.26 7 GLU D CA 1
ATOM 6021 C C . GLU D 2 7 ? 47.396 -21.767 54.042 1.00 75.42 7 GLU D C 1
ATOM 6022 O O . GLU D 2 7 ? 46.572 -22.460 53.446 1.00 75.40 7 GLU D O 1
ATOM 6028 N N . PRO D 2 8 ? 47.399 -20.415 53.956 1.00 75.39 8 PRO D N 1
ATOM 6029 C CA . PRO D 2 8 ? 46.382 -19.734 53.145 1.00 75.19 8 PRO D CA 1
ATOM 6030 C C . PRO D 2 8 ? 46.433 -20.181 51.689 1.00 75.02 8 PRO D C 1
ATOM 6031 O O . PRO D 2 8 ? 47.456 -20.049 51.015 1.00 75.46 8 PRO D O 1
ATOM 6035 N N . VAL D 2 9 ? 45.351 -20.848 51.303 1.00 73.89 9 VAL D N 1
ATOM 6036 C CA . VAL D 2 9 ? 45.093 -21.404 49.953 1.00 73.08 9 VAL D CA 1
ATOM 6037 C C . VAL D 2 9 ? 44.377 -20.368 49.097 1.00 71.90 9 VAL D C 1
ATOM 6038 O O . VAL D 2 9 ? 44.631 -20.322 47.926 1.00 72.56 9 VAL D O 1
ATOM 6042 N N . ALA D 2 10 ? 43.521 -19.551 49.689 1.00 70.22 10 ALA D N 1
ATOM 6043 C CA . ALA D 2 10 ? 42.729 -18.590 48.895 1.00 68.96 10 ALA D CA 1
ATOM 6044 C C . ALA D 2 10 ? 42.248 -17.436 49.768 1.00 67.11 10 ALA D C 1
ATOM 6045 O O . ALA D 2 10 ? 42.515 -17.457 50.929 1.00 67.16 10 ALA D O 1
ATOM 6047 N N . GLU D 2 11 ? 41.582 -16.456 49.158 1.00 65.45 11 GLU D N 1
ATOM 6048 C CA . GLU D 2 11 ? 41.051 -15.287 49.903 1.00 64.42 11 GLU D CA 1
ATOM 6049 C C . GLU D 2 11 ? 39.522 -15.353 49.897 1.00 63.94 11 GLU D C 1
ATOM 6050 O O . GLU D 2 11 ? 38.931 -15.186 48.818 1.00 64.01 11 GLU D O 1
ATOM 6056 N N . ILE D 2 12 ? 38.918 -15.632 51.054 1.00 63.06 12 ILE D N 1
ATOM 6057 C CA . ILE D 2 12 ? 37.430 -15.673 51.158 1.00 62.75 12 ILE D CA 1
ATOM 6058 C C . ILE D 2 12 ? 36.896 -14.265 50.875 1.00 62.50 12 ILE D C 1
ATOM 6059 O O . ILE D 2 12 ? 35.902 -14.145 50.142 1.00 62.33 12 ILE D O 1
ATOM 6064 N N . GLY D 2 13 ? 37.572 -13.242 51.404 1.00 62.38 13 GLY D N 1
ATOM 6065 C CA . GLY D 2 13 ? 37.181 -11.840 51.173 1.00 62.88 13 GLY D CA 1
ATOM 6066 C C . GLY D 2 13 ? 38.250 -10.866 51.636 1.00 63.71 13 GLY D C 1
ATOM 6067 O O . GLY D 2 13 ? 39.078 -11.249 52.475 1.00 63.56 13 GLY D O 1
ATOM 6068 N N . VAL D 2 14 ? 38.251 -9.661 51.062 1.00 64.53 14 VAL D N 1
ATOM 6069 C CA . VAL D 2 14 ? 39.207 -8.583 51.427 1.00 65.81 14 VAL D CA 1
ATOM 6070 C C . VAL D 2 14 ? 38.362 -7.331 51.556 1.00 66.83 14 VAL D C 1
ATOM 6071 O O . VAL D 2 14 ? 37.546 -7.123 50.703 1.00 67.18 14 VAL D O 1
ATOM 6075 N N . GLY D 2 15 ? 38.627 -6.504 52.549 1.00 67.34 15 GLY D N 1
ATOM 6076 C CA . GLY D 2 15 ? 37.819 -5.299 52.762 1.00 68.24 15 GLY D CA 1
ATOM 6077 C C . GLY D 2 15 ? 38.442 -4.426 53.818 1.00 69.13 15 GLY D C 1
ATOM 6078 O O . GLY D 2 15 ? 39.618 -4.588 54.064 1.00 69.11 15 GLY D O 1
ATOM 6079 N N . ALA D 2 16 ? 37.652 -3.504 54.381 1.00 69.62 16 ALA D N 1
ATOM 6080 C CA . ALA D 2 16 ? 38.097 -2.541 55.416 1.00 70.45 16 ALA D CA 1
ATOM 6081 C C . ALA D 2 16 ? 38.461 -3.285 56.703 1.00 70.92 16 ALA D C 1
ATOM 6082 O O . ALA D 2 16 ? 39.413 -2.868 57.385 1.00 71.07 16 ALA D O 1
ATOM 6084 N N . TYR D 2 17 ? 37.748 -4.377 56.985 1.00 70.87 17 TYR D N 1
ATOM 6085 C CA . TYR D 2 17 ? 37.971 -5.208 58.197 1.00 71.17 17 TYR D CA 1
ATOM 6086 C C . TYR D 2 17 ? 39.380 -5.811 58.165 1.00 70.62 17 TYR D C 1
ATOM 6087 O O . TYR D 2 17 ? 40.039 -5.873 59.218 1.00 71.51 17 TYR D O 1
ATOM 6096 N N . GLY D 2 18 ? 39.826 -6.210 56.972 1.00 68.91 18 GLY D N 1
ATOM 6097 C CA . GLY D 2 18 ? 41.112 -6.891 56.752 1.00 67.48 18 GLY D CA 1
ATOM 6098 C C . GLY D 2 18 ? 40.902 -7.937 55.679 1.00 65.52 18 GLY D C 1
ATOM 6099 O O . GLY D 2 18 ? 40.186 -7.636 54.710 1.00 65.88 18 GLY D O 1
ATOM 6100 N N . THR D 2 19 ? 41.527 -9.104 55.814 1.00 62.96 19 THR D N 1
ATOM 6101 C CA . THR D 2 19 ? 41.326 -10.171 54.802 1.00 60.92 19 THR D CA 1
ATOM 6102 C C . THR D 2 19 ? 40.748 -11.413 55.482 1.00 58.44 19 THR D C 1
ATOM 6103 O O . THR D 2 19 ? 40.970 -11.576 56.679 1.00 57.98 19 THR D O 1
ATOM 6107 N N . VAL D 2 20 ? 39.906 -12.165 54.777 1.00 56.61 20 VAL D N 1
ATOM 6108 C CA . VAL D 2 20 ? 39.406 -13.456 55.329 1.00 55.33 20 VAL D CA 1
ATOM 6109 C C . VAL D 2 20 ? 40.026 -14.514 54.419 1.00 54.60 20 VAL D C 1
ATOM 6110 O O . VAL D 2 20 ? 39.784 -14.455 53.206 1.00 54.35 20 VAL D O 1
ATOM 6114 N N . TYR D 2 21 ? 40.799 -15.437 54.985 1.00 54.36 21 TYR D N 1
ATOM 6115 C CA . TYR D 2 21 ? 41.502 -16.410 54.118 1.00 54.96 21 TYR D CA 1
ATOM 6116 C C . TYR D 2 21 ? 40.976 -17.829 54.306 1.00 56.15 21 TYR D C 1
ATOM 6117 O O . TYR D 2 21 ? 40.465 -18.165 55.384 1.00 56.29 21 TYR D O 1
ATOM 6126 N N . LYS D 2 22 ? 41.051 -18.600 53.223 1.00 56.51 22 LYS D N 1
ATOM 6127 C CA . LYS D 2 22 ? 40.801 -20.037 53.255 1.00 57.23 22 LYS D CA 1
ATOM 6128 C C . LYS D 2 22 ? 42.187 -20.655 53.476 1.00 57.88 22 LYS D C 1
ATOM 6129 O O . LYS D 2 22 ? 43.156 -20.171 52.921 1.00 57.91 22 LYS D O 1
ATOM 6135 N N . ALA D 2 23 ? 42.295 -21.665 54.322 1.00 59.03 23 ALA D N 1
ATOM 6136 C CA . ALA D 2 23 ? 43.573 -22.288 54.645 1.00 61.11 23 ALA D CA 1
ATOM 6137 C C . ALA D 2 23 ? 43.425 -23.782 54.903 1.00 64.12 23 ALA D C 1
ATOM 6138 O O . ALA D 2 23 ? 42.344 -24.226 55.259 1.00 64.20 23 ALA D O 1
ATOM 6140 N N . ARG D 2 24 ? 44.502 -24.557 54.759 1.00 66.50 24 ARG D N 1
ATOM 6141 C CA . ARG D 2 24 ? 44.446 -25.985 55.069 1.00 69.43 24 ARG D CA 1
ATOM 6142 C C . ARG D 2 24 ? 45.143 -26.245 56.424 1.00 71.67 24 ARG D C 1
ATOM 6143 O O . ARG D 2 24 ? 46.127 -25.586 56.758 1.00 71.49 24 ARG D O 1
ATOM 6151 N N . ASP D 2 25 ? 44.585 -27.153 57.231 1.00 73.53 25 ASP D N 1
ATOM 6152 C CA . ASP D 2 25 ? 45.189 -27.537 58.498 1.00 75.86 25 ASP D CA 1
ATOM 6153 C C . ASP D 2 25 ? 45.867 -28.861 58.177 1.00 78.28 25 ASP D C 1
ATOM 6154 O O . ASP D 2 25 ? 45.192 -29.818 57.800 1.00 78.83 25 ASP D O 1
ATOM 6159 N N . PRO D 2 26 ? 47.204 -28.919 58.214 1.00 79.56 26 PRO D N 1
ATOM 6160 C CA . PRO D 2 26 ? 47.895 -30.169 57.844 1.00 80.69 26 PRO D CA 1
ATOM 6161 C C . PRO D 2 26 ? 47.683 -31.331 58.818 1.00 82.37 26 PRO D C 1
ATOM 6162 O O . PRO D 2 26 ? 47.876 -32.489 58.432 1.00 82.46 26 PRO D O 1
ATOM 6166 N N . HIS D 2 27 ? 47.263 -31.031 60.066 1.00 83.33 27 HIS D N 1
ATOM 6167 C CA . HIS D 2 27 ? 47.022 -32.040 61.095 1.00 84.60 27 HIS D CA 1
ATOM 6168 C C . HIS D 2 27 ? 45.612 -32.613 61.005 1.00 84.82 27 HIS D C 1
ATOM 6169 O O . HIS D 2 27 ? 45.425 -33.819 61.169 1.00 85.26 27 HIS D O 1
ATOM 6176 N N . SER D 2 28 ? 44.627 -31.762 60.727 1.00 84.35 28 SER D N 1
ATOM 6177 C CA . SER D 2 28 ? 43.244 -32.203 60.607 1.00 84.45 28 SER D CA 1
ATOM 6178 C C . SER D 2 28 ? 42.958 -32.734 59.191 1.00 83.64 28 SER D C 1
ATOM 6179 O O . SER D 2 28 ? 42.297 -33.756 59.024 1.00 83.82 28 SER D O 1
ATOM 6182 N N . GLY D 2 29 ? 43.473 -32.044 58.188 1.00 82.52 29 GLY D N 1
ATOM 6183 C CA . GLY D 2 29 ? 43.238 -32.411 56.797 1.00 81.93 29 GLY D CA 1
ATOM 6184 C C . GLY D 2 29 ? 42.144 -31.584 56.145 1.00 80.71 29 GLY D C 1
ATOM 6185 O O . GLY D 2 29 ? 42.122 -31.425 54.921 1.00 80.93 29 GLY D O 1
ATOM 6186 N N . HIS D 2 30 ? 41.226 -31.048 56.963 1.00 79.15 30 HIS D N 1
ATOM 6187 C CA . HIS D 2 30 ? 40.112 -30.220 56.514 1.00 77.90 30 HIS D CA 1
ATOM 6188 C C . HIS D 2 30 ? 40.524 -28.735 56.377 1.00 74.68 30 HIS D C 1
ATOM 6189 O O . HIS D 2 30 ? 41.574 -28.329 56.875 1.00 74.67 30 HIS D O 1
ATOM 6196 N N . PHE D 2 31 ? 39.696 -27.929 55.705 1.00 71.98 31 PHE D N 1
ATOM 6197 C CA . PHE D 2 31 ? 39.981 -26.508 55.527 1.00 70.00 31 PHE D CA 1
ATOM 6198 C C . PHE D 2 31 ? 39.419 -25.629 56.663 1.00 66.42 31 PHE D C 1
ATOM 6199 O O . PHE D 2 31 ? 38.491 -26.023 57.374 1.00 66.14 31 PHE D O 1
ATOM 6207 N N . VAL D 2 32 ? 39.987 -24.430 56.814 1.00 63.30 32 VAL D N 1
ATOM 6208 C CA . VAL D 2 32 ? 39.530 -23.488 57.879 1.00 60.75 32 VAL D CA 1
ATOM 6209 C C . VAL D 2 32 ? 39.418 -22.080 57.288 1.00 58.94 32 VAL D C 1
ATOM 6210 O O . VAL D 2 32 ? 39.900 -21.872 56.167 1.00 58.78 32 VAL D O 1
ATOM 6214 N N . ALA D 2 33 ? 38.780 -21.166 58.023 1.00 57.46 33 ALA D N 1
ATOM 6215 C CA . ALA D 2 33 ? 38.658 -19.753 57.600 1.00 56.45 33 ALA D CA 1
ATOM 6216 C C . ALA D 2 33 ? 39.489 -18.915 58.574 1.00 55.20 33 ALA D C 1
ATOM 6217 O O . ALA D 2 33 ? 39.224 -19.002 59.778 1.00 54.93 33 ALA D O 1
ATOM 6219 N N . LEU D 2 34 ? 40.429 -18.115 58.064 1.00 54.48 34 LEU D N 1
ATOM 6220 C CA . LEU D 2 34 ? 41.317 -17.317 58.950 1.00 54.46 34 LEU D CA 1
ATOM 6221 C C . LEU D 2 34 ? 40.936 -15.838 58.900 1.00 54.70 34 LEU D C 1
ATOM 6222 O O . LEU D 2 34 ? 40.886 -15.273 57.801 1.00 54.71 34 LEU D O 1
ATOM 6227 N N . LYS D 2 35 ? 40.695 -15.249 60.069 1.00 55.24 35 LYS D N 1
ATOM 6228 C CA . LYS D 2 35 ? 40.374 -13.806 60.179 1.00 55.97 35 LYS D CA 1
ATOM 6229 C C . LYS D 2 35 ? 41.372 -13.177 61.152 1.00 56.60 35 LYS D C 1
ATOM 6230 O O . LYS D 2 35 ? 41.547 -13.727 62.249 1.00 56.53 35 LYS D O 1
ATOM 6236 N N . SER D 2 36 ? 41.995 -12.068 60.755 1.00 56.72 36 SER D N 1
ATOM 6237 C CA . SER D 2 36 ? 42.952 -11.358 61.639 1.00 57.23 36 SER D CA 1
ATOM 6238 C C . SER D 2 36 ? 42.322 -10.037 62.080 1.00 57.27 36 SER D C 1
ATOM 6239 O O . SER D 2 36 ? 41.889 -9.269 61.207 1.00 57.94 36 SER D O 1
ATOM 6242 N N . VAL D 2 37 ? 42.272 -9.798 63.389 1.00 56.35 37 VAL D N 1
ATOM 6243 C CA . VAL D 2 37 ? 41.683 -8.537 63.923 1.00 56.15 37 VAL D CA 1
ATOM 6244 C C . VAL D 2 37 ? 42.760 -7.792 64.711 1.00 56.24 37 VAL D C 1
ATOM 6245 O O . VAL D 2 37 ? 43.516 -8.449 65.436 1.00 56.50 37 VAL D O 1
ATOM 6249 N N . ARG D 2 38 ? 42.830 -6.471 64.543 1.00 55.84 38 ARG D N 1
ATOM 6250 C CA . ARG D 2 38 ? 43.833 -5.652 65.267 1.00 55.63 38 ARG D CA 1
ATOM 6251 C C . ARG D 2 38 ? 43.154 -4.960 66.452 1.00 54.18 38 ARG D C 1
ATOM 6252 O O . ARG D 2 38 ? 42.147 -4.275 66.243 1.00 54.42 38 ARG D O 1
ATOM 6260 N N . VAL D 2 39 ? 43.685 -5.183 67.653 1.00 52.66 39 VAL D N 1
ATOM 6261 C CA . VAL D 2 39 ? 43.176 -4.586 68.875 1.00 51.69 39 VAL D CA 1
ATOM 6262 C C . VAL D 2 39 ? 44.294 -3.744 69.502 1.00 52.15 39 VAL D C 1
ATOM 6263 O O . VAL D 2 39 ? 45.489 -3.972 69.248 1.00 52.12 39 VAL D O 1
ATOM 6267 N N . PRO D 2 40 ? 43.920 -2.755 70.325 1.00 52.49 40 PRO D N 1
ATOM 6268 C CA . PRO D 2 40 ? 44.944 -1.909 70.958 1.00 53.10 40 PRO D CA 1
ATOM 6269 C C . PRO D 2 40 ? 45.677 -2.576 72.116 1.00 53.76 40 PRO D C 1
ATOM 6270 O O . PRO D 2 40 ? 45.067 -3.299 72.892 1.00 53.66 40 PRO D O 1
ATOM 6274 N N . ASN D 2 41 ? 46.978 -2.293 72.210 1.00 54.27 41 ASN D N 1
ATOM 6275 C CA . ASN D 2 41 ? 47.838 -2.805 73.306 1.00 55.18 41 ASN D CA 1
ATOM 6276 C C . ASN D 2 41 ? 47.985 -1.661 74.310 1.00 55.62 41 ASN D C 1
ATOM 6277 O O . ASN D 2 41 ? 48.435 -0.579 73.907 1.00 56.94 41 ASN D O 1
ATOM 6282 N N . GLY D 2 42 ? 47.615 -1.901 75.567 1.00 54.45 42 GLY D N 1
ATOM 6283 C CA . GLY D 2 42 ? 47.651 -0.853 76.601 1.00 53.64 42 GLY D CA 1
ATOM 6284 C C . GLY D 2 42 ? 48.405 -1.287 77.840 1.00 53.28 42 GLY D C 1
ATOM 6285 O O . GLY D 2 42 ? 49.089 -2.320 77.790 1.00 53.14 42 GLY D O 1
ATOM 6286 N N . GLU D 2 43 ? 48.259 -0.509 78.918 1.00 53.14 43 GLU D N 1
ATOM 6287 C CA . GLU D 2 43 ? 48.881 -0.760 80.247 1.00 53.11 43 GLU D CA 1
ATOM 6288 C C . GLU D 2 43 ? 48.357 -2.071 80.850 1.00 51.91 43 GLU D C 1
ATOM 6289 O O . GLU D 2 43 ? 49.099 -2.689 81.627 1.00 51.87 43 GLU D O 1
ATOM 6295 N N . GLU D 2 44 ? 47.098 -2.422 80.567 1.00 30.00 44 GLU D N 1
ATOM 6296 C CA . GLU D 2 44 ? 46.455 -3.665 81.072 1.00 30.00 44 GLU D CA 1
ATOM 6297 C C . GLU D 2 44 ? 46.590 -4.789 80.033 1.00 30.00 44 GLU D C 1
ATOM 6298 O O . GLU D 2 44 ? 45.935 -5.830 80.211 1.00 30.00 44 GLU D O 1
ATOM 6304 N N . GLY D 2 45 ? 47.431 -4.580 79.012 1.00 30.00 48 GLY D N 1
ATOM 6305 C CA . GLY D 2 45 ? 47.711 -5.558 77.940 1.00 30.00 48 GLY D CA 1
ATOM 6306 C C . GLY D 2 45 ? 46.515 -5.836 77.048 1.00 30.00 48 GLY D C 1
ATOM 6307 O O . GLY D 2 45 ? 45.963 -4.873 76.497 1.00 30.00 48 GLY D O 1
ATOM 6308 N N . LEU D 2 46 ? 46.139 -7.109 76.898 1.00 44.81 49 LEU D N 1
ATOM 6309 C CA . LEU D 2 46 ? 44.993 -7.467 76.023 1.00 43.81 49 LEU D CA 1
ATOM 6310 C C . LEU D 2 46 ? 43.768 -6.696 76.509 1.00 42.35 49 LEU D C 1
ATOM 6311 O O . LEU D 2 46 ? 43.496 -6.725 77.718 1.00 42.17 49 LEU D O 1
ATOM 6316 N N . PRO D 2 47 ? 42.995 -6.044 75.617 1.00 41.01 50 PRO D N 1
ATOM 6317 C CA . PRO D 2 47 ? 41.822 -5.285 76.040 1.00 39.91 50 PRO D CA 1
ATOM 6318 C C . PRO D 2 47 ? 40.832 -6.256 76.695 1.00 39.81 50 PRO D C 1
ATOM 6319 O O . PRO D 2 47 ? 40.641 -7.329 76.175 1.00 39.68 50 PRO D O 1
ATOM 6323 N N . ILE D 2 48 ? 40.186 -5.822 77.778 1.00 39.88 51 ILE D N 1
ATOM 6324 C CA . ILE D 2 48 ? 39.253 -6.696 78.547 1.00 39.30 51 ILE D CA 1
ATOM 6325 C C . ILE D 2 48 ? 38.099 -7.149 77.649 1.00 39.35 51 ILE D C 1
ATOM 6326 O O . ILE D 2 48 ? 37.723 -8.319 77.751 1.00 39.98 51 ILE D O 1
ATOM 6331 N N . SER D 2 49 ? 37.588 -6.269 76.787 1.00 38.95 52 SER D N 1
ATOM 6332 C CA . SER D 2 49 ? 36.482 -6.654 75.874 1.00 38.86 52 SER D CA 1
ATOM 6333 C C . SER D 2 49 ? 36.939 -7.764 74.920 1.00 38.82 52 SER D C 1
ATOM 6334 O O . SER D 2 49 ? 36.102 -8.608 74.575 1.00 39.19 52 SER D O 1
ATOM 6337 N N . THR D 2 50 ? 38.177 -7.684 74.420 1.00 38.22 53 THR D N 1
ATOM 6338 C CA . THR D 2 50 ? 38.721 -8.727 73.506 1.00 38.17 53 THR D CA 1
ATOM 6339 C C . THR D 2 50 ? 38.873 -10.059 74.253 1.00 37.61 53 THR D C 1
ATOM 6340 O O . THR D 2 50 ? 38.423 -11.081 73.720 1.00 37.58 53 THR D O 1
ATOM 6344 N N . VAL D 2 51 ? 39.436 -10.030 75.464 1.00 36.98 54 VAL D N 1
ATOM 6345 C CA . VAL D 2 51 ? 39.573 -11.235 76.269 1.00 36.90 54 VAL D CA 1
ATOM 6346 C C . VAL D 2 51 ? 38.203 -11.889 76.513 1.00 37.64 54 VAL D C 1
ATOM 6347 O O . VAL D 2 51 ? 38.069 -13.057 76.184 1.00 38.78 54 VAL D O 1
ATOM 6351 N N . ARG D 2 52 ? 37.228 -11.130 77.029 1.00 36.91 55 ARG D N 1
ATOM 6352 C CA . ARG D 2 52 ? 35.854 -11.626 77.339 1.00 36.34 55 ARG D CA 1
ATOM 6353 C C . ARG D 2 52 ? 35.055 -12.043 76.094 1.00 36.37 55 ARG D C 1
ATOM 6354 O O . ARG D 2 52 ? 34.449 -13.121 76.127 1.00 36.51 55 ARG D O 1
ATOM 6362 N N . GLU D 2 53 ? 35.075 -11.237 75.032 1.00 36.35 56 GLU D N 1
ATOM 6363 C CA . GLU D 2 53 ? 34.287 -11.523 73.827 1.00 37.95 56 GLU D CA 1
ATOM 6364 C C . GLU D 2 53 ? 34.736 -12.794 73.111 1.00 39.00 56 GLU D C 1
ATOM 6365 O O . GLU D 2 53 ? 33.884 -13.596 72.704 1.00 40.21 56 GLU D O 1
ATOM 6371 N N . VAL D 2 54 ? 36.059 -12.964 72.929 1.00 38.33 57 VAL D N 1
ATOM 6372 C CA . VAL D 2 54 ? 36.624 -14.148 72.277 1.00 38.53 57 VAL D CA 1
ATOM 6373 C C . VAL D 2 54 ? 36.437 -15.376 73.145 1.00 38.48 57 VAL D C 1
ATOM 6374 O O . VAL D 2 54 ? 36.028 -16.414 72.632 1.00 39.13 57 VAL D O 1
ATOM 6378 N N . ALA D 2 55 ? 36.642 -15.255 74.471 1.00 37.58 58 ALA D N 1
ATOM 6379 C CA . ALA D 2 55 ? 36.425 -16.381 75.369 1.00 37.20 58 ALA D CA 1
ATOM 6380 C C . ALA D 2 55 ? 34.965 -16.798 75.359 1.00 37.83 58 ALA D C 1
ATOM 6381 O O . ALA D 2 55 ? 34.676 -17.989 75.306 1.00 38.39 58 ALA D O 1
ATOM 6383 N N . LEU D 2 56 ? 34.043 -15.839 75.351 1.00 37.9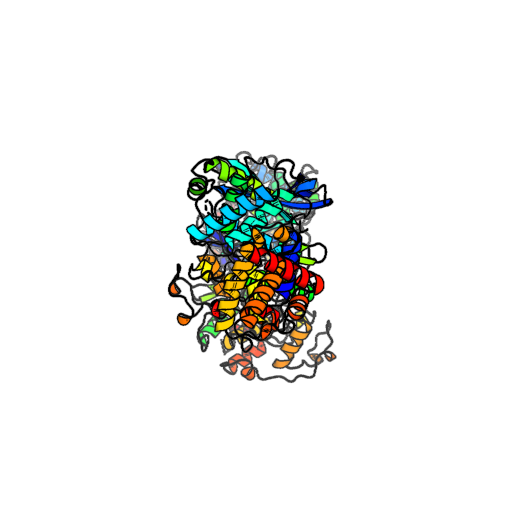6 59 LEU D N 1
ATOM 6384 C CA . LEU D 2 56 ? 32.604 -16.162 75.343 1.00 38.25 59 LEU D CA 1
ATOM 6385 C C . LEU D 2 56 ? 32.128 -16.780 74.021 1.00 38.78 59 LEU D C 1
ATOM 6386 O O . LEU D 2 56 ? 31.121 -17.475 74.004 1.00 38.69 59 LEU D O 1
ATOM 6391 N N . LEU D 2 57 ? 32.881 -16.572 72.924 1.00 39.28 60 LEU D N 1
ATOM 6392 C CA . LEU D 2 57 ? 32.616 -17.204 71.630 1.00 39.72 60 LEU D CA 1
ATOM 6393 C C . LEU D 2 57 ? 33.123 -18.671 71.701 1.00 40.89 60 LEU D C 1
ATOM 6394 O O . LEU D 2 57 ? 32.489 -19.579 71.176 1.00 41.34 60 LEU D O 1
ATOM 6399 N N . ARG D 2 58 ? 34.311 -18.885 72.304 1.00 41.17 61 ARG D N 1
ATOM 6400 C CA . ARG D 2 58 ? 34.890 -20.207 72.464 1.00 41.35 61 ARG D CA 1
ATOM 6401 C C . ARG D 2 58 ? 33.990 -21.040 73.397 1.00 42.54 61 ARG D C 1
ATOM 6402 O O . ARG D 2 58 ? 33.827 -22.224 73.182 1.00 42.99 61 ARG D O 1
ATOM 6410 N N . ARG D 2 59 ? 33.397 -20.413 74.415 1.00 42.82 62 ARG D N 1
ATOM 6411 C CA . ARG D 2 59 ? 32.503 -21.053 75.371 1.00 43.72 62 ARG D CA 1
ATOM 6412 C C . ARG D 2 59 ? 31.310 -21.726 74.656 1.00 45.11 62 ARG D C 1
ATOM 6413 O O . ARG D 2 59 ? 30.797 -22.737 75.154 1.00 45.27 62 ARG D O 1
ATOM 6421 N N . LEU D 2 60 ? 30.879 -21.185 73.486 1.00 45.20 63 LEU D N 1
ATOM 6422 C CA . LEU D 2 60 ? 29.764 -21.752 72.728 1.00 46.09 63 LEU D CA 1
ATOM 6423 C C . LEU D 2 60 ? 30.047 -23.155 72.177 1.00 47.44 63 LEU D C 1
ATOM 6424 O O . LEU D 2 60 ? 29.106 -23.889 71.870 1.00 47.87 63 LEU D O 1
ATOM 6429 N N . GLU D 2 61 ? 31.329 -23.516 72.037 1.00 47.58 64 GLU D N 1
ATOM 6430 C CA . GLU D 2 61 ? 31.756 -24.810 71.528 1.00 48.17 64 GLU D CA 1
ATOM 6431 C C . GLU D 2 61 ? 31.208 -25.970 72.341 1.00 48.20 64 GLU D C 1
ATOM 6432 O O . GLU D 2 61 ? 30.876 -27.018 71.781 1.00 48.66 64 GLU D O 1
ATOM 6438 N N . ALA D 2 62 ? 31.104 -25.779 73.661 1.00 47.71 65 ALA D N 1
ATOM 6439 C CA . ALA D 2 62 ? 30.634 -26.793 74.608 1.00 47.63 65 ALA D CA 1
ATOM 6440 C C . ALA D 2 62 ? 29.237 -27.319 74.275 1.00 47.42 65 ALA D C 1
ATOM 6441 O O . ALA D 2 62 ? 28.936 -28.493 74.493 1.00 47.30 65 ALA D O 1
ATOM 6443 N N . PHE D 2 63 ? 28.398 -26.458 73.726 1.00 47.46 66 PHE D N 1
ATOM 6444 C CA . PHE D 2 63 ? 27.043 -26.824 73.346 1.00 48.21 66 PHE D CA 1
ATOM 6445 C C . PHE D 2 63 ? 26.962 -27.637 72.066 1.00 49.20 66 PHE D C 1
ATOM 6446 O O . PHE D 2 63 ? 25.933 -28.248 71.832 1.00 50.11 66 PHE D O 1
ATOM 6454 N N . GLU D 2 64 ? 27.995 -27.607 71.214 1.00 49.69 67 GLU D N 1
ATOM 6455 C CA . GLU D 2 64 ? 28.041 -28.336 69.944 1.00 50.78 67 GLU D CA 1
ATOM 6456 C C . GLU D 2 64 ? 26.804 -28.097 69.077 1.00 51.07 67 GLU D C 1
ATOM 6457 O O . GLU D 2 64 ? 26.230 -29.040 68.517 1.00 51.72 67 GLU D O 1
ATOM 6463 N N . HIS D 2 65 ? 26.377 -26.829 68.995 1.00 49.92 68 HIS D N 1
ATOM 6464 C CA . HIS D 2 65 ? 25.200 -26.476 68.219 1.00 48.53 68 HIS D CA 1
ATOM 6465 C C . HIS D 2 65 ? 25.435 -26.688 66.733 1.00 48.60 68 HIS D C 1
ATOM 6466 O O . HIS D 2 65 ? 26.423 -26.208 66.168 1.00 49.05 68 HIS D O 1
ATOM 6473 N N . PRO D 2 66 ? 24.516 -27.412 66.073 1.00 47.89 69 PRO D N 1
ATOM 6474 C CA . PRO D 2 66 ? 24.717 -27.703 64.650 1.00 47.77 69 PRO D CA 1
ATOM 6475 C C . PRO D 2 66 ? 24.581 -26.520 63.694 1.00 47.94 69 PRO D C 1
ATOM 6476 O O . PRO D 2 66 ? 25.060 -26.621 62.564 1.00 49.13 69 PRO D O 1
ATOM 6480 N N . ASN D 2 67 ? 23.928 -25.420 64.113 1.00 46.45 70 ASN D N 1
ATOM 6481 C CA . ASN D 2 67 ? 23.679 -24.310 63.206 1.00 46.14 70 ASN D CA 1
ATOM 6482 C C . ASN D 2 67 ? 24.537 -23.058 63.434 1.00 46.42 70 ASN D C 1
ATOM 6483 O O . ASN D 2 67 ? 24.150 -21.965 63.001 1.00 47.06 70 ASN D O 1
ATOM 6488 N N . VAL D 2 68 ? 25.711 -23.221 64.047 1.00 45.59 71 VAL D N 1
ATOM 6489 C CA . VAL D 2 68 ? 26.638 -22.064 64.228 1.00 45.54 71 VAL D CA 1
ATOM 6490 C C . VAL D 2 68 ? 28.037 -22.490 63.774 1.00 45.33 71 VAL D C 1
ATOM 6491 O O . VAL D 2 68 ? 28.328 -23.696 63.819 1.00 45.15 71 VAL D O 1
ATOM 6495 N N . VAL D 2 69 ? 28.849 -21.534 63.316 1.00 45.10 72 VAL D N 1
ATOM 6496 C CA . VAL D 2 69 ? 30.237 -21.849 62.864 1.00 45.46 72 VAL D CA 1
ATOM 6497 C C . VAL D 2 69 ? 31.088 -22.224 64.082 1.00 46.60 72 VAL D C 1
ATOM 6498 O O . VAL D 2 69 ? 30.818 -21.708 65.180 1.00 47.13 72 VAL D O 1
ATOM 6502 N N . ARG D 2 70 ? 32.057 -23.118 63.893 1.00 46.42 73 ARG D N 1
ATOM 6503 C CA . ARG D 2 70 ? 32.908 -23.571 65.021 1.00 46.82 73 ARG D CA 1
ATOM 6504 C C . ARG D 2 70 ? 34.233 -22.808 65.038 1.00 46.23 73 ARG D C 1
ATOM 6505 O O . ARG D 2 70 ? 34.992 -22.942 64.072 1.00 46.39 73 ARG D O 1
ATOM 6513 N N . LEU D 2 71 ? 34.480 -22.034 66.097 1.00 45.14 74 LEU D N 1
ATOM 6514 C CA . LEU D 2 71 ? 35.776 -21.324 66.263 1.00 44.53 74 LEU D CA 1
ATOM 6515 C C . LEU D 2 71 ? 36.712 -22.349 66.911 1.00 45.26 74 LEU D C 1
ATOM 6516 O O . LEU D 2 71 ? 36.614 -22.542 68.135 1.00 46.27 74 LEU D O 1
ATOM 6521 N N . MET D 2 72 ? 37.568 -22.988 66.113 1.00 44.72 75 MET D N 1
ATOM 6522 C CA . MET D 2 72 ? 38.434 -24.082 66.626 1.00 45.61 75 MET D CA 1
ATOM 6523 C C . MET D 2 72 ? 39.814 -23.607 67.094 1.00 45.32 75 MET D C 1
ATOM 6524 O O . MET D 2 72 ? 40.549 -24.449 67.630 1.00 46.29 75 MET D O 1
ATOM 6529 N N . ASP D 2 73 ? 40.163 -22.331 66.927 1.00 43.82 76 ASP D N 1
ATOM 6530 C CA . ASP D 2 73 ? 41.491 -21.930 67.360 1.00 42.90 76 ASP D CA 1
ATOM 6531 C C . ASP D 2 73 ? 41.635 -20.430 67.356 1.00 42.06 76 ASP D C 1
ATOM 6532 O O . ASP D 2 73 ? 41.044 -19.757 66.528 1.00 42.06 76 ASP D O 1
ATOM 6537 N N . VAL D 2 74 ? 42.407 -19.900 68.292 1.00 41.42 77 VAL D N 1
ATOM 6538 C CA . VAL D 2 74 ? 42.660 -18.466 68.367 1.00 41.58 77 VAL D CA 1
ATOM 6539 C C . VAL D 2 74 ? 44.143 -18.269 68.717 1.00 42.78 77 VAL D C 1
ATOM 6540 O O . VAL D 2 74 ? 44.698 -19.029 69.512 1.00 42.01 77 VAL D O 1
ATOM 6544 N N . CYS D 2 75 ? 44.783 -17.272 68.107 1.00 44.31 78 CYS D N 1
ATOM 6545 C CA . CYS D 2 75 ? 46.196 -16.988 68.466 1.00 46.03 78 CYS D CA 1
ATOM 6546 C C . CYS D 2 75 ? 46.472 -15.484 68.407 1.00 47.73 78 CYS D C 1
ATOM 6547 O O . CYS D 2 75 ? 46.071 -14.855 67.420 1.00 47.68 78 CYS D O 1
ATOM 6550 N N . ALA D 2 76 ? 47.142 -14.944 69.428 1.00 49.45 79 ALA D N 1
ATOM 6551 C CA . ALA D 2 76 ? 47.585 -13.532 69.418 1.00 52.17 79 ALA D CA 1
ATOM 6552 C C . ALA D 2 76 ? 48.968 -13.540 68.760 1.00 55.38 79 ALA D C 1
ATOM 6553 O O . ALA D 2 76 ? 49.968 -13.395 69.475 1.00 55.04 79 ALA D O 1
ATOM 6555 N N . THR D 2 77 ? 48.987 -13.678 67.433 1.00 58.12 80 THR D N 1
ATOM 6556 C CA . THR D 2 77 ? 50.215 -13.849 66.610 1.00 61.05 80 THR D CA 1
ATOM 6557 C C . THR D 2 77 ? 51.172 -12.656 66.702 1.00 63.59 80 THR D C 1
ATOM 6558 O O . THR D 2 77 ? 52.375 -12.901 66.874 1.00 64.05 80 THR D O 1
ATOM 6562 N N . SER D 2 78 ? 50.668 -11.425 66.614 1.00 65.35 81 SER D N 1
ATOM 6563 C CA . SER D 2 78 ? 51.576 -10.250 66.626 1.00 67.48 81 SER D CA 1
ATOM 6564 C C . SER D 2 78 ? 51.401 -9.408 67.893 1.00 68.94 81 SER D C 1
ATOM 6565 O O . SER D 2 78 ? 50.255 -9.117 68.263 1.00 68.70 81 SER D O 1
ATOM 6568 N N . ARG D 2 79 ? 52.520 -9.058 68.531 1.00 70.36 82 ARG D N 1
ATOM 6569 C CA . ARG D 2 79 ? 52.492 -8.155 69.708 1.00 72.42 82 ARG D CA 1
ATOM 6570 C C . ARG D 2 79 ? 53.307 -6.914 69.342 1.00 73.41 82 ARG D C 1
ATOM 6571 O O . ARG D 2 79 ? 54.468 -7.064 68.923 1.00 74.09 82 ARG D O 1
ATOM 6579 N N . THR D 2 80 ? 52.702 -5.742 69.517 1.00 73.20 83 THR D N 1
ATOM 6580 C CA . THR D 2 80 ? 53.315 -4.425 69.187 1.00 73.06 83 THR D CA 1
ATOM 6581 C C . THR D 2 80 ? 53.002 -3.464 70.348 1.00 72.55 83 THR D C 1
ATOM 6582 O O . THR D 2 80 ? 52.073 -3.755 71.120 1.00 72.83 83 THR D O 1
ATOM 6586 N N . ASP D 2 81 ? 53.777 -2.393 70.518 1.00 71.31 84 ASP D N 1
ATOM 6587 C CA . ASP D 2 81 ? 53.516 -1.458 71.641 1.00 70.45 84 ASP D CA 1
ATOM 6588 C C . ASP D 2 81 ? 52.113 -0.856 71.505 1.00 68.87 84 ASP D C 1
ATOM 6589 O O . ASP D 2 81 ? 51.430 -0.739 72.533 1.00 68.92 84 ASP D O 1
ATOM 6594 N N . ARG D 2 82 ? 51.690 -0.496 70.292 1.00 67.29 85 ARG D N 1
ATOM 6595 C CA . ARG D 2 82 ? 50.344 0.115 70.142 1.00 66.27 85 ARG D CA 1
ATOM 6596 C C . ARG D 2 82 ? 49.286 -0.903 69.692 1.00 64.01 85 ARG D C 1
ATOM 6597 O O . ARG D 2 82 ? 48.096 -0.589 69.846 1.00 63.89 85 ARG D O 1
ATOM 6605 N N . GLU D 2 83 ? 49.678 -2.070 69.171 1.00 62.25 86 GLU D N 1
ATOM 6606 C CA . GLU D 2 83 ? 48.630 -3.005 68.673 1.00 61.11 86 GLU D CA 1
ATOM 6607 C C . GLU D 2 83 ? 48.946 -4.480 68.940 1.00 58.90 86 GLU D C 1
ATOM 6608 O O . GLU D 2 83 ? 50.122 -4.841 69.066 1.00 58.62 86 GLU D O 1
ATOM 6614 N N . ILE D 2 84 ? 47.886 -5.286 69.027 1.00 56.95 87 ILE D N 1
ATOM 6615 C CA . ILE D 2 84 ? 47.980 -6.765 69.192 1.00 55.37 87 ILE D CA 1
ATOM 6616 C C . ILE D 2 84 ? 47.184 -7.376 68.038 1.00 53.86 87 ILE D C 1
ATOM 6617 O O . ILE D 2 84 ? 46.042 -6.942 67.823 1.00 53.96 87 ILE D O 1
ATOM 6622 N N . LYS D 2 85 ? 47.761 -8.344 67.328 1.00 52.30 88 LYS D N 1
ATOM 6623 C CA . LYS D 2 85 ? 47.028 -8.973 66.200 1.00 51.72 88 LYS D CA 1
ATOM 6624 C C . LYS D 2 85 ? 46.463 -10.313 66.676 1.00 49.36 88 LYS D C 1
ATOM 6625 O O . LYS D 2 85 ? 47.245 -11.160 67.134 1.00 49.16 88 LYS D O 1
ATOM 6631 N N . VAL D 2 86 ? 45.145 -10.481 66.558 1.00 47.81 89 VAL D N 1
ATOM 6632 C CA . VAL D 2 86 ? 44.466 -11.730 67.007 1.00 46.89 89 VAL D CA 1
ATOM 6633 C C . VAL D 2 86 ? 43.948 -12.461 65.768 1.00 45.50 89 VAL D C 1
ATOM 6634 O O . VAL D 2 86 ? 43.206 -11.849 64.990 1.00 45.77 89 VAL D O 1
ATOM 6638 N N . THR D 2 87 ? 44.307 -13.737 65.629 1.00 44.23 90 THR D N 1
ATOM 6639 C CA . THR D 2 87 ? 43.880 -14.548 64.463 1.00 43.89 90 THR D CA 1
ATOM 6640 C C . THR D 2 87 ? 42.792 -15.521 64.916 1.00 43.75 90 THR D C 1
ATOM 6641 O O . THR D 2 87 ? 43.029 -16.256 65.883 1.00 43.81 90 THR D O 1
ATOM 6645 N N . LEU D 2 88 ? 41.655 -15.522 64.220 1.00 43.45 91 LEU D N 1
ATOM 6646 C CA . LEU D 2 88 ? 40.526 -16.419 64.574 1.00 43.43 91 LEU D CA 1
ATOM 6647 C C . LEU D 2 88 ? 40.434 -17.520 63.518 1.00 43.29 91 LEU D C 1
ATOM 6648 O O . LEU D 2 88 ? 40.411 -17.189 62.330 1.00 43.66 91 LEU D O 1
ATOM 6653 N N . VAL D 2 89 ? 40.398 -18.779 63.953 1.00 42.55 92 VAL D N 1
ATOM 6654 C CA . VAL D 2 89 ? 40.313 -19.931 63.010 1.00 42.29 92 VAL D CA 1
ATOM 6655 C C . VAL D 2 89 ? 38.929 -20.572 63.148 1.00 42.48 92 VAL D C 1
ATOM 6656 O O . VAL D 2 89 ? 38.610 -21.059 64.241 1.00 43.18 92 VAL D O 1
ATOM 6660 N N . PHE D 2 90 ? 38.155 -20.582 62.063 1.00 41.41 93 PHE D N 1
ATOM 6661 C CA . PHE D 2 90 ? 36.791 -21.165 62.088 1.00 41.24 93 PHE D CA 1
ATOM 6662 C C . PHE D 2 90 ? 36.732 -22.372 61.152 1.00 43.60 93 PHE D C 1
ATOM 6663 O O . PHE D 2 90 ? 37.486 -22.406 60.170 1.00 43.76 93 PHE D O 1
ATOM 6671 N N . GLU D 2 91 ? 35.897 -23.357 61.486 1.00 45.29 94 GLU D N 1
ATOM 6672 C CA . GLU D 2 91 ? 35.749 -24.533 60.595 1.00 47.74 94 GLU D CA 1
ATOM 6673 C C . GLU D 2 91 ? 35.199 -23.999 59.272 1.00 49.26 94 GLU D C 1
ATOM 6674 O O . GLU D 2 91 ? 34.232 -23.224 59.314 1.00 49.60 94 GLU D O 1
ATOM 6680 N N . HIS D 2 92 ? 35.783 -24.418 58.149 1.00 50.05 95 HIS D N 1
ATOM 6681 C CA . HIS D 2 92 ? 35.354 -23.904 56.822 1.00 51.09 95 HIS D CA 1
ATOM 6682 C C . HIS D 2 92 ? 33.972 -24.435 56.424 1.00 52.80 95 HIS D C 1
ATOM 6683 O O . HIS D 2 92 ? 33.683 -25.616 56.681 1.00 52.82 95 HIS D O 1
ATOM 6690 N N . VAL D 2 93 ? 33.173 -23.563 55.806 1.00 53.73 96 VAL D N 1
ATOM 6691 C CA . VAL D 2 93 ? 31.819 -23.894 55.277 1.00 54.96 96 VAL D CA 1
ATOM 6692 C C . VAL D 2 93 ? 31.899 -23.681 53.764 1.00 57.45 96 VAL D C 1
ATOM 6693 O O . VAL D 2 93 ? 32.403 -22.630 53.343 1.00 58.03 96 VAL D O 1
ATOM 6697 N N . ASP D 2 94 ? 31.340 -24.609 52.992 1.00 58.81 97 ASP D N 1
ATOM 6698 C CA . ASP D 2 94 ? 31.482 -24.614 51.513 1.00 61.02 97 ASP D CA 1
ATOM 6699 C C . ASP D 2 94 ? 30.953 -23.329 50.862 1.00 61.38 97 ASP D C 1
ATOM 6700 O O . ASP D 2 94 ? 31.640 -22.834 49.950 1.00 61.79 97 ASP D O 1
ATOM 6705 N N . GLN D 2 95 ? 29.820 -22.781 51.309 1.00 60.88 98 GLN D N 1
ATOM 6706 C CA . GLN D 2 95 ? 29.301 -21.570 50.616 1.00 61.01 98 GLN D CA 1
ATOM 6707 C C . GLN D 2 95 ? 28.379 -20.744 51.517 1.00 60.63 98 GLN D C 1
ATOM 6708 O O . GLN D 2 95 ? 28.053 -21.201 52.620 1.00 60.38 98 GLN D O 1
ATOM 6714 N N . ASP D 2 96 ? 28.019 -19.553 51.069 1.00 60.71 99 ASP D N 1
ATOM 6715 C CA . ASP D 2 96 ? 27.046 -18.745 51.835 1.00 61.32 99 ASP D CA 1
ATOM 6716 C C . ASP D 2 96 ? 25.662 -18.923 51.210 1.00 61.67 99 ASP D C 1
ATOM 6717 O O . ASP D 2 96 ? 25.550 -19.537 50.164 1.00 61.60 99 ASP D O 1
ATOM 6722 N N . LEU D 2 97 ? 24.640 -18.393 51.867 1.00 61.62 100 LEU D N 1
ATOM 6723 C CA . LEU D 2 97 ? 23.248 -18.485 51.373 1.00 61.71 100 LEU D CA 1
ATOM 6724 C C . LEU D 2 97 ? 23.108 -17.717 50.075 1.00 63.16 100 LEU D C 1
ATOM 6725 O O . LEU D 2 97 ? 22.315 -18.121 49.272 1.00 63.29 100 LEU D O 1
ATOM 6730 N N . ARG D 2 98 ? 23.812 -16.606 49.917 1.00 64.03 101 ARG D N 1
ATOM 6731 C CA . ARG D 2 98 ? 23.628 -15.860 48.660 1.00 65.22 101 ARG D CA 1
ATOM 6732 C C . ARG D 2 98 ? 24.021 -16.734 47.477 1.00 66.65 101 ARG D C 1
ATOM 6733 O O . ARG D 2 98 ? 23.285 -16.744 46.529 1.00 67.22 101 ARG D O 1
ATOM 6741 N N . THR D 2 99 ? 25.132 -17.449 47.569 1.00 67.27 102 THR D N 1
ATOM 6742 C CA . THR D 2 99 ? 25.612 -18.374 46.513 1.00 68.36 102 THR D CA 1
ATOM 6743 C C . THR D 2 99 ? 24.661 -19.559 46.366 1.00 69.94 102 THR D C 1
ATOM 6744 O O . THR D 2 99 ? 24.386 -19.940 45.261 1.00 70.17 102 THR D O 1
ATOM 6748 N N . TYR D 2 100 ? 24.151 -20.086 47.467 1.00 71.31 103 TYR D N 1
ATOM 6749 C CA . TYR D 2 100 ? 23.237 -21.255 47.448 1.00 73.46 103 TYR D CA 1
ATOM 6750 C C . TYR D 2 100 ? 21.960 -20.901 46.686 1.00 75.09 103 TYR D C 1
ATOM 6751 O O . TYR D 2 100 ? 21.409 -21.765 46.018 1.00 75.15 103 TYR D O 1
ATOM 6760 N N . LEU D 2 101 ? 21.460 -19.687 46.872 1.00 76.10 104 LEU D N 1
ATOM 6761 C CA . LEU D 2 101 ? 20.241 -19.262 46.157 1.00 77.73 104 LEU D CA 1
ATOM 6762 C C . LEU D 2 101 ? 20.505 -19.147 44.650 1.00 80.10 104 LEU D C 1
ATOM 6763 O O . LEU D 2 101 ? 19.788 -19.801 43.897 1.00 80.60 104 LEU D O 1
ATOM 6768 N N . ASP D 2 102 ? 21.576 -18.468 44.242 1.00 81.31 105 ASP D N 1
ATOM 6769 C CA . ASP D 2 102 ? 21.856 -18.266 42.797 1.00 82.83 105 ASP D CA 1
ATOM 6770 C C . ASP D 2 102 ? 22.124 -19.622 42.153 1.00 84.19 105 ASP D C 1
ATOM 6771 O O . ASP D 2 102 ? 21.904 -19.783 40.971 1.00 84.55 105 ASP D O 1
ATOM 6776 N N . LYS D 2 103 ? 22.643 -20.538 42.936 1.00 85.03 106 LYS D N 1
ATOM 6777 C CA . LYS D 2 103 ? 22.984 -21.907 42.465 1.00 86.61 106 LYS D CA 1
ATOM 6778 C C . LYS D 2 103 ? 21.720 -22.664 42.040 1.00 88.19 106 LYS D C 1
ATOM 6779 O O . LYS D 2 103 ? 21.766 -23.346 40.999 1.00 88.68 106 LYS D O 1
ATOM 6785 N N . ALA D 2 104 ? 20.629 -22.512 42.796 1.00 88.91 107 ALA D N 1
ATOM 6786 C CA . ALA D 2 104 ? 19.372 -23.249 42.520 1.00 90.05 107 ALA D CA 1
ATOM 6787 C C . ALA D 2 104 ? 18.826 -22.895 41.132 1.00 90.98 107 ALA D C 1
ATOM 6788 O O . ALA D 2 104 ? 18.771 -21.697 40.796 1.00 91.19 107 ALA D O 1
ATOM 6790 N N . PRO D 2 105 ? 18.380 -23.893 40.336 1.00 91.21 108 PRO D N 1
ATOM 6791 C CA . PRO D 2 105 ? 17.831 -23.654 38.997 1.00 91.37 108 PRO D CA 1
ATOM 6792 C C . PRO D 2 105 ? 16.436 -23.016 39.060 1.00 91.56 108 PRO D C 1
ATOM 6793 O O . PRO D 2 105 ? 15.742 -23.229 40.037 1.00 91.84 108 PRO D O 1
ATOM 6797 N N . PRO D 2 106 ? 16.013 -22.242 38.036 1.00 91.16 109 PRO D N 1
ATOM 6798 C CA . PRO D 2 106 ? 14.691 -21.611 38.034 1.00 90.86 109 PRO D CA 1
ATOM 6799 C C . PRO D 2 106 ? 13.583 -22.674 37.992 1.00 90.50 109 PRO D C 1
ATOM 6800 O O . PRO D 2 106 ? 13.787 -23.692 37.360 1.00 90.54 109 PRO D O 1
ATOM 6804 N N . PRO D 2 107 ? 12.426 -22.472 38.662 1.00 89.98 110 PRO D N 1
ATOM 6805 C CA . PRO D 2 107 ? 11.968 -21.141 39.075 1.00 89.53 110 PRO D CA 1
ATOM 6806 C C . PRO D 2 107 ? 12.486 -20.758 40.469 1.00 88.66 110 PRO D C 1
ATOM 6807 O O . PRO D 2 107 ? 12.237 -19.649 40.902 1.00 89.07 110 PRO D O 1
ATOM 6811 N N . GLY D 2 108 ? 13.183 -21.690 41.127 1.00 87.21 111 GLY D N 1
ATOM 6812 C CA . GLY D 2 108 ? 13.744 -21.459 42.471 1.00 85.92 111 GLY D CA 1
ATOM 6813 C C . GLY D 2 108 ? 13.844 -22.754 43.257 1.00 84.14 111 GLY D C 1
ATOM 6814 O O . GLY D 2 108 ? 13.498 -23.811 42.696 1.00 83.98 111 GLY D O 1
ATOM 6815 N N . LEU D 2 109 ? 14.291 -22.667 44.514 1.00 82.52 112 LEU D N 1
ATOM 6816 C CA . LEU D 2 109 ? 14.428 -23.849 45.409 1.00 81.13 112 LEU D CA 1
ATOM 6817 C C . LEU D 2 109 ? 13.043 -24.319 45.871 1.00 78.73 112 LEU D C 1
ATOM 6818 O O . LEU D 2 109 ? 12.107 -23.499 45.855 1.00 78.53 112 LEU D O 1
ATOM 6823 N N . PRO D 2 110 ? 12.862 -25.608 46.239 1.00 76.64 113 PRO D N 1
ATOM 6824 C CA . PRO D 2 110 ? 11.567 -26.113 46.708 1.00 75.07 113 PRO D CA 1
ATOM 6825 C C . PRO D 2 110 ? 11.147 -25.476 48.041 1.00 73.45 113 PRO D C 1
ATOM 6826 O O . PRO D 2 110 ? 12.009 -25.090 48.807 1.00 73.79 113 PRO D O 1
ATOM 6830 N N . ALA D 2 111 ? 9.834 -25.400 48.281 1.00 71.61 114 ALA D N 1
ATOM 6831 C CA . ALA D 2 111 ? 9.278 -24.791 49.513 1.00 70.10 114 ALA D CA 1
ATOM 6832 C C . ALA D 2 111 ? 9.772 -25.562 50.742 1.00 68.00 114 ALA D C 1
ATOM 6833 O O . ALA D 2 111 ? 10.111 -24.909 51.744 1.00 67.61 114 ALA D O 1
ATOM 6835 N N . GLU D 2 112 ? 9.836 -26.894 50.652 1.00 66.57 115 GLU D N 1
ATOM 6836 C CA . GLU D 2 112 ? 10.309 -27.733 51.785 1.00 65.76 115 GLU D CA 1
ATOM 6837 C C . GLU D 2 112 ? 11.763 -27.364 52.106 1.00 64.66 115 GLU D C 1
ATOM 6838 O O . GLU D 2 112 ? 12.095 -27.273 53.302 1.00 64.29 115 GLU D O 1
ATOM 6844 N N . THR D 2 113 ? 12.580 -27.136 51.072 1.00 63.62 116 THR D N 1
ATOM 6845 C CA . THR D 2 113 ? 13.978 -26.758 51.247 1.00 62.79 116 THR D CA 1
ATOM 6846 C C . THR D 2 113 ? 14.038 -25.422 52.006 1.00 61.54 116 THR D C 1
ATOM 6847 O O . THR D 2 113 ? 14.829 -25.275 52.943 1.00 61.94 116 THR D O 1
ATOM 6851 N N . ILE D 2 114 ? 13.182 -24.463 51.615 1.00 59.81 117 ILE D N 1
ATOM 6852 C CA . ILE D 2 114 ? 13.085 -23.157 52.259 1.00 58.92 117 ILE D CA 1
ATOM 6853 C C . ILE D 2 114 ? 12.683 -23.306 53.727 1.00 58.34 117 ILE D C 1
ATOM 6854 O O . ILE D 2 114 ? 13.309 -22.693 54.582 1.00 58.81 117 ILE D O 1
ATOM 6859 N N . LYS D 2 115 ? 11.677 -24.147 54.028 1.00 57.17 118 LYS D N 1
ATOM 6860 C CA . LYS D 2 115 ? 11.225 -24.360 55.409 1.00 56.28 118 LYS D CA 1
ATOM 6861 C C . LYS D 2 115 ? 12.325 -24.979 56.284 1.00 55.57 118 LYS D C 1
ATOM 6862 O O . LYS D 2 115 ? 12.459 -24.611 57.446 1.00 55.76 118 LYS D O 1
ATOM 6868 N N . ASP D 2 116 ? 13.089 -25.923 55.729 1.00 54.76 119 ASP D N 1
ATOM 6869 C CA . ASP D 2 116 ? 14.171 -26.595 56.432 1.00 54.96 119 ASP D CA 1
ATOM 6870 C C . ASP D 2 116 ? 15.302 -25.589 56.693 1.00 54.54 119 ASP D C 1
ATOM 6871 O O . ASP D 2 116 ? 15.861 -25.561 57.785 1.00 54.15 119 ASP D O 1
ATOM 6876 N N . LEU D 2 117 ? 15.602 -24.753 55.692 1.00 53.97 120 LEU D N 1
ATOM 6877 C CA . LEU D 2 117 ? 16.653 -23.708 55.832 1.00 53.32 120 LEU D CA 1
ATOM 6878 C C . LEU D 2 117 ? 16.227 -22.718 56.922 1.00 51.56 120 LEU D C 1
ATOM 6879 O O . LEU D 2 117 ? 17.074 -22.358 57.759 1.00 52.06 120 LEU D O 1
ATOM 6884 N N . MET D 2 118 ? 14.948 -22.330 56.919 1.00 49.80 121 MET D N 1
ATOM 6885 C CA . MET D 2 118 ? 14.390 -21.416 57.907 1.00 48.99 121 MET D CA 1
ATOM 6886 C C . MET D 2 118 ? 14.398 -22.005 59.309 1.00 48.66 121 MET D C 1
ATOM 6887 O O . MET D 2 118 ? 14.714 -21.299 60.269 1.00 49.00 121 MET D O 1
ATOM 6892 N N . ARG D 2 119 ? 14.076 -23.294 59.435 1.00 47.92 122 ARG D N 1
ATOM 6893 C CA . ARG D 2 119 ? 14.095 -23.963 60.731 1.00 48.28 122 ARG D CA 1
ATOM 6894 C C . ARG D 2 119 ? 15.517 -23.981 61.308 1.00 47.77 122 ARG D C 1
ATOM 6895 O O . ARG D 2 119 ? 15.699 -23.682 62.486 1.00 47.86 122 ARG D O 1
ATOM 6903 N N . GLN D 2 120 ? 16.516 -24.303 60.473 1.00 47.03 123 GLN D N 1
ATOM 6904 C CA . GLN D 2 120 ? 17.918 -24.342 60.885 1.00 46.91 123 GLN D CA 1
ATOM 6905 C C . GLN D 2 120 ? 18.428 -22.944 61.222 1.00 46.90 123 GLN D C 1
ATOM 6906 O O . GLN D 2 120 ? 19.101 -22.766 62.227 1.00 46.96 123 GLN D O 1
ATOM 6912 N N . PHE D 2 121 ? 18.035 -21.954 60.414 1.00 46.53 124 PHE D N 1
ATOM 6913 C CA . PHE D 2 121 ? 18.441 -20.541 60.640 1.00 46.96 124 PHE D CA 1
ATOM 6914 C C . PHE D 2 121 ? 17.880 -20.052 61.984 1.00 47.02 124 PHE D C 1
ATOM 6915 O O . PHE D 2 121 ? 18.627 -19.415 62.748 1.00 47.12 124 PHE D O 1
ATOM 6923 N N . LEU D 2 122 ? 16.617 -20.383 62.274 1.00 46.79 125 LEU D N 1
ATOM 6924 C CA . LEU D 2 122 ? 15.969 -20.020 63.525 1.00 46.32 125 LEU D CA 1
ATOM 6925 C C . LEU D 2 122 ? 16.486 -20.820 64.723 1.00 46.11 125 LEU D C 1
ATOM 6926 O O . LEU D 2 122 ? 16.526 -20.283 65.827 1.00 46.35 125 LEU D O 1
ATOM 6931 N N . ARG D 2 123 ? 16.856 -22.086 64.513 1.00 45.73 126 ARG D N 1
ATOM 6932 C CA . ARG D 2 123 ? 17.423 -22.869 65.642 1.00 46.22 126 ARG D CA 1
ATOM 6933 C C . ARG D 2 123 ? 18.744 -22.216 66.064 1.00 45.95 126 ARG D C 1
ATOM 6934 O O . ARG D 2 123 ? 18.958 -22.036 67.276 1.00 46.02 126 ARG D O 1
ATOM 6942 N N . GLY D 2 124 ? 19.577 -21.851 65.083 1.00 45.38 127 GLY D N 1
ATOM 6943 C CA . GLY D 2 124 ? 20.875 -21.195 65.338 1.00 45.62 127 GLY D CA 1
ATOM 6944 C C . GLY D 2 124 ? 20.726 -19.811 65.947 1.00 45.64 127 GLY D C 1
ATOM 6945 O O . GLY D 2 124 ? 21.465 -19.505 66.899 1.00 45.46 127 GLY D O 1
ATOM 6946 N N . LEU D 2 125 ? 19.788 -19.012 65.429 1.00 45.52 128 LEU D N 1
ATOM 6947 C CA . LEU D 2 125 ? 19.561 -17.631 65.934 1.00 46.44 128 LEU D CA 1
ATOM 6948 C C . LEU D 2 125 ? 19.079 -17.684 67.388 1.00 47.53 128 LEU D C 1
ATOM 6949 O O . LEU D 2 125 ? 19.570 -16.883 68.203 1.00 48.58 128 LEU D O 1
ATOM 6954 N N . ASP D 2 126 ? 18.181 -18.623 67.697 1.00 46.67 129 ASP D N 1
ATOM 6955 C CA . ASP D 2 126 ? 17.638 -18.768 69.074 1.00 45.89 129 ASP D CA 1
ATOM 6956 C C . ASP D 2 126 ? 18.786 -19.121 70.025 1.00 45.20 129 ASP D C 1
ATOM 6957 O O . ASP D 2 126 ? 18.828 -18.556 71.132 1.00 45.83 129 ASP D O 1
ATOM 6962 N N . PHE D 2 127 ? 19.697 -19.994 69.585 1.00 43.61 130 PHE D N 1
ATOM 6963 C CA . PHE D 2 127 ? 20.850 -20.408 70.426 1.00 42.48 130 PHE D CA 1
ATOM 6964 C C . PHE D 2 127 ? 21.713 -19.180 70.736 1.00 41.93 130 PHE D C 1
ATOM 6965 O O . PHE D 2 127 ? 22.101 -19.008 71.903 1.00 42.00 130 PHE D O 1
ATOM 6973 N N . LEU D 2 128 ? 21.964 -18.336 69.731 1.00 41.64 131 LEU D N 1
ATOM 6974 C CA . LEU D 2 128 ? 22.776 -17.106 69.936 1.00 41.97 131 LEU D CA 1
ATOM 6975 C C . LEU D 2 128 ? 22.041 -16.177 70.908 1.00 43.67 131 LEU D C 1
ATOM 6976 O O . LEU D 2 128 ? 22.692 -15.646 71.824 1.00 44.20 131 LEU D O 1
ATOM 6981 N N . HIS D 2 129 ? 20.727 -16.029 70.722 1.00 44.55 132 HIS D N 1
ATOM 6982 C CA . HIS D 2 129 ? 19.885 -15.157 71.586 1.00 44.95 132 HIS D CA 1
ATOM 6983 C C . HIS D 2 129 ? 19.878 -15.695 73.021 1.00 45.37 132 HIS D C 1
ATOM 6984 O O . HIS D 2 129 ? 19.929 -14.877 73.958 1.00 46.13 132 HIS D O 1
ATOM 6991 N N . ALA D 2 130 ? 19.809 -17.020 73.172 1.00 44.72 133 ALA D N 1
ATOM 6992 C CA . ALA D 2 130 ? 19.796 -17.654 74.488 1.00 44.21 133 ALA D CA 1
ATOM 6993 C C . ALA D 2 130 ? 21.138 -17.493 75.222 1.00 44.95 133 ALA D C 1
ATOM 6994 O O . ALA D 2 130 ? 21.168 -17.582 76.449 1.00 45.58 133 ALA D O 1
ATOM 6996 N N . ASN D 2 131 ? 22.241 -17.262 74.484 1.00 44.80 134 ASN D N 1
ATOM 6997 C CA . ASN D 2 131 ? 23.568 -17.058 75.063 1.00 45.10 134 ASN D CA 1
ATOM 6998 C C . ASN D 2 131 ? 23.991 -15.590 75.075 1.00 46.60 134 ASN D C 1
ATOM 6999 O O . ASN D 2 131 ? 25.184 -15.295 75.009 1.00 47.09 134 ASN D O 1
ATOM 7004 N N . CYS D 2 132 ? 23.002 -14.679 75.143 1.00 47.08 135 CYS D N 1
ATOM 7005 C CA . CYS D 2 132 ? 23.139 -13.229 75.239 1.00 47.82 135 CYS D CA 1
ATOM 7006 C C . CYS D 2 132 ? 23.813 -12.579 74.040 1.00 46.92 135 CYS D C 1
ATOM 7007 O O . CYS D 2 132 ? 24.292 -11.453 74.154 1.00 47.30 135 CYS D O 1
ATOM 7010 N N . ILE D 2 133 ? 23.776 -13.236 72.879 1.00 45.36 136 ILE D N 1
ATOM 7011 C CA . ILE D 2 133 ? 24.354 -12.683 71.663 1.00 44.29 136 ILE D CA 1
ATOM 7012 C C . ILE D 2 133 ? 23.247 -12.273 70.697 1.00 44.53 136 ILE D C 1
ATOM 7013 O O . ILE D 2 133 ? 22.290 -13.016 70.463 1.00 44.92 136 ILE D O 1
ATOM 7018 N N . VAL D 2 134 ? 23.447 -11.102 70.085 1.00 43.95 137 VAL D N 1
ATOM 7019 C CA . VAL D 2 134 ? 22.578 -10.555 69.001 1.00 43.54 137 VAL D CA 1
ATOM 7020 C C . VAL D 2 134 ? 23.505 -10.410 67.788 1.00 43.55 137 VAL D C 1
ATOM 7021 O O . VAL D 2 134 ? 24.537 -9.733 67.937 1.00 44.33 137 VAL D O 1
ATOM 7025 N N . HIS D 2 135 ? 23.158 -10.982 66.630 1.00 42.76 138 HIS D N 1
ATOM 7026 C CA . HIS D 2 135 ? 24.081 -10.929 65.459 1.00 42.49 138 HIS D CA 1
ATOM 7027 C C . HIS D 2 135 ? 24.348 -9.489 64.994 1.00 44.64 138 HIS D C 1
ATOM 7028 O O . HIS D 2 135 ? 25.531 -9.180 64.739 1.00 45.70 138 HIS D O 1
ATOM 7035 N N . ARG D 2 136 ? 23.273 -8.725 64.771 1.00 45.39 139 ARG D N 1
ATOM 7036 C CA . ARG D 2 136 ? 23.308 -7.265 64.475 1.00 46.61 139 ARG D CA 1
ATOM 7037 C C . ARG D 2 136 ? 23.620 -6.966 63.001 1.00 45.87 139 ARG D C 1
ATOM 7038 O O . ARG D 2 136 ? 23.505 -5.794 62.610 1.00 45.94 139 ARG D O 1
ATOM 7046 N N . ASP D 2 137 ? 23.941 -7.969 62.193 1.00 44.71 140 ASP D N 1
ATOM 7047 C CA . ASP D 2 137 ? 24.236 -7.737 60.762 1.00 44.79 140 ASP D CA 1
ATOM 7048 C C . ASP D 2 137 ? 23.919 -8.991 59.948 1.00 44.64 140 ASP D C 1
ATOM 7049 O O . ASP D 2 137 ? 24.682 -9.322 59.065 1.00 43.98 140 ASP D O 1
ATOM 7054 N N . LEU D 2 138 ? 22.807 -9.646 60.250 1.00 44.97 141 LEU D N 1
ATOM 7055 C CA . LEU D 2 138 ? 22.432 -10.875 59.524 1.00 45.08 141 LEU D CA 1
ATOM 7056 C C . LEU D 2 138 ? 22.260 -10.543 58.055 1.00 45.18 141 LEU D C 1
ATOM 7057 O O . LEU D 2 138 ? 21.588 -9.602 57.778 1.00 45.05 141 LEU D O 1
ATOM 7062 N N . LYS D 2 139 ? 22.843 -11.367 57.194 1.00 45.67 142 LYS D N 1
ATOM 7063 C CA . LYS D 2 139 ? 22.838 -11.236 55.723 1.00 46.87 142 LYS D CA 1
ATOM 7064 C C . LYS D 2 139 ? 23.035 -12.607 55.100 1.00 48.24 142 LYS D C 1
ATOM 7065 O O . LYS D 2 139 ? 23.368 -13.508 55.783 1.00 48.72 142 LYS D O 1
ATOM 7071 N N . PRO D 2 140 ? 22.703 -12.812 53.827 1.00 48.67 143 PRO D N 1
ATOM 7072 C CA . PRO D 2 140 ? 22.939 -14.083 53.190 1.00 49.08 143 PRO D CA 1
ATOM 7073 C C . PRO D 2 140 ? 24.447 -14.360 53.138 1.00 49.50 143 PRO D C 1
ATOM 7074 O O . PRO D 2 140 ? 24.799 -15.473 53.082 1.00 49.99 143 PRO D O 1
ATOM 7078 N N . GLU D 2 141 ? 25.258 -13.315 53.040 1.00 49.11 144 GLU D N 1
ATOM 7079 C CA . GLU D 2 141 ? 26.732 -13.425 53.047 1.00 49.32 144 GLU D CA 1
ATOM 7080 C C . GLU D 2 141 ? 27.181 -14.083 54.354 1.00 49.23 144 GLU D C 1
ATOM 7081 O O . GLU D 2 141 ? 28.102 -14.856 54.307 1.00 49.84 144 GLU D O 1
ATOM 7087 N N . ASN D 2 142 ? 26.547 -13.780 55.480 1.00 48.17 145 ASN D N 1
ATOM 7088 C CA . ASN D 2 142 ? 26.983 -14.395 56.750 1.00 47.75 145 ASN D CA 1
ATOM 7089 C C . ASN D 2 142 ? 26.172 -15.639 57.121 1.00 46.92 145 ASN D C 1
ATOM 7090 O O . ASN D 2 142 ? 26.500 -16.254 58.095 1.00 47.04 145 ASN D O 1
ATOM 7095 N N . ILE D 2 143 ? 25.185 -16.027 56.332 1.00 45.89 146 ILE D N 1
ATOM 7096 C CA . ILE D 2 143 ? 24.471 -17.300 56.616 1.00 46.06 146 ILE D CA 1
ATOM 7097 C C . ILE D 2 143 ? 25.158 -18.337 55.733 1.00 46.69 146 ILE D C 1
ATOM 7098 O O . ILE D 2 143 ? 25.050 -18.247 54.545 1.00 46.76 146 ILE D O 1
ATOM 7103 N N . LEU D 2 144 ? 25.822 -19.305 56.333 1.00 47.07 147 LEU D N 1
ATOM 7104 C CA . LEU D 2 144 ? 26.671 -20.248 55.559 1.00 48.20 147 LEU D CA 1
ATOM 7105 C C . LEU D 2 144 ? 25.966 -21.598 55.414 1.00 49.35 147 LEU D C 1
ATOM 7106 O O . LEU D 2 144 ? 25.410 -22.092 56.406 1.00 48.77 147 LEU D O 1
ATOM 7111 N N . VAL D 2 145 ? 25.996 -22.150 54.201 1.00 50.69 148 VAL D N 1
ATOM 7112 C CA . VAL D 2 145 ? 25.367 -23.469 53.908 1.00 52.57 148 VAL D CA 1
ATOM 7113 C C . VAL D 2 145 ? 26.466 -24.441 53.474 1.00 55.03 148 VAL D C 1
ATOM 7114 O O . VAL D 2 145 ? 27.279 -24.076 52.614 1.00 55.50 148 VAL D O 1
ATOM 7118 N N . THR D 2 146 ? 26.465 -25.635 54.061 1.00 56.61 149 THR D N 1
ATOM 7119 C CA . THR D 2 146 ? 27.448 -26.706 53.745 1.00 58.39 149 THR D CA 1
ATOM 7120 C C . THR D 2 146 ? 26.970 -27.520 52.536 1.00 60.48 149 THR D C 1
ATOM 7121 O O . THR D 2 146 ? 25.826 -27.312 52.086 1.00 60.51 149 THR D O 1
ATOM 7125 N N . SER D 2 147 ? 27.817 -28.433 52.048 1.00 61.81 150 SER D N 1
ATOM 7126 C CA . SER D 2 147 ? 27.485 -29.315 50.896 1.00 63.42 150 SER D CA 1
ATOM 7127 C C . SER D 2 147 ? 26.269 -30.186 51.243 1.00 64.11 150 SER D C 1
ATOM 7128 O O . SER D 2 147 ? 25.403 -30.364 50.367 1.00 64.60 150 SER D O 1
ATOM 7131 N N . GLY D 2 148 ? 26.190 -30.657 52.496 1.00 63.88 151 GLY D N 1
ATOM 7132 C CA . GLY D 2 148 ? 25.083 -31.482 53.027 1.00 63.81 151 GLY D CA 1
ATOM 7133 C C . GLY D 2 148 ? 23.778 -30.714 53.218 1.00 63.60 151 GLY D C 1
ATOM 7134 O O . GLY D 2 148 ? 22.745 -31.375 53.436 1.00 64.11 151 GLY D O 1
ATOM 7135 N N . GLY D 2 149 ? 23.818 -29.376 53.180 1.00 62.26 152 GLY D N 1
ATOM 7136 C CA . GLY D 2 149 ? 22.618 -28.530 53.341 1.00 60.84 152 GLY D CA 1
ATOM 7137 C C . GLY D 2 149 ? 22.484 -27.952 54.738 1.00 59.14 152 GLY D C 1
ATOM 7138 O O . GLY D 2 149 ? 21.505 -27.221 54.975 1.00 59.16 152 GLY D O 1
ATOM 7139 N N . THR D 2 150 ? 23.422 -28.269 55.636 1.00 57.27 153 THR D N 1
ATOM 7140 C CA . THR D 2 150 ? 23.390 -27.706 57.012 1.00 55.86 153 THR D CA 1
ATOM 7141 C C . THR D 2 150 ? 23.680 -26.203 56.930 1.00 53.77 153 THR D C 1
ATOM 7142 O O . THR D 2 150 ? 24.614 -25.826 56.200 1.00 54.17 153 THR D O 1
ATOM 7146 N N . VAL D 2 151 ? 22.942 -25.387 57.689 1.00 51.60 154 VAL D N 1
ATOM 7147 C CA . VAL D 2 151 ? 23.158 -23.909 57.671 1.00 50.01 154 VAL D CA 1
ATOM 7148 C C . VAL D 2 151 ? 23.812 -23.503 58.995 1.00 47.82 154 VAL D C 1
ATOM 7149 O O . VAL D 2 151 ? 23.262 -23.854 60.053 1.00 47.94 154 VAL D O 1
ATOM 7153 N N . LYS D 2 152 ? 24.943 -22.796 58.928 1.00 45.92 155 LYS D N 1
ATOM 7154 C CA . LYS D 2 152 ? 25.656 -22.357 60.156 1.00 44.81 155 LYS D CA 1
ATOM 7155 C C . LYS D 2 152 ? 25.831 -20.834 60.135 1.00 43.79 155 LYS D C 1
ATOM 7156 O O . LYS D 2 152 ? 26.386 -20.316 59.150 1.00 44.29 155 LYS D O 1
ATOM 7162 N N . LEU D 2 153 ? 25.385 -20.156 61.195 1.00 42.40 156 LEU D N 1
ATOM 7163 C CA . LEU D 2 153 ? 25.501 -18.678 61.303 1.00 41.13 156 LEU D CA 1
ATOM 7164 C C . LEU D 2 153 ? 26.966 -18.303 61.557 1.00 41.03 156 LEU D C 1
ATOM 7165 O O . LEU D 2 153 ? 27.641 -19.028 62.303 1.00 40.48 156 LEU D O 1
ATOM 7170 N N . ALA D 2 154 ? 27.412 -17.181 60.986 1.00 41.14 157 ALA D N 1
ATOM 7171 C CA . ALA D 2 154 ? 28.817 -16.729 61.103 1.00 41.20 157 ALA D CA 1
ATOM 7172 C C . ALA D 2 154 ? 28.894 -15.214 61.319 1.00 42.15 157 ALA D C 1
ATOM 7173 O O . ALA D 2 154 ? 27.862 -14.538 61.180 1.00 42.71 157 ALA D O 1
ATOM 7175 N N . ASP D 2 155 ? 30.092 -14.728 61.661 1.00 41.92 158 ASP D N 1
ATOM 7176 C CA . ASP D 2 155 ? 30.391 -13.284 61.861 1.00 42.92 158 ASP D CA 1
ATOM 7177 C C . ASP D 2 155 ? 29.544 -12.637 62.965 1.00 43.70 158 ASP D C 1
ATOM 7178 O O . ASP D 2 155 ? 28.908 -11.611 62.685 1.00 44.81 158 ASP D O 1
ATOM 7183 N N . PHE D 2 156 ? 29.529 -13.225 64.165 1.00 43.35 159 PHE D N 1
ATOM 7184 C CA . PHE D 2 156 ? 28.773 -12.647 65.308 1.00 43.68 159 PHE D CA 1
ATOM 7185 C C . PHE D 2 156 ? 29.630 -12.669 66.580 1.00 45.01 159 PHE D C 1
ATOM 7186 O O . PHE D 2 156 ? 30.644 -13.381 66.606 1.00 44.69 159 PHE D O 1
ATOM 7194 N N . GLY D 2 157 ? 29.246 -11.864 67.578 1.00 46.34 160 GLY D N 1
ATOM 7195 C CA . GLY D 2 157 ? 29.900 -11.829 68.902 1.00 48.32 160 GLY D CA 1
ATOM 7196 C C . GLY D 2 157 ? 31.227 -11.090 68.934 1.00 50.74 160 GLY D C 1
ATOM 7197 O O . GLY D 2 157 ? 31.906 -11.183 69.966 1.00 51.24 160 GLY D O 1
ATOM 7198 N N . LEU D 2 158 ? 31.572 -10.360 67.871 1.00 52.16 161 LEU D N 1
ATOM 7199 C CA . LEU D 2 158 ? 32.870 -9.636 67.792 1.00 54.01 161 LEU D CA 1
ATOM 7200 C C . LEU D 2 158 ? 32.661 -8.117 67.750 1.00 56.91 161 LEU D C 1
ATOM 7201 O O . LEU D 2 158 ? 33.551 -7.429 67.235 1.00 57.68 161 LEU D O 1
ATOM 7206 N N . ALA D 2 159 ? 31.554 -7.608 68.290 1.00 58.14 162 ALA D N 1
ATOM 7207 C CA . ALA D 2 159 ? 31.281 -6.155 68.188 1.00 59.82 162 ALA D CA 1
ATOM 7208 C C . ALA D 2 159 ? 32.354 -5.291 68.866 1.00 61.82 162 ALA D C 1
ATOM 7209 O O . ALA D 2 159 ? 32.829 -4.355 68.209 1.00 62.50 162 ALA D O 1
ATOM 7211 N N . ARG D 2 160 ? 32.760 -5.600 70.100 1.00 62.80 163 ARG D N 1
ATOM 7212 C CA . ARG D 2 160 ? 33.765 -4.739 70.787 1.00 64.49 163 ARG D CA 1
ATOM 7213 C C . ARG D 2 160 ? 35.146 -4.806 70.124 1.00 67.87 163 ARG D C 1
ATOM 7214 O O . ARG D 2 160 ? 35.725 -3.736 69.884 1.00 68.20 163 ARG D O 1
ATOM 7222 N N . ILE D 2 161 ? 35.572 -6.013 69.737 1.00 69.97 164 ILE D N 1
ATOM 7223 C CA . ILE D 2 161 ? 36.904 -6.199 69.090 1.00 72.12 164 ILE D CA 1
ATOM 7224 C C . ILE D 2 161 ? 36.882 -5.630 67.665 1.00 74.52 164 ILE D C 1
ATOM 7225 O O . ILE D 2 161 ? 37.958 -5.285 67.158 1.00 74.71 164 ILE D O 1
ATOM 7230 N N . TYR D 2 162 ? 35.738 -5.677 66.984 1.00 76.07 165 TYR D N 1
ATOM 7231 C CA . TYR D 2 162 ? 35.675 -5.075 65.627 1.00 78.11 165 TYR D CA 1
ATOM 7232 C C . TYR D 2 162 ? 35.678 -3.542 65.693 1.00 79.63 165 TYR D C 1
ATOM 7233 O O . TYR D 2 162 ? 36.394 -2.912 64.895 1.00 80.29 165 TYR D O 1
ATOM 7242 N N . SER D 2 163 ? 34.958 -2.971 66.663 1.00 79.89 166 SER D N 1
ATOM 7243 C CA . SER D 2 163 ? 34.810 -1.494 66.762 1.00 80.19 166 SER D CA 1
ATOM 7244 C C . SER D 2 163 ? 35.970 -0.823 67.508 1.00 80.14 166 SER D C 1
ATOM 7245 O O . SER D 2 163 ? 35.695 -0.043 68.435 1.00 80.50 166 SER D O 1
ATOM 7248 N N . TYR D 2 164 ? 37.214 -1.117 67.125 1.00 79.62 167 TYR D N 1
ATOM 7249 C CA . TYR D 2 164 ? 38.355 -0.434 67.723 1.00 79.78 167 TYR D CA 1
ATOM 7250 C C . TYR D 2 164 ? 38.877 0.633 66.763 1.00 79.79 167 TYR D C 1
ATOM 7251 O O . TYR D 2 164 ? 38.100 1.445 66.264 1.00 79.66 167 TYR D O 1
ATOM 7260 N N . VAL D 2 171 ? 32.233 4.603 55.768 1.00 82.34 174 VAL D N 1
ATOM 7261 C CA . VAL D 2 171 ? 30.810 4.250 55.720 1.00 83.04 174 VAL D CA 1
ATOM 7262 C C . VAL D 2 171 ? 30.396 3.656 54.345 1.00 83.01 174 VAL D C 1
ATOM 7263 O O . VAL D 2 171 ? 30.471 4.331 53.307 1.00 83.62 174 VAL D O 1
ATOM 7267 N N . VAL D 2 172 ? 29.988 2.370 54.350 1.00 81.78 175 VAL D N 1
ATOM 7268 C CA . VAL D 2 172 ? 29.573 1.628 53.143 1.00 80.66 175 VAL D CA 1
ATOM 7269 C C . VAL D 2 172 ? 28.629 0.437 53.461 1.00 78.53 175 VAL D C 1
ATOM 7270 O O . VAL D 2 172 ? 28.236 -0.297 52.556 1.00 79.06 175 VAL D O 1
ATOM 7274 N N . VAL D 2 173 ? 28.244 0.268 54.730 1.00 76.15 176 VAL D N 1
ATOM 7275 C CA . VAL D 2 173 ? 27.407 -0.830 55.198 1.00 74.18 176 VAL D CA 1
ATOM 7276 C C . VAL D 2 173 ? 26.058 -0.956 54.476 1.00 70.87 176 VAL D C 1
ATOM 7277 O O . VAL D 2 173 ? 25.389 0.039 54.203 1.00 70.86 176 VAL D O 1
ATOM 7281 N N . THR D 2 174 ? 25.688 -2.202 54.147 1.00 67.83 177 THR D N 1
ATOM 7282 C CA . THR D 2 174 ? 24.432 -2.537 53.487 1.00 65.14 177 THR D CA 1
ATOM 7283 C C . THR D 2 174 ? 23.319 -2.355 54.495 1.00 62.77 177 THR D C 1
ATOM 7284 O O . THR D 2 174 ? 23.420 -2.896 55.594 1.00 63.15 177 THR D O 1
ATOM 7288 N N . LEU D 2 175 ? 22.256 -1.610 54.147 1.00 60.16 178 LEU D N 1
ATOM 7289 C CA . LEU D 2 175 ? 21.153 -1.400 55.091 1.00 57.86 178 LEU D CA 1
ATOM 7290 C C . LEU D 2 175 ? 19.922 -2.233 54.745 1.00 55.94 178 LEU D C 1
ATOM 7291 O O . LEU D 2 175 ? 18.875 -1.962 55.301 1.00 55.76 178 LEU D O 1
ATOM 7296 N N . TRP D 2 176 ? 20.072 -3.243 53.897 1.00 54.39 179 TRP D N 1
ATOM 7297 C CA . TRP D 2 176 ? 18.910 -4.019 53.396 1.00 53.41 179 TRP D CA 1
ATOM 7298 C C . TRP D 2 176 ? 18.244 -4.884 54.462 1.00 52.26 179 TRP D C 1
ATOM 7299 O O . TRP D 2 176 ? 17.109 -5.229 54.254 1.00 52.01 179 TRP D O 1
ATOM 7310 N N . TYR D 2 177 ? 18.932 -5.242 55.540 1.00 51.44 180 TYR D N 1
ATOM 7311 C CA . TYR D 2 177 ? 18.312 -6.158 56.525 1.00 51.45 180 TYR D CA 1
ATOM 7312 C C . TYR D 2 177 ? 18.212 -5.496 57.888 1.00 52.13 180 TYR D C 1
ATOM 7313 O O . TYR D 2 177 ? 17.799 -6.145 58.817 1.00 52.49 180 TYR D O 1
ATOM 7322 N N . ARG D 2 178 ? 18.589 -4.233 57.962 1.00 52.12 181 ARG D N 1
ATOM 7323 C CA . ARG D 2 178 ? 18.539 -3.472 59.237 1.00 52.49 181 ARG D CA 1
ATOM 7324 C C . ARG D 2 178 ? 17.085 -3.287 59.682 1.00 52.76 181 ARG D C 1
ATOM 7325 O O . ARG D 2 178 ? 16.240 -2.961 58.831 1.00 52.91 181 ARG D O 1
ATOM 7333 N N . ALA D 2 179 ? 16.835 -3.458 60.981 1.00 52.75 182 ALA D N 1
ATOM 7334 C CA . ALA D 2 179 ? 15.496 -3.269 61.583 1.00 53.12 182 ALA D CA 1
ATOM 7335 C C . ALA D 2 179 ? 15.187 -1.771 61.604 1.00 53.41 182 ALA D C 1
ATOM 7336 O O . ALA D 2 179 ? 16.130 -0.982 61.751 1.00 54.11 182 ALA D O 1
ATOM 7338 N N . PRO D 2 180 ? 13.906 -1.352 61.563 1.00 52.97 183 PRO D N 1
ATOM 7339 C CA . PRO D 2 180 ? 13.549 0.070 61.550 1.00 52.90 183 PRO D CA 1
ATOM 7340 C C . PRO D 2 180 ? 14.070 0.832 62.777 1.00 53.67 183 PRO D C 1
ATOM 7341 O O . PRO D 2 180 ? 14.434 1.979 62.627 1.00 54.21 183 PRO D O 1
ATOM 7345 N N . GLU D 2 181 ? 14.080 0.188 63.947 1.00 53.83 184 GLU D N 1
ATOM 7346 C CA . GLU D 2 181 ? 14.552 0.836 65.199 1.00 54.84 184 GLU D CA 1
ATOM 7347 C C . GLU D 2 181 ? 16.016 1.250 65.021 1.00 55.69 184 GLU D C 1
ATOM 7348 O O . GLU D 2 181 ? 16.375 2.351 65.466 1.00 55.97 184 GLU D O 1
ATOM 7354 N N . VAL D 2 182 ? 16.815 0.394 64.382 1.00 56.06 185 VAL D N 1
ATOM 7355 C CA . VAL D 2 182 ? 18.257 0.681 64.122 1.00 57.19 185 VAL D CA 1
ATOM 7356 C C . VAL D 2 182 ? 18.334 1.829 63.112 1.00 58.72 185 VAL D C 1
ATOM 7357 O O . VAL D 2 182 ? 19.138 2.752 63.320 1.00 59.67 185 VAL D O 1
ATOM 7361 N N . LEU D 2 183 ? 17.489 1.775 62.079 1.00 58.65 186 LEU D N 1
ATOM 7362 C CA . LEU D 2 183 ? 17.431 2.817 61.021 1.00 59.06 186 LEU D CA 1
ATOM 7363 C C . LEU D 2 183 ? 16.987 4.141 61.650 1.00 61.07 186 LEU D C 1
ATOM 7364 O O . LEU D 2 183 ? 17.566 5.184 61.304 1.00 61.17 186 LEU D O 1
ATOM 7369 N N . LEU D 2 184 ? 16.029 4.095 62.577 1.00 62.32 187 LEU D N 1
ATOM 7370 C CA . LEU D 2 184 ? 15.548 5.334 63.245 1.00 64.12 187 LEU D CA 1
ATOM 7371 C C . LEU D 2 184 ? 16.436 5.667 64.451 1.00 65.57 187 LEU D C 1
ATOM 7372 O O . LEU D 2 184 ? 16.255 6.750 65.034 1.00 65.95 187 LEU D O 1
ATOM 7377 N N . GLN D 2 185 ? 17.353 4.763 64.804 1.00 66.17 188 GLN D N 1
ATOM 7378 C CA . GLN D 2 185 ? 18.271 4.944 65.960 1.00 67.33 188 GLN D CA 1
ATOM 7379 C C . GLN D 2 185 ? 17.474 5.024 67.268 1.00 68.32 188 GLN D C 1
ATOM 7380 O O . GLN D 2 185 ? 17.788 5.901 68.090 1.00 68.84 188 GLN D O 1
ATOM 7386 N N . SER D 2 186 ? 16.463 4.161 67.428 1.00 68.25 189 SER D N 1
ATOM 7387 C CA . SER D 2 186 ? 15.609 4.170 68.646 1.00 68.71 189 SER D CA 1
ATOM 7388 C C . SER D 2 186 ? 16.011 3.083 69.655 1.00 69.58 189 SER D C 1
ATOM 7389 O O . SER D 2 186 ? 16.238 3.435 70.824 1.00 69.86 189 SER D O 1
ATOM 7392 N N . THR D 2 187 ? 16.140 1.825 69.220 1.00 69.93 190 THR D N 1
ATOM 7393 C CA . THR D 2 187 ? 16.488 0.718 70.157 1.00 70.61 190 THR D CA 1
ATOM 7394 C C . THR D 2 187 ? 17.206 -0.409 69.404 1.00 69.93 190 THR D C 1
ATOM 7395 O O . THR D 2 187 ? 16.944 -0.577 68.210 1.00 70.33 190 THR D O 1
ATOM 7399 N N . TYR D 2 188 ? 18.131 -1.107 70.071 1.00 68.90 191 TYR D N 1
ATOM 7400 C CA . TYR D 2 188 ? 18.906 -2.150 69.397 1.00 68.58 191 TYR D CA 1
ATOM 7401 C C . TYR D 2 188 ? 18.802 -3.494 70.104 1.00 67.14 191 TYR D C 1
ATOM 7402 O O . TYR D 2 188 ? 19.743 -4.295 70.051 1.00 67.64 191 TYR D O 1
ATOM 7411 N N . ALA D 2 189 ? 17.642 -3.759 70.725 1.00 65.00 192 ALA D N 1
ATOM 7412 C CA . ALA D 2 189 ? 17.379 -5.001 71.433 1.00 63.74 192 ALA D CA 1
ATOM 7413 C C . ALA D 2 189 ? 17.374 -6.228 70.485 1.00 62.51 192 ALA D C 1
ATOM 7414 O O . ALA D 2 189 ? 17.339 -6.063 69.272 1.00 62.95 192 ALA D O 1
ATOM 7416 N N . THR D 2 190 ? 17.412 -7.447 71.041 1.00 60.99 193 THR D N 1
ATOM 7417 C CA . THR D 2 190 ? 17.403 -8.735 70.355 1.00 60.33 193 THR D CA 1
ATOM 7418 C C . THR D 2 190 ? 16.476 -8.823 69.128 1.00 58.40 193 THR D C 1
ATOM 7419 O O . THR D 2 190 ? 16.937 -9.359 68.114 1.00 58.34 193 THR D O 1
ATOM 7423 N N . PRO D 2 191 ? 15.220 -8.281 69.131 1.00 56.41 194 PRO D N 1
ATOM 7424 C CA . PRO D 2 191 ? 14.365 -8.411 67.933 1.00 55.46 194 PRO D CA 1
ATOM 7425 C C . PRO D 2 191 ? 14.892 -7.821 66.620 1.00 54.39 194 PRO D C 1
ATOM 7426 O O . PRO D 2 191 ? 14.303 -8.102 65.580 1.00 54.24 194 PRO D O 1
ATOM 7430 N N . VAL D 2 192 ? 16.033 -7.126 66.656 1.00 53.26 195 VAL D N 1
ATOM 7431 C CA . VAL D 2 192 ? 16.620 -6.534 65.414 1.00 51.72 195 VAL D CA 1
ATOM 7432 C C . VAL D 2 192 ? 16.978 -7.647 64.416 1.00 50.31 195 VAL D C 1
ATOM 7433 O O . VAL D 2 192 ? 16.954 -7.375 63.204 1.00 50.83 195 VAL D O 1
ATOM 7437 N N . ASP D 2 193 ? 17.333 -8.835 64.916 1.00 48.13 196 ASP D N 1
ATOM 7438 C CA . ASP D 2 193 ? 17.689 -9.986 64.104 1.00 46.49 196 ASP D CA 1
ATOM 7439 C C . ASP D 2 193 ? 16.485 -10.630 63.478 1.00 45.76 196 ASP D C 1
ATOM 7440 O O . ASP D 2 193 ? 16.599 -11.132 62.366 1.00 46.15 196 ASP D O 1
ATOM 7445 N N . MET D 2 194 ? 15.340 -10.655 64.177 1.00 44.76 197 MET D N 1
ATOM 7446 C CA . MET D 2 194 ? 14.136 -11.258 63.610 1.00 44.65 197 MET D CA 1
ATOM 7447 C C . MET D 2 194 ? 13.596 -10.479 62.398 1.00 44.42 197 MET D C 1
ATOM 7448 O O . MET D 2 194 ? 13.015 -11.081 61.487 1.00 44.39 197 MET D O 1
ATOM 7453 N N . TRP D 2 195 ? 13.894 -9.160 62.323 1.00 43.57 198 TRP D N 1
ATOM 7454 C CA . TRP D 2 195 ? 13.539 -8.364 61.170 1.00 43.12 198 TRP D CA 1
ATOM 7455 C C . TRP D 2 195 ? 14.356 -8.861 59.987 1.00 43.18 198 TRP D C 1
ATOM 7456 O O . TRP D 2 195 ? 13.783 -9.134 58.941 1.00 43.51 198 TRP D O 1
ATOM 7467 N N . SER D 2 196 ? 15.687 -9.016 60.171 1.00 42.96 199 SER D N 1
ATOM 7468 C CA . SER D 2 196 ? 16.620 -9.510 59.162 1.00 42.64 199 SER D CA 1
ATOM 7469 C C . SER D 2 196 ? 16.220 -10.905 58.695 1.00 43.72 199 SER D C 1
ATOM 7470 O O . SER D 2 196 ? 16.378 -11.202 57.518 1.00 43.75 199 SER D O 1
ATOM 7473 N N . VAL D 2 197 ? 15.678 -11.746 59.596 1.00 44.65 200 VAL D N 1
ATOM 7474 C CA . VAL D 2 197 ? 15.172 -13.081 59.264 1.00 46.31 200 VAL D CA 1
ATOM 7475 C C . VAL D 2 197 ? 14.007 -12.961 58.284 1.00 47.54 200 VAL D C 1
ATOM 7476 O O . VAL D 2 197 ? 13.966 -13.685 57.299 1.00 48.01 200 VAL D O 1
ATOM 7480 N N . GLY D 2 198 ? 13.097 -12.017 58.529 1.00 47.89 201 GLY D N 1
ATOM 7481 C CA . GLY D 2 198 ? 11.970 -11.746 57.642 1.00 48.05 201 GLY D CA 1
ATOM 7482 C C . GLY D 2 198 ? 12.444 -11.354 56.260 1.00 48.72 201 GLY D C 1
ATOM 7483 O O . GLY D 2 198 ? 12.005 -11.934 55.272 1.00 50.10 201 GLY D O 1
ATOM 7484 N N . CYS D 2 199 ? 13.426 -10.444 56.181 1.00 47.65 202 CYS D N 1
ATOM 7485 C CA . CYS D 2 199 ? 14.023 -10.025 54.916 1.00 46.99 202 CYS D CA 1
ATOM 7486 C C . CYS D 2 199 ? 14.655 -11.208 54.176 1.00 48.30 202 CYS D C 1
ATOM 7487 O O . CYS D 2 199 ? 14.494 -11.307 52.963 1.00 48.89 202 CYS D O 1
ATOM 7490 N N . ILE D 2 200 ? 15.388 -12.094 54.892 1.00 48.71 203 ILE D N 1
ATOM 7491 C CA . ILE D 2 200 ? 16.043 -13.280 54.307 1.00 49.41 203 ILE D CA 1
ATOM 7492 C C . ILE D 2 200 ? 15.005 -14.292 53.845 1.00 49.58 203 ILE D C 1
ATOM 7493 O O . ILE D 2 200 ? 15.147 -14.850 52.773 1.00 50.01 203 ILE D O 1
ATOM 7498 N N . PHE D 2 201 ? 13.972 -14.528 54.658 1.00 49.50 204 PHE D N 1
ATOM 7499 C CA . PHE D 2 201 ? 12.872 -15.441 54.375 1.00 50.43 204 PHE D CA 1
ATOM 7500 C C . PHE D 2 201 ? 12.208 -15.092 53.037 1.00 51.36 204 PHE D C 1
ATOM 7501 O O . PHE D 2 201 ? 12.131 -15.956 52.162 1.00 51.63 204 PHE D O 1
ATOM 7509 N N . ALA D 2 202 ? 11.781 -13.816 52.864 1.00 51.58 205 ALA D N 1
ATOM 7510 C CA . ALA D 2 202 ? 11.149 -13.332 51.643 1.00 52.21 205 ALA D CA 1
ATOM 7511 C C . ALA D 2 202 ? 12.112 -13.475 50.462 1.00 54.07 205 ALA D C 1
ATOM 7512 O O . ALA D 2 202 ? 11.706 -13.928 49.397 1.00 54.79 205 ALA D O 1
ATOM 7514 N N . GLU D 2 203 ? 13.391 -13.192 50.706 1.00 54.74 206 GLU D N 1
ATOM 7515 C CA . GLU D 2 203 ? 14.453 -13.254 49.670 1.00 55.99 206 GLU D CA 1
ATOM 7516 C C . GLU D 2 203 ? 14.672 -14.685 49.178 1.00 57.44 206 GLU D C 1
ATOM 7517 O O . GLU D 2 203 ? 15.211 -14.825 48.133 1.00 58.35 206 GLU D O 1
ATOM 7523 N N . MET D 2 204 ? 14.293 -15.699 49.935 1.00 57.56 207 MET D N 1
ATOM 7524 C CA . MET D 2 204 ? 14.411 -17.076 49.473 1.00 58.61 207 MET D CA 1
ATOM 7525 C C . MET D 2 204 ? 13.393 -17.379 48.366 1.00 60.00 207 MET D C 1
ATOM 7526 O O . MET D 2 204 ? 13.660 -18.228 47.520 1.00 60.88 207 MET D O 1
ATOM 7531 N N . PHE D 2 205 ? 12.245 -16.674 48.347 1.00 60.08 208 PHE D N 1
ATOM 7532 C CA . PHE D 2 205 ? 11.217 -16.863 47.320 1.00 60.77 208 PHE D CA 1
ATOM 7533 C C . PHE D 2 205 ? 11.456 -15.943 46.130 1.00 62.13 208 PHE D C 1
ATOM 7534 O O . PHE D 2 205 ? 11.222 -16.361 45.010 1.00 62.93 208 PHE D O 1
ATOM 7542 N N . ARG D 2 206 ? 11.919 -14.698 46.356 1.00 62.32 209 ARG D N 1
ATOM 7543 C CA . ARG D 2 206 ? 12.181 -13.775 45.242 1.00 62.80 209 ARG D CA 1
ATOM 7544 C C . ARG D 2 206 ? 13.498 -14.065 44.557 1.00 64.47 209 ARG D C 1
ATOM 7545 O O . ARG D 2 206 ? 13.652 -13.755 43.379 1.00 65.04 209 ARG D O 1
ATOM 7553 N N . ARG D 2 207 ? 14.452 -14.520 45.355 1.00 65.12 210 ARG D N 1
ATOM 7554 C CA . ARG D 2 207 ? 15.836 -14.762 44.898 1.00 66.08 210 ARG D CA 1
ATOM 7555 C C . ARG D 2 207 ? 16.469 -13.405 44.602 1.00 66.25 210 ARG D C 1
ATOM 7556 O O . ARG D 2 207 ? 17.449 -13.378 43.909 1.00 66.63 210 ARG D O 1
ATOM 7564 N N . LYS D 2 208 ? 15.895 -12.337 45.147 1.00 65.64 211 LYS D N 1
ATOM 7565 C CA . LYS D 2 208 ? 16.364 -10.938 45.021 1.00 65.40 211 LYS D CA 1
ATOM 7566 C C . LYS D 2 208 ? 16.018 -10.273 46.341 1.00 63.75 211 LYS D C 1
ATOM 7567 O O . LYS D 2 208 ? 14.976 -10.586 46.876 1.00 63.86 211 LYS D O 1
ATOM 7573 N N . PRO D 2 209 ? 16.786 -9.316 46.870 1.00 62.40 212 PRO D N 1
ATOM 7574 C CA . PRO D 2 209 ? 16.454 -8.728 48.148 1.00 61.82 212 PRO D CA 1
ATOM 7575 C C . PRO D 2 209 ? 15.123 -7.971 48.158 1.00 61.00 212 PRO D C 1
ATOM 7576 O O . PRO D 2 209 ? 14.814 -7.324 47.216 1.00 61.01 212 PRO D O 1
ATOM 7580 N N . LEU D 2 210 ? 14.381 -8.129 49.246 1.00 60.11 213 LEU D N 1
ATOM 7581 C CA . LEU D 2 210 ? 13.071 -7.490 49.455 1.00 60.00 213 LEU D CA 1
ATOM 7582 C C . LEU D 2 210 ? 13.194 -5.975 49.548 1.00 60.65 213 LEU D C 1
ATOM 7583 O O . LEU D 2 210 ? 12.389 -5.299 48.952 1.00 61.64 213 LEU D O 1
ATOM 7588 N N . PHE D 2 211 ? 14.188 -5.478 50.256 1.00 60.10 214 PHE D N 1
ATOM 7589 C CA . PHE D 2 211 ? 14.420 -4.022 50.443 1.00 60.45 214 PHE D CA 1
ATOM 7590 C C . PHE D 2 211 ? 15.855 -3.694 50.020 1.00 61.79 214 PHE D C 1
ATOM 7591 O O . PHE D 2 211 ? 16.787 -4.272 50.600 1.00 62.61 214 PHE D O 1
ATOM 7599 N N . CYS D 2 212 ? 16.020 -2.733 49.115 1.00 61.92 215 CYS D N 1
ATOM 7600 C CA . CYS D 2 212 ? 17.368 -2.329 48.655 1.00 62.74 215 CYS D CA 1
ATOM 7601 C C . CYS D 2 212 ? 17.518 -0.818 48.787 1.00 63.02 215 CYS D C 1
ATOM 7602 O O . CYS D 2 212 ? 17.650 -0.166 47.795 1.00 63.57 215 CYS D O 1
ATOM 7605 N N . GLY D 2 213 ? 17.534 -0.311 50.007 1.00 62.80 216 GLY D N 1
ATOM 7606 C CA . GLY D 2 213 ? 17.702 1.123 50.253 1.00 63.36 216 GLY D CA 1
ATOM 7607 C C . GLY D 2 213 ? 19.150 1.527 50.152 1.00 63.94 216 GLY D C 1
ATOM 7608 O O . GLY D 2 213 ? 19.982 0.655 50.293 1.00 64.10 216 GLY D O 1
ATOM 7609 N N . ASN D 2 214 ? 19.400 2.803 49.861 1.00 64.12 217 ASN D N 1
ATOM 7610 C CA . ASN D 2 214 ? 20.750 3.396 49.691 1.00 64.82 217 ASN D CA 1
ATOM 7611 C C . ASN D 2 214 ? 21.118 4.170 50.938 1.00 64.69 217 ASN D C 1
ATOM 7612 O O . ASN D 2 214 ? 22.288 4.406 51.177 1.00 65.07 217 ASN D O 1
ATOM 7617 N N . SER D 2 215 ? 20.096 4.666 51.596 1.00 63.90 218 SER D N 1
ATOM 7618 C CA . SER D 2 215 ? 20.271 5.487 52.802 1.00 64.01 218 SER D CA 1
ATOM 7619 C C . SER D 2 215 ? 19.298 5.013 53.868 1.00 64.14 218 SER D C 1
ATOM 7620 O O . SER D 2 215 ? 18.445 4.206 53.578 1.00 64.30 218 SER D O 1
ATOM 7623 N N . GLU D 2 216 ? 19.494 5.452 55.092 1.00 63.93 219 GLU D N 1
ATOM 7624 C CA . GLU D 2 216 ? 18.581 4.996 56.152 1.00 64.31 219 GLU D CA 1
ATOM 7625 C C . GLU D 2 216 ? 17.170 5.470 55.828 1.00 64.19 219 GLU D C 1
ATOM 7626 O O . GLU D 2 216 ? 16.238 4.724 56.033 1.00 64.61 219 GLU D O 1
ATOM 7632 N N . ALA D 2 217 ? 17.065 6.670 55.287 1.00 63.25 220 ALA D N 1
ATOM 7633 C CA . ALA D 2 217 ? 15.738 7.267 55.013 1.00 62.70 220 ALA D CA 1
ATOM 7634 C C . ALA D 2 217 ? 15.087 6.508 53.852 1.00 62.07 220 ALA D C 1
ATOM 7635 O O . ALA D 2 217 ? 13.885 6.195 53.945 1.00 61.92 220 ALA D O 1
ATOM 7637 N N . ASP D 2 218 ? 15.876 6.204 52.818 1.00 62.01 221 ASP D N 1
ATOM 7638 C CA . ASP D 2 218 ? 15.403 5.461 51.620 1.00 61.85 221 ASP D CA 1
ATOM 7639 C C . ASP D 2 218 ? 14.969 4.054 52.041 1.00 61.14 221 ASP D C 1
ATOM 7640 O O . ASP D 2 218 ? 13.897 3.609 51.599 1.00 61.40 221 ASP D O 1
ATOM 7645 N N . GLN D 2 219 ? 15.774 3.399 52.881 1.00 59.73 222 GLN D N 1
ATOM 7646 C CA . GLN D 2 219 ? 15.474 2.024 53.360 1.00 58.75 222 GLN D CA 1
ATOM 7647 C C . GLN D 2 219 ? 14.165 2.039 54.156 1.00 58.33 222 GLN D C 1
ATOM 7648 O O . GLN D 2 219 ? 13.340 1.134 53.950 1.00 58.72 222 GLN D O 1
ATOM 7654 N N . LEU D 2 220 ? 13.978 3.051 55.006 1.00 57.41 223 LEU D N 1
ATOM 7655 C CA . LEU D 2 220 ? 12.748 3.156 55.832 1.00 57.44 223 LEU D CA 1
ATOM 7656 C C . LEU D 2 220 ? 11.529 3.319 54.919 1.00 57.25 223 LEU D C 1
ATOM 7657 O O . LEU D 2 220 ? 10.526 2.626 55.150 1.00 56.95 223 LEU D O 1
ATOM 7662 N N . GLY D 2 221 ? 11.647 4.155 53.885 1.00 57.24 224 GLY D N 1
ATOM 7663 C CA . GLY D 2 221 ? 10.533 4.395 52.949 1.00 57.93 224 GLY D CA 1
ATOM 7664 C C . GLY D 2 221 ? 10.142 3.125 52.218 1.00 58.57 224 GLY D C 1
ATOM 7665 O O . GLY D 2 221 ? 8.932 2.873 52.081 1.00 58.60 224 GLY D O 1
ATOM 7666 N N . LYS D 2 222 ? 11.136 2.344 51.788 1.00 58.34 225 LYS D N 1
ATOM 7667 C CA . LYS D 2 222 ? 10.889 1.064 51.074 1.00 57.99 225 LYS D CA 1
ATOM 7668 C C . LYS D 2 222 ? 10.165 0.099 52.018 1.00 57.97 225 LYS D C 1
ATOM 7669 O O . LYS D 2 222 ? 9.245 -0.599 51.558 1.00 58.35 225 LYS D O 1
ATOM 7675 N N . ILE D 2 223 ? 10.567 0.075 53.291 1.00 57.01 226 ILE D N 1
ATOM 7676 C CA . ILE D 2 223 ? 9.928 -0.821 54.300 1.00 56.55 226 ILE D CA 1
ATOM 7677 C C . ILE D 2 223 ? 8.458 -0.422 54.470 1.00 56.40 226 ILE D C 1
ATOM 7678 O O . ILE D 2 223 ? 7.603 -1.316 54.441 1.00 56.50 226 ILE D O 1
ATOM 7683 N N . PHE D 2 224 ? 8.189 0.886 54.546 1.00 55.69 227 PHE D N 1
ATOM 7684 C CA . PHE D 2 224 ? 6.822 1.441 54.746 1.00 55.69 227 PHE D CA 1
ATOM 7685 C C . PHE D 2 224 ? 5.906 1.115 53.561 1.00 55.99 227 PHE D C 1
ATOM 7686 O O . PHE D 2 224 ? 4.690 0.999 53.767 1.00 56.11 227 PHE D O 1
ATOM 7694 N N . ASP D 2 225 ? 6.471 1.018 52.356 1.00 56.16 228 ASP D N 1
ATOM 7695 C CA . ASP D 2 225 ? 5.690 0.700 51.131 1.00 56.62 228 ASP D CA 1
ATOM 7696 C C . ASP D 2 225 ? 5.034 -0.680 51.268 1.00 56.84 228 ASP D C 1
ATOM 7697 O O . ASP D 2 225 ? 3.923 -0.850 50.738 1.00 57.03 228 ASP D O 1
ATOM 7702 N N . LEU D 2 226 ? 5.729 -1.644 51.879 1.00 56.61 229 LEU D N 1
ATOM 7703 C CA . LEU D 2 226 ? 5.190 -3.019 52.049 1.00 57.11 229 LEU D CA 1
ATOM 7704 C C . LEU D 2 226 ? 4.428 -3.150 53.376 1.00 58.14 229 LEU D C 1
ATOM 7705 O O . LEU D 2 226 ? 3.241 -3.515 53.340 1.00 57.79 229 LEU D O 1
ATOM 7710 N N . ILE D 2 227 ? 5.089 -2.850 54.497 1.00 59.07 230 ILE D N 1
ATOM 7711 C CA . ILE D 2 227 ? 4.479 -3.012 55.854 1.00 59.93 230 ILE D CA 1
ATOM 7712 C C . ILE D 2 227 ? 3.365 -1.983 56.087 1.00 60.33 230 ILE D C 1
ATOM 7713 O O . ILE D 2 227 ? 2.465 -2.265 56.893 1.00 59.92 230 ILE D O 1
ATOM 7718 N N . GLY D 2 228 ? 3.467 -0.817 55.447 1.00 61.06 231 GLY D N 1
ATOM 7719 C CA . GLY D 2 228 ? 2.518 0.294 55.645 1.00 62.30 231 GLY D CA 1
ATOM 7720 C C . GLY D 2 228 ? 3.125 1.294 56.611 1.00 64.10 231 GLY D C 1
ATOM 7721 O O . GLY D 2 228 ? 4.018 0.893 57.378 1.00 64.34 231 GLY D O 1
ATOM 7722 N N . LEU D 2 229 ? 2.708 2.560 56.559 1.00 64.99 232 LEU D N 1
ATOM 7723 C CA . LEU D 2 229 ? 3.286 3.549 57.506 1.00 66.50 232 LEU D CA 1
ATOM 7724 C C . LEU D 2 229 ? 2.740 3.241 58.903 1.00 68.60 232 LEU D C 1
ATOM 7725 O O . LEU D 2 229 ? 1.514 3.087 59.032 1.00 68.47 232 LEU D O 1
ATOM 7730 N N . PRO D 2 230 ? 3.589 3.170 59.950 1.00 70.17 233 PRO D N 1
ATOM 7731 C CA . PRO D 2 230 ? 3.130 2.859 61.303 1.00 71.52 233 PRO D CA 1
ATOM 7732 C C . PRO D 2 230 ? 2.334 4.035 61.879 1.00 73.74 233 PRO D C 1
ATOM 7733 O O . PRO D 2 230 ? 2.631 5.156 61.527 1.00 73.69 233 PRO D O 1
ATOM 7737 N N . PRO D 2 231 ? 1.324 3.812 62.747 1.00 75.64 234 PRO D N 1
ATOM 7738 C CA . PRO D 2 231 ? 0.577 4.929 63.352 1.00 77.25 234 PRO D CA 1
ATOM 7739 C C . PRO D 2 231 ? 1.393 5.678 64.415 1.00 79.64 234 PRO D C 1
ATOM 7740 O O . PRO D 2 231 ? 2.400 5.160 64.911 1.00 79.70 234 PRO D O 1
ATOM 7744 N N . GLU D 2 232 ? 0.952 6.899 64.772 1.00 81.31 235 GLU D N 1
ATOM 7745 C CA . GLU D 2 232 ? 1.600 7.754 65.771 1.00 83.49 235 GLU D CA 1
ATOM 7746 C C . GLU D 2 232 ? 1.883 7.013 67.084 1.00 85.41 235 GLU D C 1
ATOM 7747 O O . GLU D 2 232 ? 2.945 7.201 67.681 1.00 85.98 235 GLU D O 1
ATOM 7753 N N . ASP D 2 233 ? 0.946 6.144 67.509 1.00 86.16 236 ASP D N 1
ATOM 7754 C CA . ASP D 2 233 ? 1.063 5.348 68.729 1.00 87.17 236 ASP D CA 1
ATOM 7755 C C . ASP D 2 233 ? 2.213 4.337 68.661 1.00 87.18 236 ASP D C 1
ATOM 7756 O O . ASP D 2 233 ? 2.840 4.064 69.677 1.00 87.42 236 ASP D O 1
ATOM 7761 N N . ASP D 2 234 ? 2.492 3.785 67.475 1.00 86.76 237 ASP D N 1
ATOM 7762 C CA . ASP D 2 234 ? 3.572 2.816 67.312 1.00 86.92 237 ASP D CA 1
ATOM 7763 C C . ASP D 2 234 ? 4.949 3.463 67.094 1.00 87.07 237 ASP D C 1
ATOM 7764 O O . ASP D 2 234 ? 5.961 2.767 67.172 1.00 87.01 237 ASP D O 1
ATOM 7769 N N . TRP D 2 235 ? 4.999 4.768 66.781 1.00 87.12 238 TRP D N 1
ATOM 7770 C CA . TRP D 2 235 ? 6.266 5.451 66.512 1.00 87.57 238 TRP D CA 1
ATOM 7771 C C . TRP D 2 235 ? 6.991 5.800 67.799 1.00 87.98 238 TRP D C 1
ATOM 7772 O O . TRP D 2 235 ? 6.399 6.429 68.672 1.00 88.07 238 TRP D O 1
ATOM 7783 N N . PRO D 2 236 ? 8.269 5.408 67.952 1.00 88.19 239 PRO D N 1
ATOM 7784 C CA . PRO D 2 236 ? 8.982 5.748 69.194 1.00 88.59 239 PRO D CA 1
ATOM 7785 C C . PRO D 2 236 ? 9.336 7.238 69.316 1.00 89.20 239 PRO D C 1
ATOM 7786 O O . PRO D 2 236 ? 9.510 7.926 68.312 1.00 89.38 239 PRO D O 1
ATOM 7790 N N . ARG D 2 237 ? 9.393 7.749 70.551 1.00 89.27 240 ARG D N 1
ATOM 7791 C CA . ARG D 2 237 ? 9.677 9.166 70.787 1.00 89.71 240 ARG D CA 1
ATOM 7792 C C . ARG D 2 237 ? 11.168 9.529 70.579 1.00 89.06 240 ARG D C 1
ATOM 7793 O O . ARG D 2 237 ? 11.485 10.688 70.309 1.00 89.30 240 ARG D O 1
ATOM 7801 N N . ASP D 2 238 ? 12.069 8.540 70.659 1.00 87.97 241 ASP D N 1
ATOM 7802 C CA . ASP D 2 238 ? 13.494 8.784 70.450 1.00 87.52 241 ASP D CA 1
ATOM 7803 C C . ASP D 2 238 ? 13.938 8.392 69.031 1.00 86.94 241 ASP D C 1
ATOM 7804 O O . ASP D 2 238 ? 14.703 7.440 68.855 1.00 87.16 241 ASP D O 1
ATOM 7809 N N . VAL D 2 239 ? 13.463 9.132 68.016 1.00 85.93 242 VAL D N 1
ATOM 7810 C CA . VAL D 2 239 ? 13.812 8.815 66.635 1.00 85.47 242 VAL D CA 1
ATOM 7811 C C . VAL D 2 239 ? 14.622 9.896 65.944 1.00 84.78 242 VAL D C 1
ATOM 7812 O O . VAL D 2 239 ? 14.468 11.087 66.231 1.00 84.88 242 VAL D O 1
ATOM 7816 N N . SER D 2 240 ? 15.469 9.465 64.995 1.00 83.65 243 SER D N 1
ATOM 7817 C CA . SER D 2 240 ? 16.299 10.340 64.181 1.00 82.99 243 SER D CA 1
ATOM 7818 C C . SER D 2 240 ? 15.412 11.035 63.148 1.00 81.96 243 SER D C 1
ATOM 7819 O O . SER D 2 240 ? 15.476 12.256 63.004 1.00 82.40 243 SER D O 1
ATOM 7822 N N . LEU D 2 241 ? 14.545 10.261 62.467 1.00 80.41 244 LEU D N 1
ATOM 7823 C CA . LEU D 2 241 ? 13.615 10.795 61.472 1.00 79.17 244 LEU D CA 1
ATOM 7824 C C . LEU D 2 241 ? 12.195 10.756 62.010 1.00 77.82 244 LEU D C 1
ATOM 7825 O O . LEU D 2 241 ? 11.712 9.698 62.403 1.00 77.90 244 LEU D O 1
ATOM 7830 N N . PRO D 2 242 ? 11.492 11.896 61.986 1.00 76.45 245 PRO D N 1
ATOM 7831 C CA . PRO D 2 242 ? 10.099 11.915 62.463 1.00 75.48 245 PRO D CA 1
ATOM 7832 C C . PRO D 2 242 ? 9.105 11.193 61.545 1.00 73.90 245 PRO D C 1
ATOM 7833 O O . PRO D 2 242 ? 9.433 10.858 60.413 1.00 73.72 245 PRO D O 1
ATOM 7837 N N . ARG D 2 243 ? 7.882 10.956 62.036 1.00 72.82 246 ARG D N 1
ATOM 7838 C CA . ARG D 2 243 ? 6.845 10.272 61.259 1.00 72.17 246 ARG D CA 1
ATOM 7839 C C . ARG D 2 243 ? 6.374 11.098 60.070 1.00 71.51 246 ARG D C 1
ATOM 7840 O O . ARG D 2 243 ? 6.150 10.545 58.992 1.00 71.11 246 ARG D O 1
ATOM 7848 N N . GLY D 2 244 ? 6.281 12.416 60.277 1.00 71.35 247 GLY D N 1
ATOM 7849 C CA . GLY D 2 244 ? 5.861 13.393 59.275 1.00 71.40 247 GLY D CA 1
ATOM 7850 C C . GLY D 2 244 ? 6.772 13.491 58.064 1.00 71.27 247 GLY D C 1
ATOM 7851 O O . GLY D 2 244 ? 6.354 13.975 57.003 1.00 71.53 247 GLY D O 1
ATOM 7852 N N . ALA D 2 245 ? 8.026 13.012 58.202 1.00 70.50 248 ALA D N 1
ATOM 7853 C CA . ALA D 2 245 ? 8.998 12.994 57.102 1.00 69.94 248 ALA D CA 1
ATOM 7854 C C . ALA D 2 245 ? 8.653 11.950 56.020 1.00 68.94 248 ALA D C 1
ATOM 7855 O O . ALA D 2 245 ? 9.137 12.052 54.899 1.00 69.08 248 ALA D O 1
ATOM 7857 N N . PHE D 2 246 ? 7.820 10.955 56.358 1.00 67.68 249 PHE D N 1
ATOM 7858 C CA . PHE D 2 246 ? 7.420 9.888 55.452 1.00 66.74 249 PHE D CA 1
ATOM 7859 C C . PHE D 2 246 ? 5.975 10.086 54.948 1.00 66.52 249 PHE D C 1
ATOM 7860 O O . PHE D 2 246 ? 5.100 10.521 55.699 1.00 66.37 249 PHE D O 1
ATOM 7868 N N . PRO D 2 247 ? 5.721 9.798 53.659 1.00 66.24 250 PRO D N 1
ATOM 7869 C CA . PRO D 2 247 ? 4.359 9.969 53.124 1.00 66.03 250 PRO D CA 1
ATOM 7870 C C . PRO D 2 247 ? 3.396 8.871 53.583 1.00 65.92 250 PRO D C 1
ATOM 7871 O O . PRO D 2 247 ? 3.823 7.787 53.990 1.00 66.27 250 PRO D O 1
ATOM 7875 N N . PRO D 2 248 ? 2.084 9.122 53.505 1.00 65.35 251 PRO D N 1
ATOM 7876 C CA . PRO D 2 248 ? 1.112 8.093 53.924 1.00 65.17 251 PRO D CA 1
ATOM 7877 C C . PRO D 2 248 ? 1.216 6.796 53.124 1.00 64.90 251 PRO D C 1
ATOM 7878 O O . PRO D 2 248 ? 1.313 6.846 51.908 1.00 65.43 251 PRO D O 1
ATOM 7882 N N . ARG D 2 249 ? 1.191 5.644 53.793 1.00 63.91 252 ARG D N 1
ATOM 7883 C CA . ARG D 2 249 ? 1.249 4.336 53.132 1.00 63.33 252 ARG D CA 1
ATOM 7884 C C . ARG D 2 249 ? 0.451 3.337 53.957 1.00 62.24 252 ARG D C 1
ATOM 7885 O O . ARG D 2 249 ? 0.551 3.337 55.181 1.00 62.21 252 ARG D O 1
ATOM 7893 N N . GLY D 2 250 ? -0.256 2.440 53.296 1.00 61.26 253 GLY D N 1
ATOM 7894 C CA . GLY D 2 250 ? -0.963 1.363 53.978 1.00 60.88 253 GLY D CA 1
ATOM 7895 C C . GLY D 2 250 ? -0.264 0.032 53.766 1.00 60.57 253 GLY D C 1
ATOM 7896 O O . GLY D 2 250 ? 0.633 -0.065 52.926 1.00 60.68 253 GLY D O 1
ATOM 7897 N N . PRO D 2 251 ? -0.614 -1.024 54.527 1.00 60.41 254 PRO D N 1
ATOM 7898 C CA . PRO D 2 251 ? 0.029 -2.328 54.302 1.00 60.34 254 PRO D CA 1
ATOM 7899 C C . PRO D 2 251 ? -0.279 -2.846 52.903 1.00 60.90 254 PRO D C 1
ATOM 7900 O O . PRO D 2 251 ? -1.417 -2.780 52.427 1.00 61.38 254 PRO D O 1
ATOM 7904 N N . ARG D 2 252 ? 0.777 -3.321 52.241 1.00 60.61 255 ARG D N 1
ATOM 7905 C CA . ARG D 2 252 ? 0.717 -3.861 50.859 1.00 60.81 255 ARG D CA 1
ATOM 7906 C C . ARG D 2 252 ? 0.647 -5.384 50.967 1.00 61.01 255 ARG D C 1
ATOM 7907 O O . ARG D 2 252 ? 1.371 -5.941 51.808 1.00 61.21 255 ARG D O 1
ATOM 7915 N N . PRO D 2 253 ? -0.178 -6.087 50.165 1.00 60.91 256 PRO D N 1
ATOM 7916 C CA . PRO D 2 253 ? -0.255 -7.538 50.275 1.00 61.36 256 PRO D CA 1
ATOM 7917 C C . PRO D 2 253 ? 1.127 -8.150 50.005 1.00 62.46 256 PRO D C 1
ATOM 7918 O O . PRO D 2 253 ? 1.763 -7.770 49.047 1.00 62.74 256 PRO D O 1
ATOM 7922 N N . VAL D 2 254 ? 1.527 -9.098 50.856 1.00 62.90 257 VAL D N 1
ATOM 7923 C CA . VAL D 2 254 ? 2.844 -9.797 50.777 1.00 63.70 257 VAL D CA 1
ATOM 7924 C C . VAL D 2 254 ? 2.924 -10.588 49.469 1.00 64.26 257 VAL D C 1
ATOM 7925 O O . VAL D 2 254 ? 4.004 -10.596 48.855 1.00 64.23 257 VAL D O 1
ATOM 7929 N N . GLN D 2 255 ? 1.801 -11.174 49.041 1.00 64.48 258 GLN D N 1
ATOM 7930 C CA . GLN D 2 255 ? 1.736 -12.011 47.813 1.00 65.00 258 GLN D CA 1
ATOM 7931 C C . GLN D 2 255 ? 2.159 -11.187 46.592 1.00 65.44 258 GLN D C 1
ATOM 7932 O O . GLN D 2 255 ? 2.838 -11.748 45.724 1.00 65.55 258 GLN D O 1
ATOM 7938 N N . SER D 2 256 ? 1.777 -9.912 46.511 1.00 65.82 259 SER D N 1
ATOM 7939 C CA . SER D 2 256 ? 2.220 -9.117 45.338 1.00 66.77 259 SER D CA 1
ATOM 7940 C C . SER D 2 256 ? 3.753 -9.045 45.335 1.00 67.95 259 SER D C 1
ATOM 7941 O O . SER D 2 256 ? 4.351 -9.248 44.267 1.00 67.82 259 SER D O 1
ATOM 7944 N N . VAL D 2 257 ? 4.354 -8.764 46.495 1.00 68.77 260 VAL D N 1
ATOM 7945 C CA . VAL D 2 257 ? 5.840 -8.698 46.643 1.00 70.09 260 VAL D CA 1
ATOM 7946 C C . VAL D 2 257 ? 6.472 -10.093 46.528 1.00 71.43 260 VAL D C 1
ATOM 7947 O O . VAL D 2 257 ? 7.487 -10.213 45.826 1.00 71.44 260 VAL D O 1
ATOM 7951 N N . VAL D 2 258 ? 5.880 -11.105 47.174 1.00 72.50 261 VAL D N 1
ATOM 7952 C CA . VAL D 2 258 ? 6.434 -12.495 47.170 1.00 74.17 261 VAL D CA 1
ATOM 7953 C C . VAL D 2 258 ? 5.334 -13.481 46.762 1.00 76.15 261 VAL D C 1
ATOM 7954 O O . VAL D 2 258 ? 4.638 -13.986 47.658 1.00 75.86 261 VAL D O 1
ATOM 7958 N N . PRO D 2 259 ? 5.118 -13.735 45.453 1.00 77.71 262 PRO D N 1
ATOM 7959 C CA . PRO D 2 259 ? 4.050 -14.631 44.973 1.00 78.51 262 PRO D CA 1
ATOM 7960 C C . PRO D 2 259 ? 4.085 -16.126 45.340 1.00 79.13 262 PRO D C 1
ATOM 7961 O O . PRO D 2 259 ? 3.033 -16.666 45.607 1.00 79.08 262 PRO D O 1
ATOM 7965 N N . GLU D 2 260 ? 5.265 -16.751 45.338 1.00 79.32 263 GLU D N 1
ATOM 7966 C CA . GLU D 2 260 ? 5.384 -18.217 45.585 1.00 79.99 263 GLU D CA 1
ATOM 7967 C C . GLU D 2 260 ? 4.954 -18.624 47.002 1.00 79.36 263 GLU D C 1
ATOM 7968 O O . GLU D 2 260 ? 4.670 -19.817 47.198 1.00 79.78 263 GLU D O 1
ATOM 7974 N N . MET D 2 261 ? 4.977 -17.697 47.961 1.00 78.21 264 MET D N 1
ATOM 7975 C CA . MET D 2 261 ? 4.647 -18.009 49.381 1.00 77.53 264 MET D CA 1
ATOM 7976 C C . MET D 2 261 ? 3.150 -18.276 49.627 1.00 76.90 264 MET D C 1
ATOM 7977 O O . MET D 2 261 ? 2.312 -17.509 49.120 1.00 77.11 264 MET D O 1
ATOM 7982 N N . GLU D 2 262 ? 2.871 -19.305 50.442 1.00 75.90 265 GLU D N 1
ATOM 7983 C CA . GLU D 2 262 ? 1.544 -19.728 50.969 1.00 75.19 265 GLU D CA 1
ATOM 7984 C C . GLU D 2 262 ? 1.039 -18.691 51.978 1.00 73.79 265 GLU D C 1
ATOM 7985 O O . GLU D 2 262 ? 1.879 -18.004 52.586 1.00 74.02 265 GLU D O 1
ATOM 7991 N N . GLU D 2 263 ? -0.283 -18.565 52.131 1.00 72.11 266 GLU D N 1
ATOM 7992 C CA . GLU D 2 263 ? -0.817 -17.585 53.071 1.00 70.87 266 GLU D CA 1
ATOM 7993 C C . GLU D 2 263 ? -0.221 -17.696 54.467 1.00 68.29 266 GLU D C 1
ATOM 7994 O O . GLU D 2 263 ? 0.085 -16.661 55.049 1.00 68.01 266 GLU D O 1
ATOM 8000 N N . SER D 2 264 ? -0.042 -18.919 55.000 1.00 66.56 267 SER D N 1
ATOM 8001 C CA . SER D 2 264 ? 0.544 -19.083 56.341 1.00 65.64 267 SER D CA 1
ATOM 8002 C C . SER D 2 264 ? 2.025 -18.629 56.418 1.00 64.21 267 SER D C 1
ATOM 8003 O O . SER D 2 264 ? 2.471 -18.158 57.465 1.00 63.92 267 SER D O 1
ATOM 8006 N N . GLY D 2 265 ? 2.736 -18.723 55.297 1.00 62.92 268 GLY D N 1
ATOM 8007 C CA . GLY D 2 265 ? 4.112 -18.267 55.189 1.00 62.22 268 GLY D CA 1
ATOM 8008 C C . GLY D 2 265 ? 4.165 -16.757 55.210 1.00 61.49 268 GLY D C 1
ATOM 8009 O O . GLY D 2 265 ? 5.003 -16.179 55.892 1.00 61.58 268 GLY D O 1
ATOM 8010 N N . ALA D 2 266 ? 3.240 -16.108 54.494 1.00 60.86 269 ALA D N 1
ATOM 8011 C CA . ALA D 2 266 ? 3.117 -14.651 54.446 1.00 60.61 269 ALA D CA 1
ATOM 8012 C C . ALA D 2 266 ? 2.694 -14.079 55.814 1.00 60.58 269 ALA D C 1
ATOM 8013 O O . ALA D 2 266 ? 3.085 -12.963 56.163 1.00 60.65 269 ALA D O 1
ATOM 8015 N N . GLN D 2 267 ? 1.894 -14.857 56.555 1.00 60.05 270 GLN D N 1
ATOM 8016 C CA . GLN D 2 267 ? 1.480 -14.490 57.937 1.00 59.80 270 GLN D CA 1
ATOM 8017 C C . GLN D 2 267 ? 2.709 -14.524 58.855 1.00 57.97 270 GLN D C 1
ATOM 8018 O O . GLN D 2 267 ? 2.872 -13.589 59.652 1.00 58.16 270 GLN D O 1
ATOM 8024 N N . LEU D 2 268 ? 3.543 -15.562 58.720 1.00 56.17 271 LEU D N 1
ATOM 8025 C CA . LEU D 2 268 ? 4.766 -15.697 59.502 1.00 54.77 271 LEU D CA 1
ATOM 8026 C C . LEU D 2 268 ? 5.728 -14.567 59.120 1.00 54.24 271 LEU D C 1
ATOM 8027 O O . LEU D 2 268 ? 6.315 -13.946 60.007 1.00 54.89 271 LEU D O 1
ATOM 8032 N N . LEU D 2 269 ? 5.839 -14.258 57.810 1.00 52.70 272 LEU D N 1
ATOM 8033 C CA . LEU D 2 269 ? 6.676 -13.185 57.294 1.00 52.12 272 LEU D CA 1
ATOM 8034 C C . LEU D 2 269 ? 6.290 -11.853 57.913 1.00 52.15 272 LEU D C 1
ATOM 8035 O O . LEU D 2 269 ? 7.162 -11.100 58.324 1.00 52.87 272 LEU D O 1
ATOM 8040 N N . LEU D 2 270 ? 4.993 -11.578 58.022 1.00 51.44 273 LEU D N 1
ATOM 8041 C CA . LEU D 2 270 ? 4.492 -10.346 58.624 1.00 50.79 273 LEU D CA 1
ATOM 8042 C C . LEU D 2 270 ? 4.721 -10.276 60.127 1.00 49.85 273 LEU D C 1
ATOM 8043 O O . LEU D 2 270 ? 4.877 -9.185 60.673 1.00 49.39 273 LEU D O 1
ATOM 8048 N N . GLU D 2 271 ? 4.749 -11.424 60.798 1.00 49.94 274 GLU D N 1
ATOM 8049 C CA . GLU D 2 271 ? 5.059 -11.464 62.223 1.00 50.74 274 GLU D CA 1
ATOM 8050 C C . GLU D 2 271 ? 6.537 -11.112 62.463 1.00 50.07 274 GLU D C 1
ATOM 8051 O O . GLU D 2 271 ? 6.849 -10.529 63.491 1.00 50.29 274 GLU D O 1
ATOM 8057 N N . MET D 2 272 ? 7.434 -11.438 61.507 1.00 49.72 275 MET D N 1
ATOM 8058 C CA . MET D 2 272 ? 8.870 -11.105 61.561 1.00 49.84 275 MET D CA 1
ATOM 8059 C C . MET D 2 272 ? 9.074 -9.656 61.127 1.00 49.77 275 MET D C 1
ATOM 8060 O O . MET D 2 272 ? 9.860 -8.937 61.729 1.00 49.54 275 MET D O 1
ATOM 8065 N N . LEU D 2 273 ? 8.364 -9.233 60.075 1.00 49.77 276 LEU D N 1
ATOM 8066 C CA . LEU D 2 273 ? 8.433 -7.883 59.551 1.00 50.42 276 LEU D CA 1
ATOM 8067 C C . LEU D 2 273 ? 7.390 -6.991 60.228 1.00 52.05 276 LEU D C 1
ATOM 8068 O O . LEU D 2 273 ? 6.524 -6.437 59.557 1.00 52.45 276 LEU D O 1
ATOM 8073 N N . THR D 2 274 ? 7.459 -6.886 61.570 1.00 52.59 277 THR D N 1
ATOM 8074 C CA . THR D 2 274 ? 6.580 -6.053 62.388 1.00 53.51 277 THR D CA 1
ATOM 8075 C C . THR D 2 274 ? 7.402 -4.853 62.873 1.00 54.54 277 THR D C 1
ATOM 8076 O O . THR D 2 274 ? 8.499 -5.035 63.403 1.00 54.71 277 THR D O 1
ATOM 8080 N N . PHE D 2 275 ? 6.856 -3.649 62.687 1.00 54.97 278 PHE D N 1
ATOM 8081 C CA . PHE D 2 275 ? 7.573 -2.395 63.034 1.00 55.62 278 PHE D CA 1
ATOM 8082 C C . PHE D 2 275 ? 7.888 -2.340 64.532 1.00 56.29 278 PHE D C 1
ATOM 8083 O O . PHE D 2 275 ? 9.018 -1.958 64.877 1.00 56.49 278 PHE D O 1
ATOM 8091 N N . ASN D 2 276 ? 6.942 -2.745 65.383 1.00 56.43 279 ASN D N 1
ATOM 8092 C CA . ASN D 2 276 ? 7.183 -2.703 66.849 1.00 57.08 279 ASN D CA 1
ATOM 8093 C C . ASN D 2 276 ? 7.997 -3.938 67.241 1.00 57.44 279 ASN D C 1
ATOM 8094 O O . ASN D 2 276 ? 7.507 -5.056 67.024 1.00 57.61 279 ASN D O 1
ATOM 8099 N N . PRO D 2 277 ? 9.202 -3.774 67.830 1.00 57.39 280 PRO D N 1
ATOM 8100 C CA . PRO D 2 277 ? 10.050 -4.904 68.219 1.00 57.53 280 PRO D CA 1
ATOM 8101 C C . PRO D 2 277 ? 9.406 -5.793 69.292 1.00 58.28 280 PRO D C 1
ATOM 8102 O O . PRO D 2 277 ? 9.570 -6.993 69.227 1.00 58.32 280 PRO D O 1
ATOM 8106 N N . HIS D 2 278 ? 8.708 -5.179 70.250 1.00 58.69 281 HIS D N 1
ATOM 8107 C CA . HIS D 2 278 ? 8.051 -5.938 71.346 1.00 59.94 281 HIS D CA 1
ATOM 8108 C C . HIS D 2 278 ? 6.990 -6.881 70.768 1.00 59.73 281 HIS D C 1
ATOM 8109 O O . HIS D 2 278 ? 6.881 -8.012 71.270 1.00 61.05 281 HIS D O 1
ATOM 8116 N N . LYS D 2 279 ? 6.234 -6.424 69.766 1.00 57.90 282 LYS D N 1
ATOM 8117 C CA . LYS D 2 279 ? 5.165 -7.254 69.144 1.00 57.25 282 LYS D CA 1
ATOM 8118 C C . LYS D 2 279 ? 5.748 -8.235 68.119 1.00 56.09 282 LYS D C 1
ATOM 8119 O O . LYS D 2 279 ? 5.017 -9.151 67.708 1.00 56.60 282 LYS D O 1
ATOM 8125 N N . ARG D 2 280 ? 7.005 -8.034 67.715 1.00 54.20 283 ARG D N 1
ATOM 8126 C CA . ARG D 2 280 ? 7.670 -8.892 66.693 1.00 53.13 283 ARG D CA 1
ATOM 8127 C C . ARG D 2 280 ? 7.902 -10.314 67.215 1.00 52.63 283 ARG D C 1
ATOM 8128 O O . ARG D 2 280 ? 8.338 -10.456 68.368 1.00 52.78 283 ARG D O 1
ATOM 8136 N N . ILE D 2 281 ? 7.677 -11.314 66.356 1.00 51.95 284 ILE D N 1
ATOM 8137 C CA . ILE D 2 281 ? 7.856 -12.711 66.713 1.00 52.28 284 ILE D CA 1
ATOM 8138 C C . ILE D 2 281 ? 9.327 -13.026 67.068 1.00 53.47 284 ILE D C 1
ATOM 8139 O O . ILE D 2 281 ? 10.255 -12.477 66.466 1.00 53.57 284 ILE D O 1
ATOM 8144 N N . SER D 2 282 ? 9.525 -13.849 68.094 1.00 53.91 285 SER D N 1
ATOM 8145 C CA . SER D 2 282 ? 10.862 -14.247 68.502 1.00 55.39 285 SER D CA 1
ATOM 8146 C C . SER D 2 282 ? 11.311 -15.434 67.629 1.00 56.26 285 SER D C 1
ATOM 8147 O O . SER D 2 282 ? 10.507 -15.964 66.854 1.00 57.11 285 SER D O 1
ATOM 8150 N N . ALA D 2 283 ? 12.586 -15.842 67.726 1.00 55.70 286 ALA D N 1
ATOM 8151 C CA . ALA D 2 283 ? 13.085 -16.976 66.947 1.00 55.61 286 ALA D CA 1
ATOM 8152 C C . ALA D 2 283 ? 12.426 -18.265 67.408 1.00 56.15 286 ALA D C 1
ATOM 8153 O O . ALA D 2 283 ? 12.093 -19.111 66.584 1.00 55.40 286 ALA D O 1
ATOM 8155 N N . PHE D 2 284 ? 12.207 -18.397 68.725 1.00 57.47 287 PHE D N 1
ATOM 8156 C CA . PHE D 2 284 ? 11.571 -19.567 69.311 1.00 59.30 287 PHE D CA 1
ATOM 8157 C C . PHE D 2 284 ? 10.093 -19.658 68.929 1.00 59.95 287 PHE D C 1
ATOM 8158 O O . PHE D 2 284 ? 9.619 -20.754 68.648 1.00 59.94 287 PHE D O 1
ATOM 8166 N N . ARG D 2 285 ? 9.391 -18.522 68.944 1.00 60.48 288 ARG D N 1
ATOM 8167 C CA . ARG D 2 285 ? 7.959 -18.485 68.542 1.00 61.26 288 ARG D CA 1
ATOM 8168 C C . ARG D 2 285 ? 7.829 -18.815 67.047 1.00 61.12 288 ARG D C 1
ATOM 8169 O O . ARG D 2 285 ? 6.940 -19.610 66.704 1.00 61.22 288 ARG D O 1
ATOM 8177 N N . ALA D 2 286 ? 8.714 -18.264 66.204 1.00 60.59 289 ALA D N 1
ATOM 8178 C CA . ALA D 2 286 ? 8.685 -18.512 64.758 1.00 60.59 289 ALA D CA 1
ATOM 8179 C C . ALA D 2 286 ? 8.924 -19.986 64.430 1.00 60.45 289 ALA D C 1
ATOM 8180 O O . ALA D 2 286 ? 8.378 -20.486 63.458 1.00 60.61 289 ALA D O 1
ATOM 8182 N N . LEU D 2 287 ? 9.699 -20.687 65.260 1.00 60.23 290 LEU D N 1
ATOM 8183 C CA . LEU D 2 287 ? 9.954 -22.115 65.116 1.00 60.67 290 LEU D CA 1
ATOM 8184 C C . LEU D 2 287 ? 8.690 -22.934 65.388 1.00 61.75 290 LEU D C 1
ATOM 8185 O O . LEU D 2 287 ? 8.512 -23.987 64.786 1.00 62.10 290 LEU D O 1
ATOM 8190 N N . GLN D 2 288 ? 7.821 -22.448 66.294 1.00 62.09 291 GLN D N 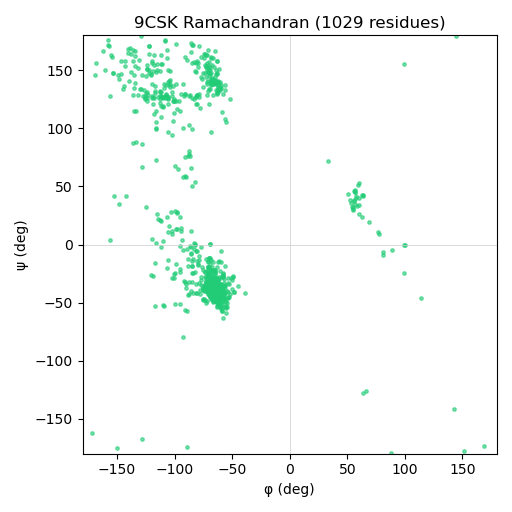1
ATOM 8191 C CA . GLN D 2 288 ? 6.543 -23.059 66.647 1.00 62.88 291 GLN D CA 1
ATOM 8192 C C . GLN D 2 288 ? 5.425 -22.730 65.632 1.00 63.22 291 GLN D C 1
ATOM 8193 O O . GLN D 2 288 ? 4.309 -23.220 65.799 1.00 63.85 291 GLN D O 1
ATOM 8199 N N . HIS D 2 289 ? 5.676 -21.861 64.639 1.00 62.65 292 HIS D N 1
ATOM 8200 C CA . HIS D 2 289 ? 4.655 -21.474 63.668 1.00 62.41 292 HIS D CA 1
ATOM 8201 C C . HIS D 2 289 ? 4.185 -22.665 62.833 1.00 63.15 292 HIS D C 1
ATOM 8202 O O . HIS D 2 289 ? 4.972 -23.571 62.558 1.00 63.07 292 HIS D O 1
ATOM 8209 N N . SER D 2 290 ? 2.895 -22.659 62.427 1.00 63.49 293 SER D N 1
ATOM 8210 C CA . SER D 2 290 ? 2.315 -23.750 61.653 1.00 64.24 293 SER D CA 1
ATOM 8211 C C . SER D 2 290 ? 3.003 -23.943 60.313 1.00 64.63 293 SER D C 1
ATOM 8212 O O . SER D 2 290 ? 3.188 -25.085 59.889 1.00 64.82 293 SER D O 1
ATOM 8215 N N . TYR D 2 291 ? 3.439 -22.847 59.677 1.00 64.67 294 TYR D N 1
ATOM 8216 C CA . TYR D 2 291 ? 4.160 -22.936 58.408 1.00 65.39 294 TYR D CA 1
ATOM 8217 C C . TYR D 2 291 ? 5.459 -23.769 58.546 1.00 66.10 294 TYR D C 1
ATOM 8218 O O . TYR D 2 291 ? 5.817 -24.492 57.607 1.00 66.16 294 TYR D O 1
ATOM 8227 N N . LEU D 2 292 ? 6.128 -23.698 59.736 1.00 66.22 295 LEU D N 1
ATOM 8228 C CA . LEU D 2 292 ? 7.370 -24.416 60.063 1.00 66.84 295 LEU D CA 1
ATOM 8229 C C . LEU D 2 292 ? 7.167 -25.485 61.147 1.00 67.71 295 LEU D C 1
ATOM 8230 O O . LEU D 2 292 ? 6.687 -26.583 60.882 1.00 68.46 295 LEU D O 1
#

Sequence (1038 aa):
DRVLRAMLKAEETCAPSVSYFKCVQKEVLPSMRKIVATWMLEVCEEQKCEEEVFPLAMNYLDRFLSLEPVKKSRLQLLGATCMFVASKMKETIPLTAEKLCIYTDNSIRPEELLQMELLLVNKLKWNLAAMTPHDFIEHFLSKMPEAEENKQIIRKHAQTFVALCATDVKFISNPPSMVAAGSVVAAVQGLNLRSPNNFLSYYRLTRFLSRVIKCDPDCLRACQEQIEALLESSRYEPVAEIGVGTVYKARDPHSGHFVALKSVRVPNGEEGLPISTVREVALLRRLEAFEHPNVVRLMDVCATSRTDREIKVTLVFEHVDQDLRTYLDKAPPPGLPAETIKDLMRQFLRGLDFLHANCIVHRDLKPENILVTSGGTVKLADFGLARIYSYVVTLWYRAPEVLLQSTYATPVDMWSVGCIFAEMFRRKPLFCGNSEADQLGKIFDLIGLPPEDDWPRDVSLPRGAFPPRGPRPVQSVVPEMEESGAQLLLEMLTFNPHKRISAFRALQHSYLAYPDANLLNDRVLRAMLKAEETCAPSVSYFKCVQKEVLPSMRKIVATWMLEVCEEQKCEEEVFPLAMNYLDRFLSLEPVKKSRLQLLGATCMFVASKMKETIPLTAEKKLCIYTDNSIRPEELLQMELLLVNKLKWNLAAMTPHDFIEHFLSKMPEAEENKQIIRKHAQTFVALCATDVKFISNPPSMVAAGSVVAAVQGLNLRSPNNFLSYYRLTRFLSRVIKCDPDCLRACQEQIEALLESSSRYEPVAEIGVGAYGTVYKARDPHSGHFVALKSVRVPNGEEGLPISTVREVALLRRLEAFEHPNVVRLMDVCATSRTDREIKVTLVFEHVDQDLRTYLDKAPPPGLPAETIKDLMRQFLRGLDFLHANCIVHRDLKPENILVTSGGTVKLADFGLARIYSYVVVTLWYRAPEVLLQSTYATPVDMWSVGCIFAEMFRRKPLFCGNSEADQLGKIFDLIGLPPEDDWPRDVSLPRGAFPPRGPRPVQSVVPEMEESGAQLLLEMLTFNPHKRISAFRALQHSYL

Organism: Homo sapiens (NCBI:txid9606)

B-factor: mean 58.77, std 18.97, range [25.62, 132.4]

Radius of gyration: 41.89 Å; Cα contacts (8 Å, |Δi|>4): 1715; chains: 4; bounding box: 88×75×135 Å

GO terms:
  GO:0061575 cyclin-dependent protein serine/threonine kinase activator activity (F, IDA)
  GO:0061575 cyclin-dependent protein serine/threonine kinase activator activity (F, TAS)
  GO:0070064 proline-rich region binding (F, IDA)
  GO:0005634 nucleus (C, IDA)
  GO:0005737 cytoplasm (C, IDA)
  GO:0003714 transcription corepressor activity (F, IDA)
  GO:0044321 response to leptin (P, IDA)
  GO:0010971 positive regulation of G2/M transition of mitotic cell cycle (P, IDA)
  GO:0017053 transcription repressor complex (C, IDA)
  GO:0031571 mitotic G1 DNA damage checkpoint signaling (P, IDA)
  GO:0006974 DNA damage response (P, IDA)
  GO:0000082 G1/S transition of mitotic cell cycle (P, IDA)
  GO:0000122 negative regulation of transcription by RNA polymerase II (P, IDA)
  GO:0031965 nuclear membrane (C, EXP)
  GO:0005634 nucleus (C, EXP)
  GO:0005737 cytoplasm (C, EXP)
  GO:0005515 protein binding (F, IPI)
  GO:0042826 histone deacetylase binding (F, IPI)
  GO:0019899 enzyme binding (F, IPI)
  GO:0019901 protein kinase binding (F, IPI)

InterPro domains:
  IPR004367 Cyclin, C-terminal domain [PF02984] (155-274)
  IPR004367 Cyclin, C-terminal domain [SM01332] (155-287)
  IPR006671 Cyclin, N-terminal [PF00134] (27-152)
  IPR013763 Cyclin-like domain [SM00385] (62-146)
  IPR036915 Cyclin-like superfamily [SSF47954] (21-152)
  IPR036915 Cyclin-like superfamily [SSF47954] (154-255)
  IPR039361 Cyclin [PTHR10177] (31-251)
  IPR048258 Cyclins, cyclin-box [PS00292] (57-88)

Solvent-accessible surface area: 48164 Å² total; per-residue (Å²): 121,219,44,6,173,10,10,29,92,21,11,127,96,10,64,32,44,113,37,1,41,173,91,32,10,169,71,0,91,59,65,43,1,106,120,11,0,54,35,0,41,97,1,10,123,121,52,187,15,81,109,47,0,5,2,0,0,0,16,0,0,1,15,2,0,18,93,49,60,16,128,122,95,111,3,57,8,0,0,0,0,0,0,1,0,0,0,2,26,62,24,131,148,28,16,54,1,111,83,0,2,80,62,10,132,104,84,17,152,41,99,66,0,30,90,11,0,12,92,0,0,38,84,6,89,0,32,0,22,4,18,1,1,13,44,0,0,73,45,0,2,79,88,5,100,24,60,96,117,14,34,98,71,0,60,137,65,0,41,76,15,0,20,50,0,0,9,44,64,11,16,10,62,22,54,17,1,17,0,0,0,0,0,0,2,3,2,0,72,36,15,15,154,219,40,98,140,58,12,107,7,86,156,160,4,24,121,73,0,4,180,18,18,142,32,85,45,87,62,0,127,44,1,15,88,85,0,43,59,38,94,153,128,63,158,21,112,100,67,23,24,80,31,82,73,33,41,95,35,0,92,21,38,174,68,29,124,84,0,14,29,13,51,5,158,1,60,30,42,146,52,4,1,22,60,24,0,0,61,19,0,0,85,13,16,88,12,57,22,65,123,45,79,4,13,13,101,8,52,9,2,35,8,59,40,119,78,138,205,58,2,75,0,16,0,3,28,44,40,16,100,32,18,2,6,15,41,5,27,51,12,101,112,129,24,25,80,39,109,34,2,39,56,6,0,50,18,1,0,109,0,0,41,21,0,34,79,38,127,22,51,11,81,40,2,36,0,49,14,2,36,0,28,107,79,22,44,2,31,0,13,80,16,16,6,60,136,1,86,93,105,158,71,19,32,17,8,33,1,0,11,14,1,0,110,19,71,151,34,59,32,7,1,1,0,8,0,0,1,0,0,0,2,3,22,66,77,134,9,16,6,60,6,135,55,63,50,49,0,0,23,84,0,2,65,7,32,2,31,9,73,71,145,51,30,36,120,79,50,52,44,85,96,77,72,18,82,113,126,45,117,114,86,3,83,78,42,1,65,150,13,88,143,37,0,5,111,0,0,76,66,0,1,31,21,34,16,158,165,3,8,37,1,119,121,0,39,130,29,104,14,29,50,110,18,89,53,137,60,101,82,82,176,15,5,130,6,19,28,87,14,13,131,101,10,62,34,43,110,37,1,42,173,90,33,10,169,73,1,95,57,66,45,1,116,119,13,0,49,36,0,35,100,1,9,122,114,58,188,16,81,106,39,0,5,3,0,0,0,15,0,0,1,15,2,0,17,95,50,60,15,126,122,96,92,4,58,6,0,0,0,0,0,0,0,0,0,0,1,9,35,19,133,146,27,15,51,1,111,92,0,1,90,61,10,133,103,82,17,152,42,95,62,0,13,98,7,1,14,91,0,0,39,82,7,92,0,35,0,23,4,29,0,1,15,40,0,0,64,8,0,2,53,81,5,101,23,61,112,133,15,33,98,75,0,46,130,49,0,41,75,16,0,20,32,0,0,10,37,67,13,16,11,63,22,55,19,1,18,0,0,0,0,0,0,1,3,1,0,72,15,14,16,146,169,45,98,144,62,11,107,7,86,156,156,4,16,112,81,0,3,172,17,18,141,30,82,34,91,63,0,103,44,1,14,98,85,0,45,59,39,81,144,105,108,71,177,25,88,85,86,47,108,90,22,95,38,118,99,28,28,27,79,60,0,88,16,66,151,68,46,128,68,4,15,17,18,37,6,160,1,59,23,42,145,53,4,1,24,59,28,0,0,60,13,0,0,18,12,18,48,10,46,21,58,107,42,80,3,9,17,101,4,53,15,3,49,7,69,42,93,74,132,200,64,1,74,0,18,0,2,25,64,49,14,88,32,31,2,59,70,44,5,99,151,6,99,119,122,17,22,81,31,113,38,2,28,61,6,0,57,20,2,0,104,0,0,42,21,0,37,71,15,51,18,49,10,164,42,1,38,0,78,12,3,34,0,24,96,80,15,45,2,41,0,13,77,11,19,9,58,122,2,79,90,119,197,147,87,45,19,77,8,43,1,0,8,32,3,0,101,18,50,122,54,54,34,9,1,2,0,7,0,0,2,0,0,0,3,5,20,62,84,59,18,21,6,12,7,100,51,72,47,34,0,0,22,40,0,2,56,7,32,5,30,9,66,121,146,47,23,38,248,91,40,58,49,83,75,78,67,20,69,81,40,9,106,37,36,3,46,22,28,0,49,86,8,79,145,41,0,5,98,0,0,70,59,0,1,30,19,38,28,174,146,13,13,58,3,108,127,0,36,112,23,101,13,33

Foldseek 3Di:
DVVLVVLLVLLVLLAFDLCLVPPAEDADDLVLLLVLLVLLVVLCVVVVADLQLSQLLLSLLRRLSRPHYDHSVCSNLSSLLSSQLSQVVPHPDRDQLVSSCVSVVVPDPSVSSVVVNVVSCVSSVNSSVHDALLNLLVVLLVVFPADPVVSVQLSVQLSVLSSLCSSGSNSNVDGSNLSNLLSSLLSLVVVCVVPVVHSVCNVCSLVVSCVSSVHDSVSSVVSNVVSVVSVVD/DPWDFDAWPPPVTKTWTADVPVRFIKIKDKFKFFQDPVGDPPLVVVLVVLLQVLVVVVQQAAWHFDDKDQPDDDNTITMIITITGDADFFQLVVQVPDDPPADDLVLLVVLLLSNLSQLVSCVVSVWAQQQDDRRQFGAHPVGRTHGHNTSCCVRRVSPDFPLLAALCVLQVHDDDNLRVLSSSLQVSLCRQVVDGQFGAPHSVRSVLSLCQAQFQDDPVLDGPRGPDDSVVHDGHGHHQSCVSRPPADPQSSVLSCLSSDNRSVSHDHSVRSSVRPSD/DDDDPCCADQVSLVVLLVLLVLLAFDLCLVPPAEDADDLVLLLVLLVLLVVLCVVVVHDLQLSQLLLSLLRRLSRPHYDHSVCSNLSSLLSSQLSQVVPHPDRDQLVSSCVSVVVPDPSVSSVVVNVVSCVSSVNSSPHDALLNLLVNLLVVFPADPVVSVQLSVQLSVLSSLCSSGSVPNVDGSNLSNLLSSLLSLVVVCVVPVVHSVCNVCSLVVSCVSSVHDSVSSVVSNVVSVVSVVVD/DDWAFPAWPQADPQGTWTWTADPVVRAIKIKGKFKDFQDPVGDDPLNVVLVVLLQVLVVVVQQAAWHFPDKDQPDDDNTITIIMTITGDAPFFQLCVFVVADPPTDDLVLLVVLLLLVLSQLVSCVVSVWAFQQDDSRQFGAHPVGHTHGGRTSCVVRSVSPDHFCLQAALCVLFVNDDDRLRVLSSSLQVSLCRQVSDTQAGAPHSVRRVQSLCQALWQDDPVQDDPRTPDDSVVHDGHGHDQVCVSGVVDDPQSSVLSSLSSDNRSVSRDHSVRSSVRPSD